Protein AF-0000000084396876 (afdb_homodimer)

Radius of gyration: 40.28 Å; Cα contacts (8 Å, |Δi|>4): 2479; chains: 2; bounding box: 77×134×144 Å

pLDDT: mean 79.14, std 22.66, range [23.8, 98.94]

Structure (mmCIF, N/CA/C/O backbone):
data_AF-0000000084396876-model_v1
#
loop_
_entity.id
_entity.type
_entity.pdbx_description
1 polymer 'Phytoene desaturase'
#
loop_
_atom_site.group_PDB
_atom_site.id
_atom_site.type_symbol
_atom_site.label_atom_id
_atom_site.label_alt_id
_atom_site.label_comp_id
_atom_site.label_asym_id
_atom_site.label_entity_id
_atom_site.label_seq_id
_atom_site.pdbx_PDB_ins_code
_atom_site.Cartn_x
_atom_site.Cartn_y
_atom_site.Cartn_z
_atom_site.occupancy
_atom_site.B_iso_or_equiv
_atom_site.auth_seq_id
_atom_site.auth_comp_id
_atom_site.auth_asym_id
_atom_site.auth_atom_id
_atom_site.pdbx_PDB_model_num
ATOM 1 N N . MET A 1 1 ? -39 -31.5 -28.203 1 23.8 1 MET A N 1
ATOM 2 C CA . MET A 1 1 ? -37.594 -31.125 -28.25 1 23.8 1 MET A CA 1
ATOM 3 C C . MET A 1 1 ? -36.688 -32.25 -27.719 1 23.8 1 MET A C 1
ATOM 5 O O . MET A 1 1 ? -36.938 -32.75 -26.625 1 23.8 1 MET A O 1
ATOM 9 N N . ALA A 1 2 ? -36.219 -33.094 -28.516 1 31.16 2 ALA A N 1
ATOM 10 C CA . ALA A 1 2 ? -35.531 -34.312 -28.188 1 31.16 2 ALA A CA 1
ATOM 11 C C . ALA A 1 2 ? -34.5 -34.094 -27.078 1 31.16 2 ALA A C 1
ATOM 13 O O . ALA A 1 2 ? -33.906 -33 -26.984 1 31.16 2 ALA A O 1
ATOM 14 N N . ASP A 1 3 ? -34.781 -34.5 -25.906 1 35.69 3 ASP A N 1
ATOM 15 C CA . ASP A 1 3 ? -33.969 -34.312 -24.703 1 35.69 3 ASP A CA 1
ATOM 16 C C . ASP A 1 3 ? -32.469 -34.25 -25.031 1 35.69 3 ASP A C 1
ATOM 18 O O . ASP A 1 3 ? -31.844 -35.281 -25.281 1 35.69 3 ASP A O 1
ATOM 22 N N . LYS A 1 4 ? -32 -33.438 -25.953 1 45.78 4 LYS A N 1
ATOM 23 C CA . LYS A 1 4 ? -30.609 -33.312 -26.375 1 45.78 4 LYS A CA 1
ATOM 24 C C . LYS A 1 4 ? -29.656 -33.531 -25.203 1 45.78 4 LYS A C 1
ATOM 26 O O . LYS A 1 4 ? -29.609 -32.719 -24.281 1 45.78 4 LYS A O 1
ATOM 31 N N . GLY A 1 5 ? -29.328 -34.812 -24.797 1 68.81 5 GLY A N 1
ATOM 32 C CA . GLY A 1 5 ? -28.641 -35.312 -23.625 1 68.81 5 GLY A CA 1
ATOM 33 C C . GLY A 1 5 ? -27.422 -34.469 -23.266 1 68.81 5 GLY A C 1
ATOM 34 O O . GLY A 1 5 ? -26.906 -33.719 -24.078 1 68.81 5 GLY A O 1
ATOM 35 N N . LYS A 1 6 ? -26.984 -34.281 -21.953 1 87.19 6 LYS A N 1
ATOM 36 C CA . LYS A 1 6 ? -25.859 -33.531 -21.406 1 87.19 6 LYS A CA 1
ATOM 37 C C . LYS A 1 6 ? -24.547 -34 -22.031 1 87.19 6 LYS A C 1
ATOM 39 O O . LYS A 1 6 ? -24.312 -35.188 -22.203 1 87.19 6 LYS A O 1
ATOM 44 N N . LYS A 1 7 ? -23.797 -32.969 -22.625 1 95.5 7 LYS A N 1
ATOM 45 C CA . LYS A 1 7 ? -22.453 -33.312 -23.094 1 95.5 7 LYS A CA 1
ATOM 46 C C . LYS A 1 7 ? -21.609 -33.906 -21.969 1 95.5 7 LYS A C 1
ATOM 48 O O . LYS A 1 7 ? -21.703 -33.469 -20.828 1 95.5 7 LYS A O 1
ATOM 53 N N . LYS A 1 8 ? -20.906 -34.938 -22.328 1 98 8 LYS A N 1
ATOM 54 C CA . LYS A 1 8 ? -20.078 -35.625 -21.344 1 98 8 LYS A CA 1
ATOM 55 C C . LYS A 1 8 ? -18.641 -35.156 -21.406 1 98 8 LYS A C 1
ATOM 57 O O . LYS A 1 8 ? -18.047 -35.094 -22.484 1 98 8 LYS A O 1
ATOM 62 N N . ALA A 1 9 ? -18.109 -34.812 -20.234 1 98.69 9 ALA A N 1
ATOM 63 C CA . ALA A 1 9 ? -16.719 -34.375 -20.125 1 98.69 9 ALA A CA 1
ATOM 64 C C . ALA A 1 9 ? -15.938 -35.25 -19.156 1 98.69 9 ALA A C 1
ATOM 66 O O . ALA A 1 9 ? -16.406 -35.562 -18.062 1 98.69 9 ALA A O 1
ATOM 67 N N . ILE A 1 10 ? -14.773 -35.75 -19.578 1 98.81 10 ILE A N 1
ATOM 68 C CA . ILE A 1 10 ? -13.867 -36.5 -18.703 1 98.81 10 ILE A CA 1
ATOM 69 C C . ILE A 1 10 ? -12.625 -35.656 -18.422 1 98.81 10 ILE A C 1
ATOM 71 O O . ILE A 1 10 ? -12.023 -35.094 -19.328 1 98.81 10 ILE A O 1
ATOM 75 N N . ILE A 1 11 ? -12.297 -35.562 -17.172 1 98.94 11 ILE A N 1
ATOM 76 C CA . ILE A 1 11 ? -11.102 -34.844 -16.75 1 98.94 11 ILE A CA 1
ATOM 77 C C . ILE A 1 11 ? -10.094 -35.844 -16.156 1 98.94 11 ILE A C 1
ATOM 79 O O . ILE A 1 11 ? -10.422 -36.625 -15.281 1 98.94 11 ILE A O 1
ATOM 83 N N . ILE A 1 12 ? -8.875 -35.812 -16.703 1 98.81 12 ILE A N 1
ATOM 84 C CA . ILE A 1 12 ? -7.789 -36.656 -16.234 1 98.81 12 ILE A CA 1
ATOM 85 C C . ILE A 1 12 ? -6.93 -35.875 -15.234 1 98.81 12 ILE A C 1
ATOM 87 O O . ILE A 1 12 ? -6.082 -35.062 -15.625 1 98.81 12 ILE A O 1
ATOM 91 N N . GLY A 1 13 ? -7.094 -36.219 -13.969 1 98.56 13 GLY A N 1
ATOM 92 C CA . GLY A 1 13 ? -6.363 -35.531 -12.914 1 98.56 13 GLY A CA 1
ATOM 93 C C . GLY A 1 13 ? -7.242 -34.625 -12.055 1 98.56 13 GLY A C 1
ATOM 94 O O . GLY A 1 13 ? -8.031 -33.844 -12.578 1 98.56 13 GLY A O 1
ATOM 95 N N . ALA A 1 14 ? -7.082 -34.781 -10.75 1 98.62 14 ALA A N 1
ATOM 96 C CA . ALA A 1 14 ? -7.867 -34 -9.797 1 98.62 14 ALA A CA 1
ATOM 97 C C . ALA A 1 14 ? -7.004 -32.969 -9.086 1 98.62 14 ALA A C 1
ATOM 99 O O . ALA A 1 14 ? -7.141 -32.75 -7.879 1 98.62 14 ALA A O 1
ATOM 100 N N . GLY A 1 15 ? -6.039 -32.375 -9.812 1 98.12 15 GLY A N 1
ATOM 101 C CA . GLY A 1 15 ? -5.324 -31.203 -9.305 1 98.12 15 GLY A CA 1
ATOM 102 C C . GLY A 1 15 ? -6.16 -29.938 -9.312 1 98.12 15 GLY A C 1
ATOM 103 O O . GLY A 1 15 ? -7.359 -29.984 -9.594 1 98.12 15 GLY A O 1
ATOM 104 N N . VAL A 1 16 ? -5.539 -28.844 -9.109 1 98.06 16 VAL A N 1
ATOM 105 C CA . VAL A 1 16 ? -6.254 -27.578 -9 1 98.06 16 VAL A CA 1
ATOM 106 C C . VAL A 1 16 ? -6.918 -27.25 -10.336 1 98.06 16 VAL A C 1
ATOM 108 O O . VAL A 1 16 ? -8.094 -26.891 -10.375 1 98.06 16 VAL A O 1
ATOM 111 N N . GLY A 1 17 ? -6.133 -27.344 -11.367 1 98.25 17 GLY A N 1
ATOM 112 C CA . GLY A 1 17 ? -6.695 -27.078 -12.688 1 98.25 17 GLY A CA 1
ATOM 113 C C . GLY A 1 17 ? -7.863 -27.984 -13.023 1 98.25 17 GLY A C 1
ATOM 114 O O . GLY A 1 17 ? -8.883 -27.531 -13.547 1 98.25 17 GLY A O 1
ATOM 115 N N . GLY A 1 18 ? -7.727 -29.266 -12.727 1 98.69 18 GLY A N 1
ATOM 116 C CA . GLY A 1 18 ? -8.758 -30.25 -13.016 1 98.69 18 GLY A CA 1
ATOM 117 C C . GLY A 1 18 ? -10.031 -30.031 -12.219 1 98.69 18 GLY A C 1
ATOM 118 O O . GLY A 1 18 ? -11.125 -30.047 -12.773 1 98.69 18 GLY A O 1
ATOM 119 N N . THR A 1 19 ? -9.883 -29.828 -10.953 1 98.75 19 THR A N 1
ATOM 120 C CA . THR A 1 19 ? -11.047 -29.656 -10.094 1 98.75 19 THR A CA 1
ATOM 121 C C . THR A 1 19 ? -11.766 -28.344 -10.406 1 98.75 19 THR A C 1
ATOM 123 O O . THR A 1 19 ? -13 -28.266 -10.359 1 98.75 19 THR A O 1
ATOM 126 N N . ALA A 1 20 ? -11.008 -27.281 -10.656 1 98.75 20 ALA A N 1
ATOM 127 C CA . ALA A 1 20 ? -11.609 -26.016 -11.031 1 98.75 20 ALA A CA 1
ATOM 128 C C . ALA A 1 20 ? -12.383 -26.141 -12.344 1 98.75 20 ALA A C 1
ATOM 130 O O . ALA A 1 20 ? -13.492 -25.609 -12.469 1 98.75 20 ALA A O 1
ATOM 131 N N . THR A 1 21 ? -11.805 -26.812 -13.297 1 98.75 21 THR A N 1
ATOM 132 C CA . THR A 1 21 ? -12.477 -27.031 -14.578 1 98.75 21 THR A CA 1
ATOM 133 C C . THR A 1 21 ? -13.711 -27.906 -14.398 1 98.75 21 THR A C 1
ATOM 135 O O . THR A 1 21 ? -14.75 -27.656 -15.023 1 98.75 21 THR A O 1
ATOM 138 N N . ALA A 1 22 ? -13.586 -28.922 -13.57 1 98.81 22 ALA A N 1
ATOM 139 C CA . ALA A 1 22 ? -14.727 -29.781 -13.281 1 98.81 22 ALA A CA 1
ATOM 140 C C . ALA A 1 22 ? -15.891 -28.969 -12.719 1 98.81 22 ALA A C 1
ATOM 142 O O . ALA A 1 22 ? -17.031 -29.156 -13.133 1 98.81 22 ALA A O 1
ATOM 143 N N . ALA A 1 23 ? -15.602 -28.141 -11.797 1 98.69 23 ALA A N 1
ATOM 144 C CA . ALA A 1 23 ? -16.641 -27.297 -11.188 1 98.69 23 ALA A CA 1
ATOM 145 C C . ALA A 1 23 ? -17.281 -26.391 -12.234 1 98.69 23 ALA A C 1
ATOM 147 O O . ALA A 1 23 ? -18.5 -26.266 -12.273 1 98.69 23 ALA A O 1
ATOM 148 N N . ARG A 1 24 ? -16.469 -25.812 -13.062 1 98.44 24 ARG A N 1
ATOM 149 C CA . ARG A 1 24 ? -16.984 -24.891 -14.07 1 98.44 24 ARG A CA 1
ATOM 150 C C . ARG A 1 24 ? -17.844 -25.609 -15.094 1 98.44 24 ARG A C 1
ATOM 152 O O . ARG A 1 24 ? -18.922 -25.125 -15.453 1 98.44 24 ARG A O 1
ATOM 159 N N . LEU A 1 25 ? -17.406 -26.734 -15.609 1 98.44 25 LEU A N 1
ATOM 160 C CA . LEU A 1 25 ? -18.141 -27.484 -16.625 1 98.44 25 LEU A CA 1
ATOM 161 C C . LEU A 1 25 ? -19.422 -28.062 -16.031 1 98.44 25 LEU A C 1
ATOM 163 O O . LEU A 1 25 ? -20.469 -28.062 -16.703 1 98.44 25 LEU A O 1
ATOM 167 N N . ALA A 1 26 ? -19.312 -28.578 -14.812 1 98.12 26 ALA A N 1
ATOM 168 C CA . ALA A 1 26 ? -20.531 -29.078 -14.164 1 98.12 26 ALA A CA 1
ATOM 169 C C . ALA A 1 26 ? -21.562 -27.953 -14.016 1 98.12 26 ALA A C 1
ATOM 171 O O . ALA A 1 26 ? -22.75 -28.172 -14.273 1 98.12 26 ALA A O 1
ATOM 172 N N . HIS A 1 27 ? -21.109 -26.844 -13.57 1 96.81 27 HIS A N 1
ATOM 173 C CA . HIS A 1 27 ? -21.969 -25.672 -13.438 1 96.81 27 HIS A CA 1
ATOM 174 C C . HIS A 1 27 ? -22.578 -25.281 -14.773 1 96.81 27 HIS A C 1
ATOM 176 O O . HIS A 1 27 ? -23.719 -24.812 -14.828 1 96.81 27 HIS A O 1
ATOM 182 N N . ALA A 1 28 ? -21.844 -25.516 -15.836 1 96.44 28 ALA A N 1
ATOM 183 C CA . ALA A 1 28 ? -22.297 -25.188 -17.188 1 96.44 28 ALA A CA 1
ATOM 184 C C . ALA A 1 28 ? -23.25 -26.25 -17.734 1 96.44 28 ALA A C 1
ATOM 186 O O . ALA A 1 28 ? -23.75 -26.125 -18.844 1 96.44 28 ALA A O 1
ATOM 187 N N . GLY A 1 29 ? -23.422 -27.328 -17.016 1 95.5 29 GLY A N 1
ATOM 188 C CA . GLY A 1 29 ? -24.453 -28.297 -17.375 1 95.5 29 GLY A CA 1
ATOM 189 C C . GLY A 1 29 ? -23.875 -29.578 -17.984 1 95.5 29 GLY A C 1
ATOM 190 O O . GLY A 1 29 ? -24.625 -30.422 -18.469 1 95.5 29 GLY A O 1
ATOM 191 N N . PHE A 1 30 ? -22.625 -29.797 -17.922 1 98.06 30 PHE A N 1
ATOM 192 C CA . PHE A 1 30 ? -22 -31 -18.453 1 98.06 30 PHE A CA 1
ATOM 193 C C . PHE A 1 30 ? -22.141 -32.156 -17.484 1 98.06 30 PHE A C 1
ATOM 195 O O . PHE A 1 30 ? -22.266 -31.953 -16.281 1 98.06 30 PHE A O 1
ATOM 202 N N . ASP A 1 31 ? -22.203 -33.344 -18.031 1 98.06 31 ASP A N 1
ATOM 203 C CA . ASP A 1 31 ? -21.953 -34.562 -17.25 1 98.06 31 ASP A CA 1
ATOM 204 C C . ASP A 1 31 ? -20.453 -34.812 -17.094 1 98.06 31 ASP A C 1
ATOM 206 O O . ASP A 1 31 ? -19.797 -35.25 -18.016 1 98.06 31 ASP A O 1
ATOM 210 N N . VAL A 1 32 ? -19.953 -34.594 -15.844 1 98.69 32 VAL A N 1
ATOM 211 C CA . VAL A 1 32 ? -18.5 -34.531 -15.656 1 98.69 32 VAL A CA 1
ATOM 212 C C . VAL A 1 32 ? -18.047 -35.719 -14.828 1 98.69 32 VAL A C 1
ATOM 214 O O . VAL A 1 32 ? -18.625 -36.031 -13.781 1 98.69 32 VAL A O 1
ATOM 217 N N . GLU A 1 33 ? -17.016 -36.406 -15.297 1 98.81 33 GLU A N 1
ATOM 218 C CA . GLU A 1 33 ? -16.297 -37.406 -14.531 1 98.81 33 GLU A CA 1
ATOM 219 C C . GLU A 1 33 ? -14.805 -37.094 -14.438 1 98.81 33 GLU A C 1
ATOM 221 O O . GLU A 1 33 ? -14.18 -36.75 -15.438 1 98.81 33 GLU A O 1
ATOM 226 N N . VAL A 1 34 ? -14.297 -37.156 -13.203 1 98.88 34 VAL A N 1
ATOM 227 C CA . VAL A 1 34 ? -12.883 -36.906 -12.969 1 98.88 34 VAL A CA 1
ATOM 228 C C . VAL A 1 34 ? -12.172 -38.188 -12.555 1 98.88 34 VAL A C 1
ATOM 230 O O . VAL A 1 34 ? -12.617 -38.875 -11.641 1 98.88 34 VAL A O 1
ATOM 233 N N . TYR A 1 35 ? -11.133 -38.469 -13.25 1 98.81 35 TYR A N 1
ATOM 234 C CA . TYR A 1 35 ? -10.336 -39.656 -12.922 1 98.81 35 TYR A CA 1
ATOM 235 C C . TYR A 1 35 ? -8.969 -39.25 -12.383 1 98.81 35 TYR A C 1
ATOM 237 O O . TYR A 1 35 ? -8.234 -38.5 -13.039 1 98.81 35 TYR A O 1
ATOM 245 N N . GLU A 1 36 ? -8.586 -39.719 -11.234 1 98.5 36 GLU A N 1
ATOM 246 C CA . GLU A 1 36 ? -7.34 -39.438 -10.539 1 98.5 36 GLU A CA 1
ATOM 247 C C . GLU A 1 36 ? -6.594 -40.688 -10.156 1 98.5 36 GLU A C 1
ATOM 249 O O . GLU A 1 36 ? -7.195 -41.656 -9.648 1 98.5 36 GLU A O 1
ATOM 254 N N . LYS A 1 37 ? -5.32 -40.688 -10.469 1 97.75 37 LYS A N 1
ATOM 255 C CA . LYS A 1 37 ? -4.512 -41.875 -10.203 1 97.75 37 LYS A CA 1
ATOM 256 C C . LYS A 1 37 ? -4.285 -42.062 -8.711 1 97.75 37 LYS A C 1
ATOM 258 O O . LYS A 1 37 ? -4.141 -43.188 -8.234 1 97.75 37 LYS A O 1
ATOM 263 N N . ASN A 1 38 ? -4.168 -41 -7.953 1 97.75 38 ASN A N 1
ATOM 264 C CA . ASN A 1 38 ? -3.975 -41.062 -6.508 1 97.75 38 ASN A CA 1
ATOM 265 C C . ASN A 1 38 ? -5.301 -41.219 -5.773 1 97.75 38 ASN A C 1
ATOM 267 O O . ASN A 1 38 ? -6.367 -41.156 -6.379 1 97.75 38 ASN A O 1
ATOM 271 N N . ASP A 1 39 ? -5.27 -41.438 -4.434 1 97.88 39 ASP A N 1
ATOM 272 C CA . ASP A 1 39 ? -6.477 -41.656 -3.648 1 97.88 39 ASP A CA 1
ATOM 273 C C . ASP A 1 39 ? -6.98 -40.375 -3.01 1 97.88 39 ASP A C 1
ATOM 275 O O . ASP A 1 39 ? -7.793 -40.406 -2.082 1 97.88 39 ASP A O 1
ATOM 279 N N . PHE A 1 40 ? -6.465 -39.281 -3.457 1 97.75 40 PHE A N 1
ATOM 280 C CA . PHE A 1 40 ? -6.844 -38 -2.916 1 97.75 40 PHE A CA 1
ATOM 281 C C . PHE A 1 40 ? -6.938 -36.969 -4.023 1 97.75 40 PHE A C 1
ATOM 283 O O . PHE A 1 40 ? -6.441 -37.156 -5.129 1 97.75 40 PHE A O 1
ATOM 290 N N . SER A 1 41 ? -7.547 -35.812 -3.775 1 98.06 41 SER A N 1
ATOM 291 C CA . SER A 1 41 ? -7.617 -34.688 -4.699 1 98.06 41 SER A CA 1
ATOM 292 C C . SER A 1 41 ? -6.559 -33.656 -4.379 1 98.06 41 SER A C 1
ATOM 294 O O . SER A 1 41 ? -5.941 -33.688 -3.311 1 98.06 41 SER A O 1
ATOM 296 N N . GLY A 1 42 ? -6.297 -32.844 -5.363 1 97.56 42 GLY A N 1
ATOM 297 C CA . GLY A 1 42 ? -5.508 -31.641 -5.117 1 97.56 42 GLY A CA 1
ATOM 298 C C . GLY A 1 42 ? -4.121 -31.703 -5.73 1 97.56 42 GLY A C 1
ATOM 299 O O . GLY A 1 42 ? -3.447 -30.688 -5.867 1 97.56 42 GLY A O 1
ATOM 300 N N . GLY A 1 43 ? -3.721 -32.906 -6.145 1 96.25 43 GLY A N 1
ATOM 301 C CA . GLY A 1 43 ? -2.361 -33.031 -6.648 1 96.25 43 GLY A CA 1
ATOM 302 C C . GLY A 1 43 ? -1.319 -32.5 -5.672 1 96.25 43 GLY A C 1
ATOM 303 O O . GLY A 1 43 ? -1.306 -32.906 -4.508 1 96.25 43 GLY A O 1
ATOM 304 N N . ARG A 1 44 ? -0.516 -31.578 -6.113 1 95.69 44 ARG A N 1
ATOM 305 C CA . ARG A 1 44 ? 0.522 -31.016 -5.258 1 95.69 44 ARG A CA 1
ATOM 306 C C . ARG A 1 44 ? -0.088 -30.188 -4.133 1 95.69 44 ARG A C 1
ATOM 308 O O . ARG A 1 44 ? 0.581 -29.891 -3.141 1 95.69 44 ARG A O 1
ATOM 315 N N . CYS A 1 45 ? -1.272 -29.812 -4.281 1 97.06 45 CYS A N 1
ATOM 316 C CA . CYS A 1 45 ? -1.979 -29 -3.287 1 97.06 45 CYS A CA 1
ATOM 317 C C . CYS A 1 45 ? -2.662 -29.891 -2.256 1 97.06 45 CYS A C 1
ATOM 319 O O . CYS A 1 45 ? -3.564 -29.453 -1.545 1 97.06 45 CYS A O 1
ATOM 321 N N . SER A 1 46 ? -2.268 -31.109 -2.111 1 97.5 46 SER A N 1
ATOM 322 C CA . SER A 1 46 ? -2.811 -32.062 -1.135 1 97.5 46 SER A CA 1
ATOM 323 C C . SER A 1 46 ? -2.154 -31.875 0.229 1 97.5 46 SER A C 1
ATOM 325 O O . SER A 1 46 ? -1.305 -31 0.406 1 97.5 46 SER A O 1
ATOM 327 N N . LEU A 1 47 ? -2.617 -32.656 1.195 1 98 47 LEU A N 1
ATOM 328 C CA . LEU A 1 47 ? -2.137 -32.562 2.568 1 98 47 LEU A CA 1
ATOM 329 C C . LEU A 1 47 ? -1.433 -33.844 3.006 1 98 47 LEU A C 1
ATOM 331 O O . LEU A 1 47 ? -1.703 -34.906 2.469 1 98 47 LEU A O 1
ATOM 335 N N . ILE A 1 48 ? -0.47 -33.656 3.873 1 98.06 48 ILE A N 1
ATOM 336 C CA . ILE A 1 48 ? 0.143 -34.781 4.598 1 98.06 48 ILE A CA 1
ATOM 337 C C . ILE A 1 48 ? -0.281 -34.719 6.066 1 98.06 48 ILE A C 1
ATOM 339 O O . ILE A 1 48 ? -0.236 -33.688 6.699 1 98.06 48 ILE A O 1
ATOM 343 N N . HIS A 1 49 ? -0.734 -35.844 6.555 1 97.69 49 HIS A N 1
ATOM 344 C CA . HIS A 1 49 ? -1.154 -35.938 7.949 1 97.69 49 HIS A CA 1
ATOM 345 C C . HIS A 1 49 ? -0.299 -36.969 8.711 1 97.69 49 HIS A C 1
ATOM 347 O O . HIS A 1 49 ? 0.106 -37.969 8.156 1 97.69 49 HIS A O 1
ATOM 353 N N . HIS A 1 50 ? -0.02 -36.594 9.945 1 97.75 50 HIS A N 1
ATOM 354 C CA . HIS A 1 50 ? 0.674 -37.531 10.836 1 97.75 50 HIS A CA 1
ATOM 355 C C . HIS A 1 50 ? 0.372 -37.219 12.297 1 97.75 50 HIS A C 1
ATOM 357 O O . HIS A 1 50 ? 0.797 -36.188 12.82 1 97.75 50 HIS A O 1
ATOM 363 N N . ASP A 1 51 ? -0.297 -38.062 12.953 1 96.69 51 ASP A N 1
ATOM 364 C CA . ASP A 1 51 ? -0.517 -38 14.398 1 96.69 51 ASP A CA 1
ATOM 365 C C . ASP A 1 51 ? -0.979 -36.625 14.836 1 96.69 51 ASP A C 1
ATOM 367 O O . ASP A 1 51 ? -0.398 -36.031 15.742 1 96.69 51 ASP A O 1
ATOM 371 N N . GLY A 1 52 ? -1.84 -36.094 14.18 1 97 52 GLY A N 1
ATOM 372 C CA . GLY A 1 52 ? -2.416 -34.812 14.555 1 97 52 GLY A CA 1
ATOM 373 C C . GLY A 1 52 ? -1.751 -33.625 13.867 1 97 52 GLY A C 1
ATOM 374 O O . GLY A 1 52 ? -2.236 -32.5 13.953 1 97 52 GLY A O 1
ATOM 375 N N . TYR A 1 53 ? -0.632 -33.844 13.203 1 98.38 53 TYR A N 1
ATOM 376 C CA . TYR A 1 53 ? 0.045 -32.812 12.43 1 98.38 53 TYR A CA 1
ATOM 377 C C . TYR A 1 53 ? -0.461 -32.781 10.992 1 98.38 53 TYR A C 1
ATOM 379 O O . TYR A 1 53 ? -0.785 -33.812 10.422 1 98.38 53 TYR A O 1
ATOM 387 N N . ARG A 1 54 ? -0.56 -31.578 10.492 1 98.31 54 ARG A N 1
ATOM 388 C CA . ARG A 1 54 ? -0.955 -31.406 9.102 1 98.31 54 ARG A CA 1
ATOM 389 C C . ARG A 1 54 ? 0.045 -30.516 8.359 1 98.31 54 ARG A C 1
ATOM 391 O O . ARG A 1 54 ? 0.48 -29.484 8.883 1 98.31 54 ARG A O 1
ATOM 398 N N . PHE A 1 55 ? 0.388 -30.938 7.164 1 98.25 55 PHE A N 1
ATOM 399 C CA . PHE A 1 55 ? 1.337 -30.203 6.336 1 98.25 55 PHE A CA 1
ATOM 400 C C . PHE A 1 55 ? 0.77 -29.969 4.941 1 98.25 55 PHE A C 1
ATOM 402 O O . PHE A 1 55 ? 0.139 -30.859 4.363 1 98.25 55 PHE A O 1
ATOM 409 N N . ASP A 1 56 ? 0.914 -28.781 4.496 1 97.75 56 ASP A N 1
ATOM 410 C CA . ASP A 1 56 ? 0.713 -28.578 3.062 1 97.75 56 ASP A CA 1
ATOM 411 C C . ASP A 1 56 ? 1.83 -29.25 2.258 1 97.75 56 ASP A C 1
ATOM 413 O O . ASP A 1 56 ? 3 -28.891 2.398 1 97.75 56 ASP A O 1
ATOM 417 N N . GLN A 1 57 ? 1.492 -30.047 1.4 1 96.81 57 GLN A N 1
ATOM 418 C CA . GLN A 1 57 ? 2.494 -30.844 0.688 1 96.81 57 GLN A CA 1
ATOM 419 C C . GLN A 1 57 ? 3.266 -29.969 -0.304 1 96.81 57 GLN A C 1
ATOM 421 O O . GLN A 1 57 ? 4.469 -30.156 -0.494 1 96.81 57 GLN A O 1
ATOM 426 N N . GLY A 1 58 ? 2.539 -29.094 -0.958 1 95.06 58 GLY A N 1
ATOM 427 C CA . GLY A 1 58 ? 3.145 -28.203 -1.938 1 95.06 58 GLY A CA 1
ATOM 428 C C . GLY A 1 58 ? 2.945 -26.734 -1.617 1 95.06 58 GLY A C 1
ATOM 429 O O . GLY A 1 58 ? 3.613 -26.188 -0.736 1 95.06 58 GLY A O 1
ATOM 430 N N . PRO A 1 59 ? 2.01 -26.094 -2.232 1 94.12 59 PRO A N 1
ATOM 431 C CA . PRO A 1 59 ? 1.83 -24.656 -2.037 1 94.12 59 PRO A CA 1
ATOM 432 C C . PRO A 1 59 ? 1.262 -24.312 -0.662 1 94.12 59 PRO A C 1
ATOM 434 O O . PRO A 1 59 ? 0.408 -25.047 -0.144 1 94.12 59 PRO A O 1
ATOM 437 N N . SER A 1 60 ? 1.779 -23.188 -0.145 1 94.12 60 SER A N 1
ATOM 438 C CA . SER A 1 60 ? 1.331 -22.75 1.17 1 94.12 60 SER A CA 1
ATOM 439 C C . SER A 1 60 ? 0.946 -21.266 1.15 1 94.12 60 SER A C 1
ATOM 441 O O . SER A 1 60 ? 0.445 -20.734 2.145 1 94.12 60 SER A O 1
ATOM 443 N N . LEU A 1 61 ? 1.15 -20.625 0.056 1 95.19 61 LEU A N 1
ATOM 444 C CA . LEU A 1 61 ? 0.85 -19.203 -0.069 1 95.19 61 LEU A CA 1
ATOM 445 C C . LEU A 1 61 ? -0.303 -18.969 -1.041 1 95.19 61 LEU A C 1
ATOM 447 O O . LEU A 1 61 ? -0.196 -19.297 -2.225 1 95.19 61 LEU A O 1
ATOM 451 N N . LEU A 1 62 ? -1.357 -18.516 -0.542 1 96.75 62 LEU A N 1
ATOM 452 C CA . LEU A 1 62 ? -2.432 -18.109 -1.442 1 96.75 62 LEU A CA 1
ATOM 453 C C . LEU A 1 62 ? -2.242 -16.672 -1.904 1 96.75 62 LEU A C 1
ATOM 455 O O . LEU A 1 62 ? -2.461 -15.727 -1.134 1 96.75 62 LEU A O 1
ATOM 459 N N . LEU A 1 63 ? -1.831 -16.547 -3.08 1 95.19 63 LEU A N 1
ATOM 460 C CA . LEU A 1 63 ? -1.596 -15.258 -3.719 1 95.19 63 LEU A CA 1
ATOM 461 C C . LEU A 1 63 ? -2.656 -14.977 -4.777 1 95.19 63 LEU A C 1
ATOM 463 O O . LEU A 1 63 ? -3.4 -15.875 -5.172 1 95.19 63 LEU A O 1
ATOM 467 N N . LEU A 1 64 ? -2.807 -13.727 -5.184 1 93.94 64 LEU A N 1
ATOM 468 C CA . LEU A 1 64 ? -3.732 -13.297 -6.223 1 93.94 64 LEU A CA 1
ATOM 469 C C . LEU A 1 64 ? -5.168 -13.672 -5.867 1 93.94 64 LEU A C 1
ATOM 471 O O . LEU A 1 64 ? -5.863 -14.312 -6.66 1 93.94 64 LEU A O 1
ATOM 475 N N . PRO A 1 65 ? -5.621 -13.203 -4.746 1 93.31 65 PRO A N 1
ATOM 476 C CA . PRO A 1 65 ? -6.969 -13.555 -4.281 1 93.31 65 PRO A CA 1
ATOM 477 C C . PRO A 1 65 ? -8.055 -13.203 -5.297 1 93.31 65 PRO A C 1
ATOM 479 O O . PRO A 1 65 ? -9.078 -13.883 -5.371 1 93.31 65 PRO A O 1
ATOM 482 N N . PRO A 1 66 ? -7.902 -12.195 -6.117 1 90.19 66 PRO A N 1
ATOM 483 C CA . PRO A 1 66 ? -8.945 -11.875 -7.09 1 90.19 66 PRO A CA 1
ATOM 484 C C . PRO A 1 66 ? -9.25 -13.031 -8.039 1 90.19 66 PRO A C 1
ATOM 486 O O . PRO A 1 66 ? -10.398 -13.203 -8.461 1 90.19 66 PRO A O 1
ATOM 489 N N . LEU A 1 67 ? -8.273 -13.797 -8.352 1 94.12 67 LEU A N 1
ATOM 490 C CA . LEU A 1 67 ? -8.5 -14.93 -9.242 1 94.12 67 LEU A CA 1
ATOM 491 C C . LEU A 1 67 ? -9.352 -15.992 -8.555 1 94.12 67 LEU A C 1
ATOM 493 O O . LEU A 1 67 ? -10.172 -16.656 -9.203 1 94.12 67 LEU A O 1
ATOM 497 N N . PHE A 1 68 ? -9.156 -16.188 -7.293 1 96.06 68 PHE A N 1
ATOM 498 C CA . PHE A 1 68 ? -9.984 -17.109 -6.527 1 96.06 68 PHE A CA 1
ATOM 499 C C . PHE A 1 68 ? -11.414 -16.594 -6.422 1 96.06 68 PHE A C 1
ATOM 501 O O . PHE A 1 68 ? -12.367 -17.344 -6.648 1 96.06 68 PHE A O 1
ATOM 508 N N . ARG A 1 69 ? -11.523 -15.398 -6.09 1 91.69 69 ARG A N 1
ATOM 509 C CA . ARG A 1 69 ? -12.852 -14.805 -5.953 1 91.69 69 ARG A CA 1
ATOM 510 C C . ARG A 1 69 ? -13.617 -14.867 -7.273 1 91.69 69 ARG A C 1
ATOM 512 O O . ARG A 1 69 ? -14.828 -15.086 -7.285 1 91.69 69 ARG A O 1
ATOM 519 N N . LYS A 1 70 ? -12.898 -14.625 -8.344 1 91.94 70 LYS A N 1
ATOM 520 C CA . LYS A 1 70 ? -13.523 -14.703 -9.664 1 91.94 70 LYS A CA 1
ATOM 521 C C . LYS A 1 70 ? -14.031 -16.109 -9.945 1 91.94 70 LYS A C 1
ATOM 523 O O . LYS A 1 70 ? -15.117 -16.297 -10.516 1 91.94 70 LYS A O 1
ATOM 528 N N . LEU A 1 71 ? -13.297 -17.094 -9.578 1 96.38 71 LEU A N 1
ATOM 529 C CA . LEU A 1 71 ? -13.703 -18.484 -9.758 1 96.38 71 LEU A CA 1
ATOM 530 C C . LEU A 1 71 ? -15.031 -18.75 -9.062 1 96.38 71 LEU A C 1
ATOM 532 O O . LEU A 1 71 ? -15.961 -19.297 -9.68 1 96.38 71 LEU A O 1
ATOM 536 N N . TYR A 1 72 ? -15.125 -18.375 -7.855 1 95.81 72 TYR A N 1
ATOM 537 C CA . TYR A 1 72 ? -16.344 -18.656 -7.098 1 95.81 72 TYR A CA 1
ATOM 538 C C . TYR A 1 72 ? -17.5 -17.812 -7.613 1 95.81 72 TYR A C 1
ATOM 540 O O . TYR A 1 72 ? -18.656 -18.281 -7.645 1 95.81 72 TYR A O 1
ATOM 548 N N . HIS A 1 73 ? -17.188 -16.641 -8.055 1 91.38 73 HIS A N 1
ATOM 549 C CA . HIS A 1 73 ? -18.203 -15.828 -8.68 1 91.38 73 HIS A CA 1
ATOM 550 C C . HIS A 1 73 ? -18.75 -16.484 -9.938 1 91.38 73 HIS A C 1
ATOM 552 O O . HIS A 1 73 ? -19.969 -16.516 -10.164 1 91.38 73 HIS A O 1
ATOM 558 N N . ASP A 1 74 ? -17.844 -16.969 -10.75 1 94.12 74 ASP A N 1
ATOM 559 C CA . ASP A 1 74 ? -18.25 -17.688 -11.961 1 94.12 74 ASP A CA 1
ATOM 560 C C . ASP A 1 74 ? -19.172 -18.844 -11.625 1 94.12 74 ASP A C 1
ATOM 562 O O . ASP A 1 74 ? -20.031 -19.219 -12.43 1 94.12 74 ASP A O 1
ATOM 566 N N . LEU A 1 75 ? -19 -19.375 -10.461 1 96.38 75 LEU A N 1
ATOM 567 C CA . LEU A 1 75 ? -19.766 -20.547 -10.047 1 96.38 75 LEU A CA 1
ATOM 568 C C . LEU A 1 75 ? -21.031 -20.141 -9.32 1 96.38 75 LEU A C 1
ATOM 570 O O . LEU A 1 75 ? -21.734 -21 -8.773 1 96.38 75 LEU A O 1
ATOM 574 N N . GLY A 1 76 ? -21.25 -18.859 -9.234 1 92.06 76 GLY A N 1
ATOM 575 C CA . GLY A 1 76 ? -22.484 -18.344 -8.648 1 92.06 76 GLY A CA 1
ATOM 576 C C . GLY A 1 76 ? -22.469 -18.328 -7.133 1 92.06 76 GLY A C 1
ATOM 577 O O . GLY A 1 76 ? -23.516 -18.391 -6.492 1 92.06 76 GLY A O 1
ATOM 578 N N . THR A 1 77 ? -21.297 -18.359 -6.617 1 93.81 77 THR A N 1
ATOM 579 C CA . THR A 1 77 ? -21.125 -18.328 -5.168 1 93.81 77 THR A CA 1
ATOM 580 C C . THR A 1 77 ? -19.984 -17.406 -4.777 1 93.81 77 THR A C 1
ATOM 582 O O . THR A 1 77 ? -19.547 -16.562 -5.574 1 93.81 77 THR A O 1
ATOM 585 N N . LYS A 1 78 ? -19.625 -17.406 -3.4 1 91.44 78 LYS A N 1
ATOM 586 C CA . LYS A 1 78 ? -18.531 -16.578 -2.889 1 91.44 78 LYS A CA 1
ATOM 587 C C . LYS A 1 78 ? -17.469 -17.422 -2.193 1 91.44 78 LYS A C 1
ATOM 589 O O . LYS A 1 78 ? -17.797 -18.391 -1.507 1 91.44 78 LYS A O 1
ATOM 594 N N . LEU A 1 79 ? -16.266 -17.016 -2.428 1 93.88 79 LEU A N 1
ATOM 595 C CA . LEU A 1 79 ? -15.133 -17.703 -1.827 1 93.88 79 LEU A CA 1
ATOM 596 C C . LEU A 1 79 ? -15.297 -17.812 -0.315 1 93.88 79 LEU A C 1
ATOM 598 O O . LEU A 1 79 ? -15.086 -18.891 0.262 1 93.88 79 LEU A O 1
ATOM 602 N N . GLU A 1 80 ? -15.75 -16.75 0.293 1 90.12 80 GLU A N 1
ATOM 603 C CA . GLU A 1 80 ? -15.828 -16.625 1.745 1 90.12 80 GLU A CA 1
ATOM 604 C C . GLU A 1 80 ? -16.906 -17.531 2.322 1 90.12 80 GLU A C 1
ATOM 606 O O . GLU A 1 80 ? -16.922 -17.828 3.521 1 90.12 80 GLU A O 1
ATOM 611 N N . ASP A 1 81 ? -17.781 -17.984 1.493 1 94.38 81 ASP A N 1
ATOM 612 C CA . ASP A 1 81 ? -18.828 -18.906 1.937 1 94.38 81 ASP A CA 1
ATOM 613 C C . ASP A 1 81 ? -18.297 -20.328 2.062 1 94.38 81 ASP A C 1
ATOM 615 O O . ASP A 1 81 ? -18.938 -21.188 2.682 1 94.38 81 ASP A O 1
ATOM 619 N N . HIS A 1 82 ? -17.156 -20.578 1.472 1 96.94 82 HIS A N 1
ATOM 620 C CA . HIS A 1 82 ? -16.672 -21.953 1.386 1 96.94 82 HIS A CA 1
ATOM 621 C C . HIS A 1 82 ? -15.344 -22.125 2.109 1 96.94 82 HIS A C 1
ATOM 623 O O . HIS A 1 82 ? -15.023 -23.219 2.586 1 96.94 82 HIS A O 1
ATOM 629 N N . VAL A 1 83 ? -14.539 -21.094 2.096 1 97.06 83 VAL A N 1
ATOM 630 C CA . VAL A 1 83 ? -13.18 -21.172 2.625 1 97.06 83 VAL A CA 1
ATOM 631 C C . VAL A 1 83 ? -12.922 -20.016 3.578 1 97.06 83 VAL A C 1
ATOM 633 O O . VAL A 1 83 ? -13.195 -18.859 3.244 1 97.06 83 VAL A O 1
ATOM 636 N N . ASP A 1 84 ? -12.43 -20.312 4.781 1 96.44 84 ASP A N 1
ATOM 637 C CA . ASP A 1 84 ? -12.023 -19.297 5.738 1 96.44 84 ASP A CA 1
ATOM 638 C C . ASP A 1 84 ? -10.578 -18.859 5.492 1 96.44 84 ASP A C 1
ATOM 640 O O . ASP A 1 84 ? -9.641 -19.609 5.809 1 96.44 84 ASP A O 1
ATOM 644 N N . LEU A 1 85 ? -10.414 -17.688 4.988 1 95.25 85 LEU A N 1
ATOM 645 C CA . LEU A 1 85 ? -9.086 -17.172 4.668 1 95.25 85 LEU A CA 1
ATOM 646 C C . LEU A 1 85 ? -8.57 -16.266 5.785 1 95.25 85 LEU A C 1
ATOM 648 O O . LEU A 1 85 ? -9.312 -15.43 6.301 1 95.25 85 LEU A O 1
ATOM 652 N N . VAL A 1 86 ? -7.344 -16.5 6.105 1 95.81 86 VAL A N 1
ATOM 653 C CA . VAL A 1 86 ? -6.691 -15.641 7.082 1 95.81 86 VAL A CA 1
ATOM 654 C C . VAL A 1 86 ? -5.457 -14.992 6.461 1 95.81 86 VAL A C 1
ATOM 656 O O . VAL A 1 86 ? -4.715 -15.641 5.723 1 95.81 86 VAL A O 1
ATOM 659 N N . GLN A 1 87 ? -5.324 -13.703 6.668 1 95.44 87 GLN A N 1
ATOM 660 C CA . GLN A 1 87 ? -4.137 -13.023 6.164 1 95.44 87 GLN A CA 1
ATOM 661 C C . GLN A 1 87 ? -2.908 -13.367 7 1 95.44 87 GLN A C 1
ATOM 663 O O . GLN A 1 87 ? -2.986 -13.422 8.227 1 95.44 87 GLN A O 1
ATOM 668 N N . CYS A 1 88 ? -1.818 -13.594 6.344 1 96.75 88 CYS A N 1
ATOM 669 C CA . CYS A 1 88 ? -0.561 -13.836 7.043 1 96.75 88 CYS A CA 1
ATOM 670 C C . CYS A 1 88 ? 0.159 -12.523 7.336 1 96.75 88 CYS A C 1
ATOM 672 O O . CYS A 1 88 ? 0.567 -11.812 6.418 1 96.75 88 CYS A O 1
ATOM 674 N N . ASN A 1 89 ? 0.282 -12.195 8.633 1 93.19 89 ASN A N 1
ATOM 675 C CA . ASN A 1 89 ? 0.946 -10.977 9.078 1 93.19 89 ASN A CA 1
ATOM 676 C C . ASN A 1 89 ? 2.098 -11.273 10.031 1 93.19 89 ASN A C 1
ATOM 678 O O . ASN A 1 89 ? 1.893 -11.883 11.086 1 93.19 89 ASN A O 1
ATOM 682 N N . PRO A 1 90 ? 3.312 -10.93 9.641 1 95.06 90 PRO A N 1
ATOM 683 C CA . PRO A 1 90 ? 3.727 -10.289 8.383 1 95.06 90 PRO A CA 1
ATOM 684 C C . PRO A 1 90 ? 3.682 -11.242 7.195 1 95.06 90 PRO A C 1
ATOM 686 O O . PRO A 1 90 ? 3.422 -12.438 7.367 1 95.06 90 PRO A O 1
ATOM 689 N N . ASN A 1 91 ? 3.877 -10.656 5.973 1 95.94 91 ASN A N 1
ATOM 690 C CA . ASN A 1 91 ? 3.932 -11.508 4.789 1 95.94 91 ASN A CA 1
ATOM 691 C C . ASN A 1 91 ? 5.008 -12.586 4.918 1 95.94 91 ASN A C 1
ATOM 693 O O . ASN A 1 91 ? 4.711 -13.781 4.863 1 95.94 91 ASN A O 1
ATOM 697 N N . TYR A 1 92 ? 6.156 -12.227 5.102 1 94.38 92 TYR A N 1
ATOM 698 C CA . TYR A 1 92 ? 7.211 -13.164 5.473 1 94.38 92 TYR A CA 1
ATOM 699 C C . TYR A 1 92 ? 8.453 -12.422 5.961 1 94.38 92 TYR A C 1
ATOM 701 O O . TYR A 1 92 ? 8.539 -11.203 5.828 1 94.38 92 TYR A O 1
ATOM 709 N N . VAL A 1 93 ? 9.289 -13.164 6.66 1 97.94 93 VAL A N 1
ATOM 710 C CA . VAL A 1 93 ? 10.539 -12.664 7.227 1 97.94 93 VAL A CA 1
ATOM 711 C C . VAL A 1 93 ? 11.727 -13.289 6.492 1 97.94 93 VAL A C 1
ATOM 713 O O . VAL A 1 93 ? 11.781 -14.5 6.301 1 97.94 93 VAL A O 1
ATOM 716 N N . ILE A 1 94 ? 12.633 -12.422 6.051 1 97.75 94 ILE A N 1
ATOM 717 C CA . ILE A 1 94 ? 13.836 -12.906 5.379 1 97.75 94 ILE A CA 1
ATOM 718 C C . ILE A 1 94 ? 15.023 -12.844 6.34 1 97.75 94 ILE A C 1
ATOM 720 O O . ILE A 1 94 ? 15.344 -11.773 6.871 1 97.75 94 ILE A O 1
ATOM 724 N N . HIS A 1 95 ? 15.641 -13.961 6.527 1 97.5 95 HIS A N 1
ATOM 725 C CA . HIS A 1 95 ? 16.812 -14.055 7.391 1 97.5 95 HIS A CA 1
ATOM 726 C C . HIS A 1 95 ? 18.094 -14.047 6.574 1 97.5 95 HIS A C 1
ATOM 728 O O . HIS A 1 95 ? 18.266 -14.859 5.66 1 97.5 95 HIS A O 1
ATOM 734 N N . TYR A 1 96 ? 18.969 -13.141 6.945 1 95.5 96 TYR A N 1
ATOM 735 C CA . TYR A 1 96 ? 20.219 -12.984 6.215 1 95.5 96 TYR A CA 1
ATOM 736 C C . TYR A 1 96 ? 21.375 -13.656 6.957 1 95.5 96 TYR A C 1
ATOM 738 O O . TYR A 1 96 ? 21.25 -14.008 8.133 1 95.5 96 TYR A O 1
ATOM 746 N N . HIS A 1 97 ? 22.531 -13.82 6.266 1 92.44 97 HIS A N 1
ATOM 747 C CA . HIS A 1 97 ? 23.688 -14.516 6.809 1 92.44 97 HIS A CA 1
ATOM 748 C C . HIS A 1 97 ? 24.375 -13.695 7.898 1 92.44 97 HIS A C 1
ATOM 750 O O . HIS A 1 97 ? 25.125 -14.234 8.711 1 92.44 97 HIS A O 1
ATOM 756 N N . ASP A 1 98 ? 24.141 -12.367 7.91 1 91.62 98 ASP A N 1
ATOM 757 C CA . ASP A 1 98 ? 24.781 -11.516 8.906 1 91.62 98 ASP A CA 1
ATOM 758 C C . ASP A 1 98 ? 23.984 -11.508 10.211 1 91.62 98 ASP A C 1
ATOM 760 O O . ASP A 1 98 ? 24.297 -10.75 11.133 1 91.62 98 ASP A O 1
ATOM 764 N N . GLY A 1 99 ? 22.891 -12.242 10.242 1 91.25 99 GLY A N 1
ATOM 765 C CA . GLY A 1 99 ? 22.109 -12.352 11.461 1 91.25 99 GLY A CA 1
ATOM 766 C C . GLY A 1 99 ? 20.938 -11.391 11.508 1 91.25 99 GLY A C 1
ATOM 767 O O . GLY A 1 99 ? 20.078 -11.477 12.398 1 91.25 99 GLY A O 1
ATOM 768 N N . GLU A 1 100 ? 20.875 -10.477 10.539 1 93.81 100 GLU A N 1
ATOM 769 C CA . GLU A 1 100 ? 19.766 -9.523 10.477 1 93.81 100 GLU A CA 1
ATOM 770 C C . GLU A 1 100 ? 18.594 -10.086 9.688 1 93.81 100 GLU A C 1
ATOM 772 O O . GLU A 1 100 ? 18.719 -11.117 9.031 1 93.81 100 GLU A O 1
ATOM 777 N N . LYS A 1 101 ? 17.484 -9.453 9.891 1 96.44 101 LYS A N 1
ATOM 778 C CA . LYS A 1 101 ? 16.297 -9.891 9.164 1 96.44 101 LYS A CA 1
ATOM 779 C C . LYS A 1 101 ? 15.555 -8.703 8.555 1 96.44 101 LYS A C 1
ATOM 781 O O . LYS A 1 101 ? 15.695 -7.57 9.023 1 96.44 101 LYS A O 1
ATOM 786 N N . VAL A 1 102 ? 14.891 -8.914 7.469 1 97.06 102 VAL A N 1
ATOM 787 C CA . VAL A 1 102 ? 14 -7.953 6.832 1 97.06 102 VAL A CA 1
ATOM 788 C C . VAL A 1 102 ? 12.562 -8.469 6.902 1 97.06 102 VAL A C 1
ATOM 790 O O . VAL A 1 102 ? 12.289 -9.617 6.543 1 97.06 102 VAL A O 1
ATOM 793 N N . VAL A 1 103 ? 11.672 -7.664 7.395 1 97.44 103 VAL A N 1
ATOM 794 C CA . VAL A 1 103 ? 10.266 -8.039 7.523 1 97.44 103 VAL A CA 1
ATOM 795 C C . VAL A 1 103 ? 9.461 -7.41 6.391 1 97.44 103 VAL A C 1
ATOM 797 O O . VAL A 1 103 ? 9.383 -6.184 6.277 1 97.44 103 VAL A O 1
ATOM 800 N N . LEU A 1 104 ? 8.898 -8.211 5.504 1 97.12 104 LEU A N 1
ATOM 801 C CA . LEU A 1 104 ? 8.023 -7.738 4.441 1 97.12 104 LEU A CA 1
ATOM 802 C C . LEU A 1 104 ? 6.559 -7.816 4.867 1 97.12 104 LEU A C 1
ATOM 804 O O . LEU A 1 104 ? 6.117 -8.844 5.391 1 97.12 104 LEU A O 1
ATOM 808 N N . SER A 1 105 ? 5.863 -6.688 4.695 1 96.38 105 SER A N 1
ATOM 809 C CA . SER A 1 105 ? 4.504 -6.566 5.207 1 96.38 105 SER A CA 1
ATOM 810 C C . SER A 1 105 ? 3.59 -5.887 4.191 1 96.38 105 SER A C 1
ATOM 812 O O . SER A 1 105 ? 4.062 -5.172 3.307 1 96.38 105 SER A O 1
ATOM 814 N N . SER A 1 106 ? 2.285 -6.211 4.332 1 96.44 106 SER A N 1
ATOM 815 C CA . SER A 1 106 ? 1.291 -5.492 3.541 1 96.44 106 SER A CA 1
ATOM 816 C C . SER A 1 106 ? 0.906 -4.172 4.203 1 96.44 106 SER A C 1
ATOM 818 O O . SER A 1 106 ? 0.242 -3.334 3.592 1 96.44 106 SER A O 1
ATOM 820 N N . ASP A 1 107 ? 1.298 -4.051 5.438 1 96.5 107 ASP A N 1
ATOM 821 C CA . ASP A 1 107 ? 1.173 -2.738 6.066 1 96.5 107 ASP A CA 1
ATOM 822 C C . ASP A 1 107 ? 2.191 -1.756 5.492 1 96.5 107 ASP A C 1
ATOM 824 O O . ASP A 1 107 ? 3.379 -1.826 5.809 1 96.5 107 ASP A O 1
ATOM 828 N N . ARG A 1 108 ? 1.638 -0.893 4.77 1 95.19 108 ARG A N 1
ATOM 829 C CA . ARG A 1 108 ? 2.48 -0.015 3.965 1 95.19 108 ARG A CA 1
ATOM 830 C C . ARG A 1 108 ? 3.352 0.87 4.852 1 95.19 108 ARG A C 1
ATOM 832 O O . ARG A 1 108 ? 4.496 1.174 4.5 1 95.19 108 ARG A O 1
ATOM 839 N N . ALA A 1 109 ? 2.816 1.357 5.879 1 93.56 109 ALA A N 1
ATOM 840 C CA . ALA A 1 109 ? 3.572 2.205 6.797 1 93.56 109 ALA A CA 1
ATOM 841 C C . ALA A 1 109 ? 4.723 1.434 7.434 1 93.56 109 ALA A C 1
ATOM 843 O O . ALA A 1 109 ? 5.844 1.942 7.523 1 93.56 109 ALA A O 1
ATOM 844 N N . GLN A 1 110 ? 4.473 0.271 7.859 1 94.62 110 GLN A N 1
ATOM 845 C CA . GLN A 1 110 ? 5.5 -0.569 8.461 1 94.62 110 GLN A CA 1
ATOM 846 C C . GLN A 1 110 ? 6.57 -0.943 7.438 1 94.62 110 GLN A C 1
ATOM 848 O O . GLN A 1 110 ? 7.762 -0.959 7.758 1 94.62 110 GLN A O 1
ATOM 853 N N . LEU A 1 111 ? 6.102 -1.281 6.281 1 96.69 111 LEU A N 1
ATOM 854 C CA . LEU A 1 111 ? 7.051 -1.651 5.234 1 96.69 111 LEU A CA 1
ATOM 855 C C . LEU A 1 111 ? 7.934 -0.468 4.859 1 96.69 111 LEU A C 1
ATOM 857 O O . LEU A 1 111 ? 9.133 -0.635 4.613 1 96.69 111 LEU A O 1
ATOM 861 N N . GLY A 1 112 ? 7.34 0.706 4.742 1 93.81 112 GLY A N 1
ATOM 862 C CA . GLY A 1 112 ? 8.125 1.901 4.477 1 93.81 112 GLY A CA 1
ATOM 863 C C . GLY A 1 112 ? 9.211 2.146 5.508 1 93.81 112 GLY A C 1
ATOM 864 O O . GLY A 1 112 ? 10.352 2.463 5.156 1 93.81 112 GLY A O 1
ATOM 865 N N . ALA A 1 113 ? 8.828 2.002 6.77 1 90.12 113 ALA A N 1
ATOM 866 C CA . ALA A 1 113 ? 9.797 2.166 7.855 1 90.12 113 ALA A CA 1
ATOM 867 C C . ALA A 1 113 ? 10.906 1.123 7.766 1 90.12 113 ALA A C 1
ATOM 869 O O . ALA A 1 113 ? 12.07 1.425 8.023 1 90.12 113 ALA A O 1
ATOM 870 N N . GLU A 1 114 ? 10.5 -0.093 7.41 1 94.38 114 GLU A N 1
ATOM 871 C CA . GLU A 1 114 ? 11.477 -1.171 7.254 1 94.38 114 GLU A CA 1
ATOM 872 C C . GLU A 1 114 ? 12.477 -0.852 6.148 1 94.38 114 GLU A C 1
ATOM 874 O O . GLU A 1 114 ? 13.68 -1.085 6.309 1 94.38 114 GLU A O 1
ATOM 879 N N . VAL A 1 115 ? 12.039 -0.327 5.082 1 94.94 115 VAL A N 1
ATOM 880 C CA . VAL A 1 115 ? 12.906 0.016 3.963 1 94.94 115 VAL A CA 1
ATOM 881 C C . VAL A 1 115 ? 13.828 1.165 4.359 1 94.94 115 VAL A C 1
ATOM 883 O O . VAL A 1 115 ? 15.023 1.142 4.055 1 94.94 115 VAL A O 1
ATOM 886 N N . GLU A 1 116 ? 13.312 2.129 5.035 1 89.75 116 GLU A N 1
ATOM 887 C CA . GLU A 1 116 ? 14.125 3.27 5.445 1 89.75 116 GLU A CA 1
ATOM 888 C C . GLU A 1 116 ? 15.195 2.85 6.449 1 89.75 116 GLU A C 1
ATOM 890 O O . GLU A 1 116 ? 16.281 3.436 6.488 1 89.75 116 GLU A O 1
ATOM 895 N N . LYS A 1 117 ? 14.844 1.876 7.234 1 87.81 117 LYS A N 1
ATOM 896 C CA . LYS A 1 117 ? 15.812 1.338 8.18 1 87.81 117 LYS A CA 1
ATOM 897 C C . LYS A 1 117 ? 17.094 0.913 7.473 1 87.81 117 LYS A C 1
ATOM 899 O O . LYS A 1 117 ? 18.188 1.122 7.992 1 87.81 117 LYS A O 1
ATOM 904 N N . TRP A 1 118 ? 16.938 0.388 6.309 1 91.69 118 TRP A N 1
ATOM 905 C CA . TRP A 1 118 ? 18.078 -0.188 5.629 1 91.69 118 TRP A CA 1
ATOM 906 C C . TRP A 1 118 ? 18.578 0.737 4.523 1 91.69 118 TRP A C 1
ATOM 908 O O . TRP A 1 118 ? 19.781 0.77 4.223 1 91.69 118 TRP A O 1
ATOM 918 N N . GLU A 1 119 ? 17.656 1.496 3.924 1 90.56 119 GLU A N 1
ATOM 919 C CA . GLU A 1 119 ? 17.984 2.309 2.756 1 90.56 119 GLU A CA 1
ATOM 920 C C . GLU A 1 119 ? 18.281 3.752 3.156 1 90.56 119 GLU A C 1
ATOM 922 O O . GLU A 1 119 ? 18.844 4.516 2.367 1 90.56 119 GLU A O 1
ATOM 927 N N . GLY A 1 120 ? 17.906 4.129 4.305 1 83.88 120 GLY A N 1
ATOM 928 C CA . GLY A 1 120 ? 18.047 5.516 4.727 1 83.88 120 GLY A CA 1
ATOM 929 C C . GLY A 1 120 ? 16.891 6.391 4.281 1 83.88 120 GLY A C 1
ATOM 930 O O . GLY A 1 120 ? 15.875 5.891 3.775 1 83.88 120 GLY A O 1
ATOM 931 N N . GLN A 1 121 ? 17.062 7.691 4.512 1 80.94 121 GLN A N 1
ATOM 932 C CA . GLN A 1 121 ? 16.016 8.656 4.172 1 80.94 121 GLN A CA 1
ATOM 933 C C . GLN A 1 121 ? 15.688 8.602 2.684 1 80.94 121 GLN A C 1
ATOM 935 O O . GLN A 1 121 ? 16.578 8.531 1.844 1 80.94 121 GLN A O 1
ATOM 940 N N . GLY A 1 122 ? 14.406 8.602 2.422 1 83.25 122 GLY A N 1
ATOM 941 C CA . GLY A 1 122 ? 13.953 8.523 1.042 1 83.25 122 GLY A CA 1
ATOM 942 C C . GLY A 1 122 ? 13.625 7.109 0.601 1 83.25 122 GLY A C 1
ATOM 943 O O . GLY A 1 122 ? 13.047 6.91 -0.469 1 83.25 122 GLY A O 1
ATOM 944 N N . GLY A 1 123 ? 14.023 6.199 1.439 1 89.75 123 GLY A N 1
ATOM 945 C CA . GLY A 1 123 ? 13.75 4.809 1.105 1 89.75 123 GLY A CA 1
ATOM 946 C C . GLY A 1 123 ? 12.266 4.523 0.922 1 89.75 123 GLY A C 1
ATOM 947 O O . GLY A 1 123 ? 11.883 3.775 0.021 1 89.75 123 GLY A O 1
ATOM 948 N N . ALA A 1 124 ? 11.461 5.074 1.725 1 91 124 ALA A N 1
ATOM 949 C CA . ALA A 1 124 ? 10.016 4.875 1.623 1 91 124 ALA A CA 1
ATOM 950 C C . ALA A 1 124 ? 9.484 5.406 0.296 1 91 124 ALA A C 1
ATOM 952 O O . ALA A 1 124 ? 8.594 4.801 -0.31 1 91 124 ALA A O 1
ATOM 953 N N . ALA A 1 125 ? 9.977 6.531 -0.076 1 87.69 125 ALA A N 1
ATOM 954 C CA . ALA A 1 125 ? 9.562 7.117 -1.349 1 87.69 125 ALA A CA 1
ATOM 955 C C . ALA A 1 125 ? 9.969 6.223 -2.52 1 87.69 125 ALA A C 1
ATOM 957 O O . ALA A 1 125 ? 9.219 6.074 -3.484 1 87.69 125 ALA A O 1
ATOM 958 N N . ARG A 1 126 ? 11.117 5.695 -2.469 1 91.94 126 ARG A N 1
ATOM 959 C CA . ARG A 1 126 ? 11.586 4.797 -3.516 1 91.94 126 ARG A CA 1
ATOM 960 C C . ARG A 1 126 ? 10.766 3.512 -3.541 1 91.94 126 ARG A C 1
ATOM 962 O O . ARG A 1 126 ? 10.484 2.969 -4.609 1 91.94 126 ARG A O 1
ATOM 969 N N . LEU A 1 127 ? 10.414 3.025 -2.377 1 95.06 127 LEU A N 1
ATOM 970 C CA . LEU A 1 127 ? 9.508 1.889 -2.299 1 95.06 127 LEU A CA 1
ATOM 971 C C . LEU A 1 127 ? 8.203 2.184 -3.039 1 95.06 127 LEU A C 1
ATOM 973 O O . LEU A 1 127 ? 7.711 1.341 -3.791 1 95.06 127 LEU A O 1
ATOM 977 N N . GLU A 1 128 ? 7.672 3.348 -2.811 1 91.69 128 GLU A N 1
ATOM 978 C CA . GLU A 1 128 ? 6.441 3.725 -3.498 1 91.69 128 GLU A CA 1
ATOM 979 C C . GLU A 1 128 ? 6.637 3.736 -5.012 1 91.69 128 GLU A C 1
ATOM 981 O O . GLU A 1 128 ? 5.738 3.344 -5.762 1 91.69 128 GLU A O 1
ATOM 986 N N . GLY A 1 129 ? 7.77 4.242 -5.398 1 89.88 129 GLY A N 1
ATOM 987 C CA . GLY A 1 129 ? 8.078 4.215 -6.82 1 89.88 129 GLY A CA 1
ATOM 988 C C . GLY A 1 129 ? 8.117 2.812 -7.395 1 89.88 129 GLY A C 1
ATOM 989 O O . GLY A 1 129 ? 7.551 2.553 -8.461 1 89.88 129 GLY A O 1
ATOM 990 N N . PHE A 1 130 ? 8.758 1.923 -6.656 1 94.62 130 PHE A N 1
ATOM 991 C CA . PHE A 1 130 ? 8.844 0.524 -7.059 1 94.62 130 PHE A CA 1
ATOM 992 C C . PHE A 1 130 ? 7.449 -0.087 -7.18 1 94.62 130 PHE A C 1
ATOM 994 O O . PHE A 1 130 ? 7.133 -0.732 -8.18 1 94.62 130 PHE A O 1
ATOM 1001 N N . LEU A 1 131 ? 6.66 0.11 -6.203 1 94.94 131 LEU A N 1
ATOM 1002 C CA . LEU A 1 131 ? 5.336 -0.505 -6.152 1 94.94 131 LEU A CA 1
ATOM 1003 C C . LEU A 1 131 ? 4.426 0.071 -7.23 1 94.94 131 LEU A C 1
ATOM 1005 O O . LEU A 1 131 ? 3.568 -0.634 -7.766 1 94.94 131 LEU A O 1
ATOM 1009 N N . ARG A 1 132 ? 4.594 1.305 -7.547 1 89.94 132 ARG A N 1
ATOM 1010 C CA . ARG A 1 132 ? 3.818 1.902 -8.625 1 89.94 132 ARG A CA 1
ATOM 1011 C C . ARG A 1 132 ? 4.113 1.217 -9.961 1 89.94 132 ARG A C 1
ATOM 1013 O O . ARG A 1 132 ? 3.193 0.876 -10.703 1 89.94 132 ARG A O 1
ATOM 1020 N N . GLU A 1 133 ? 5.379 1.081 -10.219 1 89.12 133 GLU A N 1
ATOM 1021 C CA . GLU A 1 133 ? 5.766 0.409 -11.453 1 89.12 133 GLU A CA 1
ATOM 1022 C C . GLU A 1 133 ? 5.305 -1.046 -11.453 1 89.12 133 GLU A C 1
ATOM 1024 O O . GLU A 1 133 ? 4.719 -1.515 -12.438 1 89.12 133 GLU A O 1
ATOM 1029 N N . ALA A 1 134 ? 5.586 -1.735 -10.398 1 94.5 134 ALA A N 1
ATOM 1030 C CA . ALA A 1 134 ? 5.195 -3.137 -10.281 1 94.5 134 ALA A CA 1
ATOM 1031 C C . ALA A 1 134 ? 3.682 -3.295 -10.383 1 94.5 134 ALA A C 1
ATOM 1033 O O . ALA A 1 134 ? 3.189 -4.297 -10.906 1 94.5 134 ALA A O 1
ATOM 1034 N N . GLY A 1 135 ? 2.979 -2.328 -9.828 1 92.62 135 GLY A N 1
ATOM 1035 C CA . GLY A 1 135 ? 1.527 -2.346 -9.922 1 92.62 135 GLY A CA 1
ATOM 1036 C C . GLY A 1 135 ? 1.019 -2.322 -11.352 1 92.62 135 GLY A C 1
ATOM 1037 O O . GLY A 1 135 ? 0.028 -2.98 -11.672 1 92.62 135 GLY A O 1
ATOM 1038 N N . ILE A 1 136 ? 1.688 -1.591 -12.164 1 88.06 136 ILE A N 1
ATOM 1039 C CA . ILE A 1 136 ? 1.339 -1.546 -13.578 1 88.06 136 ILE A CA 1
ATOM 1040 C C . ILE A 1 136 ? 1.563 -2.918 -14.211 1 88.06 136 ILE A C 1
ATOM 1042 O O . ILE A 1 136 ? 0.723 -3.402 -14.977 1 88.06 136 ILE A O 1
ATOM 1046 N N . HIS A 1 137 ? 2.676 -3.559 -13.859 1 92.62 137 HIS A N 1
ATOM 1047 C CA . HIS A 1 137 ? 2.932 -4.914 -14.328 1 92.62 137 HIS A CA 1
ATOM 1048 C C . HIS A 1 137 ? 1.805 -5.859 -13.93 1 92.62 137 HIS A C 1
ATOM 1050 O O . HIS A 1 137 ? 1.328 -6.648 -14.75 1 92.62 137 HIS A O 1
ATOM 1056 N N . GLY A 1 138 ? 1.4 -5.75 -12.719 1 91.94 138 GLY A N 1
ATOM 1057 C CA . GLY A 1 138 ? 0.35 -6.609 -12.195 1 91.94 138 GLY A CA 1
ATOM 1058 C C . GLY A 1 138 ? -0.984 -6.406 -12.891 1 91.94 138 GLY A C 1
ATOM 1059 O O . GLY A 1 138 ? -1.602 -7.367 -13.352 1 91.94 138 GLY A O 1
ATOM 1060 N N . GLN A 1 139 ? -1.398 -5.227 -13.031 1 88.06 139 GLN A N 1
ATOM 1061 C CA . GLN A 1 139 ? -2.693 -4.906 -13.625 1 88.06 139 GLN A CA 1
ATOM 1062 C C . GLN A 1 139 ? -2.742 -5.312 -15.094 1 88.06 139 GLN A C 1
ATOM 1064 O O . GLN A 1 139 ? -3.74 -5.871 -15.555 1 88.06 139 GLN A O 1
ATOM 1069 N N . LEU A 1 140 ? -1.681 -5.02 -15.758 1 85.75 140 LEU A N 1
ATOM 1070 C CA . LEU A 1 140 ? -1.63 -5.379 -17.172 1 85.75 140 LEU A CA 1
ATOM 1071 C C . LEU A 1 140 ? -1.638 -6.895 -17.344 1 85.75 140 LEU A C 1
ATOM 1073 O O . LEU A 1 140 ? -2.23 -7.406 -18.297 1 85.75 140 LEU A O 1
ATOM 1077 N N . SER A 1 141 ? -1.01 -7.559 -16.453 1 89.12 141 SER A N 1
ATOM 1078 C CA . SER A 1 141 ? -0.996 -9.016 -16.516 1 89.12 141 SER A CA 1
ATOM 1079 C C . SER A 1 141 ? -2.389 -9.594 -16.297 1 89.12 141 SER A C 1
ATOM 1081 O O . SER A 1 141 ? -2.789 -10.547 -16.969 1 89.12 141 SER A O 1
ATOM 1083 N N . TYR A 1 142 ? -3.1 -9.047 -15.367 1 86.19 142 TYR A N 1
ATOM 1084 C CA . TYR A 1 142 ? -4.477 -9.469 -15.133 1 86.19 142 TYR A CA 1
ATOM 1085 C C . TYR A 1 142 ? -5.328 -9.273 -16.375 1 86.19 142 TYR A C 1
ATOM 1087 O O . TYR A 1 142 ? -6.059 -10.18 -16.781 1 86.19 142 TYR A O 1
ATOM 1095 N N . ASP A 1 143 ? -5.152 -8.141 -17 1 82.19 143 ASP A N 1
ATOM 1096 C CA . ASP A 1 143 ? -6.066 -7.707 -18.047 1 82.19 143 ASP A CA 1
ATOM 1097 C C . ASP A 1 143 ? -5.703 -8.328 -19.391 1 82.19 143 ASP A C 1
ATOM 1099 O O . ASP A 1 143 ? -6.586 -8.664 -20.172 1 82.19 143 ASP A O 1
ATOM 1103 N N . GLN A 1 144 ? -4.406 -8.508 -19.547 1 79.31 144 GLN A N 1
ATOM 1104 C CA . GLN A 1 144 ? -4.004 -8.797 -20.922 1 79.31 144 GLN A CA 1
ATOM 1105 C C . GLN A 1 144 ? -3.428 -10.203 -21.047 1 79.31 144 GLN A C 1
ATOM 1107 O O . GLN A 1 144 ? -3.316 -10.75 -22.141 1 79.31 144 GLN A O 1
ATOM 1112 N N . VAL A 1 145 ? -3.17 -10.781 -19.938 1 81.44 145 VAL A N 1
ATOM 1113 C CA . VAL A 1 145 ? -2.438 -12.031 -20.062 1 81.44 145 VAL A CA 1
ATOM 1114 C C . VAL A 1 145 ? -3.229 -13.164 -19.406 1 81.44 145 VAL A C 1
ATOM 1116 O O . VAL A 1 145 ? -3.617 -14.125 -20.062 1 81.44 145 VAL A O 1
ATOM 1119 N N . LEU A 1 146 ? -3.654 -13.016 -18.25 1 82.62 146 LEU A N 1
ATOM 1120 C CA . LEU A 1 146 ? -4.203 -14.109 -17.453 1 82.62 146 LEU A CA 1
ATOM 1121 C C . LEU A 1 146 ? -5.645 -14.406 -17.859 1 82.62 146 LEU A C 1
ATOM 1123 O O . LEU A 1 146 ? -6.148 -15.508 -17.625 1 82.62 146 LEU A O 1
ATOM 1127 N N . GLY A 1 147 ? -6.242 -13.43 -18.5 1 82.56 147 GLY A N 1
ATOM 1128 C CA . GLY A 1 147 ? -7.645 -13.625 -18.828 1 82.56 147 GLY A CA 1
ATOM 1129 C C . GLY A 1 147 ? -7.879 -13.789 -20.328 1 82.56 147 GLY A C 1
ATOM 1130 O O . GLY A 1 147 ? -9.023 -13.844 -20.781 1 82.56 147 GLY A O 1
ATOM 1131 N N . LYS A 1 148 ? -6.797 -13.922 -21.047 1 83.75 148 LYS A N 1
ATOM 1132 C CA . LYS A 1 148 ? -6.961 -13.984 -22.5 1 83.75 148 LYS A CA 1
ATOM 1133 C C . LYS A 1 148 ? -6.148 -15.125 -23.109 1 83.75 148 LYS A C 1
ATOM 1135 O O . LYS A 1 148 ? -5.031 -15.398 -22.656 1 83.75 148 LYS A O 1
ATOM 1140 N N . PRO A 1 149 ? -6.797 -15.773 -24.062 1 82.19 149 PRO A N 1
ATOM 1141 C CA . PRO A 1 149 ? -6.055 -16.828 -24.75 1 82.19 149 PRO A CA 1
ATOM 1142 C C . PRO A 1 149 ? -5.023 -16.266 -25.734 1 82.19 149 PRO A C 1
ATOM 1144 O O . PRO A 1 149 ? -5.156 -15.133 -26.203 1 82.19 149 PRO A O 1
ATOM 1147 N N . PHE A 1 150 ? -4.012 -17.047 -26.016 1 80.5 150 PHE A N 1
ATOM 1148 C CA . PHE A 1 150 ? -2.98 -16.703 -27 1 80.5 150 PHE A CA 1
ATOM 1149 C C . PHE A 1 150 ? -2.811 -17.828 -28.016 1 80.5 150 PHE A C 1
ATOM 1151 O O . PHE A 1 150 ? -1.706 -18.344 -28.203 1 80.5 150 PHE A O 1
ATOM 1158 N N . ASP A 1 151 ? -3.826 -18.094 -28.672 1 78 151 ASP A N 1
ATOM 1159 C CA . ASP A 1 151 ? -3.891 -19.234 -29.578 1 78 151 ASP A CA 1
ATOM 1160 C C . ASP A 1 151 ? -3.076 -18.984 -30.844 1 78 151 ASP A C 1
ATOM 1162 O O . ASP A 1 151 ? -2.74 -19.922 -31.562 1 78 151 ASP A O 1
ATOM 1166 N N . SER A 1 152 ? -2.836 -17.734 -31.156 1 74.38 152 SER A N 1
ATOM 1167 C CA . SER A 1 152 ? -2.053 -17.406 -32.344 1 74.38 152 SER A CA 1
ATOM 1168 C C . SER A 1 152 ? -1.062 -16.281 -32.062 1 74.38 152 SER A C 1
ATOM 1170 O O . SER A 1 152 ? -1.234 -15.531 -31.078 1 74.38 152 SER A O 1
ATOM 1172 N N . PHE A 1 153 ? -0.085 -16.297 -32.844 1 77.75 153 PHE A N 1
ATOM 1173 C CA . PHE A 1 153 ? 0.907 -15.242 -32.719 1 77.75 153 PHE A CA 1
ATOM 1174 C C . PHE A 1 153 ? 0.275 -13.875 -32.938 1 77.75 153 PHE A C 1
ATOM 1176 O O . PHE A 1 153 ? 0.779 -12.867 -32.438 1 77.75 153 PHE A O 1
ATOM 1183 N N . LEU A 1 154 ? -0.851 -13.859 -33.594 1 73.12 154 LEU A N 1
ATOM 1184 C CA . LEU A 1 154 ? -1.569 -12.617 -33.844 1 73.12 154 LEU A CA 1
ATOM 1185 C C . LEU A 1 154 ? -2.156 -12.062 -32.562 1 73.12 154 LEU A C 1
ATOM 1187 O O . LEU A 1 154 ? -2.377 -10.852 -32.438 1 73.12 154 LEU A O 1
ATOM 1191 N N . ALA A 1 155 ? -2.318 -12.984 -31.672 1 73.38 155 ALA A N 1
ATOM 1192 C CA . ALA A 1 155 ? -2.852 -12.562 -30.375 1 73.38 155 ALA A CA 1
ATOM 1193 C C . ALA A 1 155 ? -1.86 -11.656 -29.641 1 73.38 155 ALA A C 1
ATOM 1195 O O . ALA A 1 155 ? -2.256 -10.828 -28.828 1 73.38 155 ALA A O 1
ATOM 1196 N N . MET A 1 156 ? -0.625 -11.82 -29.984 1 75.25 156 MET A N 1
ATOM 1197 C CA . MET A 1 156 ? 0.416 -10.992 -29.375 1 75.25 156 MET A CA 1
ATOM 1198 C C . MET A 1 156 ? 0.404 -9.586 -29.969 1 75.25 156 MET A C 1
ATOM 1200 O O . MET A 1 156 ? 0.985 -8.664 -29.391 1 75.25 156 MET A O 1
ATOM 1204 N N . LEU A 1 157 ? -0.271 -9.453 -31.031 1 72 157 LEU A N 1
ATOM 1205 C CA . LEU A 1 157 ? -0.296 -8.172 -31.734 1 72 157 LEU A CA 1
ATOM 1206 C C . LEU A 1 157 ? -1.558 -7.387 -31.391 1 72 157 LEU A C 1
ATOM 1208 O O . LEU A 1 157 ? -1.845 -6.355 -32 1 72 157 LEU A O 1
ATOM 1212 N N . ARG A 1 158 ? -2.248 -7.941 -30.562 1 71 158 ARG A N 1
ATOM 1213 C CA . ARG A 1 158 ? -3.383 -7.164 -30.078 1 71 158 ARG A CA 1
ATOM 1214 C C . ARG A 1 158 ? -2.941 -5.785 -29.609 1 71 158 ARG A C 1
ATOM 1216 O O . ARG A 1 158 ? -1.897 -5.645 -28.969 1 71 158 ARG A O 1
ATOM 1223 N N . PRO A 1 159 ? -3.703 -4.707 -29.969 1 68.19 159 PRO A N 1
ATOM 1224 C CA . PRO A 1 159 ? -3.311 -3.34 -29.609 1 68.19 159 PRO A CA 1
ATOM 1225 C C . PRO A 1 159 ? -3.076 -3.166 -28.109 1 68.19 159 PRO A C 1
ATOM 1227 O O . PRO A 1 159 ? -2.139 -2.475 -27.703 1 68.19 159 PRO A O 1
ATOM 1230 N N . GLY A 1 160 ? -3.846 -3.859 -27.391 1 68.06 160 GLY A N 1
ATOM 1231 C CA . GLY A 1 160 ? -3.658 -3.764 -25.953 1 68.06 160 GLY A CA 1
ATOM 1232 C C . GLY A 1 160 ? -2.324 -4.316 -25.484 1 68.06 160 GLY A C 1
ATOM 1233 O O . GLY A 1 160 ? -1.7 -3.76 -24.578 1 68.06 160 GLY A O 1
ATOM 1234 N N . VAL A 1 161 ? -1.867 -5.34 -26.109 1 70.94 161 VAL A N 1
ATOM 1235 C CA . VAL A 1 161 ? -0.611 -5.984 -25.75 1 70.94 161 VAL A CA 1
ATOM 1236 C C . VAL A 1 161 ? 0.565 -5.168 -26.281 1 70.94 161 VAL A C 1
ATOM 1238 O O . VAL A 1 161 ? 1.488 -4.836 -25.531 1 70.94 161 VAL A O 1
ATOM 1241 N N . VAL A 1 162 ? 0.463 -4.766 -27.469 1 70.31 162 VAL A N 1
ATOM 1242 C CA . VAL A 1 162 ? 1.567 -4.078 -28.141 1 70.31 162 VAL A CA 1
ATOM 1243 C C . VAL A 1 162 ? 1.793 -2.715 -27.484 1 70.31 162 VAL A C 1
ATOM 1245 O O . VAL A 1 162 ? 2.934 -2.318 -27.25 1 70.31 162 VAL A O 1
ATOM 1248 N N . MET A 1 163 ? 0.727 -2.062 -27.219 1 66.62 163 MET A N 1
ATOM 1249 C CA . MET A 1 163 ? 0.804 -0.709 -26.672 1 66.62 163 MET A CA 1
ATOM 1250 C C . MET A 1 163 ? 1.379 -0.719 -25.266 1 66.62 163 MET A C 1
ATOM 1252 O O . MET A 1 163 ? 1.932 0.283 -24.797 1 66.62 163 MET A O 1
ATOM 1256 N N . ASN A 1 164 ? 1.291 -1.887 -24.672 1 76.06 164 ASN A N 1
ATOM 1257 C CA . ASN A 1 164 ? 1.695 -1.933 -23.266 1 76.06 164 ASN A CA 1
ATOM 1258 C C . ASN A 1 164 ? 2.967 -2.754 -23.078 1 76.06 164 ASN A C 1
ATOM 1260 O O . ASN A 1 164 ? 3.441 -2.922 -21.953 1 76.06 164 ASN A O 1
ATOM 1264 N N . LEU A 1 165 ? 3.496 -3.182 -24.125 1 76.44 165 LEU A N 1
ATOM 1265 C CA . LEU A 1 165 ? 4.66 -4.059 -24.062 1 76.44 165 LEU A CA 1
ATOM 1266 C C . LEU A 1 165 ? 5.824 -3.363 -23.359 1 76.44 165 LEU A C 1
ATOM 1268 O O . LEU A 1 165 ? 6.512 -3.969 -22.531 1 76.44 165 LEU A O 1
ATOM 1272 N N . MET A 1 166 ? 5.973 -2.139 -23.625 1 73.44 166 MET A N 1
ATOM 1273 C CA . MET A 1 166 ? 7.098 -1.408 -23.047 1 73.44 166 MET A CA 1
ATOM 1274 C C . MET A 1 166 ? 6.867 -1.143 -21.562 1 73.44 166 MET A C 1
ATOM 1276 O O . MET A 1 166 ? 7.82 -1.113 -20.781 1 73.44 166 MET A O 1
ATOM 1280 N N . LYS A 1 167 ? 5.656 -1.032 -21.25 1 79.69 167 LYS A N 1
ATOM 1281 C CA . LYS A 1 167 ? 5.324 -0.791 -19.844 1 79.69 167 LYS A CA 1
ATOM 1282 C C . LYS A 1 167 ? 5.547 -2.043 -19.016 1 79.69 167 LYS A C 1
ATOM 1284 O O . LYS A 1 167 ? 5.711 -1.958 -17.797 1 79.69 167 LYS A O 1
ATOM 1289 N N . LEU A 1 168 ? 5.648 -3.143 -19.656 1 84.81 168 LEU A N 1
ATOM 1290 C CA . LEU A 1 168 ? 5.797 -4.414 -18.969 1 84.81 168 LEU A CA 1
ATOM 1291 C C . LEU A 1 168 ? 7.27 -4.727 -18.719 1 84.81 168 LEU A C 1
ATOM 1293 O O . LEU A 1 168 ? 7.594 -5.629 -17.938 1 84.81 168 LEU A O 1
ATOM 1297 N N . HIS A 1 169 ? 8.211 -4.031 -19.328 1 84.62 169 HIS A N 1
ATOM 1298 C CA . HIS A 1 169 ? 9.648 -4.18 -19.172 1 84.62 169 HIS A CA 1
ATOM 1299 C C . HIS A 1 169 ? 10.078 -5.629 -19.375 1 84.62 169 HIS A C 1
ATOM 1301 O O . HIS A 1 169 ? 10.781 -6.195 -18.531 1 84.62 169 HIS A O 1
ATOM 1307 N N . PRO A 1 170 ? 9.734 -6.238 -20.469 1 81.62 170 PRO A N 1
ATOM 1308 C CA . PRO A 1 170 ? 10.055 -7.648 -20.703 1 81.62 170 PRO A CA 1
ATOM 1309 C C . PRO A 1 170 ? 11.539 -7.875 -20.969 1 81.62 170 PRO A C 1
ATOM 1311 O O . PRO A 1 170 ? 12.031 -9 -20.859 1 81.62 170 PRO A O 1
ATOM 1314 N N . PHE A 1 171 ? 12.297 -6.801 -21.234 1 78.31 171 PHE A N 1
ATOM 1315 C CA . PHE A 1 171 ? 13.672 -6.969 -21.672 1 78.31 171 PHE A CA 1
ATOM 1316 C C . PHE A 1 171 ? 14.648 -6.66 -20.547 1 78.31 171 PHE A C 1
ATOM 1318 O O . PHE A 1 171 ? 15.852 -6.891 -20.688 1 78.31 171 PHE A O 1
ATOM 1325 N N . GLY A 1 172 ? 14.141 -6.137 -19.5 1 82.25 172 GLY A N 1
ATOM 1326 C CA . GLY A 1 172 ? 14.961 -5.996 -18.312 1 82.25 172 GLY A CA 1
ATOM 1327 C C . GLY A 1 172 ? 14.844 -7.172 -17.359 1 82.25 172 GLY A C 1
ATOM 1328 O O . GLY A 1 172 ? 13.984 -8.039 -17.547 1 82.25 172 GLY A O 1
ATOM 1329 N N . SER A 1 173 ? 15.789 -7.254 -16.469 1 87.75 173 SER A N 1
ATOM 1330 C CA . SER A 1 173 ? 15.727 -8.312 -15.461 1 87.75 173 SER A CA 1
ATOM 1331 C C . SER A 1 173 ? 15.008 -7.84 -14.203 1 87.75 173 SER A C 1
ATOM 1333 O O . SER A 1 173 ? 14.961 -6.641 -13.93 1 87.75 173 SER A O 1
ATOM 1335 N N . LEU A 1 174 ? 14.422 -8.773 -13.562 1 92.81 174 LEU A N 1
ATOM 1336 C CA . LEU A 1 174 ? 13.781 -8.469 -12.289 1 92.81 174 LEU A CA 1
ATOM 1337 C C . LEU A 1 174 ? 14.773 -7.816 -11.328 1 92.81 174 LEU A C 1
ATOM 1339 O O . LEU A 1 174 ? 14.438 -6.828 -10.672 1 92.81 174 LEU A O 1
ATOM 1343 N N . TRP A 1 175 ? 15.992 -8.328 -11.312 1 92.31 175 TRP A N 1
ATOM 1344 C CA . TRP A 1 175 ? 17.031 -7.754 -10.477 1 92.31 175 TRP A CA 1
ATOM 1345 C C . TRP A 1 175 ? 17.312 -6.309 -10.867 1 92.31 175 TRP A C 1
ATOM 1347 O O . TRP A 1 175 ? 17.484 -5.441 -10.008 1 92.31 175 TRP A O 1
ATOM 1357 N N . GLY A 1 176 ? 17.391 -6.113 -12.156 1 90.75 176 GLY A N 1
ATOM 1358 C CA . GLY A 1 176 ? 17.641 -4.766 -12.641 1 90.75 176 GLY A CA 1
ATOM 1359 C C . GLY A 1 176 ? 16.562 -3.779 -12.234 1 90.75 176 GLY A C 1
ATOM 1360 O O . GLY A 1 176 ? 16.859 -2.635 -11.891 1 90.75 176 GLY A O 1
ATOM 1361 N N . ARG A 1 177 ? 15.32 -4.188 -12.297 1 91.94 177 ARG A N 1
ATOM 1362 C CA . ARG A 1 177 ? 14.227 -3.318 -11.891 1 91.94 177 ARG A CA 1
ATOM 1363 C C . ARG A 1 177 ? 14.312 -2.992 -10.406 1 91.94 177 ARG A C 1
ATOM 1365 O O . ARG A 1 177 ? 14.039 -1.861 -9.992 1 91.94 177 ARG A O 1
ATOM 1372 N N . CYS A 1 178 ? 14.688 -3.975 -9.594 1 94.25 178 CYS A N 1
ATOM 1373 C CA . CYS A 1 178 ? 14.875 -3.742 -8.164 1 94.25 178 CYS A CA 1
ATOM 1374 C C . CYS A 1 178 ? 16.016 -2.762 -7.914 1 94.25 178 CYS A C 1
ATOM 1376 O O . CYS A 1 178 ? 15.898 -1.873 -7.066 1 94.25 178 CYS A O 1
ATOM 1378 N N . ALA A 1 179 ? 17.047 -2.908 -8.695 1 91.81 179 ALA A N 1
ATOM 1379 C CA . ALA A 1 179 ? 18.234 -2.074 -8.523 1 91.81 179 ALA A CA 1
ATOM 1380 C C . ALA A 1 179 ? 17.922 -0.617 -8.859 1 91.81 179 ALA A C 1
ATOM 1382 O O . ALA A 1 179 ? 18.609 0.292 -8.383 1 91.81 179 ALA A O 1
ATOM 1383 N N . ARG A 1 180 ? 16.938 -0.408 -9.656 1 91.06 180 ARG A N 1
ATOM 1384 C CA . ARG A 1 180 ? 16.531 0.944 -10.008 1 91.06 180 ARG A CA 1
ATOM 1385 C C . ARG A 1 180 ? 15.992 1.69 -8.789 1 91.06 180 ARG A C 1
ATOM 1387 O O . ARG A 1 180 ? 16.141 2.908 -8.688 1 91.06 180 ARG A O 1
ATOM 1394 N N . TYR A 1 181 ? 15.461 1.029 -7.859 1 93.12 181 TYR A N 1
ATOM 1395 C CA . TYR A 1 181 ? 14.758 1.698 -6.773 1 93.12 181 TYR A CA 1
ATOM 1396 C C . TYR A 1 181 ? 15.477 1.492 -5.449 1 93.12 181 TYR A C 1
ATOM 1398 O O . TYR A 1 181 ? 15.508 2.393 -4.605 1 93.12 181 TYR A O 1
ATOM 1406 N N . PHE A 1 182 ? 16.047 0.323 -5.273 1 94.94 182 PHE A N 1
ATOM 1407 C CA . PHE A 1 182 ? 16.688 0.032 -4 1 94.94 182 PHE A CA 1
ATOM 1408 C C . PHE A 1 182 ? 18.203 0.168 -4.117 1 94.94 182 PHE A C 1
ATOM 1410 O O . PHE A 1 182 ? 18.812 -0.357 -5.055 1 94.94 182 PHE A O 1
ATOM 1417 N N . LYS A 1 183 ? 18.797 0.765 -3.082 1 91.25 183 LYS A N 1
ATOM 1418 C CA . LYS A 1 183 ? 20.203 1.108 -3.148 1 91.25 183 LYS A CA 1
ATOM 1419 C C . LYS A 1 183 ? 21.062 0.032 -2.492 1 91.25 183 LYS A C 1
ATOM 1421 O O . LYS A 1 183 ? 22.266 -0.085 -2.785 1 91.25 183 LYS A O 1
ATOM 1426 N N . THR A 1 184 ? 20.516 -0.688 -1.661 1 93.31 184 THR A N 1
ATOM 1427 C CA . THR A 1 184 ? 21.297 -1.686 -0.939 1 93.31 184 THR A CA 1
ATOM 1428 C C . THR A 1 184 ? 21.062 -3.078 -1.515 1 93.31 184 THR A C 1
ATOM 1430 O O . THR A 1 184 ? 19.969 -3.377 -1.999 1 93.31 184 THR A O 1
ATOM 1433 N N . GLU A 1 185 ? 22.078 -3.879 -1.425 1 94 185 GLU A N 1
ATOM 1434 C CA . GLU A 1 185 ? 21.969 -5.273 -1.837 1 94 185 GLU A CA 1
ATOM 1435 C C . GLU A 1 185 ? 20.922 -6.008 -1.003 1 94 185 GLU A C 1
ATOM 1437 O O . GLU A 1 185 ? 20.188 -6.852 -1.52 1 94 185 GLU A O 1
ATOM 1442 N N . ARG A 1 186 ? 20.844 -5.695 0.24 1 95.31 186 ARG A N 1
ATOM 1443 C CA . ARG A 1 186 ? 19.906 -6.324 1.166 1 95.31 186 ARG A CA 1
ATOM 1444 C C . ARG A 1 186 ? 18.469 -6.168 0.683 1 95.31 186 ARG A C 1
ATOM 1446 O O . ARG A 1 186 ? 17.734 -7.148 0.6 1 95.31 186 ARG A O 1
ATOM 1453 N N . MET A 1 187 ? 18.156 -4.98 0.33 1 96 187 MET A N 1
ATOM 1454 C CA . MET A 1 187 ? 16.781 -4.723 -0.097 1 96 187 MET A CA 1
ATOM 1455 C C . MET A 1 187 ? 16.531 -5.273 -1.498 1 96 187 MET A C 1
ATOM 1457 O O . MET A 1 187 ? 15.422 -5.719 -1.811 1 96 187 MET A O 1
ATOM 1461 N N . ARG A 1 188 ? 17.578 -5.266 -2.359 1 95.25 188 ARG A N 1
ATOM 1462 C CA . ARG A 1 188 ? 17.438 -5.859 -3.686 1 95.25 188 ARG A CA 1
ATOM 1463 C C . ARG A 1 188 ? 17.141 -7.352 -3.59 1 95.25 188 ARG A C 1
ATOM 1465 O O . ARG A 1 188 ? 16.281 -7.867 -4.316 1 95.25 188 ARG A O 1
ATOM 1472 N N . ARG A 1 189 ? 17.766 -8.016 -2.682 1 95.88 189 ARG A N 1
ATOM 1473 C CA . ARG A 1 189 ? 17.516 -9.438 -2.467 1 95.88 189 ARG A CA 1
ATOM 1474 C C . ARG A 1 189 ? 16.094 -9.664 -1.944 1 95.88 189 ARG A C 1
ATOM 1476 O O . ARG A 1 189 ? 15.398 -10.57 -2.404 1 95.88 189 ARG A O 1
ATOM 1483 N N . ALA A 1 190 ? 15.695 -8.805 -1.06 1 96.81 190 ALA A N 1
ATOM 1484 C CA . ALA A 1 190 ? 14.383 -8.953 -0.425 1 96.81 190 ALA A CA 1
ATOM 1485 C C . ALA A 1 190 ? 13.258 -8.82 -1.447 1 96.81 190 ALA A C 1
ATOM 1487 O O . ALA A 1 190 ? 12.258 -9.531 -1.372 1 96.81 190 ALA A O 1
ATOM 1488 N N . PHE A 1 191 ? 13.453 -7.977 -2.418 1 96.94 191 PHE A N 1
ATOM 1489 C CA . PHE A 1 191 ? 12.352 -7.664 -3.322 1 96.94 191 PHE A CA 1
ATOM 1490 C C . PHE A 1 191 ? 12.5 -8.422 -4.637 1 96.94 191 PHE A C 1
ATOM 1492 O O . PHE A 1 191 ? 11.688 -8.266 -5.547 1 96.94 191 PHE A O 1
ATOM 1499 N N . SER A 1 192 ? 13.523 -9.234 -4.746 1 94.38 192 SER A N 1
ATOM 1500 C CA . SER A 1 192 ? 13.703 -9.992 -5.98 1 94.38 192 SER A CA 1
ATOM 1501 C C . SER A 1 192 ? 13.508 -11.492 -5.746 1 94.38 192 SER A C 1
ATOM 1503 O O . SER A 1 192 ? 13.359 -12.258 -6.695 1 94.38 192 SER A O 1
ATOM 1505 N N . PHE A 1 193 ? 13.453 -11.891 -4.531 1 91.81 193 PHE A N 1
ATOM 1506 C CA . PHE A 1 193 ? 13.398 -13.312 -4.215 1 91.81 193 PHE A CA 1
ATOM 1507 C C . PHE A 1 193 ? 12.102 -13.922 -4.734 1 91.81 193 PHE A C 1
ATOM 1509 O O . PHE A 1 193 ? 12.016 -15.141 -4.914 1 91.81 193 PHE A O 1
ATOM 1516 N N . GLY A 1 194 ? 11.109 -13.133 -5.023 1 88.5 194 GLY A N 1
ATOM 1517 C CA . GLY A 1 194 ? 9.82 -13.609 -5.508 1 88.5 194 GLY A CA 1
ATOM 1518 C C . GLY A 1 194 ? 9.922 -14.367 -6.816 1 88.5 194 GLY A C 1
ATOM 1519 O O . GLY A 1 194 ? 9.031 -15.148 -7.16 1 88.5 194 GLY A O 1
ATOM 1520 N N . SER A 1 195 ? 10.984 -14.195 -7.531 1 86.12 195 SER A N 1
ATOM 1521 C CA . SER A 1 195 ? 11.188 -14.906 -8.789 1 86.12 195 SER A CA 1
ATOM 1522 C C . SER A 1 195 ? 11.195 -16.422 -8.578 1 86.12 195 SER A C 1
ATOM 1524 O O . SER A 1 195 ? 10.883 -17.188 -9.492 1 86.12 195 SER A O 1
ATOM 1526 N N . MET A 1 196 ? 11.453 -16.766 -7.383 1 82.38 196 MET A N 1
ATOM 1527 C CA . MET A 1 196 ? 11.531 -18.188 -7.066 1 82.38 196 MET A CA 1
ATOM 1528 C C . MET A 1 196 ? 10.156 -18.844 -7.105 1 82.38 196 MET A C 1
ATOM 1530 O O . MET A 1 196 ? 10.039 -20.062 -7.223 1 82.38 196 MET A O 1
ATOM 1534 N N . TYR A 1 197 ? 9.141 -18.062 -7.043 1 79 197 TYR A N 1
ATOM 1535 C CA . TYR A 1 197 ? 7.797 -18.594 -7.215 1 79 197 TYR A CA 1
ATOM 1536 C C . TYR A 1 197 ? 7.613 -19.188 -8.609 1 79 197 TYR A C 1
ATOM 1538 O O . TYR A 1 197 ? 6.742 -20.031 -8.828 1 79 197 TYR A O 1
ATOM 1546 N N . LEU A 1 198 ? 8.453 -18.688 -9.461 1 77.06 198 LEU A N 1
ATOM 1547 C CA . LEU A 1 198 ? 8.375 -19.141 -10.844 1 77.06 198 LEU A CA 1
ATOM 1548 C C . LEU A 1 198 ? 9.531 -20.078 -11.172 1 77.06 198 LEU A C 1
ATOM 1550 O O . LEU A 1 198 ? 9.664 -20.531 -12.32 1 77.06 198 LEU A O 1
ATOM 1554 N N . GLY A 1 199 ? 10.289 -20.312 -10.219 1 78.75 199 GLY A N 1
ATOM 1555 C CA . GLY A 1 199 ? 11.445 -21.156 -10.445 1 78.75 199 GLY A CA 1
ATOM 1556 C C . GLY A 1 199 ? 12.484 -20.531 -11.359 1 78.75 199 GLY A C 1
ATOM 1557 O O . GLY A 1 199 ? 13.055 -21.203 -12.219 1 78.75 199 GLY A O 1
ATOM 1558 N N . SER A 1 200 ? 12.664 -19.281 -11.164 1 82.62 200 SER A N 1
ATOM 1559 C CA . SER A 1 200 ? 13.633 -18.578 -12 1 82.62 200 SER A CA 1
ATOM 1560 C C . SER A 1 200 ? 14.555 -17.703 -11.156 1 82.62 200 SER A C 1
ATOM 1562 O O . SER A 1 200 ? 14.219 -17.344 -10.023 1 82.62 200 SER A O 1
ATOM 1564 N N . SER A 1 201 ? 15.695 -17.469 -11.773 1 87.44 201 SER A N 1
ATOM 1565 C CA . SER A 1 201 ? 16.641 -16.547 -11.164 1 87.44 201 SER A CA 1
ATOM 1566 C C . SER A 1 201 ? 16.188 -15.094 -11.367 1 87.44 201 SER A C 1
ATOM 1568 O O . SER A 1 201 ? 15.75 -14.727 -12.453 1 87.44 201 SER A O 1
ATOM 1570 N N . PRO A 1 202 ? 16.297 -14.297 -10.312 1 90.88 202 PRO A N 1
ATOM 1571 C CA . PRO A 1 202 ? 15.953 -12.883 -10.484 1 90.88 202 PRO A CA 1
ATOM 1572 C C . PRO A 1 202 ? 16.859 -12.172 -11.492 1 90.88 202 PRO A C 1
ATOM 1574 O O . PRO A 1 202 ? 16.484 -11.133 -12.031 1 90.88 202 PRO A O 1
ATOM 1577 N N . PHE A 1 203 ? 17.969 -12.727 -11.773 1 89.12 203 PHE A N 1
ATOM 1578 C CA . PHE A 1 203 ? 18.953 -12.117 -12.672 1 89.12 203 PHE A CA 1
ATOM 1579 C C . PHE A 1 203 ? 18.594 -12.391 -14.125 1 89.12 203 PHE A C 1
ATOM 1581 O O . PHE A 1 203 ? 19.047 -11.688 -15.031 1 89.12 203 PHE A O 1
ATOM 1588 N N . ASP A 1 204 ? 17.688 -13.383 -14.297 1 84.75 204 ASP A N 1
ATOM 1589 C CA . ASP A 1 204 ? 17.328 -13.766 -15.664 1 84.75 204 ASP A CA 1
ATOM 1590 C C . ASP A 1 204 ? 15.844 -13.539 -15.922 1 84.75 204 ASP A C 1
ATOM 1592 O O . ASP A 1 204 ? 15.422 -13.414 -17.078 1 84.75 204 ASP A O 1
ATOM 1596 N N . ALA A 1 205 ? 15.125 -13.523 -14.906 1 87.69 205 ALA A N 1
ATOM 1597 C CA . ALA A 1 205 ? 13.68 -13.344 -15.047 1 87.69 205 ALA A CA 1
ATOM 1598 C C . ALA A 1 205 ? 13.352 -11.945 -15.57 1 87.69 205 ALA A C 1
ATOM 1600 O O . ALA A 1 205 ? 13.984 -10.961 -15.18 1 87.69 205 ALA A O 1
ATOM 1601 N N . PRO A 1 206 ? 12.375 -11.883 -16.453 1 88.25 206 PRO A N 1
ATOM 1602 C CA . PRO A 1 206 ? 11.969 -10.57 -16.969 1 88.25 206 PRO A CA 1
ATOM 1603 C C . PRO A 1 206 ? 11.531 -9.617 -15.859 1 88.25 206 PRO A C 1
ATOM 1605 O O . PRO A 1 206 ? 11.031 -10.055 -14.82 1 88.25 206 PRO A O 1
ATOM 1608 N N . GLY A 1 207 ? 11.688 -8.344 -16.172 1 90.38 207 GLY A N 1
ATOM 1609 C CA . GLY A 1 207 ? 11.312 -7.312 -15.211 1 90.38 207 GLY A CA 1
ATOM 1610 C C . GLY A 1 207 ? 9.828 -7.305 -14.898 1 90.38 207 GLY A C 1
ATOM 1611 O O . GLY A 1 207 ? 9.422 -6.867 -13.82 1 90.38 207 GLY A O 1
ATOM 1612 N N . THR A 1 208 ? 9.016 -7.879 -15.719 1 89.81 208 THR A N 1
ATOM 1613 C CA . THR A 1 208 ? 7.57 -7.938 -15.562 1 89.81 208 THR A CA 1
ATOM 1614 C C . THR A 1 208 ? 7.191 -8.664 -14.273 1 89.81 208 THR A C 1
ATOM 1616 O O . THR A 1 208 ? 6.152 -8.367 -13.672 1 89.81 208 THR A O 1
ATOM 1619 N N . TYR A 1 209 ? 8.078 -9.445 -13.812 1 92.44 209 TYR A N 1
ATOM 1620 C CA . TYR A 1 209 ? 7.715 -10.328 -12.711 1 92.44 209 TYR A CA 1
ATOM 1621 C C . TYR A 1 209 ? 7.879 -9.633 -11.367 1 92.44 209 TYR A C 1
ATOM 1623 O O . TYR A 1 209 ? 7.613 -10.219 -10.32 1 92.44 209 TYR A O 1
ATOM 1631 N N . THR A 1 210 ? 8.18 -8.312 -11.438 1 94.44 210 THR A N 1
ATOM 1632 C CA . THR A 1 210 ? 8.078 -7.527 -10.211 1 94.44 210 THR A CA 1
ATOM 1633 C C . THR A 1 210 ? 6.641 -7.504 -9.703 1 94.44 210 THR A C 1
ATOM 1635 O O . THR A 1 210 ? 6.391 -7.152 -8.547 1 94.44 210 THR A O 1
ATOM 1638 N N . LEU A 1 211 ? 5.762 -7.953 -10.562 1 93.81 211 LEU A N 1
ATOM 1639 C CA . LEU A 1 211 ? 4.352 -8.039 -10.188 1 93.81 211 LEU A CA 1
ATOM 1640 C C . LEU A 1 211 ? 4.152 -9 -9.016 1 93.81 211 LEU A C 1
ATOM 1642 O O . LEU A 1 211 ? 3.209 -8.844 -8.242 1 93.81 211 LEU A O 1
ATOM 1646 N N . LEU A 1 212 ? 5.035 -9.914 -8.867 1 93.31 212 LEU A N 1
ATOM 1647 C CA . LEU A 1 212 ? 4.914 -10.883 -7.781 1 93.31 212 LEU A CA 1
ATOM 1648 C C . LEU A 1 212 ? 5.066 -10.203 -6.426 1 93.31 212 LEU A C 1
ATOM 1650 O O . LEU A 1 212 ? 4.289 -10.461 -5.504 1 93.31 212 LEU A O 1
ATOM 1654 N N . GLN A 1 213 ? 6.059 -9.328 -6.355 1 94.5 213 GLN A N 1
ATOM 1655 C CA . GLN A 1 213 ? 6.246 -8.578 -5.117 1 94.5 213 GLN A CA 1
ATOM 1656 C C . GLN A 1 213 ? 5.074 -7.629 -4.867 1 94.5 213 GLN A C 1
ATOM 1658 O O . GLN A 1 213 ? 4.727 -7.355 -3.717 1 94.5 213 GLN A O 1
ATOM 1663 N N . TRP A 1 214 ? 4.613 -7.098 -5.871 1 94.19 214 TRP A N 1
ATOM 1664 C CA . TRP A 1 214 ? 3.461 -6.211 -5.738 1 94.19 214 TRP A CA 1
ATOM 1665 C C . TRP A 1 214 ? 2.248 -6.969 -5.207 1 94.19 214 TRP A C 1
ATOM 1667 O O . TRP A 1 214 ? 1.558 -6.492 -4.305 1 94.19 214 TRP A O 1
ATOM 1677 N N . THR A 1 215 ? 1.955 -8.133 -5.719 1 94.44 215 THR A N 1
ATOM 1678 C CA . THR A 1 215 ? 0.801 -8.906 -5.281 1 94.44 215 THR A CA 1
ATOM 1679 C C . THR A 1 215 ? 0.94 -9.297 -3.812 1 94.44 215 THR A C 1
ATOM 1681 O O . THR A 1 215 ? -0.034 -9.258 -3.057 1 94.44 215 THR A O 1
ATOM 1684 N N . GLU A 1 216 ? 2.145 -9.641 -3.457 1 95.06 216 GLU A N 1
ATOM 1685 C CA . GLU A 1 216 ? 2.379 -10 -2.061 1 95.06 216 GLU A CA 1
ATOM 1686 C C . GLU A 1 216 ? 2.158 -8.805 -1.141 1 95.06 216 GLU A C 1
ATOM 1688 O O . GLU A 1 216 ? 1.589 -8.945 -0.056 1 95.06 216 GLU A O 1
ATOM 1693 N N . THR A 1 217 ? 2.609 -7.707 -1.606 1 94.69 217 THR A N 1
ATOM 1694 C CA . THR A 1 217 ? 2.619 -6.512 -0.771 1 94.69 217 THR A CA 1
ATOM 1695 C C . 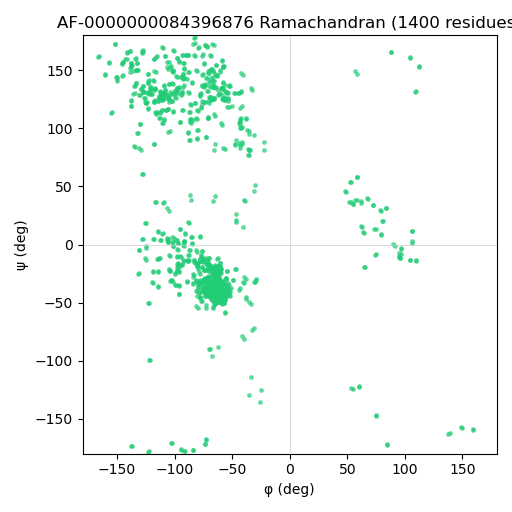THR A 1 217 ? 1.243 -5.855 -0.756 1 94.69 217 THR A C 1
ATOM 1697 O O . THR A 1 217 ? 0.773 -5.41 0.294 1 94.69 217 THR A O 1
ATOM 1700 N N . CYS A 1 218 ? 0.562 -5.82 -1.871 1 93 218 CYS A N 1
ATOM 1701 C CA . CYS A 1 218 ? -0.656 -5.027 -1.986 1 93 218 CYS A CA 1
ATOM 1702 C C . CYS A 1 218 ? -1.894 -5.902 -1.826 1 93 218 CYS A C 1
ATOM 1704 O O . CYS A 1 218 ? -2.908 -5.457 -1.286 1 93 218 CYS A O 1
ATOM 1706 N N . GLU A 1 219 ? -1.773 -7.094 -2.314 1 94.5 219 GLU A N 1
ATOM 1707 C CA . GLU A 1 219 ? -2.932 -7.98 -2.217 1 94.5 219 GLU A CA 1
ATOM 1708 C C . GLU A 1 219 ? -2.814 -8.914 -1.015 1 94.5 219 GLU A C 1
ATOM 1710 O O . GLU A 1 219 ? -3.805 -9.508 -0.584 1 94.5 219 GLU A O 1
ATOM 1715 N N . GLY A 1 220 ? -1.589 -9.062 -0.527 1 95.5 220 GLY A N 1
ATOM 1716 C CA . GLY A 1 220 ? -1.362 -9.82 0.693 1 95.5 220 GLY A CA 1
ATOM 1717 C C . GLY A 1 220 ? -1.155 -11.305 0.444 1 95.5 220 GLY A C 1
ATOM 1718 O O . GLY A 1 220 ? -1.366 -11.789 -0.67 1 95.5 220 GLY A O 1
ATOM 1719 N N . ILE A 1 221 ? -0.654 -11.945 1.487 1 97.19 221 ILE A N 1
ATOM 1720 C CA . ILE A 1 221 ? -0.528 -13.398 1.521 1 97.19 221 ILE A CA 1
ATOM 1721 C C . ILE A 1 221 ? -1.595 -13.984 2.439 1 97.19 221 ILE A C 1
ATOM 1723 O O . ILE A 1 221 ? -1.729 -13.57 3.594 1 97.19 221 ILE A O 1
ATOM 1727 N N . TRP A 1 222 ? -2.312 -14.891 1.866 1 97.12 222 TRP A N 1
ATOM 1728 C CA . TRP A 1 222 ? -3.428 -15.461 2.615 1 97.12 222 TRP A CA 1
ATOM 1729 C C . TRP A 1 222 ? -3.236 -16.953 2.824 1 97.12 222 TRP A C 1
ATOM 1731 O O . TRP A 1 222 ? -2.414 -17.594 2.152 1 97.12 222 TRP A O 1
ATOM 1741 N N . TYR A 1 223 ? -3.928 -17.5 3.805 1 97.81 223 TYR A N 1
ATOM 1742 C CA . TYR A 1 223 ? -3.893 -18.922 4.117 1 97.81 223 TYR A CA 1
ATOM 1743 C C . TYR A 1 223 ? -5.289 -19.438 4.426 1 97.81 223 TYR A C 1
ATOM 1745 O O . TYR A 1 223 ? -5.996 -18.891 5.27 1 97.81 223 TYR A O 1
ATOM 1753 N N . PRO A 1 224 ? -5.746 -20.5 3.67 1 97.81 224 PRO A N 1
ATOM 1754 C CA . PRO A 1 224 ? -7.023 -21.141 4.004 1 97.81 224 PRO A CA 1
ATOM 1755 C C . PRO A 1 224 ? -6.938 -22.016 5.25 1 97.81 224 PRO A C 1
ATOM 1757 O O . PRO A 1 224 ? -6.164 -22.984 5.277 1 97.81 224 PRO A O 1
ATOM 1760 N N . LYS A 1 225 ? -7.762 -21.703 6.195 1 97.44 225 LYS A N 1
ATOM 1761 C CA . LYS A 1 225 ? -7.793 -22.547 7.383 1 97.44 225 LYS A CA 1
ATOM 1762 C C . LYS A 1 225 ? -8.148 -24 7.02 1 97.44 225 LYS A C 1
ATOM 1764 O O . LYS A 1 225 ? -9.07 -24.234 6.234 1 97.44 225 LYS A O 1
ATOM 1769 N N . GLY A 1 226 ? -7.438 -24.875 7.57 1 97.12 226 GLY A N 1
ATOM 1770 C CA . GLY A 1 226 ? -7.582 -26.281 7.215 1 97.12 226 GLY A CA 1
ATOM 1771 C C . GLY A 1 226 ? -6.57 -26.75 6.184 1 97.12 226 GLY A C 1
ATOM 1772 O O . GLY A 1 226 ? -6.508 -27.922 5.852 1 97.12 226 GLY A O 1
ATOM 1773 N N . GLY A 1 227 ? -5.773 -25.844 5.711 1 97.62 227 GLY A N 1
ATOM 1774 C CA . GLY A 1 227 ? -4.789 -26.125 4.68 1 97.62 227 GLY A CA 1
ATOM 1775 C C . GLY A 1 227 ? -5.191 -25.609 3.309 1 97.62 227 GLY A C 1
ATOM 1776 O O . GLY A 1 227 ? -6.371 -25.375 3.053 1 97.62 227 GLY A O 1
ATOM 1777 N N . PHE A 1 228 ? -4.23 -25.484 2.447 1 97.75 228 PHE A N 1
ATOM 1778 C CA . PHE A 1 228 ? -4.508 -24.953 1.116 1 97.75 228 PHE A CA 1
ATOM 1779 C C . PHE A 1 228 ? -5.492 -25.859 0.371 1 97.75 228 PHE A C 1
ATOM 1781 O O . PHE A 1 228 ? -6.277 -25.375 -0.447 1 97.75 228 PHE A O 1
ATOM 1788 N N . HIS A 1 229 ? -5.488 -27.125 0.691 1 98.12 229 HIS A N 1
ATOM 1789 C CA . HIS A 1 229 ? -6.371 -28.109 0.069 1 98.12 229 HIS A CA 1
ATOM 1790 C C . HIS A 1 229 ? -7.836 -27.766 0.323 1 98.12 229 HIS A C 1
ATOM 1792 O O . HIS A 1 229 ? -8.719 -28.25 -0.389 1 98.12 229 HIS A O 1
ATOM 1798 N N . ALA A 1 230 ? -8.141 -26.938 1.292 1 98.12 230 ALA A N 1
ATOM 1799 C CA . ALA A 1 230 ? -9.516 -26.531 1.573 1 98.12 230 ALA A CA 1
ATOM 1800 C C . ALA A 1 230 ? -10.164 -25.906 0.343 1 98.12 230 ALA A C 1
ATOM 1802 O O . ALA A 1 230 ? -11.367 -26.062 0.12 1 98.12 230 ALA A O 1
ATOM 1803 N N . VAL A 1 231 ? -9.352 -25.234 -0.416 1 98.06 231 VAL A N 1
ATOM 1804 C CA . VAL A 1 231 ? -9.852 -24.641 -1.653 1 98.06 231 VAL A CA 1
ATOM 1805 C C . VAL A 1 231 ? -10.242 -25.734 -2.635 1 98.06 231 VAL A C 1
ATOM 1807 O O . VAL A 1 231 ? -11.328 -25.703 -3.215 1 98.06 231 VAL A O 1
ATOM 1810 N N . VAL A 1 232 ? -9.375 -26.719 -2.803 1 98.38 232 VAL A N 1
ATOM 1811 C CA . VAL A 1 232 ? -9.625 -27.828 -3.719 1 98.38 232 VAL A CA 1
ATOM 1812 C C . VAL A 1 232 ? -10.852 -28.609 -3.27 1 98.38 232 VAL A C 1
ATOM 1814 O O . VAL A 1 232 ? -11.727 -28.938 -4.082 1 98.38 232 VAL A O 1
ATOM 1817 N N . GLN A 1 233 ? -10.914 -28.859 -1.992 1 98.38 233 GLN A N 1
ATOM 1818 C CA . GLN A 1 233 ? -12.039 -29.609 -1.445 1 98.38 233 GLN A CA 1
ATOM 1819 C C . GLN A 1 233 ? -13.359 -28.875 -1.689 1 98.38 233 GLN A C 1
ATOM 1821 O O . GLN A 1 233 ? -14.375 -29.5 -1.989 1 98.38 233 GLN A O 1
ATOM 1826 N N . SER A 1 234 ? -13.305 -27.594 -1.524 1 98.5 234 SER A N 1
ATOM 1827 C CA . SER A 1 234 ? -14.516 -26.812 -1.78 1 98.5 234 SER A CA 1
ATOM 1828 C C . SER A 1 234 ? -14.945 -26.922 -3.238 1 98.5 234 SER A C 1
ATOM 1830 O O . SER A 1 234 ? -16.141 -26.969 -3.533 1 98.5 234 SER A O 1
ATOM 1832 N N . LEU A 1 235 ? -14.031 -27 -4.117 1 98.5 235 LEU A N 1
ATOM 1833 C CA . LEU A 1 235 ? -14.344 -27.125 -5.539 1 98.5 235 LEU A CA 1
ATOM 1834 C C . LEU A 1 235 ? -14.906 -28.516 -5.844 1 98.5 235 LEU A C 1
ATOM 1836 O O . LEU A 1 235 ? -15.828 -28.641 -6.656 1 98.5 235 LEU A O 1
ATOM 1840 N N . VAL A 1 236 ? -14.305 -29.5 -5.215 1 98.69 236 VAL A N 1
ATOM 1841 C CA . VAL A 1 236 ? -14.828 -30.859 -5.355 1 98.69 236 VAL A CA 1
ATOM 1842 C C . VAL A 1 236 ? -16.281 -30.906 -4.887 1 98.69 236 VAL A C 1
ATOM 1844 O O . VAL A 1 236 ? -17.141 -31.422 -5.59 1 98.69 236 VAL A O 1
ATOM 1847 N N . ASN A 1 237 ? -16.547 -30.281 -3.75 1 98.44 237 ASN A N 1
ATOM 1848 C CA . ASN A 1 237 ? -17.891 -30.266 -3.197 1 98.44 237 ASN A CA 1
ATOM 1849 C C . ASN A 1 237 ? -18.875 -29.547 -4.133 1 98.44 237 ASN A C 1
ATOM 1851 O O . ASN A 1 237 ? -19.969 -30.047 -4.379 1 98.44 237 ASN A O 1
ATOM 1855 N N . ILE A 1 238 ? -18.453 -28.453 -4.602 1 98 238 ILE A N 1
ATOM 1856 C CA . ILE A 1 238 ? -19.312 -27.672 -5.488 1 98 238 ILE A CA 1
ATOM 1857 C C . ILE A 1 238 ? -19.594 -28.469 -6.762 1 98 238 ILE A C 1
ATOM 1859 O O . ILE A 1 238 ? -20.734 -28.516 -7.23 1 98 238 ILE A O 1
ATOM 1863 N N . SER A 1 239 ? -18.562 -29.078 -7.352 1 98 239 SER A N 1
ATOM 1864 C CA . SER A 1 239 ? -18.75 -29.859 -8.578 1 98 239 SER A CA 1
ATOM 1865 C C . SER A 1 239 ? -19.672 -31.047 -8.352 1 98 239 SER A C 1
ATOM 1867 O O . SER A 1 239 ? -20.5 -31.359 -9.203 1 98 239 SER A O 1
ATOM 1869 N N . GLU A 1 240 ? -19.547 -31.656 -7.219 1 98.19 240 GLU A N 1
ATOM 1870 C CA . GLU A 1 240 ? -20.391 -32.812 -6.906 1 98.19 240 GLU A CA 1
ATOM 1871 C C . GLU A 1 240 ? -21.844 -32.406 -6.715 1 98.19 240 GLU A C 1
ATOM 1873 O O . GLU A 1 240 ? -22.75 -33.156 -7.082 1 98.19 240 GLU A O 1
ATOM 1878 N N . THR A 1 241 ? -22.016 -31.234 -6.148 1 97.31 241 THR A N 1
ATOM 1879 C CA . THR A 1 241 ? -23.375 -30.719 -5.988 1 97.31 241 THR A CA 1
ATOM 1880 C C . THR A 1 241 ? -24.031 -30.484 -7.348 1 97.31 241 THR A C 1
ATOM 1882 O O . THR A 1 241 ? -25.25 -30.547 -7.465 1 97.31 241 THR A O 1
ATOM 1885 N N . HIS A 1 242 ? -23.219 -30.375 -8.359 1 96.62 242 HIS A N 1
ATOM 1886 C CA . HIS A 1 242 ? -23.734 -30.172 -9.711 1 96.62 242 HIS A CA 1
ATOM 1887 C C . HIS A 1 242 ? -23.688 -31.469 -10.508 1 96.62 242 HIS A C 1
ATOM 1889 O O . HIS A 1 242 ? -23.859 -31.453 -11.734 1 96.62 242 HIS A O 1
ATOM 1895 N N . GLY A 1 243 ? -23.328 -32.562 -9.836 1 96.81 243 GLY A N 1
ATOM 1896 C CA . GLY A 1 243 ? -23.484 -33.875 -10.461 1 96.81 243 GLY A CA 1
ATOM 1897 C C . GLY A 1 243 ? -22.172 -34.5 -10.922 1 96.81 243 GLY A C 1
ATOM 1898 O O . GLY A 1 243 ? -22.172 -35.594 -11.484 1 96.81 243 GLY A O 1
ATOM 1899 N N . ALA A 1 244 ? -21.094 -33.875 -10.711 1 98.5 244 ALA A N 1
ATOM 1900 C CA . ALA A 1 244 ? -19.812 -34.438 -11.125 1 98.5 244 ALA A CA 1
ATOM 1901 C C . ALA A 1 244 ? -19.438 -35.656 -10.281 1 98.5 244 ALA A C 1
ATOM 1903 O O . ALA A 1 244 ? -19.812 -35.75 -9.109 1 98.5 244 ALA A O 1
ATOM 1904 N N . LYS A 1 245 ? -18.719 -36.531 -10.898 1 98.69 245 LYS A N 1
ATOM 1905 C CA . LYS A 1 245 ? -18.266 -37.719 -10.203 1 98.69 245 LYS A CA 1
ATOM 1906 C C . LYS A 1 245 ? -16.734 -37.812 -10.203 1 98.69 245 LYS A C 1
ATOM 1908 O O . LYS A 1 245 ? -16.094 -37.562 -11.227 1 98.69 245 LYS A O 1
ATOM 1913 N N . TYR A 1 246 ? -16.219 -38.156 -9.031 1 98.75 246 TYR A N 1
ATOM 1914 C CA . TYR A 1 246 ? -14.781 -38.344 -8.883 1 98.75 246 TYR A CA 1
ATOM 1915 C C . TYR A 1 246 ? -14.422 -39.781 -8.664 1 98.75 246 TYR A C 1
ATOM 1917 O O . TYR A 1 246 ? -15.031 -40.469 -7.832 1 98.75 246 TYR A O 1
ATOM 1925 N N . HIS A 1 247 ? -13.562 -40.25 -9.516 1 98.69 247 HIS A N 1
ATOM 1926 C CA . HIS A 1 247 ? -13.023 -41.594 -9.406 1 98.69 247 HIS A CA 1
ATOM 1927 C C . HIS A 1 247 ? -11.555 -41.562 -9.016 1 98.69 247 HIS A C 1
ATOM 1929 O O . HIS A 1 247 ? -10.68 -41.375 -9.867 1 98.69 247 HIS A O 1
ATOM 1935 N N . PHE A 1 248 ? -11.273 -41.875 -7.77 1 98.31 248 PHE A N 1
ATOM 1936 C CA . PHE A 1 248 ? -9.906 -41.875 -7.258 1 98.31 248 PHE A CA 1
ATOM 1937 C C . PHE A 1 248 ? -9.266 -43.25 -7.441 1 98.31 248 PHE A C 1
ATOM 1939 O O . PHE A 1 248 ? -9.953 -44.219 -7.746 1 98.31 248 PHE A O 1
ATOM 1946 N N . SER A 1 249 ? -7.93 -43.312 -7.34 1 98.12 249 SER A N 1
ATOM 1947 C CA . SER A 1 249 ? -7.164 -44.531 -7.543 1 98.12 249 SER A CA 1
ATOM 1948 C C . SER A 1 249 ? -7.531 -45.188 -8.867 1 98.12 249 SER A C 1
ATOM 1950 O O . SER A 1 249 ? -7.684 -46.406 -8.93 1 98.12 249 SER A O 1
ATOM 1952 N N . THR A 1 250 ? -7.793 -44.375 -9.867 1 98.19 250 THR A N 1
ATOM 1953 C CA . THR A 1 250 ? -8.195 -44.812 -11.195 1 98.19 250 THR A CA 1
ATOM 1954 C C . THR A 1 250 ? -7.348 -44.156 -12.273 1 98.19 250 THR A C 1
ATOM 1956 O O . THR A 1 250 ? -7.781 -43.188 -12.891 1 98.19 250 THR A O 1
ATOM 1959 N N . PRO A 1 251 ? -6.199 -44.688 -12.5 1 97.5 251 PRO A N 1
ATOM 1960 C CA . PRO A 1 251 ? -5.32 -44.094 -13.508 1 97.5 251 PRO A CA 1
ATOM 1961 C C . PRO A 1 251 ? -5.844 -44.281 -14.93 1 97.5 251 PRO A C 1
ATOM 1963 O O . PRO A 1 251 ? -6.414 -45.344 -15.25 1 97.5 251 PRO A O 1
ATOM 1966 N N . VAL A 1 252 ?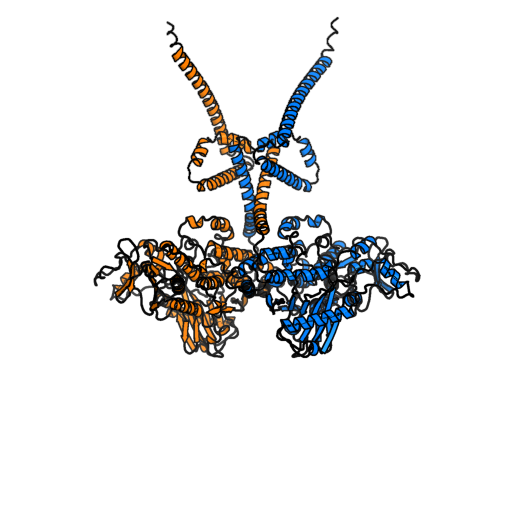 -5.703 -43.281 -15.734 1 97.75 252 VAL A N 1
ATOM 1967 C CA . VAL A 1 252 ? -6.066 -43.312 -17.141 1 97.75 252 VAL A CA 1
ATOM 1968 C C . VAL A 1 252 ? -4.852 -43.719 -17.984 1 97.75 252 VAL A C 1
ATOM 1970 O O . VAL A 1 252 ? -3.758 -43.188 -17.797 1 97.75 252 VAL A O 1
ATOM 1973 N N . ALA A 1 253 ? -5.082 -44.625 -18.953 1 95.12 253 ALA A N 1
ATOM 1974 C CA . ALA A 1 253 ? -3.973 -45.156 -19.734 1 95.12 253 ALA A CA 1
ATOM 1975 C C . ALA A 1 253 ? -3.82 -44.406 -21.047 1 95.12 253 ALA A C 1
ATOM 1977 O O . ALA A 1 253 ? -2.709 -44.25 -21.562 1 95.12 253 ALA A O 1
ATOM 1978 N N . GLN A 1 254 ? -5.031 -44.031 -21.531 1 95.56 254 GLN A N 1
ATOM 1979 C CA . GLN A 1 254 ? -4.957 -43.438 -22.875 1 95.56 254 GLN A CA 1
ATOM 1980 C C . GLN A 1 254 ? -6.195 -42.625 -23.188 1 95.56 254 GLN A C 1
ATOM 1982 O O . GLN A 1 254 ? -7.293 -42.906 -22.719 1 95.56 254 GLN A O 1
ATOM 1987 N N . VAL A 1 255 ? -5.93 -41.594 -23.938 1 96.56 255 VAL A N 1
ATOM 1988 C CA . VAL A 1 255 ? -7.035 -40.844 -24.531 1 96.56 255 VAL A CA 1
ATOM 1989 C C . VAL A 1 255 ? -7.402 -41.469 -25.891 1 96.56 255 VAL A C 1
ATOM 1991 O O . VAL A 1 255 ? -6.539 -41.656 -26.75 1 96.56 255 VAL A O 1
ATOM 1994 N N . LEU A 1 256 ? -8.648 -41.688 -26.078 1 96.06 256 LEU A N 1
ATOM 1995 C CA . LEU A 1 256 ? -9.117 -42.312 -27.297 1 96.06 256 LEU A CA 1
ATOM 1996 C C . LEU A 1 256 ? -9.547 -41.281 -28.328 1 96.06 256 LEU A C 1
ATOM 1998 O O . LEU A 1 256 ? -10.023 -40.188 -27.953 1 96.06 256 LEU A O 1
ATOM 2002 N N . HIS A 1 257 ? -9.281 -41.594 -29.547 1 94.31 257 HIS A N 1
ATOM 2003 C CA . HIS A 1 257 ? -9.719 -40.688 -30.609 1 94.31 257 HIS A CA 1
ATOM 2004 C C . HIS A 1 257 ? -10.109 -41.469 -31.859 1 94.31 257 HIS A C 1
ATOM 2006 O O . HIS A 1 257 ? -9.68 -42.625 -32.062 1 94.31 257 HIS A O 1
ATOM 2012 N N . ASN A 1 258 ? -10.945 -40.906 -32.688 1 92.25 258 ASN A N 1
ATOM 2013 C CA . ASN A 1 258 ? -11.391 -41.562 -33.906 1 92.25 258 ASN A CA 1
ATOM 2014 C C . ASN A 1 258 ? -10.531 -41.156 -35.125 1 92.25 258 ASN A C 1
ATOM 2016 O O . ASN A 1 258 ? -9.539 -40.438 -34.969 1 92.25 258 ASN A O 1
ATOM 2020 N N . SER A 1 259 ? -10.906 -41.656 -36.281 1 87.56 259 SER A N 1
ATOM 2021 C CA . SER A 1 259 ? -10.117 -41.469 -37.5 1 87.56 259 SER A CA 1
ATOM 2022 C C . SER A 1 259 ? -10.188 -40.031 -37.969 1 87.56 259 SER A C 1
ATOM 2024 O O . SER A 1 259 ? -9.328 -39.594 -38.75 1 87.56 259 SER A O 1
ATOM 2026 N N . LYS A 1 260 ? -11.117 -39.281 -37.469 1 89.75 260 LYS A N 1
ATOM 2027 C CA . LYS A 1 260 ? -11.273 -37.875 -37.875 1 89.75 260 LYS A CA 1
ATOM 2028 C C . LYS A 1 260 ? -10.484 -36.969 -36.969 1 89.75 260 LYS A C 1
ATOM 2030 O O . LYS A 1 260 ? -10.531 -35.719 -37.125 1 89.75 260 LYS A O 1
ATOM 2035 N N . GLY A 1 261 ? -9.836 -37.562 -36 1 92.19 261 GLY A N 1
ATOM 2036 C CA . GLY A 1 261 ? -9.016 -36.75 -35.125 1 92.19 261 GLY A CA 1
ATOM 2037 C C . GLY A 1 261 ? -9.797 -36.094 -34 1 92.19 261 GLY A C 1
ATOM 2038 O O . GLY A 1 261 ? -9.516 -34.969 -33.594 1 92.19 261 GLY A O 1
ATOM 2039 N N . ARG A 1 262 ? -10.797 -36.781 -33.594 1 95.06 262 ARG A N 1
ATOM 2040 C CA . ARG A 1 262 ? -11.609 -36.281 -32.5 1 95.06 262 ARG A CA 1
ATOM 2041 C C . ARG A 1 262 ? -11.531 -37.219 -31.297 1 95.06 262 ARG A C 1
ATOM 2043 O O . ARG A 1 262 ? -11.641 -38.438 -31.438 1 95.06 262 ARG A O 1
ATOM 2050 N N . ALA A 1 263 ? -11.344 -36.594 -30.141 1 96.62 263 ALA A N 1
ATOM 2051 C CA . ALA A 1 263 ? -11.336 -37.375 -28.906 1 96.62 263 ALA A CA 1
ATOM 2052 C C . ALA A 1 263 ? -12.711 -37.969 -28.625 1 96.62 263 ALA A C 1
ATOM 2054 O O . ALA A 1 263 ? -13.734 -37.312 -28.812 1 96.62 263 ALA A O 1
ATOM 2055 N N . THR A 1 264 ? -12.727 -39.25 -28.203 1 96.06 264 THR A N 1
ATOM 2056 C CA . THR A 1 264 ? -13.992 -39.938 -28 1 96.06 264 THR A CA 1
ATOM 2057 C C . THR A 1 264 ? -14.102 -40.5 -26.594 1 96.06 264 THR A C 1
ATOM 2059 O O . THR A 1 264 ? -15.133 -41.062 -26.219 1 96.06 264 THR A O 1
ATOM 2062 N N . GLY A 1 265 ? -13.078 -40.344 -25.844 1 96.94 265 GLY A N 1
ATOM 2063 C CA . GLY A 1 265 ? -13.094 -40.844 -24.484 1 96.94 265 GLY A CA 1
ATOM 2064 C C . GLY A 1 265 ? -11.727 -41.25 -23.984 1 96.94 265 GLY A C 1
ATOM 2065 O O . GLY A 1 265 ? -10.703 -40.719 -24.422 1 96.94 265 GLY A O 1
ATOM 2066 N N . VAL A 1 266 ? -11.766 -42.188 -22.891 1 97.56 266 VAL A N 1
ATOM 2067 C CA . VAL A 1 266 ? -10.492 -42.625 -22.312 1 97.56 266 VAL A CA 1
ATOM 2068 C C . VAL A 1 266 ? -10.539 -44.125 -22.031 1 97.56 266 VAL A C 1
ATOM 2070 O O . VAL A 1 266 ? -11.617 -44.688 -21.906 1 97.56 266 VAL A O 1
ATOM 2073 N N . ARG A 1 267 ? -9.383 -44.656 -22.094 1 96.31 267 ARG A N 1
ATOM 2074 C CA . ARG A 1 267 ? -9.18 -46.031 -21.609 1 96.31 267 ARG A CA 1
ATOM 2075 C C . ARG A 1 267 ? -8.469 -46 -20.266 1 96.31 267 ARG A C 1
ATOM 2077 O O . ARG A 1 267 ? -7.41 -45.406 -20.109 1 96.31 267 ARG A O 1
ATOM 2084 N N . LEU A 1 268 ? -9.102 -46.625 -19.297 1 96.88 268 LEU A N 1
ATOM 2085 C CA . LEU A 1 268 ? -8.492 -46.75 -17.969 1 96.88 268 LEU A CA 1
ATOM 2086 C C . LEU A 1 268 ? -7.395 -47.812 -17.969 1 96.88 268 LEU A C 1
ATOM 2088 O O . LEU A 1 268 ? -7.273 -48.594 -18.906 1 96.88 268 LEU A O 1
ATOM 2092 N N . ASP A 1 269 ? -6.562 -47.75 -16.969 1 94.44 269 ASP A N 1
ATOM 2093 C CA . ASP A 1 269 ? -5.449 -48.688 -16.844 1 94.44 269 ASP A CA 1
ATOM 2094 C C . ASP A 1 269 ? -5.949 -50.125 -16.766 1 94.44 269 ASP A C 1
ATOM 2096 O O . ASP A 1 269 ? -5.246 -51.062 -17.172 1 94.44 269 ASP A O 1
ATOM 2100 N N . ASP A 1 270 ? -7.203 -50.344 -16.328 1 93.44 270 ASP A N 1
ATOM 2101 C CA . ASP A 1 270 ? -7.754 -51.688 -16.219 1 93.44 270 ASP A CA 1
ATOM 2102 C C . ASP A 1 270 ? -8.383 -52.125 -17.531 1 93.44 270 ASP A C 1
ATOM 2104 O O . ASP A 1 270 ? -8.906 -53.25 -17.625 1 93.44 270 ASP A O 1
ATOM 2108 N N . GLY A 1 271 ? -8.406 -51.25 -18.422 1 92.12 271 GLY A N 1
ATOM 2109 C CA . GLY A 1 271 ? -8.906 -51.594 -19.734 1 92.12 271 GLY A CA 1
ATOM 2110 C C . GLY A 1 271 ? -10.297 -51.062 -20.016 1 92.12 271 GLY A C 1
ATOM 2111 O O . GLY A 1 271 ? -10.742 -51.031 -21.156 1 92.12 271 GLY A O 1
ATOM 2112 N N . THR A 1 272 ? -10.953 -50.625 -19.031 1 95.88 272 THR A N 1
ATOM 2113 C CA . THR A 1 272 ? -12.312 -50.125 -19.172 1 95.88 272 THR A CA 1
ATOM 2114 C C . THR A 1 272 ? -12.32 -48.875 -20.062 1 95.88 272 THR A C 1
ATOM 2116 O O . THR A 1 272 ? -11.461 -48 -19.922 1 95.88 272 THR A O 1
ATOM 2119 N N . ILE A 1 273 ? -13.258 -48.844 -20.953 1 95.94 273 ILE A N 1
ATOM 2120 C CA . ILE A 1 273 ? -13.391 -47.688 -21.859 1 95.94 273 ILE A CA 1
ATOM 2121 C C . ILE A 1 273 ? -14.531 -46.812 -21.375 1 95.94 273 ILE A C 1
ATOM 2123 O O . ILE A 1 273 ? -15.617 -47.281 -21.062 1 95.94 273 ILE A O 1
ATOM 2127 N N . LYS A 1 274 ? -14.266 -45.594 -21.25 1 97.31 274 LYS A N 1
ATOM 2128 C CA . LYS A 1 274 ? -15.258 -44.562 -20.922 1 97.31 274 LYS A CA 1
ATOM 2129 C C . LYS A 1 274 ? -15.398 -43.562 -22.047 1 97.31 274 LYS A C 1
ATOM 2131 O O . LYS A 1 274 ? -14.43 -42.875 -22.406 1 97.31 274 LYS A O 1
ATOM 2136 N N . GLU A 1 275 ? -16.578 -43.375 -22.547 1 96.56 275 GLU A N 1
ATOM 2137 C CA . GLU A 1 275 ? -16.828 -42.438 -23.656 1 96.56 275 GLU A CA 1
ATOM 2138 C C . GLU A 1 275 ? -17.109 -41.031 -23.156 1 96.56 275 GLU A C 1
ATOM 2140 O O . GLU A 1 275 ? -17.625 -40.844 -22.047 1 96.56 275 GLU A O 1
ATOM 2145 N N . ALA A 1 276 ? -16.703 -40.062 -23.969 1 97.38 276 ALA A N 1
ATOM 2146 C CA . ALA A 1 276 ? -16.953 -38.656 -23.625 1 97.38 276 ALA A CA 1
ATOM 2147 C C . ALA A 1 276 ? -16.938 -37.781 -24.875 1 97.38 276 ALA A C 1
ATOM 2149 O O . ALA A 1 276 ? -16.359 -38.156 -25.906 1 97.38 276 ALA A O 1
ATOM 2150 N N . ASP A 1 277 ? -17.594 -36.625 -24.797 1 97.12 277 ASP A N 1
ATOM 2151 C CA . ASP A 1 277 ? -17.594 -35.656 -25.891 1 97.12 277 ASP A CA 1
ATOM 2152 C C . ASP A 1 277 ? -16.312 -34.844 -25.891 1 97.12 277 ASP A C 1
ATOM 2154 O O . ASP A 1 277 ? -15.852 -34.406 -26.938 1 97.12 277 ASP A O 1
ATOM 2158 N N . VAL A 1 278 ? -15.812 -34.531 -24.703 1 98.19 278 VAL A N 1
ATOM 2159 C CA . VAL A 1 278 ? -14.57 -33.812 -24.547 1 98.19 278 VAL A CA 1
ATOM 2160 C C . VAL A 1 278 ? -13.719 -34.438 -23.453 1 98.19 278 VAL A C 1
ATOM 2162 O O . VAL A 1 278 ? -14.258 -35.031 -22.5 1 98.19 278 VAL A O 1
ATOM 2165 N N . VAL A 1 279 ? -12.383 -34.344 -23.609 1 98.75 279 VAL A N 1
ATOM 2166 C CA . VAL A 1 279 ? -11.422 -34.844 -22.625 1 98.75 279 VAL A CA 1
ATOM 2167 C C . VAL A 1 279 ? -10.469 -33.75 -22.219 1 98.75 279 VAL A C 1
ATOM 2169 O O . VAL A 1 279 ? -9.844 -33.094 -23.062 1 98.75 279 VAL A O 1
ATOM 2172 N N . ILE A 1 280 ? -10.406 -33.438 -20.922 1 98.81 280 ILE A N 1
ATOM 2173 C CA . ILE A 1 280 ? -9.5 -32.438 -20.391 1 98.81 280 ILE A CA 1
ATOM 2174 C C . ILE A 1 280 ? -8.375 -33.125 -19.609 1 98.81 280 ILE A C 1
ATOM 2176 O O . ILE A 1 280 ? -8.625 -33.938 -18.734 1 98.81 280 ILE A O 1
ATOM 2180 N N . VAL A 1 281 ? -7.188 -32.781 -19.922 1 98.69 281 VAL A N 1
ATOM 2181 C CA . VAL A 1 281 ? -6.023 -33.375 -19.281 1 98.69 281 VAL A CA 1
ATOM 2182 C C . VAL A 1 281 ? -5.402 -32.375 -18.297 1 98.69 281 VAL A C 1
ATOM 2184 O O . VAL A 1 281 ? -4.918 -31.312 -18.703 1 98.69 281 VAL A O 1
ATOM 2187 N N . ASN A 1 282 ? -5.398 -32.688 -17.016 1 98.38 282 ASN A N 1
ATOM 2188 C CA . ASN A 1 282 ? -4.754 -31.891 -15.984 1 98.38 282 ASN A CA 1
ATOM 2189 C C . ASN A 1 282 ? -3.471 -32.531 -15.484 1 98.38 282 ASN A C 1
ATOM 2191 O O . ASN A 1 282 ? -2.83 -32.031 -14.562 1 98.38 282 ASN A O 1
ATOM 2195 N N . ALA A 1 283 ? -3.064 -33.625 -16.078 1 96.19 283 ALA A N 1
ATOM 2196 C CA . ALA A 1 283 ? -1.747 -34.188 -15.82 1 96.19 283 ALA A CA 1
ATOM 2197 C C . ALA A 1 283 ? -0.641 -33.312 -16.375 1 96.19 283 ALA A C 1
ATOM 2199 O O . ALA A 1 283 ? -0.906 -32.406 -17.172 1 96.19 283 ALA A O 1
ATOM 2200 N N . ASP A 1 284 ? 0.567 -33.562 -15.875 1 95.81 284 ASP A N 1
ATOM 2201 C CA . ASP A 1 284 ? 1.707 -32.844 -16.438 1 95.81 284 ASP A CA 1
ATOM 2202 C C . ASP A 1 284 ? 1.69 -32.875 -17.953 1 95.81 284 ASP A C 1
ATOM 2204 O O . ASP A 1 284 ? 1.544 -33.938 -18.547 1 95.81 284 ASP A O 1
ATOM 2208 N N . LEU A 1 285 ? 1.85 -31.75 -18.562 1 95.88 285 LEU A N 1
ATOM 2209 C CA . LEU A 1 285 ? 1.688 -31.594 -20 1 95.88 285 LEU A CA 1
ATOM 2210 C C . LEU A 1 285 ? 2.67 -32.469 -20.766 1 95.88 285 LEU A C 1
ATOM 2212 O O . LEU A 1 285 ? 2.287 -33.156 -21.719 1 95.88 285 LEU A O 1
ATOM 2216 N N . VAL A 1 286 ? 3.902 -32.438 -20.344 1 94.38 286 VAL A N 1
ATOM 2217 C CA . VAL A 1 286 ? 4.949 -33.188 -21.016 1 94.38 286 VAL A CA 1
ATOM 2218 C C . VAL A 1 286 ? 4.711 -34.688 -20.828 1 94.38 286 VAL A C 1
ATOM 2220 O O . VAL A 1 286 ? 4.801 -35.469 -21.781 1 94.38 286 VAL A O 1
ATOM 2223 N N . TRP A 1 287 ? 4.418 -35.031 -19.656 1 95.25 287 TRP A N 1
ATOM 2224 C CA . TRP A 1 287 ? 4.098 -36.438 -19.375 1 95.25 287 TRP A CA 1
ATOM 2225 C C . TRP A 1 287 ? 2.904 -36.906 -20.203 1 95.25 287 TRP A C 1
ATOM 2227 O O . TRP A 1 287 ? 2.908 -38 -20.734 1 95.25 287 TRP A O 1
ATOM 2237 N N . ALA A 1 288 ? 1.911 -36.156 -20.312 1 96.44 288 ALA A N 1
ATOM 2238 C CA . ALA A 1 288 ? 0.677 -36.5 -21.016 1 96.44 288 ALA A CA 1
ATOM 2239 C C . ALA A 1 288 ? 0.941 -36.75 -22.5 1 96.44 288 ALA A C 1
ATOM 2241 O O . ALA A 1 288 ? 0.462 -37.75 -23.047 1 96.44 288 ALA A O 1
ATOM 2242 N N . HIS A 1 289 ? 1.652 -35.875 -23.141 1 94.75 289 HIS A N 1
ATOM 2243 C CA . HIS A 1 289 ? 1.947 -36.031 -24.547 1 94.75 289 HIS A CA 1
ATOM 2244 C C . HIS A 1 289 ? 2.781 -37.281 -24.797 1 94.75 289 HIS A C 1
ATOM 2246 O O . HIS A 1 289 ? 2.717 -37.875 -25.875 1 94.75 289 HIS A O 1
ATOM 2252 N N . ASN A 1 290 ? 3.449 -37.719 -23.75 1 92.62 290 ASN A N 1
ATOM 2253 C CA . ASN A 1 290 ? 4.344 -38.875 -23.906 1 92.62 290 ASN A CA 1
ATOM 2254 C C . ASN A 1 290 ? 3.672 -40.156 -23.469 1 92.62 290 ASN A C 1
ATOM 2256 O O . ASN A 1 290 ? 4.164 -41.25 -23.766 1 92.62 290 ASN A O 1
ATOM 2260 N N . ASN A 1 291 ? 2.539 -40.062 -22.844 1 93.31 291 ASN A N 1
ATOM 2261 C CA . ASN A 1 291 ? 2.006 -41.281 -22.25 1 93.31 291 ASN A CA 1
ATOM 2262 C C . ASN A 1 291 ? 0.537 -41.5 -22.609 1 93.31 291 ASN A C 1
ATOM 2264 O O . ASN A 1 291 ? 0.062 -42.625 -22.688 1 93.31 291 ASN A O 1
ATOM 2268 N N . LEU A 1 292 ? -0.167 -40.438 -22.922 1 95.06 292 LEU A N 1
ATOM 2269 C CA . LEU A 1 292 ? -1.62 -40.562 -22.969 1 95.06 292 LEU A CA 1
ATOM 2270 C C . LEU A 1 292 ? -2.113 -40.625 -24.406 1 95.06 292 LEU A C 1
ATOM 2272 O O . LEU A 1 292 ? -3.24 -41.031 -24.672 1 95.06 292 LEU A O 1
ATOM 2276 N N . PHE A 1 293 ? -1.357 -40.125 -25.344 1 94.38 293 PHE A N 1
ATOM 2277 C CA . PHE A 1 293 ? -1.841 -39.969 -26.703 1 94.38 293 PHE A CA 1
ATOM 2278 C C . PHE A 1 293 ? -1.106 -40.906 -27.656 1 94.38 293 PHE A C 1
ATOM 2280 O O . PHE A 1 293 ? 0.047 -40.656 -28.016 1 94.38 293 PHE A O 1
ATOM 2287 N N . ALA A 1 294 ? -1.843 -41.906 -28.109 1 90.31 294 ALA A N 1
ATOM 2288 C CA . ALA A 1 294 ? -1.283 -42.906 -29.016 1 90.31 294 ALA A CA 1
ATOM 2289 C C . ALA A 1 294 ? -1.812 -42.688 -30.438 1 90.31 294 ALA A C 1
ATOM 2291 O O . ALA A 1 294 ? -2.938 -42.25 -30.625 1 90.31 294 ALA A O 1
ATOM 2292 N N . LYS A 1 295 ? -1.038 -43.062 -31.406 1 86.62 295 LYS A N 1
ATOM 2293 C CA . LYS A 1 295 ? -1.364 -42.875 -32.812 1 86.62 295 LYS A CA 1
ATOM 2294 C C . LYS A 1 295 ? -2.582 -43.719 -33.219 1 86.62 295 LYS A C 1
ATOM 2296 O O . LYS A 1 295 ? -3.418 -43.25 -34 1 86.62 295 LYS A O 1
ATOM 2301 N N . ASP A 1 296 ? -2.656 -44.938 -32.75 1 77.69 296 ASP A N 1
ATOM 2302 C CA . ASP A 1 296 ? -3.689 -45.844 -33.219 1 77.69 296 ASP A CA 1
ATOM 2303 C C . ASP A 1 296 ? -5.031 -45.531 -32.562 1 77.69 296 ASP A C 1
ATOM 2305 O O . ASP A 1 296 ? -6.043 -46.188 -32.875 1 77.69 296 ASP A O 1
ATOM 2309 N N . GLY A 1 297 ? -5.215 -44.5 -31.812 1 72.12 297 GLY A N 1
ATOM 2310 C CA . GLY A 1 297 ? -6.457 -44 -31.234 1 72.12 297 GLY A CA 1
ATOM 2311 C C . GLY A 1 297 ? -7.086 -44.969 -30.266 1 72.12 297 GLY A C 1
ATOM 2312 O O . GLY A 1 297 ? -8.25 -44.812 -29.891 1 72.12 297 GLY A O 1
ATOM 2313 N N . GLY A 1 298 ? -6.383 -46.062 -29.734 1 62.56 298 GLY A N 1
ATOM 2314 C CA . GLY A 1 298 ? -6.699 -46.969 -28.641 1 62.56 298 GLY A CA 1
ATOM 2315 C C . GLY A 1 298 ? -7.77 -47.969 -29 1 62.56 298 GLY A C 1
ATOM 2316 O O . GLY A 1 298 ? -8.297 -48.656 -28.125 1 62.56 298 GLY A O 1
ATOM 2317 N N . ARG A 1 299 ? -8.578 -47.938 -30.219 1 57.31 299 ARG A N 1
ATOM 2318 C CA . ARG A 1 299 ? -9.641 -48.906 -30.422 1 57.31 299 ARG A CA 1
ATOM 2319 C C . ARG A 1 299 ? -9.062 -50.312 -30.625 1 57.31 299 ARG A C 1
ATOM 2321 O O . ARG A 1 299 ? -9.789 -51.312 -30.547 1 57.31 299 ARG A O 1
ATOM 2328 N N . THR A 1 300 ? -7.938 -50.344 -31.297 1 51.28 300 THR A N 1
ATOM 2329 C CA . THR A 1 300 ? -7.531 -51.719 -31.594 1 51.28 300 THR A CA 1
ATOM 2330 C C . THR A 1 300 ? -6.949 -52.406 -30.344 1 51.28 300 THR A C 1
ATOM 2332 O O . THR A 1 300 ? -6.336 -51.719 -29.516 1 51.28 300 THR A O 1
ATOM 2335 N N . GLU A 1 301 ? -7.543 -53.531 -30 1 46.12 301 GLU A N 1
ATOM 2336 C CA . GLU A 1 301 ? -7.102 -54.406 -28.922 1 46.12 301 GLU A CA 1
ATOM 2337 C C . GLU A 1 301 ? -5.582 -54.438 -28.812 1 46.12 301 GLU A C 1
ATOM 2339 O O . GLU A 1 301 ? -4.875 -54.562 -29.812 1 46.12 301 GLU A O 1
ATOM 2344 N N . MET A 1 302 ? -5.09 -53.656 -27.984 1 45.56 302 MET A N 1
ATOM 2345 C CA . MET A 1 302 ? -3.652 -53.719 -27.734 1 45.56 302 MET A CA 1
ATOM 2346 C C . MET A 1 302 ? -3.141 -55.156 -27.812 1 45.56 302 MET A C 1
ATOM 2348 O O . MET A 1 302 ? -3.613 -56.031 -27.078 1 45.56 302 MET A O 1
ATOM 2352 N N . GLN A 1 303 ? -2.961 -55.75 -28.969 1 38.47 303 GLN A N 1
ATOM 2353 C CA . GLN A 1 303 ? -2.32 -57.062 -28.953 1 38.47 303 GLN A CA 1
ATOM 2354 C C . GLN A 1 303 ? -1.112 -57.062 -28.016 1 38.47 303 GLN A C 1
ATOM 2356 O O . GLN A 1 303 ? -0.411 -56.062 -27.891 1 38.47 303 GLN A O 1
ATOM 2361 N N . LYS A 1 304 ? -1.071 -58.094 -27.125 1 43.81 304 LYS A N 1
ATOM 2362 C CA . LYS A 1 304 ? -0.1 -58.375 -26.078 1 43.81 304 LYS A CA 1
ATOM 2363 C C . LYS A 1 304 ? 1.307 -57.969 -26.5 1 43.81 304 LYS A C 1
ATOM 2365 O O . LYS A 1 304 ? 2.104 -57.5 -25.672 1 43.81 304 LYS A O 1
ATOM 2370 N N . ASP A 1 305 ? 1.715 -58.406 -27.703 1 37.91 305 ASP A N 1
ATOM 2371 C CA . ASP A 1 305 ? 3.139 -58.438 -28.016 1 37.91 305 ASP A CA 1
ATOM 2372 C C . ASP A 1 305 ? 3.641 -57.031 -28.406 1 37.91 305 ASP A C 1
ATOM 2374 O O . ASP A 1 305 ? 4.781 -56.875 -28.844 1 37.91 305 ASP A O 1
ATOM 2378 N N . GLU A 1 306 ? 2.842 -56.219 -29.031 1 42.94 306 GLU A N 1
ATOM 2379 C CA . GLU A 1 306 ? 3.42 -55.062 -29.703 1 42.94 306 GLU A CA 1
ATOM 2380 C C . GLU A 1 306 ? 3.879 -54 -28.703 1 42.94 306 GLU A C 1
ATOM 2382 O O . GLU A 1 306 ? 3.064 -53.469 -27.969 1 42.94 306 GLU A O 1
ATOM 2387 N N . LYS A 1 307 ? 5.102 -54.062 -28.312 1 45.66 307 LYS A N 1
ATOM 2388 C CA . LYS A 1 307 ? 5.973 -53.375 -27.359 1 45.66 307 LYS A CA 1
ATOM 2389 C C . LYS A 1 307 ? 5.703 -51.875 -27.344 1 45.66 307 LYS A C 1
ATOM 2391 O O . LYS A 1 307 ? 5.551 -51.281 -26.281 1 45.66 307 LYS A O 1
ATOM 2396 N N . GLU A 1 308 ? 6.285 -51.062 -28.344 1 51.81 308 GLU A N 1
ATOM 2397 C CA . GLU A 1 308 ? 6.547 -49.625 -28.219 1 51.81 308 GLU A CA 1
ATOM 2398 C C . GLU A 1 308 ? 5.336 -48.812 -28.656 1 51.81 308 GLU A C 1
ATOM 2400 O O . GLU A 1 308 ? 4.891 -48.906 -29.797 1 51.81 308 GLU A O 1
ATOM 2405 N N . LYS A 1 309 ? 4.348 -48.281 -27.781 1 64.69 309 LYS A N 1
ATOM 2406 C CA . LYS A 1 309 ? 3.262 -47.312 -28 1 64.69 309 LYS A CA 1
ATOM 2407 C C . LYS A 1 309 ? 3.725 -46.156 -28.859 1 64.69 309 LYS A C 1
ATOM 2409 O O . LYS A 1 309 ? 4.613 -45.406 -28.469 1 64.69 309 LYS A O 1
ATOM 2414 N N . LYS A 1 310 ? 3.332 -46.219 -30.219 1 83.25 310 LYS A N 1
ATOM 2415 C CA . LYS A 1 310 ? 3.662 -45.094 -31.062 1 83.25 310 LYS A CA 1
ATOM 2416 C C . LYS A 1 310 ? 2.844 -43.844 -30.672 1 83.25 310 LYS A C 1
ATOM 2418 O O . LYS A 1 310 ? 1.619 -43.938 -30.562 1 83.25 310 LYS A O 1
ATOM 2423 N N . LEU A 1 311 ? 3.434 -42.781 -30.438 1 90.62 311 LEU A N 1
ATOM 2424 C CA . LEU A 1 311 ? 2.82 -41.531 -29.969 1 90.62 311 LEU A CA 1
ATOM 2425 C C . LEU A 1 311 ? 2.088 -40.844 -31.109 1 90.62 311 LEU A C 1
ATOM 2427 O O . LEU A 1 311 ? 2.471 -40.969 -32.281 1 90.62 311 LEU A O 1
ATOM 2431 N N . LEU A 1 312 ? 1.044 -40.188 -30.844 1 90.31 312 LEU A N 1
ATOM 2432 C CA . LEU A 1 312 ? 0.259 -39.406 -31.797 1 90.31 312 LEU A CA 1
ATOM 2433 C C . LEU A 1 312 ? 1.112 -38.344 -32.469 1 90.31 312 LEU A C 1
ATOM 2435 O O . LEU A 1 312 ? 1.037 -38.156 -33.688 1 90.31 312 LEU A O 1
ATOM 2439 N N . ASP A 1 313 ? 1.927 -37.594 -31.688 1 91.44 313 ASP A N 1
ATOM 2440 C CA . ASP A 1 313 ? 2.832 -36.562 -32.156 1 91.44 313 ASP A CA 1
ATOM 2441 C C . ASP A 1 313 ? 4.203 -36.688 -31.516 1 91.44 313 ASP A C 1
ATOM 2443 O O . ASP A 1 313 ? 4.527 -35.906 -30.594 1 91.44 313 ASP A O 1
ATOM 2447 N N . PRO A 1 314 ? 5.051 -37.5 -32.031 1 91.75 314 PRO A N 1
ATOM 2448 C CA . PRO A 1 314 ? 6.355 -37.75 -31.406 1 91.75 314 PRO A CA 1
ATOM 2449 C C . PRO A 1 314 ? 7.254 -36.5 -31.422 1 91.75 314 PRO A C 1
ATOM 2451 O O . PRO A 1 314 ? 8.047 -36.312 -30.5 1 91.75 314 PRO A O 1
ATOM 2454 N N . ARG A 1 315 ? 7.094 -35.625 -32.406 1 91.69 315 ARG A N 1
ATOM 2455 C CA . ARG A 1 315 ? 7.918 -34.438 -32.469 1 91.69 315 ARG A CA 1
ATOM 2456 C C . ARG A 1 315 ? 7.559 -33.438 -31.375 1 91.69 315 ARG A C 1
ATOM 2458 O O . ARG A 1 315 ? 8.445 -32.875 -30.734 1 91.69 315 ARG A O 1
ATOM 2465 N N . LEU A 1 316 ? 6.328 -33.312 -31.234 1 92 316 LEU A N 1
ATOM 2466 C CA . LEU A 1 316 ? 5.875 -32.438 -30.188 1 92 316 LEU A CA 1
ATOM 2467 C C . LEU A 1 316 ? 6.273 -32.969 -28.812 1 92 316 LEU A C 1
ATOM 2469 O O . LEU A 1 316 ? 6.707 -32.219 -27.938 1 92 316 LEU A O 1
ATOM 2473 N N . ALA A 1 317 ? 6.082 -34.219 -28.578 1 92.38 317 ALA A N 1
ATOM 2474 C CA . ALA A 1 317 ? 6.426 -34.844 -27.297 1 92.38 317 ALA A CA 1
ATOM 2475 C C . ALA A 1 317 ? 7.906 -34.656 -26.984 1 92.38 317 ALA A C 1
ATOM 2477 O O . ALA A 1 317 ? 8.266 -34.375 -25.844 1 92.38 317 ALA A O 1
ATOM 2478 N N . GLU A 1 318 ? 8.711 -34.812 -27.984 1 91.62 318 GLU A N 1
ATOM 2479 C CA . GLU A 1 318 ? 10.156 -34.656 -27.797 1 91.62 318 GLU A CA 1
ATOM 2480 C C . GLU A 1 318 ? 10.523 -33.188 -27.547 1 91.62 318 GLU A C 1
ATOM 2482 O O . GLU A 1 318 ? 11.391 -32.906 -26.703 1 91.62 318 GLU A O 1
ATOM 2487 N N . ARG A 1 319 ? 9.93 -32.344 -28.25 1 91.38 319 ARG A N 1
ATOM 2488 C CA . ARG A 1 319 ? 10.188 -30.906 -28.062 1 91.38 319 ARG A CA 1
ATOM 2489 C C . ARG A 1 319 ? 9.844 -30.469 -26.641 1 91.38 319 ARG A C 1
ATOM 2491 O O . ARG A 1 319 ? 10.617 -29.75 -26 1 91.38 319 ARG A O 1
ATOM 2498 N N . LEU A 1 320 ? 8.727 -30.922 -26.203 1 92 320 LEU A N 1
ATOM 2499 C CA . LEU A 1 320 ? 8.289 -30.578 -24.859 1 92 320 LEU A CA 1
ATOM 2500 C C . LEU A 1 320 ? 9.203 -31.188 -23.812 1 92 320 LEU A C 1
ATOM 2502 O O . LEU A 1 320 ? 9.484 -30.578 -22.781 1 92 320 LEU A O 1
ATOM 2506 N N . TRP A 1 321 ? 9.625 -32.344 -24.094 1 89.81 321 TRP A N 1
ATOM 2507 C CA . TRP A 1 321 ? 10.523 -33.062 -23.188 1 89.81 321 TRP A CA 1
ATOM 2508 C C . TRP A 1 321 ? 11.828 -32.281 -23 1 89.81 321 TRP A C 1
ATOM 2510 O O . TRP A 1 321 ? 12.406 -32.281 -21.906 1 89.81 321 TRP A O 1
ATOM 2520 N N . ASN A 1 322 ? 12.188 -31.578 -24.062 1 88.38 322 ASN A N 1
ATOM 2521 C CA . ASN A 1 322 ? 13.484 -30.922 -24.062 1 88.38 322 ASN A CA 1
ATOM 2522 C C . ASN A 1 322 ? 13.359 -29.453 -23.672 1 88.38 322 ASN A C 1
ATOM 2524 O O . ASN A 1 322 ? 14.367 -28.75 -23.531 1 88.38 322 ASN A O 1
ATOM 2528 N N . LYS A 1 323 ? 12.219 -29.016 -23.484 1 88.88 323 LYS A N 1
ATOM 2529 C CA . LYS A 1 323 ? 12.055 -27.641 -23.016 1 88.88 323 LYS A CA 1
ATOM 2530 C C . LYS A 1 323 ? 12.664 -27.453 -21.641 1 88.88 323 LYS A C 1
ATOM 2532 O O . LYS A 1 323 ? 12.648 -28.375 -20.812 1 88.88 323 LYS A O 1
ATOM 2537 N N . PRO A 1 324 ? 13.195 -26.25 -21.453 1 86.25 324 PRO A N 1
ATOM 2538 C CA . PRO A 1 324 ? 13.711 -26.016 -20.109 1 86.25 324 PRO A CA 1
ATOM 2539 C C . PRO A 1 324 ? 12.633 -26.109 -19.031 1 86.25 324 PRO A C 1
ATOM 2541 O O . PRO A 1 324 ? 11.547 -25.547 -19.188 1 86.25 324 PRO A O 1
ATOM 2544 N N . HIS A 1 325 ? 12.984 -26.891 -18.047 1 87.94 325 HIS A N 1
ATOM 2545 C CA . HIS A 1 325 ? 12.094 -27.062 -16.906 1 87.94 325 HIS A CA 1
ATOM 2546 C C . HIS A 1 325 ? 12.609 -26.297 -15.688 1 87.94 325 HIS A C 1
ATOM 2548 O O . HIS A 1 325 ? 13.805 -26 -15.594 1 87.94 325 HIS A O 1
ATOM 2554 N N . SER A 1 326 ? 11.68 -26.031 -14.844 1 86.56 326 SER A N 1
ATOM 2555 C CA . SER A 1 326 ? 12.016 -25.328 -13.609 1 86.56 326 SER A CA 1
ATOM 2556 C C . SER A 1 326 ? 12.742 -26.234 -12.625 1 86.56 326 SER A C 1
ATOM 2558 O O . SER A 1 326 ? 13.039 -27.391 -12.945 1 86.56 326 SER A O 1
ATOM 2560 N N . CYS A 1 327 ? 12.914 -25.734 -11.469 1 84.56 327 CYS A N 1
ATOM 2561 C CA . CYS A 1 327 ? 13.648 -26.484 -10.453 1 84.56 327 CYS A CA 1
ATOM 2562 C C . CYS A 1 327 ? 12.75 -27.484 -9.75 1 84.56 327 CYS A C 1
ATOM 2564 O O . CYS A 1 327 ? 11.539 -27.516 -9.992 1 84.56 327 CYS A O 1
ATOM 2566 N N . SER A 1 328 ? 13.398 -28.422 -9.094 1 90.19 328 SER A N 1
ATOM 2567 C CA . SER A 1 328 ? 12.711 -29.312 -8.164 1 90.19 328 SER A CA 1
ATOM 2568 C C . SER A 1 328 ? 12.961 -28.891 -6.719 1 90.19 328 SER A C 1
ATOM 2570 O O . SER A 1 328 ? 13.359 -27.75 -6.457 1 90.19 328 SER A O 1
ATOM 2572 N N . SER A 1 329 ? 12.562 -29.719 -5.77 1 92 329 SER A N 1
ATOM 2573 C CA . SER A 1 329 ? 12.773 -29.391 -4.367 1 92 329 SER A CA 1
ATOM 2574 C C . SER A 1 329 ? 12.938 -30.641 -3.512 1 92 329 SER A C 1
ATOM 2576 O O . SER A 1 329 ? 12.414 -31.703 -3.855 1 92 329 SER A O 1
ATOM 2578 N N . ILE A 1 330 ? 13.773 -30.531 -2.541 1 94.19 330 ILE A N 1
ATOM 2579 C CA . ILE A 1 330 ? 13.703 -31.406 -1.376 1 94.19 330 ILE A CA 1
ATOM 2580 C C . ILE A 1 330 ? 12.867 -30.75 -0.283 1 94.19 330 ILE A C 1
ATOM 2582 O O . ILE A 1 330 ? 13.219 -29.672 0.218 1 94.19 330 ILE A O 1
ATOM 2586 N N . SER A 1 331 ? 11.781 -31.359 0.02 1 97.12 331 SER A N 1
ATOM 2587 C CA . SER A 1 331 ? 10.883 -30.797 1.02 1 97.12 331 SER A CA 1
ATOM 2588 C C . SER A 1 331 ? 10.852 -31.656 2.281 1 97.12 331 SER A C 1
ATOM 2590 O O . SER A 1 331 ? 10.695 -32.875 2.207 1 97.12 331 SER A O 1
ATOM 2592 N N . PHE A 1 332 ? 11.031 -30.984 3.367 1 98.06 332 PHE A N 1
ATOM 2593 C CA . PHE A 1 332 ? 10.922 -31.641 4.66 1 98.06 332 PHE A CA 1
ATOM 2594 C C . PHE A 1 332 ? 9.617 -31.281 5.352 1 98.06 332 PHE A C 1
ATOM 2596 O O . PHE A 1 332 ? 9.18 -30.125 5.293 1 98.06 332 PHE A O 1
ATOM 2603 N N . TYR A 1 333 ? 9.008 -32.25 5.938 1 98.62 333 TYR A N 1
ATOM 2604 C CA . TYR A 1 333 ? 7.84 -32.094 6.801 1 98.62 333 TYR A CA 1
ATOM 2605 C C . TYR A 1 333 ? 8.148 -32.531 8.227 1 98.62 333 TYR A C 1
ATOM 2607 O O . TYR A 1 333 ? 8.336 -33.719 8.492 1 98.62 333 TYR A O 1
ATOM 2615 N N . TRP A 1 334 ? 8.156 -31.547 9.172 1 98.69 334 TRP A N 1
ATOM 2616 C CA . TRP A 1 334 ? 8.625 -31.828 10.531 1 98.69 334 TRP A CA 1
ATOM 2617 C C . TRP A 1 334 ? 7.504 -31.625 11.547 1 98.69 334 TRP A C 1
ATOM 2619 O O . TRP A 1 334 ? 6.922 -30.547 11.625 1 98.69 334 TRP A O 1
ATOM 2629 N N . ALA A 1 335 ? 7.207 -32.656 12.289 1 98.62 335 ALA A N 1
ATOM 2630 C CA . ALA A 1 335 ? 6.422 -32.531 13.516 1 98.62 335 ALA A CA 1
ATOM 2631 C C . ALA A 1 335 ? 7.312 -32.188 14.703 1 98.62 335 ALA A C 1
ATOM 2633 O O . ALA A 1 335 ? 8.242 -32.938 15.023 1 98.62 335 ALA A O 1
ATOM 2634 N N . LEU A 1 336 ? 7.043 -31.078 15.305 1 98.19 336 LEU A N 1
ATOM 2635 C CA . LEU A 1 336 ? 7.871 -30.688 16.438 1 98.19 336 LEU A CA 1
ATOM 2636 C C . LEU A 1 336 ? 7.141 -30.938 17.75 1 98.19 336 LEU A C 1
ATOM 2638 O O . LEU A 1 336 ? 5.91 -30.859 17.812 1 98.19 336 LEU A O 1
ATOM 2642 N N . ASP A 1 337 ? 7.871 -31.156 18.828 1 97.19 337 ASP A N 1
ATOM 2643 C CA . ASP A 1 337 ? 7.266 -31.375 20.141 1 97.19 337 ASP A CA 1
ATOM 2644 C C . ASP A 1 337 ? 7.125 -30.078 20.922 1 97.19 337 ASP A C 1
ATOM 2646 O O . ASP A 1 337 ? 6.73 -30.078 22.078 1 97.19 337 ASP A O 1
ATOM 2650 N N . SER A 1 338 ? 7.523 -28.969 20.281 1 96.56 338 SER A N 1
ATOM 2651 C CA . SER A 1 338 ? 7.43 -27.625 20.875 1 96.56 338 SER A CA 1
ATOM 2652 C C . SER A 1 338 ? 7.27 -26.562 19.797 1 96.56 338 SER A C 1
ATOM 2654 O O . SER A 1 338 ? 7.301 -26.875 18.609 1 96.56 338 SER A O 1
ATOM 2656 N N . THR A 1 339 ? 7.016 -25.344 20.312 1 96.31 339 THR A N 1
ATOM 2657 C CA . THR A 1 339 ? 6.91 -24.234 19.391 1 96.31 339 THR A CA 1
ATOM 2658 C C . THR A 1 339 ? 8.258 -23.531 19.219 1 96.31 339 THR A C 1
ATOM 2660 O O . THR A 1 339 ? 9.086 -23.562 20.141 1 96.31 339 THR A O 1
ATOM 2663 N N . ILE A 1 340 ? 8.531 -23.016 18.078 1 96.44 340 ILE A N 1
ATOM 2664 C CA . ILE A 1 340 ? 9.664 -22.141 17.844 1 96.44 340 ILE A CA 1
ATOM 2665 C C . ILE A 1 340 ? 9.18 -20.703 17.703 1 96.44 340 ILE A C 1
ATOM 2667 O O . ILE A 1 340 ? 8.906 -20.234 16.609 1 96.44 340 ILE A O 1
ATOM 2671 N N . PRO A 1 341 ? 9.203 -19.891 18.719 1 94.5 341 PRO A N 1
ATOM 2672 C CA . PRO A 1 341 ? 8.562 -18.562 18.734 1 94.5 341 PRO A CA 1
ATOM 2673 C C . PRO A 1 341 ? 9.195 -17.594 17.75 1 94.5 341 PRO A C 1
ATOM 2675 O O . PRO A 1 341 ? 8.547 -16.641 17.297 1 94.5 341 PRO A O 1
ATOM 2678 N N . SER A 1 342 ? 10.414 -17.781 17.359 1 94.56 342 SER A N 1
ATOM 2679 C CA . SER A 1 342 ? 11.125 -16.859 16.484 1 94.56 342 SER A CA 1
ATOM 2680 C C . SER A 1 342 ? 10.68 -17.016 15.039 1 94.56 342 SER A C 1
ATOM 2682 O O . SER A 1 342 ? 11.008 -16.172 14.195 1 94.56 342 SER A O 1
ATOM 2684 N N . LEU A 1 343 ? 9.922 -18.016 14.766 1 96.62 343 LEU A N 1
ATOM 2685 C CA . LEU A 1 343 ? 9.453 -18.234 13.398 1 96.62 343 LEU A CA 1
ATOM 2686 C C . LEU A 1 343 ? 8.039 -17.703 13.227 1 96.62 343 LEU A C 1
ATOM 2688 O O . LEU A 1 343 ? 7.172 -17.922 14.078 1 96.62 343 LEU A O 1
ATOM 2692 N N . ASN A 1 344 ? 7.879 -16.984 12.172 1 96.69 344 ASN A N 1
ATOM 2693 C CA . ASN A 1 344 ? 6.543 -16.594 11.727 1 96.69 344 ASN A CA 1
ATOM 2694 C C . ASN A 1 344 ? 5.957 -17.609 10.75 1 96.69 344 ASN A C 1
ATOM 2696 O O . ASN A 1 344 ? 6.535 -18.672 10.531 1 96.69 344 ASN A O 1
ATOM 2700 N N . ALA A 1 345 ? 4.805 -17.391 10.234 1 97.56 345 ALA A N 1
ATOM 2701 C CA . ALA A 1 345 ? 4.148 -18.328 9.328 1 97.56 345 ALA A CA 1
ATOM 2702 C C . ALA A 1 345 ? 5.016 -18.609 8.102 1 97.56 345 ALA A C 1
ATOM 2704 O O . ALA A 1 345 ? 5.098 -19.75 7.641 1 97.56 345 ALA A O 1
ATOM 2705 N N . HIS A 1 346 ? 5.609 -17.578 7.547 1 98 346 HIS A N 1
ATOM 2706 C CA . HIS A 1 346 ? 6.461 -17.703 6.371 1 98 346 HIS A CA 1
ATOM 2707 C C . HIS A 1 346 ? 7.832 -17.078 6.621 1 98 346 HIS A C 1
ATOM 2709 O O . HIS A 1 346 ? 7.934 -15.922 7.016 1 98 346 HIS A O 1
ATOM 2715 N N . ASN A 1 347 ? 8.891 -17.891 6.391 1 98.12 347 ASN A N 1
ATOM 2716 C CA . ASN A 1 347 ? 10.281 -17.484 6.609 1 98.12 347 ASN A CA 1
ATOM 2717 C C . ASN A 1 347 ? 11.172 -17.906 5.441 1 98.12 347 ASN A C 1
ATOM 2719 O O . ASN A 1 347 ? 11.016 -19 4.891 1 98.12 347 ASN A O 1
ATOM 2723 N N . ILE A 1 348 ? 12.008 -17.016 5.059 1 97.12 348 ILE A N 1
ATOM 2724 C CA . ILE A 1 348 ? 12.969 -17.312 4.008 1 97.12 348 ILE A CA 1
ATOM 2725 C C . ILE A 1 348 ? 14.391 -17.156 4.551 1 97.12 348 ILE A C 1
ATOM 2727 O O . ILE A 1 348 ? 14.703 -16.141 5.188 1 97.12 348 ILE A O 1
ATOM 2731 N N . PHE A 1 349 ? 15.18 -18.094 4.359 1 97.06 349 PHE A N 1
ATOM 2732 C CA . PHE A 1 349 ? 16.594 -18.031 4.703 1 97.06 349 PHE A CA 1
ATOM 2733 C C . PHE A 1 349 ? 17.453 -17.922 3.449 1 97.06 349 PHE A C 1
ATOM 2735 O O . PHE A 1 349 ? 17.5 -18.844 2.631 1 97.06 349 PHE A O 1
ATOM 2742 N N . LEU A 1 350 ? 18.141 -16.797 3.318 1 94.81 350 LEU A N 1
ATOM 2743 C CA . LEU A 1 350 ? 18.891 -16.547 2.092 1 94.81 350 LEU A CA 1
ATOM 2744 C C . LEU A 1 350 ? 20.328 -17.031 2.219 1 94.81 350 LEU A C 1
ATOM 2746 O O . LEU A 1 350 ? 20.938 -16.875 3.277 1 94.81 350 LEU A O 1
ATOM 2750 N N . ALA A 1 351 ? 20.766 -17.516 1.153 1 91.81 351 ALA A N 1
ATOM 2751 C CA . ALA A 1 351 ? 22.172 -17.875 1.077 1 91.81 351 ALA A CA 1
ATOM 2752 C C . ALA A 1 351 ? 23.062 -16.641 1.113 1 91.81 351 ALA A C 1
ATOM 2754 O O . ALA A 1 351 ? 22.656 -15.562 0.69 1 91.81 351 ALA A O 1
ATOM 2755 N N . GLU A 1 352 ? 24.219 -16.828 1.613 1 89.88 352 GLU A N 1
ATOM 2756 C CA . GLU A 1 352 ? 25.188 -15.727 1.574 1 89.88 352 GLU A CA 1
ATOM 2757 C C . GLU A 1 352 ? 25.547 -15.367 0.138 1 89.88 352 GLU A C 1
ATOM 2759 O O . GLU A 1 352 ? 25.594 -14.188 -0.22 1 89.88 352 GLU A O 1
ATOM 2764 N N . ASP A 1 353 ? 25.812 -16.391 -0.623 1 89 353 ASP A N 1
ATOM 2765 C CA . ASP A 1 353 ? 26.031 -16.188 -2.053 1 89 353 ASP A CA 1
ATOM 2766 C C . ASP A 1 353 ? 24.703 -16.234 -2.814 1 89 353 ASP A C 1
ATOM 2768 O O . ASP A 1 353 ? 24.359 -17.266 -3.395 1 89 353 ASP A O 1
ATOM 2772 N N . TYR A 1 354 ? 24.141 -15.156 -2.932 1 88.44 354 TYR A N 1
ATOM 2773 C CA . TYR A 1 354 ? 22.797 -15.055 -3.479 1 88.44 354 TYR A CA 1
ATOM 2774 C C . TYR A 1 354 ? 22.766 -15.453 -4.949 1 88.44 354 TYR A C 1
ATOM 2776 O O . TYR A 1 354 ? 22.031 -16.359 -5.344 1 88.44 354 TYR A O 1
ATOM 2784 N N . LYS A 1 355 ? 23.531 -14.883 -5.727 1 85.06 355 LYS A N 1
ATOM 2785 C CA . LYS A 1 355 ? 23.547 -15.18 -7.156 1 85.06 355 LYS A CA 1
ATOM 2786 C C . LYS A 1 355 ? 24.031 -16.609 -7.41 1 85.06 355 LYS A C 1
ATOM 2788 O O . LYS A 1 355 ? 23.484 -17.312 -8.258 1 85.06 355 LYS A O 1
ATOM 2793 N N . GLY A 1 356 ? 25.062 -17 -6.672 1 83.06 356 GLY A N 1
ATOM 2794 C CA . GLY A 1 356 ? 25.625 -18.328 -6.836 1 83.06 356 GLY A CA 1
ATOM 2795 C C . GLY A 1 356 ? 24.625 -19.438 -6.527 1 83.06 356 GLY A C 1
ATOM 2796 O O . GLY A 1 356 ? 24.625 -20.469 -7.184 1 83.06 356 GLY A O 1
ATOM 2797 N N . SER A 1 357 ? 23.844 -19.219 -5.59 1 82.31 357 SER A N 1
ATOM 2798 C CA . SER A 1 357 ? 22.844 -20.219 -5.219 1 82.31 357 SER A CA 1
ATOM 2799 C C . SER A 1 357 ? 21.859 -20.469 -6.359 1 82.31 357 SER A C 1
ATOM 2801 O O . SER A 1 357 ? 21.438 -21.594 -6.57 1 82.31 357 SER A O 1
ATOM 2803 N N . PHE A 1 358 ? 21.531 -19.5 -7.07 1 79.81 358 PHE A N 1
ATOM 2804 C CA . PHE A 1 358 ? 20.641 -19.656 -8.203 1 79.81 358 PHE A CA 1
ATOM 2805 C C . PHE A 1 358 ? 21.328 -20.359 -9.359 1 79.81 358 PHE A C 1
ATOM 2807 O O . PHE A 1 358 ? 20.75 -21.219 -10.016 1 79.81 358 PHE A O 1
ATOM 2814 N N . ASP A 1 359 ? 22.547 -19.953 -9.531 1 78 359 ASP A N 1
ATOM 2815 C CA . ASP A 1 359 ? 23.312 -20.578 -10.609 1 78 359 ASP A CA 1
ATOM 2816 C C . ASP A 1 359 ? 23.469 -22.078 -10.375 1 78 359 ASP A C 1
ATOM 2818 O O . ASP A 1 359 ? 23.406 -22.875 -11.32 1 78 359 ASP A O 1
ATOM 2822 N N . ASP A 1 360 ? 23.641 -22.438 -9.188 1 76.38 360 ASP A N 1
ATOM 2823 C CA . ASP A 1 360 ? 23.781 -23.844 -8.836 1 76.38 360 ASP A CA 1
ATOM 2824 C C . ASP A 1 360 ? 22.5 -24.609 -9.156 1 76.38 360 ASP A C 1
ATOM 2826 O O . ASP A 1 360 ? 22.547 -25.75 -9.617 1 76.38 360 ASP A O 1
ATOM 2830 N N . ILE A 1 361 ? 21.438 -24.031 -8.961 1 72.69 361 ILE A N 1
ATOM 2831 C CA . ILE A 1 361 ? 20.141 -24.672 -9.141 1 72.69 361 ILE A CA 1
ATOM 2832 C C . ILE A 1 361 ? 19.766 -24.688 -10.625 1 72.69 361 ILE A C 1
ATOM 2834 O O . ILE A 1 361 ? 19.391 -25.734 -11.164 1 72.69 361 ILE A O 1
ATOM 2838 N N . PHE A 1 362 ? 19.969 -23.594 -11.297 1 70.88 362 PHE A N 1
ATOM 2839 C CA . PHE A 1 362 ? 19.328 -23.438 -12.602 1 70.88 362 PHE A CA 1
ATOM 2840 C C . PHE A 1 362 ? 20.328 -23.688 -13.719 1 70.88 362 PHE A C 1
ATOM 2842 O O . PHE A 1 362 ? 19.953 -24.094 -14.82 1 70.88 362 PHE A O 1
ATOM 2849 N N . LYS A 1 363 ? 21.531 -23.375 -13.445 1 70.44 363 LYS A N 1
ATOM 2850 C CA . LYS A 1 363 ? 22.531 -23.594 -14.484 1 70.44 363 LYS A CA 1
ATOM 2851 C C . LYS A 1 363 ? 23.25 -24.922 -14.297 1 70.44 363 LYS A C 1
ATOM 2853 O O . LYS A 1 363 ? 23.391 -25.703 -15.242 1 70.44 363 LYS A O 1
ATOM 2858 N N . ARG A 1 364 ? 23.594 -25.219 -13.062 1 69.62 364 ARG A N 1
ATOM 2859 C CA . ARG A 1 364 ? 24.359 -26.438 -12.805 1 69.62 364 ARG A CA 1
ATOM 2860 C C . ARG A 1 364 ? 23.438 -27.594 -12.43 1 69.62 364 ARG A C 1
ATOM 2862 O O . ARG A 1 364 ? 23.875 -28.75 -12.406 1 69.62 364 ARG A O 1
ATOM 2869 N N . LYS A 1 365 ? 22.219 -27.359 -12.18 1 67.56 365 LYS A N 1
ATOM 2870 C CA . LYS A 1 365 ? 21.156 -28.312 -11.914 1 67.56 365 LYS A CA 1
ATOM 2871 C C . LYS A 1 365 ? 21.531 -29.234 -10.758 1 67.56 365 LYS A C 1
ATOM 2873 O O . LYS A 1 365 ? 21.312 -30.453 -10.828 1 67.56 365 LYS A O 1
ATOM 2878 N N . GLY A 1 366 ? 22.234 -28.641 -9.828 1 69.75 366 GLY A N 1
ATOM 2879 C CA . GLY A 1 366 ? 22.641 -29.375 -8.641 1 69.75 366 GLY A CA 1
ATOM 2880 C C . GLY A 1 366 ? 22.156 -28.734 -7.355 1 69.75 366 GLY A C 1
ATOM 2881 O O . GLY A 1 366 ? 21.281 -27.859 -7.375 1 69.75 366 GLY A O 1
ATOM 2882 N N . MET A 1 367 ? 22.562 -29.359 -6.25 1 74.75 367 MET A N 1
ATOM 2883 C CA . MET A 1 367 ? 22.281 -28.75 -4.953 1 74.75 367 MET A CA 1
ATOM 2884 C C . MET A 1 367 ? 23.25 -27.625 -4.66 1 74.75 367 MET A C 1
ATOM 2886 O O . MET A 1 367 ? 24.469 -27.797 -4.789 1 74.75 367 MET A O 1
ATOM 2890 N N . PRO A 1 368 ? 22.688 -26.5 -4.324 1 75.38 368 PRO A N 1
ATOM 2891 C CA . PRO A 1 368 ? 23.578 -25.391 -3.994 1 75.38 368 PRO A CA 1
ATOM 2892 C C . PRO A 1 368 ? 24.484 -25.703 -2.812 1 75.38 368 PRO A C 1
ATOM 2894 O O . PRO A 1 368 ? 24.109 -26.469 -1.924 1 75.38 368 PRO A O 1
ATOM 2897 N N . ARG A 1 369 ? 25.703 -25.125 -2.82 1 75.94 369 ARG A N 1
ATOM 2898 C CA . ARG A 1 369 ? 26.641 -25.266 -1.712 1 75.94 369 ARG A CA 1
ATOM 2899 C C . ARG A 1 369 ? 26.031 -24.719 -0.417 1 75.94 369 ARG A C 1
ATOM 2901 O O . ARG A 1 369 ? 26.125 -25.375 0.628 1 75.94 369 ARG A O 1
ATOM 2908 N N . GLU A 1 370 ? 25.375 -23.562 -0.543 1 84 370 GLU A N 1
ATOM 2909 C CA . GLU A 1 370 ? 24.562 -22.953 0.505 1 84 370 GLU A CA 1
ATOM 2910 C C . GLU A 1 370 ? 23.188 -22.562 -0.02 1 84 370 GLU A C 1
ATOM 2912 O O . GLU A 1 370 ? 23.016 -21.516 -0.646 1 84 370 GLU A O 1
ATOM 2917 N N . PRO A 1 371 ? 22.281 -23.391 0.363 1 86.44 371 PRO A N 1
ATOM 2918 C CA . PRO A 1 371 ? 20.984 -23.156 -0.265 1 86.44 371 PRO A CA 1
ATOM 2919 C C . PRO A 1 371 ? 20.156 -22.094 0.453 1 86.44 371 PRO A C 1
ATOM 2921 O O . PRO A 1 371 ? 20.25 -21.953 1.676 1 86.44 371 PRO A O 1
ATOM 2924 N N . SER A 1 372 ? 19.5 -21.25 -0.377 1 92.69 372 SER A N 1
ATOM 2925 C CA . SER A 1 372 ? 18.344 -20.531 0.156 1 92.69 372 SER A CA 1
ATOM 2926 C C . SER A 1 372 ? 17.141 -21.438 0.312 1 92.69 372 SER A C 1
ATOM 2928 O O . SER A 1 372 ? 16.891 -22.297 -0.54 1 92.69 372 SER A O 1
ATOM 2930 N N . PHE A 1 373 ? 16.484 -21.328 1.415 1 94.62 373 PHE A N 1
ATOM 2931 C CA . PHE A 1 373 ? 15.336 -22.219 1.597 1 94.62 373 PHE A CA 1
ATOM 2932 C C . PHE A 1 373 ? 14.195 -21.484 2.295 1 94.62 373 PHE A C 1
ATOM 2934 O O . PHE A 1 373 ? 14.391 -20.406 2.871 1 94.62 373 PHE A O 1
ATOM 2941 N N . TYR A 1 374 ? 13.055 -22.062 2.098 1 96.19 374 TYR A N 1
ATOM 2942 C CA . TYR A 1 374 ? 11.797 -21.516 2.604 1 96.19 374 TYR A CA 1
ATOM 2943 C C . TYR A 1 374 ? 11.258 -22.375 3.742 1 96.19 374 TYR A C 1
ATOM 2945 O O . TYR A 1 374 ? 11.32 -23.609 3.686 1 96.19 374 TYR A O 1
ATOM 2953 N N . VAL A 1 375 ? 10.766 -21.719 4.832 1 97.94 375 VAL A N 1
ATOM 2954 C CA . VAL A 1 375 ? 10.188 -22.406 5.98 1 97.94 375 VAL A CA 1
ATOM 2955 C C . VAL A 1 375 ? 8.773 -21.891 6.242 1 97.94 375 VAL A C 1
ATOM 2957 O O . VAL A 1 375 ? 8.578 -20.703 6.496 1 97.94 375 VAL A O 1
ATOM 2960 N N . ASN A 1 376 ? 7.859 -22.812 6.203 1 98.25 376 ASN A N 1
ATOM 2961 C CA . ASN A 1 376 ? 6.469 -22.516 6.52 1 98.25 376 ASN A CA 1
ATOM 2962 C C . ASN A 1 376 ? 6.055 -23.125 7.855 1 98.25 376 ASN A C 1
ATOM 2964 O O . ASN A 1 376 ? 6.371 -24.281 8.133 1 98.25 376 ASN A O 1
ATOM 2968 N N . VAL A 1 377 ? 5.445 -22.328 8.711 1 98.31 377 VAL A N 1
ATOM 2969 C CA . VAL A 1 377 ? 4.871 -22.797 9.961 1 98.31 377 VAL A CA 1
ATOM 2970 C C . VAL A 1 377 ? 3.361 -22.562 9.961 1 98.31 377 VAL A C 1
ATOM 2972 O O . VAL A 1 377 ? 2.869 -21.625 10.578 1 98.31 377 VAL A O 1
ATOM 2975 N N . PRO A 1 378 ? 2.627 -23.531 9.414 1 97.56 378 PRO A N 1
ATOM 2976 C CA . PRO A 1 378 ? 1.187 -23.312 9.258 1 97.56 378 PRO A CA 1
ATOM 2977 C C . PRO A 1 378 ? 0.462 -23.172 10.594 1 97.56 378 PRO A C 1
ATOM 2979 O O . PRO A 1 378 ? -0.573 -22.5 10.672 1 97.56 378 PRO A O 1
ATOM 2982 N N . SER A 1 379 ? 0.968 -23.688 11.648 1 97.19 379 SER A N 1
ATOM 2983 C CA . SER A 1 379 ? 0.328 -23.641 12.961 1 97.19 379 SER A CA 1
ATOM 2984 C C . SER A 1 379 ? 0.333 -22.219 13.531 1 97.19 379 SER A C 1
ATOM 2986 O O . SER A 1 379 ? -0.379 -21.938 14.492 1 97.19 379 SER A O 1
ATOM 2988 N N . ARG A 1 380 ? 1.081 -21.312 12.93 1 96.19 380 ARG A N 1
ATOM 2989 C CA . ARG A 1 380 ? 1.107 -19.922 13.367 1 96.19 380 ARG A CA 1
ATOM 2990 C C . ARG A 1 380 ? -0.188 -19.203 12.992 1 96.19 380 ARG A C 1
ATOM 2992 O O . ARG A 1 380 ? -0.621 -18.281 13.695 1 96.19 380 ARG A O 1
ATOM 2999 N N . VAL A 1 381 ? -0.799 -19.625 11.945 1 95.81 381 VAL A N 1
ATOM 3000 C CA . VAL A 1 381 ? -1.987 -18.938 11.461 1 95.81 381 VAL A CA 1
ATOM 3001 C C . VAL A 1 381 ? -3.207 -19.844 11.594 1 95.81 381 VAL A C 1
ATOM 3003 O O . VAL A 1 381 ? -4.344 -19.375 11.609 1 95.81 381 VAL A O 1
ATOM 3006 N N . ASP A 1 382 ? -2.994 -21.125 11.648 1 97.5 382 ASP A N 1
ATOM 3007 C CA . ASP A 1 382 ? -4.043 -22.125 11.805 1 97.5 382 ASP A CA 1
ATOM 3008 C C . ASP A 1 382 ? -3.672 -23.141 12.891 1 97.5 382 ASP A C 1
ATOM 3010 O O . ASP A 1 382 ? -3.043 -24.156 12.602 1 97.5 382 ASP A O 1
ATOM 3014 N N . PRO A 1 383 ? -4.16 -22.906 14.047 1 96.69 383 PRO A N 1
ATOM 3015 C CA . PRO A 1 383 ? -3.777 -23.75 15.188 1 96.69 383 PRO A CA 1
ATOM 3016 C C . PRO A 1 383 ? -4.152 -25.219 14.977 1 96.69 383 PRO A C 1
ATOM 3018 O O . PRO A 1 383 ? -3.623 -26.094 15.664 1 96.69 383 PRO A O 1
ATOM 3021 N N . SER A 1 384 ? -4.984 -25.5 14.047 1 97.06 384 SER A N 1
ATOM 3022 C CA . SER A 1 384 ? -5.398 -26.891 13.812 1 97.06 384 SER A CA 1
ATOM 3023 C C . SER A 1 384 ? -4.312 -27.672 13.094 1 97.06 384 SER A C 1
ATOM 3025 O O . SER A 1 384 ? -4.395 -28.906 12.992 1 97.06 384 SER A O 1
ATOM 3027 N N . ALA A 1 385 ? -3.246 -27.062 12.688 1 98.25 385 ALA A N 1
ATOM 3028 C CA . ALA A 1 385 ? -2.203 -27.719 11.898 1 98.25 385 ALA A CA 1
ATOM 3029 C C . ALA A 1 385 ? -1.273 -28.531 12.789 1 98.25 385 ALA A C 1
ATOM 3031 O O . ALA A 1 385 ? -0.523 -29.391 12.297 1 98.25 385 ALA A O 1
ATOM 3032 N N . ALA A 1 386 ? -1.273 -28.25 14.055 1 98.38 386 ALA A N 1
ATOM 3033 C CA . ALA A 1 386 ? -0.446 -29 15 1 98.38 386 ALA A CA 1
ATOM 3034 C C . ALA A 1 386 ? -1.151 -29.156 16.344 1 98.38 386 ALA A C 1
ATOM 3036 O O . ALA A 1 386 ? -2.049 -28.375 16.672 1 98.38 386 ALA A O 1
ATOM 3037 N N . PRO A 1 387 ? -0.786 -30.141 17.094 1 97.75 387 PRO A N 1
ATOM 3038 C CA . PRO A 1 387 ? -1.312 -30.219 18.453 1 97.75 387 PRO A CA 1
ATOM 3039 C C . PRO A 1 387 ? -0.974 -28.984 19.281 1 97.75 387 PRO A C 1
ATOM 3041 O O . PRO A 1 387 ? -0.057 -28.234 18.938 1 97.75 387 PRO A O 1
ATOM 3044 N N . GLU A 1 388 ? -1.729 -28.75 20.312 1 96.56 388 GLU A N 1
ATOM 3045 C CA . GLU A 1 388 ? -1.56 -27.578 21.156 1 96.56 388 GLU A CA 1
ATOM 3046 C C . GLU A 1 388 ? -0.133 -27.469 21.688 1 96.56 388 GLU A C 1
ATOM 3048 O O . GLU A 1 388 ? 0.422 -28.453 22.172 1 96.56 388 GLU A O 1
ATOM 3053 N N . GLY A 1 389 ? 0.414 -26.297 21.547 1 96.31 389 GLY A N 1
ATOM 3054 C CA . GLY A 1 389 ? 1.745 -26.031 22.078 1 96.31 389 GLY A CA 1
ATOM 3055 C C . GLY A 1 389 ? 2.852 -26.562 21.188 1 96.31 389 GLY A C 1
ATOM 3056 O O . GLY A 1 389 ? 4.02 -26.594 21.594 1 96.31 389 GLY A O 1
ATOM 3057 N N . LYS A 1 390 ? 2.533 -27.031 20.016 1 97.75 390 LYS A N 1
ATOM 3058 C CA . LYS A 1 390 ? 3.521 -27.609 19.109 1 97.75 390 LYS A CA 1
ATOM 3059 C C . LYS A 1 390 ? 3.453 -26.953 17.734 1 97.75 390 LYS A C 1
ATOM 3061 O O . LYS A 1 390 ? 2.521 -26.188 17.453 1 97.75 390 LYS A O 1
ATOM 3066 N N . ASP A 1 391 ? 4.512 -27.25 16.938 1 98 391 ASP A N 1
ATOM 3067 C CA . ASP A 1 391 ? 4.555 -26.656 15.609 1 98 391 ASP A CA 1
ATOM 3068 C C . ASP A 1 391 ? 4.648 -27.719 14.523 1 98 391 ASP A C 1
ATOM 3070 O O . ASP A 1 391 ? 5.301 -28.75 14.711 1 98 391 ASP A O 1
ATOM 3074 N N . SER A 1 392 ? 3.955 -27.562 13.445 1 98.38 392 SER A N 1
ATOM 3075 C CA . SER A 1 392 ? 4.242 -28.203 12.164 1 98.38 392 SER A CA 1
ATOM 3076 C C . SER A 1 392 ? 5.09 -27.312 11.273 1 98.38 392 SER A C 1
ATOM 3078 O O . SER A 1 392 ? 4.797 -26.125 11.117 1 98.38 392 SER A O 1
ATOM 3080 N N . ILE A 1 393 ? 6.168 -27.875 10.703 1 98.38 393 ILE A N 1
ATOM 3081 C CA . ILE A 1 393 ? 7.074 -27.062 9.891 1 98.38 393 ILE A CA 1
ATOM 3082 C C . ILE A 1 393 ? 7.281 -27.719 8.531 1 98.38 393 ILE A C 1
ATOM 3084 O O . ILE A 1 393 ? 7.488 -28.938 8.445 1 98.38 393 ILE A O 1
ATOM 3088 N N . VAL A 1 394 ? 7.148 -26.953 7.492 1 98.5 394 VAL A N 1
ATOM 3089 C CA . VAL A 1 394 ? 7.477 -27.391 6.137 1 98.5 394 VAL A CA 1
ATOM 3090 C C . VAL A 1 394 ? 8.703 -26.625 5.641 1 98.5 394 VAL A C 1
ATOM 3092 O O . VAL A 1 394 ? 8.742 -25.391 5.668 1 98.5 394 VAL A O 1
ATOM 3095 N N . VAL A 1 395 ? 9.711 -27.344 5.215 1 98.12 395 VAL A N 1
ATOM 3096 C CA . VAL A 1 395 ? 10.93 -26.75 4.688 1 98.12 395 VAL A CA 1
ATOM 3097 C C . VAL A 1 395 ? 11.086 -27.094 3.211 1 98.12 395 VAL A C 1
ATOM 3099 O O . VAL A 1 395 ? 11.047 -28.266 2.838 1 98.12 395 VAL A O 1
ATOM 3102 N N . LEU A 1 396 ? 11.195 -26.109 2.404 1 96.31 396 LEU A N 1
ATOM 3103 C CA . LEU A 1 396 ? 11.398 -26.312 0.974 1 96.31 396 LEU A CA 1
ATOM 3104 C C . LEU A 1 396 ? 12.797 -25.875 0.559 1 96.31 396 LEU A C 1
ATOM 3106 O O . LEU A 1 396 ? 13.141 -24.688 0.669 1 96.31 396 LEU A O 1
ATOM 3110 N N . VAL A 1 397 ? 13.586 -26.781 0.11 1 94.06 397 VAL A N 1
ATOM 3111 C CA . VAL A 1 397 ? 14.93 -26.531 -0.387 1 94.06 397 VAL A CA 1
ATOM 3112 C C . VAL A 1 397 ? 14.969 -26.719 -1.901 1 94.06 397 VAL A C 1
ATOM 3114 O O . VAL A 1 397 ? 14.984 -27.859 -2.391 1 94.06 397 VAL A O 1
ATOM 3117 N N . PRO A 1 398 ? 15.078 -25.656 -2.609 1 90.75 398 PRO A N 1
ATOM 3118 C CA . PRO A 1 398 ? 15.141 -25.797 -4.066 1 90.75 398 PRO A CA 1
ATOM 3119 C C . PRO A 1 398 ? 16.406 -26.5 -4.539 1 90.75 398 PRO A C 1
ATOM 3121 O O . PRO A 1 398 ? 17.5 -26.203 -4.047 1 90.75 398 PRO A O 1
ATOM 3124 N N . VAL A 1 399 ? 16.234 -27.406 -5.453 1 87.19 399 VAL A N 1
ATOM 3125 C CA . VAL A 1 399 ? 17.344 -28.141 -6.047 1 87.19 399 VAL A CA 1
ATOM 3126 C C . VAL A 1 399 ? 17.125 -28.297 -7.551 1 87.19 399 VAL A C 1
ATOM 3128 O O . VAL A 1 399 ? 16.031 -28.016 -8.055 1 87.19 399 VAL A O 1
ATOM 3131 N N . GLY A 1 400 ? 18.172 -28.688 -8.203 1 82.19 400 GLY A N 1
ATOM 3132 C CA . GLY A 1 400 ? 18 -28.984 -9.617 1 82.19 400 GLY A CA 1
ATOM 3133 C C . GLY A 1 400 ? 17.078 -30.156 -9.867 1 82.19 400 GLY A C 1
ATOM 3134 O O . GLY A 1 400 ? 16.906 -31.031 -9.008 1 82.19 400 GLY A O 1
ATOM 3135 N N . HIS A 1 401 ? 16.484 -30.125 -11.07 1 79.56 401 HIS A N 1
ATOM 3136 C CA . HIS A 1 401 ? 15.609 -31.234 -11.438 1 79.56 401 HIS A CA 1
ATOM 3137 C C . HIS A 1 401 ? 16.422 -32.438 -11.898 1 79.56 401 HIS A C 1
ATOM 3139 O O . HIS A 1 401 ? 17.656 -32.344 -12.047 1 79.56 401 HIS A O 1
ATOM 3145 N N . LEU A 1 402 ? 15.688 -33.594 -12.039 1 77.75 402 LEU A N 1
ATOM 3146 C CA . LEU A 1 402 ? 16.344 -34.844 -12.445 1 77.75 402 LEU A CA 1
ATOM 3147 C C . LEU A 1 402 ? 16.875 -34.719 -13.867 1 77.75 402 LEU A C 1
ATOM 3149 O O . LEU A 1 402 ? 16.25 -34.094 -14.727 1 77.75 402 LEU A O 1
ATOM 3153 N N . HIS A 1 403 ? 18.219 -35.031 -13.984 1 65.94 403 HIS A N 1
ATOM 3154 C CA . HIS A 1 403 ? 18.844 -34.969 -15.305 1 65.94 403 HIS A CA 1
ATOM 3155 C C . HIS A 1 403 ? 18.141 -35.875 -16.297 1 65.94 403 HIS A C 1
ATOM 3157 O O . HIS A 1 403 ? 17.703 -36.969 -15.914 1 65.94 403 HIS A O 1
ATOM 3163 N N . SER A 1 404 ? 17.719 -35.312 -17.406 1 56.38 404 SER A N 1
ATOM 3164 C CA . SER A 1 404 ? 17.047 -36 -18.5 1 56.38 404 SER A CA 1
ATOM 3165 C C . SER A 1 404 ? 17.906 -37.156 -19.016 1 56.38 404 SER A C 1
ATOM 3167 O O . SER A 1 404 ? 19.031 -36.969 -19.453 1 56.38 404 SER A O 1
ATOM 3169 N N . ILE A 1 405 ? 17.953 -38.344 -18.469 1 44.91 405 ILE A N 1
ATOM 3170 C CA . ILE A 1 405 ? 18.547 -39.406 -19.266 1 44.91 405 ILE A CA 1
ATOM 3171 C C . ILE A 1 405 ? 17.859 -39.5 -20.625 1 44.91 405 ILE A C 1
ATOM 3173 O O . ILE A 1 405 ? 16.641 -39.344 -20.719 1 44.91 405 ILE A O 1
ATOM 3177 N N . SER A 1 406 ? 18.5 -39.312 -21.766 1 44.28 406 SER A N 1
ATOM 3178 C CA . SER A 1 406 ? 17.922 -39.469 -23.094 1 44.28 406 SER A CA 1
ATOM 3179 C C . SER A 1 406 ? 16.875 -40.562 -23.141 1 44.28 406 SER A C 1
ATOM 3181 O O . SER A 1 406 ? 16.969 -41.531 -22.391 1 44.28 406 SER A O 1
ATOM 3183 N N . LYS A 1 407 ? 15.602 -40.406 -23.75 1 46.69 407 LYS A N 1
ATOM 3184 C CA . LYS A 1 407 ? 14.562 -41.406 -23.969 1 46.69 407 LYS A CA 1
ATOM 3185 C C . LYS A 1 407 ? 15.156 -42.75 -24.359 1 46.69 407 LYS A C 1
ATOM 3187 O O . LYS A 1 407 ? 14.617 -43.812 -24.016 1 46.69 407 LYS A O 1
ATOM 3192 N N . GLN A 1 408 ? 16.125 -42.719 -25.281 1 40.03 408 GLN A N 1
ATOM 3193 C CA . GLN A 1 408 ? 16.766 -43.938 -25.75 1 40.03 408 GLN A CA 1
ATOM 3194 C C . GLN A 1 408 ? 17.406 -44.688 -24.578 1 40.03 408 GLN A C 1
ATOM 3196 O O . GLN A 1 408 ? 17.359 -45.906 -24.516 1 40.03 408 GLN A O 1
ATOM 3201 N N . GLU A 1 409 ? 17.922 -43.906 -23.703 1 40.97 409 GLU A N 1
ATOM 3202 C CA . GLU A 1 409 ? 18.625 -44.594 -22.609 1 40.97 409 GLU A CA 1
ATOM 3203 C C . GLU A 1 409 ? 17.656 -45.031 -21.516 1 40.97 409 GLU A C 1
ATOM 3205 O O . GLU A 1 409 ? 17.891 -46.031 -20.828 1 40.97 409 GLU A O 1
ATOM 3210 N N . GLU A 1 410 ? 16.562 -44.344 -21.344 1 41.19 410 GLU A N 1
ATOM 3211 C CA . GLU A 1 410 ? 15.531 -44.781 -20.391 1 41.19 410 GLU A CA 1
ATOM 3212 C C . GLU A 1 410 ? 14.859 -46.062 -20.875 1 41.19 410 GLU A C 1
ATOM 3214 O O . GLU A 1 410 ? 14.555 -46.938 -20.078 1 41.19 410 GLU A O 1
ATOM 3219 N N . GLY A 1 411 ? 14.414 -46.25 -22.156 1 34.94 411 GLY A N 1
ATOM 3220 C CA . GLY A 1 411 ? 13.922 -47.469 -22.766 1 34.94 411 GLY A CA 1
ATOM 3221 C C . GLY A 1 411 ? 14.898 -48.625 -22.672 1 34.94 411 GLY A C 1
ATOM 3222 O O . GLY A 1 411 ? 14.5 -49.812 -22.734 1 34.94 411 GLY A O 1
ATOM 3223 N N . LEU A 1 412 ? 16.156 -48.406 -22.922 1 34.34 412 LEU A N 1
ATOM 3224 C CA . LEU A 1 412 ? 17.141 -49.469 -22.859 1 34.34 412 LEU A CA 1
ATOM 3225 C C . LEU A 1 412 ? 17.266 -50.031 -21.438 1 34.34 412 LEU A C 1
ATOM 3227 O O . LEU A 1 412 ? 17.766 -51.125 -21.25 1 34.34 412 LEU A O 1
ATOM 3231 N N . ARG A 1 413 ? 16.859 -49.281 -20.453 1 37.47 413 ARG A N 1
ATOM 3232 C CA . ARG A 1 413 ? 16.984 -49.844 -19.109 1 37.47 413 ARG A CA 1
ATOM 3233 C C . ARG A 1 413 ? 15.875 -50.844 -18.828 1 37.47 413 ARG A C 1
ATOM 3235 O O . ARG A 1 413 ? 16 -51.688 -17.938 1 37.47 413 ARG A O 1
ATOM 3242 N N . THR A 1 414 ? 14.664 -50.625 -19.422 1 33.88 414 THR A N 1
ATOM 3243 C CA . THR A 1 414 ? 13.695 -51.688 -19.125 1 33.88 414 THR A CA 1
ATOM 3244 C C . THR A 1 414 ? 14.133 -53 -19.75 1 33.88 414 THR A C 1
ATOM 3246 O O . THR A 1 414 ? 13.734 -54.094 -19.297 1 33.88 414 THR A O 1
ATOM 3249 N N . PHE A 1 415 ? 14.68 -53.031 -21.062 1 29.98 415 PHE A N 1
ATOM 3250 C CA . PHE A 1 415 ? 14.961 -54.344 -21.609 1 29.98 415 PHE A CA 1
ATOM 3251 C C . PHE A 1 415 ? 16.188 -54.969 -20.938 1 29.98 415 PHE A C 1
ATOM 3253 O O . PHE A 1 415 ? 16.469 -56.156 -21.125 1 29.98 415 PHE A O 1
ATOM 3260 N N . ALA A 1 416 ? 17.391 -54.281 -20.859 1 29.58 416 ALA A N 1
ATOM 3261 C CA . ALA A 1 416 ? 18.547 -55.031 -20.406 1 29.58 416 ALA A CA 1
ATOM 3262 C C . ALA A 1 416 ? 18.391 -55.469 -18.938 1 29.58 416 ALA A C 1
ATOM 3264 O O . ALA A 1 416 ? 18.391 -54.625 -18.047 1 29.58 416 ALA A O 1
ATOM 3265 N N . ASN A 1 417 ? 17.672 -56.562 -18.641 1 30.98 417 ASN A N 1
ATOM 3266 C CA . ASN A 1 417 ? 17.656 -57.312 -17.375 1 30.98 417 ASN A CA 1
ATOM 3267 C C . ASN A 1 417 ? 19.016 -57.25 -16.672 1 30.98 417 ASN A C 1
ATOM 3269 O O . ASN A 1 417 ? 19.094 -57.406 -15.453 1 30.98 417 ASN A O 1
ATOM 3273 N N . GLY A 1 418 ? 20.078 -58.031 -17.312 1 29.17 418 GLY A N 1
ATOM 3274 C CA . GLY A 1 418 ? 21.188 -58.656 -16.578 1 29.17 418 GLY A CA 1
ATOM 3275 C C . GLY A 1 418 ? 22.156 -57.625 -16 1 29.17 418 GLY A C 1
ATOM 3276 O O . GLY A 1 418 ? 22.547 -57.75 -14.844 1 29.17 418 GLY A O 1
ATOM 3277 N N . SER A 1 419 ? 23.25 -57.25 -16.859 1 29.86 419 SER A N 1
ATOM 3278 C CA . SER A 1 419 ? 24.438 -56.656 -16.281 1 29.86 419 SER A CA 1
ATOM 3279 C C . SER A 1 419 ? 24.156 -55.25 -15.797 1 29.86 419 SER A C 1
ATOM 3281 O O . SER A 1 419 ? 23.469 -54.469 -16.484 1 29.86 419 SER A O 1
ATOM 3283 N N . GLN A 1 420 ? 24.125 -54.969 -14.469 1 30.08 420 GLN A N 1
ATOM 3284 C CA . GLN A 1 420 ? 24.047 -53.781 -13.625 1 30.08 420 GLN A CA 1
ATOM 3285 C C . GLN A 1 420 ? 24.891 -52.656 -14.195 1 30.08 420 GLN A C 1
ATOM 3287 O O . GLN A 1 420 ? 26.109 -52.625 -14 1 30.08 420 GLN A O 1
ATOM 3292 N N . VAL A 1 421 ? 25 -52.406 -15.445 1 32.12 421 VAL A N 1
ATOM 3293 C CA . VAL A 1 421 ? 25.812 -51.219 -15.641 1 32.12 421 VAL A CA 1
ATOM 3294 C C . VAL A 1 421 ? 25.406 -50.156 -14.625 1 32.12 421 VAL A C 1
ATOM 3296 O O . VAL A 1 421 ? 24.234 -49.812 -14.492 1 32.12 421 VAL A O 1
ATOM 3299 N N . PRO A 1 422 ? 26.297 -49.969 -13.609 1 33.81 422 PRO A N 1
ATOM 3300 C CA . PRO A 1 422 ? 26.031 -48.906 -12.633 1 33.81 422 PRO A CA 1
ATOM 3301 C C . PRO A 1 422 ? 25.516 -47.625 -13.281 1 33.81 422 PRO A C 1
ATOM 3303 O O . PRO A 1 422 ? 26.062 -47.188 -14.305 1 33.81 422 PRO A O 1
ATOM 3306 N N . ASP A 1 423 ? 24.297 -47.5 -13.492 1 36 423 ASP A N 1
ATOM 3307 C CA . ASP A 1 423 ? 23.703 -46.219 -13.789 1 36 423 ASP A CA 1
ATOM 3308 C C . ASP A 1 423 ? 24.578 -45.062 -13.266 1 36 423 ASP A C 1
ATOM 3310 O O . ASP A 1 423 ? 24.812 -44.969 -12.062 1 36 423 ASP A O 1
ATOM 3314 N N . LYS A 1 424 ? 25.547 -44.75 -14.016 1 38.38 424 LYS A N 1
ATOM 3315 C CA . LYS A 1 424 ? 26.547 -43.75 -13.648 1 38.38 424 LYS A CA 1
ATOM 3316 C C . LYS A 1 424 ? 25.984 -42.75 -12.633 1 38.38 424 LYS A C 1
ATOM 3318 O O . LYS A 1 424 ? 26.438 -42.688 -11.492 1 38.38 424 LYS A O 1
ATOM 3323 N N . GLU A 1 425 ? 26.047 -41.406 -12.938 1 41.44 425 GLU A N 1
ATOM 3324 C CA . GLU A 1 425 ? 25.984 -40.344 -11.953 1 41.44 425 GLU A CA 1
ATOM 3325 C C . GLU A 1 425 ? 24.609 -40.281 -11.281 1 41.44 425 GLU A C 1
ATOM 3327 O O . GLU A 1 425 ? 23.734 -39.531 -11.719 1 41.44 425 GLU A O 1
ATOM 3332 N N . THR A 1 426 ? 23.969 -41.281 -11 1 49.66 426 THR A N 1
ATOM 3333 C CA . THR A 1 426 ? 22.766 -41.312 -10.172 1 49.66 426 THR A CA 1
ATOM 3334 C C . THR A 1 426 ? 22.953 -40.5 -8.906 1 49.66 426 THR A C 1
ATOM 3336 O O . THR A 1 426 ? 23.859 -40.781 -8.109 1 49.66 426 THR A O 1
ATOM 3339 N N . GLN A 1 427 ? 22.609 -39.188 -8.984 1 59.56 427 GLN A N 1
ATOM 3340 C CA . GLN A 1 427 ? 22.625 -38.344 -7.805 1 59.56 427 GLN A CA 1
ATOM 3341 C C . GLN A 1 427 ? 22.156 -39.094 -6.566 1 59.56 427 GLN A C 1
ATOM 3343 O O . GLN A 1 427 ? 21.141 -39.781 -6.605 1 59.56 427 GLN A O 1
ATOM 3348 N N . ASP A 1 428 ? 23.031 -39.594 -5.727 1 72.19 428 ASP A N 1
ATOM 3349 C CA . ASP A 1 428 ? 22.719 -40.156 -4.414 1 72.19 428 ASP A CA 1
ATOM 3350 C C . ASP A 1 428 ? 21.797 -39.219 -3.629 1 72.19 428 ASP A C 1
ATOM 3352 O O . ASP A 1 428 ? 22.25 -38.406 -2.836 1 72.19 428 ASP A O 1
ATOM 3356 N N . TRP A 1 429 ? 20.5 -39.469 -3.936 1 79.38 429 TRP A N 1
ATOM 3357 C CA . TRP A 1 429 ? 19.5 -38.562 -3.354 1 79.38 429 TRP A CA 1
ATOM 3358 C C . TRP A 1 429 ? 19.5 -38.688 -1.832 1 79.38 429 TRP A C 1
ATOM 3360 O O . TRP A 1 429 ? 19.266 -37.688 -1.133 1 79.38 429 TRP A O 1
ATOM 3370 N N . ASP A 1 430 ? 19.797 -39.844 -1.31 1 83.75 430 ASP A N 1
ATOM 3371 C CA . ASP A 1 430 ? 19.828 -39.969 0.142 1 83.75 430 ASP A CA 1
ATOM 3372 C C . ASP A 1 430 ? 20.922 -39.125 0.76 1 83.75 430 ASP A C 1
ATOM 3374 O O . ASP A 1 430 ? 20.703 -38.469 1.784 1 83.75 430 ASP A O 1
ATOM 3378 N N . ALA A 1 431 ? 21.984 -39.125 0.102 1 85.12 431 ALA A N 1
ATOM 3379 C CA . ALA A 1 431 ? 23.094 -38.312 0.591 1 85.12 431 ALA A CA 1
ATOM 3380 C C . ALA A 1 431 ? 22.766 -36.844 0.473 1 85.12 431 ALA A C 1
ATOM 3382 O O . ALA A 1 431 ? 23.125 -36.031 1.344 1 85.12 431 ALA A O 1
ATOM 3383 N N . LEU A 1 432 ? 22.141 -36.531 -0.587 1 86.38 432 LEU A N 1
ATOM 3384 C CA . LEU A 1 432 ? 21.766 -35.125 -0.802 1 86.38 432 LEU A CA 1
ATOM 3385 C C . LEU A 1 432 ? 20.734 -34.688 0.218 1 86.38 432 LEU A C 1
ATOM 3387 O O . LEU A 1 432 ? 20.75 -33.531 0.676 1 86.38 432 LEU A O 1
ATOM 3391 N N . VAL A 1 433 ? 19.828 -35.562 0.512 1 92.94 433 VAL A N 1
ATOM 3392 C CA . VAL A 1 433 ? 18.797 -35.281 1.498 1 92.94 433 VAL A CA 1
ATOM 3393 C C . VAL A 1 433 ? 19.438 -35.031 2.863 1 92.94 433 VAL A C 1
ATOM 3395 O O . VAL A 1 433 ? 19.078 -34.094 3.568 1 92.94 433 VAL A O 1
ATOM 3398 N N . ASP A 1 434 ? 20.344 -35.906 3.211 1 92.81 434 ASP A N 1
ATOM 3399 C CA . ASP A 1 434 ? 21.031 -35.75 4.492 1 92.81 434 ASP A CA 1
ATOM 3400 C C . ASP A 1 434 ? 21.812 -34.469 4.566 1 92.81 434 ASP A C 1
ATOM 3402 O O . ASP A 1 434 ? 21.828 -33.812 5.609 1 92.81 434 ASP A O 1
ATOM 3406 N N . ARG A 1 435 ? 22.422 -34.156 3.514 1 91.19 435 ARG A N 1
ATOM 3407 C CA . ARG A 1 435 ? 23.188 -32.906 3.457 1 91.19 435 ARG A CA 1
ATOM 3408 C C . ARG A 1 435 ? 22.266 -31.688 3.594 1 91.19 435 ARG A C 1
ATOM 3410 O O . ARG A 1 435 ? 22.578 -30.75 4.336 1 91.19 435 ARG A O 1
ATOM 3417 N N . ALA A 1 436 ? 21.219 -31.719 2.84 1 93 436 ALA A N 1
ATOM 3418 C CA . ALA A 1 436 ? 20.25 -30.625 2.9 1 93 436 ALA A CA 1
ATOM 3419 C C . ALA A 1 436 ? 19.688 -30.469 4.309 1 93 436 ALA A C 1
ATOM 3421 O O . ALA A 1 436 ? 19.562 -29.359 4.82 1 93 436 ALA A O 1
ATOM 3422 N N . ARG A 1 437 ? 19.344 -31.578 4.926 1 95.19 437 ARG A N 1
ATOM 3423 C CA . ARG A 1 437 ? 18.812 -31.578 6.281 1 95.19 437 ARG A CA 1
ATOM 3424 C C . ARG A 1 437 ? 19.781 -30.938 7.262 1 95.19 437 ARG A C 1
ATOM 3426 O O . ARG A 1 437 ? 19.391 -30.094 8.07 1 95.19 437 ARG A O 1
ATOM 3433 N N . LYS A 1 438 ? 20.984 -31.344 7.176 1 94.31 438 LYS A N 1
ATOM 3434 C CA . LYS A 1 438 ? 22.031 -30.828 8.062 1 94.31 438 LYS A CA 1
ATOM 3435 C C . LYS A 1 438 ? 22.203 -29.328 7.879 1 94.31 438 LYS A C 1
ATOM 3437 O O . LYS A 1 438 ? 22.281 -28.578 8.859 1 94.31 438 LYS A O 1
ATOM 3442 N N . GLN A 1 439 ? 22.25 -28.906 6.688 1 93.5 439 GLN A N 1
ATOM 3443 C CA . GLN A 1 439 ? 22.453 -27.5 6.387 1 93.5 439 GLN A CA 1
ATOM 3444 C C . GLN A 1 439 ? 21.281 -26.656 6.879 1 93.5 439 GLN A C 1
ATOM 3446 O O . GLN A 1 439 ? 21.484 -25.578 7.441 1 93.5 439 GLN A O 1
ATOM 3451 N N . VAL A 1 440 ? 20.125 -27.141 6.645 1 96.31 440 VAL A N 1
ATOM 3452 C CA . VAL A 1 440 ? 18.922 -26.422 7.055 1 96.31 440 VAL A CA 1
ATOM 3453 C C . VAL A 1 440 ? 18.906 -26.25 8.578 1 96.31 440 VAL A C 1
ATOM 3455 O O . VAL A 1 440 ? 18.672 -25.156 9.086 1 96.31 440 VAL A O 1
ATOM 3458 N N . VAL A 1 441 ? 19.188 -27.328 9.25 1 96.69 441 VAL A N 1
ATOM 3459 C CA . VAL A 1 441 ? 19.172 -27.312 10.711 1 96.69 441 VAL A CA 1
ATOM 3460 C C . VAL A 1 441 ? 20.234 -26.344 11.227 1 96.69 441 VAL A C 1
ATOM 3462 O O . VAL A 1 441 ? 19.969 -25.547 12.125 1 96.69 441 VAL A O 1
ATOM 3465 N N . GLU A 1 442 ? 21.391 -26.391 10.656 1 95.12 442 GLU A N 1
ATOM 3466 C CA . GLU A 1 442 ? 22.5 -25.547 11.086 1 95.12 442 GLU A CA 1
ATOM 3467 C C . GLU A 1 442 ? 22.188 -24.062 10.852 1 95.12 442 GLU A C 1
ATOM 3469 O O . GLU A 1 442 ? 22.422 -23.234 11.727 1 95.12 442 GLU A O 1
ATOM 3474 N N . VAL A 1 443 ? 21.672 -23.734 9.688 1 95.38 443 VAL A N 1
ATOM 3475 C CA . VAL A 1 443 ? 21.391 -22.359 9.336 1 95.38 443 VAL A CA 1
ATOM 3476 C C . VAL A 1 443 ? 20.266 -21.828 10.227 1 95.38 443 VAL A C 1
ATOM 3478 O O . VAL A 1 443 ? 20.344 -20.703 10.727 1 95.38 443 VAL A O 1
ATOM 3481 N N . MET A 1 444 ? 19.234 -22.641 10.43 1 96.5 444 MET A N 1
ATOM 3482 C CA . MET A 1 444 ? 18.125 -22.203 11.258 1 96.5 444 MET A CA 1
ATOM 3483 C C . MET A 1 444 ? 18.562 -21.984 12.703 1 96.5 444 MET A C 1
ATOM 3485 O O . MET A 1 444 ? 18.219 -20.969 13.312 1 96.5 444 MET A O 1
ATOM 3489 N N . GLU A 1 445 ? 19.359 -22.922 13.234 1 96.25 445 GLU A N 1
ATOM 3490 C CA . GLU A 1 445 ? 19.844 -22.766 14.602 1 96.25 445 GLU A CA 1
ATOM 3491 C C . GLU A 1 445 ? 20.719 -21.531 14.734 1 96.25 445 GLU A C 1
ATOM 3493 O O . GLU A 1 445 ? 20.578 -20.75 15.68 1 96.25 445 GLU A O 1
ATOM 3498 N N . GLY A 1 446 ? 21.594 -21.312 13.859 1 94.88 446 GLY A N 1
ATOM 3499 C CA . GLY A 1 446 ? 22.5 -20.172 13.898 1 94.88 446 GLY A CA 1
ATOM 3500 C C . GLY A 1 446 ? 21.797 -18.844 13.766 1 94.88 446 GLY A C 1
ATOM 3501 O O . GLY A 1 446 ? 22.062 -17.906 14.531 1 94.88 446 GLY A O 1
ATOM 3502 N N . ARG A 1 447 ? 20.922 -18.688 12.828 1 94.81 447 ARG A N 1
ATOM 3503 C CA . ARG A 1 447 ? 20.344 -17.391 12.5 1 94.81 447 ARG A CA 1
ATOM 3504 C C . ARG A 1 447 ? 19.172 -17.062 13.414 1 94.81 447 ARG A C 1
ATOM 3506 O O . ARG A 1 447 ? 18.859 -15.891 13.625 1 94.81 447 ARG A O 1
ATOM 3513 N N . LEU A 1 448 ? 18.531 -18.078 13.953 1 95 448 LEU A N 1
ATOM 3514 C CA . LEU A 1 448 ? 17.406 -17.844 14.859 1 95 448 LEU A CA 1
ATOM 3515 C C . LEU A 1 448 ? 17.875 -17.812 16.312 1 95 448 LEU A C 1
ATOM 3517 O O . LEU A 1 448 ? 17.141 -17.406 17.203 1 95 448 LEU A O 1
ATOM 3521 N N . GLY A 1 449 ? 19.078 -18.25 16.578 1 92.5 449 GLY A N 1
ATOM 3522 C CA . GLY A 1 449 ? 19.609 -18.297 17.922 1 92.5 449 GLY A CA 1
ATOM 3523 C C . GLY A 1 449 ? 18.984 -19.375 18.781 1 92.5 449 GLY A C 1
ATOM 3524 O O . GLY A 1 449 ? 18.688 -19.156 19.953 1 92.5 449 GLY A O 1
ATOM 3525 N N . ILE A 1 450 ? 18.656 -20.469 18.156 1 91.75 450 ILE A N 1
ATOM 3526 C CA . ILE A 1 450 ? 18.062 -21.578 18.906 1 91.75 450 ILE A CA 1
ATOM 3527 C C . ILE A 1 450 ? 19 -22.781 18.859 1 91.75 450 ILE A C 1
ATOM 3529 O O . ILE A 1 450 ? 19.953 -22.812 18.062 1 91.75 450 ILE A O 1
ATOM 3533 N N . SER A 1 451 ? 18.797 -23.719 19.781 1 91.44 451 SER A N 1
ATOM 3534 C CA . SER A 1 451 ? 19.594 -24.938 19.844 1 91.44 451 SER A CA 1
ATOM 3535 C C . SER A 1 451 ? 18.719 -26.172 19.984 1 91.44 451 SER A C 1
ATOM 3537 O O . SER A 1 451 ? 17.578 -26.094 20.453 1 91.44 451 SER A O 1
ATOM 3539 N N . GLY A 1 452 ? 19.25 -27.25 19.438 1 92.81 452 GLY A N 1
ATOM 3540 C CA . GLY A 1 452 ? 18.594 -28.531 19.625 1 92.81 452 GLY A CA 1
ATOM 3541 C C . GLY A 1 452 ? 17.391 -28.719 18.703 1 92.81 452 GLY A C 1
ATOM 3542 O O . GLY A 1 452 ? 16.406 -29.359 19.078 1 92.81 452 GLY A O 1
ATOM 3543 N N . LEU A 1 453 ? 17.391 -28.125 17.578 1 95.69 453 LEU A N 1
ATOM 3544 C CA . LEU A 1 453 ? 16.281 -28.25 16.641 1 95.69 453 LEU A CA 1
ATOM 3545 C C . LEU A 1 453 ? 16.078 -29.703 16.219 1 95.69 453 LEU A C 1
ATOM 3547 O O . LEU A 1 453 ? 14.945 -30.172 16.109 1 95.69 453 LEU A O 1
ATOM 3551 N N . LYS A 1 454 ? 17.141 -30.438 16.047 1 94.75 454 LYS A N 1
ATOM 3552 C CA . LYS A 1 454 ? 17.078 -31.828 15.641 1 94.75 454 LYS A CA 1
ATOM 3553 C C . LYS A 1 454 ? 16.312 -32.656 16.656 1 94.75 454 LYS A C 1
ATOM 3555 O O . LYS A 1 454 ? 15.523 -33.531 16.281 1 94.75 454 LYS A O 1
ATOM 3560 N N . ASP A 1 455 ? 16.531 -32.344 17.891 1 94.62 455 ASP A N 1
ATOM 3561 C CA . ASP A 1 455 ? 15.922 -33.125 18.969 1 94.62 455 ASP A CA 1
ATOM 3562 C C . ASP A 1 455 ? 14.438 -32.812 19.094 1 94.62 455 ASP A C 1
ATOM 3564 O O . ASP A 1 455 ? 13.672 -33.594 19.656 1 94.62 455 ASP A O 1
ATOM 3568 N N . LYS A 1 456 ? 14.039 -31.656 18.594 1 96.56 456 LYS A N 1
ATOM 3569 C CA . LYS A 1 456 ? 12.648 -31.219 18.703 1 96.56 456 LYS A CA 1
ATOM 3570 C C . LYS A 1 456 ? 11.789 -31.891 17.625 1 96.56 456 LYS A C 1
ATOM 3572 O O . LYS A 1 456 ? 10.562 -31.906 17.719 1 96.56 456 LYS A O 1
ATOM 3577 N N . ILE A 1 457 ? 12.398 -32.438 16.625 1 97.75 457 ILE A N 1
ATOM 3578 C CA . ILE A 1 457 ? 11.695 -33.125 15.531 1 97.75 457 ILE A CA 1
ATOM 3579 C C . ILE A 1 457 ? 11.297 -34.531 15.953 1 97.75 457 ILE A C 1
ATOM 3581 O O . ILE A 1 457 ? 12.156 -35.406 16.109 1 97.75 457 ILE A O 1
ATOM 3585 N N . VAL A 1 458 ? 10.016 -34.812 16.047 1 97.62 458 VAL A N 1
ATOM 3586 C CA . VAL A 1 458 ? 9.547 -36.094 16.516 1 97.62 458 VAL A CA 1
ATOM 3587 C C . VAL A 1 458 ? 9.164 -36.969 15.32 1 97.62 458 VAL A C 1
ATOM 3589 O O . VAL A 1 458 ? 9.109 -38.188 15.43 1 97.62 458 VAL A O 1
ATOM 3592 N N . TRP A 1 459 ? 8.805 -36.344 14.188 1 98.19 459 TRP A N 1
ATOM 3593 C CA . TRP A 1 459 ? 8.523 -37.062 12.945 1 98.19 459 TRP A CA 1
ATOM 3594 C C . TRP A 1 459 ? 8.992 -36.25 11.742 1 98.19 459 TRP A C 1
ATOM 3596 O O . TRP A 1 459 ? 8.93 -35 11.75 1 98.19 459 TRP A O 1
ATOM 3606 N N . GLU A 1 460 ? 9.453 -36.969 10.727 1 97.88 460 GLU A N 1
ATOM 3607 C CA . GLU A 1 460 ? 9.953 -36.312 9.523 1 97.88 460 GLU A CA 1
ATOM 3608 C C . GLU A 1 460 ? 9.484 -37.031 8.266 1 97.88 460 GLU A C 1
ATOM 3610 O O . GLU A 1 460 ? 9.609 -38.25 8.172 1 97.88 460 GLU A O 1
ATOM 3615 N N . GLY A 1 461 ? 8.742 -36.344 7.426 1 97.44 461 GLY A N 1
ATOM 3616 C CA . GLY A 1 461 ? 8.508 -36.75 6.055 1 97.44 461 GLY A CA 1
ATOM 3617 C C . GLY A 1 461 ? 9.344 -36 5.039 1 97.44 461 GLY A C 1
ATOM 3618 O O . GLY A 1 461 ? 9.727 -34.844 5.27 1 97.44 461 GLY A O 1
ATOM 3619 N N . VAL A 1 462 ? 9.703 -36.719 3.9 1 97.12 462 VAL A N 1
ATOM 3620 C CA . VAL A 1 462 ? 10.555 -36.062 2.906 1 97.12 462 VAL A CA 1
ATOM 3621 C C . VAL A 1 462 ? 10 -36.312 1.506 1 97.12 462 VAL A C 1
ATOM 3623 O O . VAL A 1 462 ? 9.586 -37.438 1.193 1 97.12 462 VAL A O 1
ATOM 3626 N N . ASN A 1 463 ? 9.844 -35.344 0.747 1 96.25 463 ASN A N 1
ATOM 3627 C CA . ASN A 1 463 ? 9.617 -35.438 -0.691 1 96.25 463 ASN A CA 1
ATOM 3628 C C . ASN A 1 463 ? 10.859 -35.062 -1.483 1 96.25 463 ASN A C 1
ATOM 3630 O O . ASN A 1 463 ? 11.43 -33.969 -1.271 1 96.25 463 ASN A O 1
ATOM 3634 N N . THR A 1 464 ? 11.297 -35.906 -2.352 1 94 464 THR A N 1
ATOM 3635 C CA . THR A 1 464 ? 12.438 -35.656 -3.23 1 94 464 THR A CA 1
ATOM 3636 C C . THR A 1 464 ? 11.984 -35.5 -4.676 1 94 464 THR A C 1
ATOM 3638 O O . THR A 1 464 ? 10.812 -35.719 -4.992 1 94 464 THR A O 1
ATOM 3641 N N . PRO A 1 465 ? 12.883 -35.062 -5.555 1 91.44 465 PRO A N 1
ATOM 3642 C CA . PRO A 1 465 ? 12.508 -35 -6.973 1 91.44 465 PRO A CA 1
ATOM 3643 C C . PRO A 1 465 ? 11.945 -36.312 -7.504 1 91.44 465 PRO A C 1
ATOM 3645 O O . PRO A 1 465 ? 11.016 -36.312 -8.32 1 91.44 465 PRO A O 1
ATOM 3648 N N . GLN A 1 466 ? 12.469 -37.375 -7 1 92.25 466 GLN A N 1
ATOM 3649 C CA . GLN A 1 466 ? 11.945 -38.688 -7.395 1 92.25 466 GLN A CA 1
ATOM 3650 C C . GLN A 1 466 ? 10.531 -38.906 -6.871 1 92.25 466 GLN A C 1
ATOM 3652 O O . GLN A 1 466 ? 9.672 -39.438 -7.582 1 92.25 466 GLN A O 1
ATOM 3657 N N . THR A 1 467 ? 10.312 -38.469 -5.656 1 94.12 467 THR A N 1
ATOM 3658 C CA . THR A 1 467 ? 8.977 -38.594 -5.086 1 94.12 467 THR A CA 1
ATOM 3659 C C . THR A 1 467 ? 7.973 -37.781 -5.91 1 94.12 467 THR A C 1
ATOM 3661 O O . THR A 1 467 ? 6.871 -38.25 -6.191 1 94.12 467 THR A O 1
ATOM 3664 N N . TRP A 1 468 ? 8.375 -36.594 -6.266 1 94.56 468 TRP A N 1
ATOM 3665 C CA . TRP A 1 468 ? 7.508 -35.719 -7.047 1 94.56 468 TRP A CA 1
ATOM 3666 C C . TRP A 1 468 ? 7.184 -36.344 -8.406 1 94.56 468 TRP A C 1
ATOM 3668 O O . TRP A 1 468 ? 6.047 -36.281 -8.875 1 94.56 468 TRP A O 1
ATOM 3678 N N . LYS A 1 469 ? 8.172 -36.906 -9.039 1 94.31 469 LYS A N 1
ATOM 3679 C CA . LYS A 1 469 ? 7.988 -37.531 -10.336 1 94.31 469 LYS A CA 1
ATOM 3680 C C . LYS A 1 469 ? 7.027 -38.719 -10.227 1 94.31 469 LYS A C 1
ATOM 3682 O O . LYS A 1 469 ? 6.055 -38.812 -10.984 1 94.31 469 LYS A O 1
ATOM 3687 N N . ASP A 1 470 ? 7.219 -39.562 -9.258 1 93.94 470 ASP A N 1
ATOM 3688 C CA . ASP A 1 470 ? 6.48 -40.812 -9.156 1 93.94 470 ASP A CA 1
ATOM 3689 C C . ASP A 1 470 ? 5.059 -40.562 -8.648 1 93.94 470 ASP A C 1
ATOM 3691 O O . ASP A 1 470 ? 4.109 -41.188 -9.148 1 93.94 470 ASP A O 1
ATOM 3695 N N . LYS A 1 471 ? 4.938 -39.688 -7.766 1 95.25 471 LYS A N 1
ATOM 3696 C CA . LYS A 1 471 ? 3.65 -39.469 -7.113 1 95.25 471 LYS A CA 1
ATOM 3697 C C . LYS A 1 471 ? 2.736 -38.594 -7.988 1 95.25 471 LYS A C 1
ATOM 3699 O O . LYS A 1 471 ? 1.518 -38.812 -7.992 1 95.25 471 LYS A O 1
ATOM 3704 N N . PHE A 1 472 ? 3.326 -37.719 -8.766 1 95.94 472 PHE A N 1
ATOM 3705 C CA . PHE A 1 472 ? 2.477 -36.75 -9.445 1 95.94 472 PHE A CA 1
ATOM 3706 C C . PHE A 1 472 ? 2.77 -36.719 -10.945 1 95.94 472 PHE A C 1
ATOM 3708 O O . PHE A 1 472 ? 2.211 -35.906 -11.68 1 95.94 472 PHE A O 1
ATOM 3715 N N . ASN A 1 473 ? 3.637 -37.594 -11.43 1 95.12 473 ASN A N 1
ATOM 3716 C CA . ASN A 1 473 ? 3.99 -37.688 -12.844 1 95.12 473 ASN A CA 1
ATOM 3717 C C . ASN A 1 473 ? 4.641 -36.406 -13.352 1 95.12 473 ASN A C 1
ATOM 3719 O O . ASN A 1 473 ? 4.387 -35.969 -14.477 1 95.12 473 ASN A O 1
ATOM 3723 N N . LEU A 1 474 ? 5.414 -35.812 -12.492 1 94.19 474 LEU A N 1
ATOM 3724 C CA . LEU A 1 474 ? 6.074 -34.562 -12.891 1 94.19 474 LEU A CA 1
ATOM 3725 C C . LEU A 1 474 ? 7.336 -34.844 -13.695 1 94.19 474 LEU A C 1
ATOM 3727 O O . LEU A 1 474 ? 8.273 -35.469 -13.188 1 94.19 474 LEU A O 1
ATOM 3731 N N . THR A 1 475 ? 7.324 -34.312 -14.875 1 92.44 475 THR A N 1
ATOM 3732 C CA . THR A 1 475 ? 8.461 -34.531 -15.758 1 92.44 475 THR A CA 1
ATOM 3733 C C . THR A 1 475 ? 9.75 -34.031 -15.117 1 92.44 475 THR A C 1
ATOM 3735 O O . THR A 1 475 ? 9.805 -32.906 -14.648 1 92.44 475 THR A O 1
ATOM 3738 N N . HIS A 1 476 ? 10.734 -34.844 -15.023 1 89.69 476 HIS A N 1
ATOM 3739 C CA . HIS A 1 476 ? 12.047 -34.562 -14.461 1 89.69 476 HIS A CA 1
ATOM 3740 C C . HIS A 1 476 ? 11.945 -34.219 -12.977 1 89.69 476 HIS A C 1
ATOM 3742 O O . HIS A 1 476 ? 12.875 -33.656 -12.398 1 89.69 476 HIS A O 1
ATOM 3748 N N . GLY A 1 477 ? 10.812 -34.438 -12.422 1 90.5 477 GLY A N 1
ATOM 3749 C CA . GLY A 1 477 ? 10.617 -34.094 -11.023 1 90.5 477 GLY A CA 1
ATOM 3750 C C . GLY A 1 477 ? 10.5 -32.625 -10.789 1 90.5 477 GLY A C 1
ATOM 3751 O O . GLY A 1 477 ? 10.602 -32.156 -9.648 1 90.5 477 GLY A O 1
ATOM 3752 N N . SER A 1 478 ? 10.32 -31.844 -11.812 1 89.69 478 SER A N 1
ATOM 3753 C CA . SER A 1 478 ? 10.172 -30.406 -11.711 1 89.69 478 SER A CA 1
ATOM 3754 C C . SER A 1 478 ? 8.844 -30.031 -11.062 1 89.69 478 SER A C 1
ATOM 3756 O O . SER A 1 478 ? 7.773 -30.406 -11.555 1 89.69 478 SER A O 1
ATOM 3758 N N . ILE A 1 479 ? 8.906 -29.25 -10.062 1 89.94 479 ILE A N 1
ATOM 3759 C CA . ILE A 1 479 ? 7.711 -29.016 -9.266 1 89.94 479 ILE A CA 1
ATOM 3760 C C . ILE A 1 479 ? 6.922 -27.859 -9.852 1 89.94 479 ILE A C 1
ATOM 3762 O O . ILE A 1 479 ? 5.75 -27.656 -9.516 1 89.94 479 ILE A O 1
ATOM 3766 N N . LEU A 1 480 ? 7.527 -27.062 -10.773 1 88.81 480 LEU A N 1
ATOM 3767 C CA . LEU A 1 480 ? 6.832 -25.922 -11.344 1 88.81 480 LEU A CA 1
ATOM 3768 C C . LEU A 1 480 ? 6.672 -26.078 -12.852 1 88.81 480 LEU A C 1
ATOM 3770 O O . LEU A 1 480 ? 6.238 -25.156 -13.539 1 88.81 480 LEU A O 1
ATOM 3774 N N . GLY A 1 481 ? 7.078 -27.219 -13.383 1 88.94 481 GLY A N 1
ATOM 3775 C CA . GLY A 1 481 ? 6.879 -27.516 -14.797 1 88.94 481 GLY A CA 1
ATOM 3776 C C . GLY A 1 481 ? 7.824 -26.75 -15.703 1 88.94 481 GLY A C 1
ATOM 3777 O O . GLY A 1 481 ? 8.992 -26.547 -15.359 1 88.94 481 GLY A O 1
ATOM 3778 N N . ILE A 1 482 ? 7.316 -26.438 -16.859 1 88.44 482 ILE A N 1
ATOM 3779 C CA . ILE A 1 482 ? 8.094 -25.703 -17.859 1 88.44 482 ILE A CA 1
ATOM 3780 C C . ILE A 1 482 ? 8.375 -24.297 -17.375 1 88.44 482 ILE A C 1
ATOM 3782 O O . ILE A 1 482 ? 7.508 -23.656 -16.766 1 88.44 482 ILE A O 1
ATOM 3786 N N . THR A 1 483 ? 9.516 -23.797 -17.688 1 84.81 483 THR A N 1
ATOM 3787 C CA . THR A 1 483 ? 9.945 -22.484 -17.203 1 84.81 483 THR A CA 1
ATOM 3788 C C . THR A 1 483 ? 9.086 -21.391 -17.812 1 84.81 483 THR A C 1
ATOM 3790 O O . THR A 1 483 ? 8.312 -21.641 -18.734 1 84.81 483 THR A O 1
ATOM 3793 N N . HIS A 1 484 ? 9.32 -20.172 -17.297 1 83.38 484 HIS A N 1
ATOM 3794 C CA . HIS A 1 484 ? 8.539 -19.016 -17.75 1 83.38 484 HIS A CA 1
ATOM 3795 C C . HIS A 1 484 ? 9.438 -17.984 -18.422 1 83.38 484 HIS A C 1
ATOM 3797 O O . HIS A 1 484 ? 9.234 -16.781 -18.25 1 83.38 484 HIS A O 1
ATOM 3803 N N . ASP A 1 485 ? 10.305 -18.484 -19.047 1 78.81 485 ASP A N 1
ATOM 3804 C CA . ASP A 1 485 ? 11.117 -17.594 -19.859 1 78.81 485 ASP A CA 1
ATOM 3805 C C . ASP A 1 485 ? 10.336 -17.078 -21.062 1 78.81 485 ASP A C 1
ATOM 3807 O O . ASP A 1 485 ? 9.242 -17.562 -21.344 1 78.81 485 ASP A O 1
ATOM 3811 N N . PHE A 1 486 ? 10.859 -16.156 -21.734 1 74.19 486 PHE A N 1
ATOM 3812 C CA . PHE A 1 486 ? 10.188 -15.43 -22.797 1 74.19 486 PHE A CA 1
ATOM 3813 C C . PHE A 1 486 ? 9.578 -16.375 -23.812 1 74.19 486 PHE A C 1
ATOM 3815 O O . PHE A 1 486 ? 8.438 -16.203 -24.234 1 74.19 486 PHE A O 1
ATOM 3822 N N . PHE A 1 487 ? 10.219 -17.391 -24.156 1 74.81 487 PHE A N 1
ATOM 3823 C CA . PHE A 1 487 ? 9.766 -18.281 -25.219 1 74.81 487 PHE A CA 1
ATOM 3824 C C . PHE A 1 487 ? 8.898 -19.391 -24.656 1 74.81 487 PHE A C 1
ATOM 3826 O O . PHE A 1 487 ? 8.555 -20.344 -25.359 1 74.81 487 PHE A O 1
ATOM 3833 N N . ASN A 1 488 ? 8.531 -19.297 -23.422 1 83.25 488 ASN A N 1
ATOM 3834 C CA . ASN A 1 488 ? 7.676 -20.297 -22.781 1 83.25 488 ASN A CA 1
ATOM 3835 C C . ASN A 1 488 ? 6.438 -19.656 -22.156 1 83.25 488 ASN A C 1
ATOM 3837 O O . ASN A 1 488 ? 5.828 -20.234 -21.25 1 83.25 488 ASN A O 1
ATOM 3841 N N . VAL A 1 489 ? 6.184 -18.422 -22.656 1 82 489 VAL A N 1
ATOM 3842 C CA . VAL A 1 489 ? 4.988 -17.766 -22.141 1 82 489 VAL A CA 1
ATOM 3843 C C . VAL A 1 489 ? 4.113 -17.297 -23.297 1 82 489 VAL A C 1
ATOM 3845 O O . VAL A 1 489 ? 4.531 -17.328 -24.453 1 82 489 VAL A O 1
ATOM 3848 N N . LEU A 1 490 ? 2.887 -16.953 -23 1 83.94 490 LEU A N 1
ATOM 3849 C CA . LEU A 1 490 ? 1.94 -16.406 -23.969 1 83.94 490 LEU A CA 1
ATOM 3850 C C . LEU A 1 490 ? 1.706 -17.391 -25.109 1 83.94 490 LEU A C 1
ATOM 3852 O O . LEU A 1 490 ? 1.343 -18.547 -24.891 1 83.94 490 LEU A O 1
ATOM 3856 N N . SER A 1 491 ? 1.983 -16.938 -26.344 1 82.44 491 SER A N 1
ATOM 3857 C CA . SER A 1 491 ? 1.669 -17.781 -27.5 1 82.44 491 SER A CA 1
ATOM 3858 C C . SER A 1 491 ? 2.67 -18.922 -27.641 1 82.44 491 SER A C 1
ATOM 3860 O O . SER A 1 491 ? 2.414 -19.891 -28.359 1 82.44 491 SER A O 1
ATOM 3862 N N . PHE A 1 492 ? 3.732 -18.812 -26.906 1 82.88 492 PHE A N 1
ATOM 3863 C CA . PHE A 1 492 ? 4.766 -19.828 -27 1 82.88 492 PHE A CA 1
ATOM 3864 C C . PHE A 1 492 ? 4.488 -20.984 -26.047 1 82.88 492 PHE A C 1
ATOM 3866 O O . PHE A 1 492 ? 5.137 -22.031 -26.125 1 82.88 492 PHE A O 1
ATOM 3873 N N . ARG A 1 493 ? 3.553 -20.797 -25.25 1 88 493 ARG A N 1
ATOM 3874 C C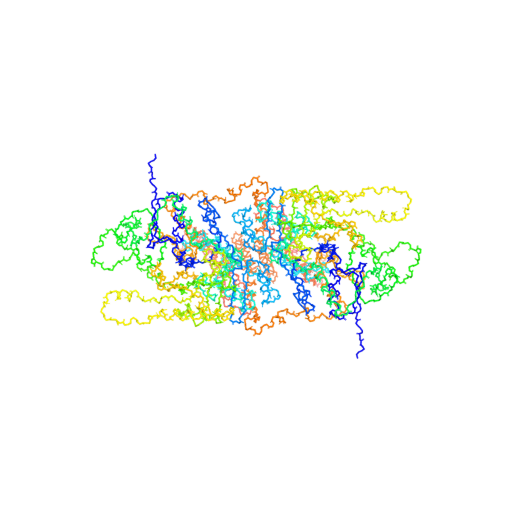A . ARG A 1 493 ? 3.156 -21.844 -24.297 1 88 493 ARG A CA 1
ATOM 3875 C C . ARG A 1 493 ? 1.94 -22.609 -24.812 1 88 493 ARG A C 1
ATOM 3877 O O . ARG A 1 493 ? 1.086 -22.047 -25.5 1 88 493 ARG A O 1
ATOM 3884 N N . GLN A 1 494 ? 1.931 -23.906 -24.5 1 89.88 494 GLN A N 1
ATOM 3885 C CA . GLN A 1 494 ? 0.796 -24.734 -24.891 1 89.88 494 GLN A CA 1
ATOM 3886 C C . GLN A 1 494 ? -0.519 -24.141 -24.406 1 89.88 494 GLN A C 1
ATOM 3888 O O . GLN A 1 494 ? -0.659 -23.828 -23.219 1 89.88 494 GLN A O 1
ATOM 3893 N N . GLN A 1 495 ? -1.415 -23.953 -25.344 1 92.5 495 GLN A N 1
ATOM 3894 C CA . GLN A 1 495 ? -2.738 -23.438 -25.016 1 92.5 495 GLN A CA 1
ATOM 3895 C C . GLN A 1 495 ? -3.67 -24.562 -24.562 1 92.5 495 GLN A C 1
ATOM 3897 O O . GLN A 1 495 ? -3.268 -25.719 -24.5 1 92.5 495 GLN A O 1
ATOM 3902 N N . ALA A 1 496 ? -4.926 -24.219 -24.297 1 94.81 496 ALA A N 1
ATOM 3903 C CA . ALA A 1 496 ? -5.887 -25.172 -23.766 1 94.81 496 ALA A CA 1
ATOM 3904 C C . ALA A 1 496 ? -6.191 -26.266 -24.797 1 94.81 496 ALA A C 1
ATOM 3906 O O . ALA A 1 496 ? -6.27 -27.453 -24.438 1 94.81 496 ALA A O 1
ATOM 3907 N N . ARG A 1 497 ? -6.293 -25.906 -26.031 1 95.62 497 ARG A N 1
ATOM 3908 C CA . ARG A 1 497 ? -6.668 -26.844 -27.094 1 95.62 497 ARG A CA 1
ATOM 3909 C C . ARG A 1 497 ? -5.484 -27.734 -27.484 1 95.62 497 ARG A C 1
ATOM 3911 O O . ARG A 1 497 ? -4.359 -27.25 -27.609 1 95.62 497 ARG A O 1
ATOM 3918 N N . HIS A 1 498 ? -5.762 -29.031 -27.516 1 95.5 498 HIS A N 1
ATOM 3919 C CA . HIS A 1 498 ? -4.762 -29.891 -28.141 1 95.5 498 HIS A CA 1
ATOM 3920 C C . HIS A 1 498 ? -4.508 -29.469 -29.578 1 95.5 498 HIS A C 1
ATOM 3922 O O . HIS A 1 498 ? -5.445 -29.141 -30.312 1 95.5 498 HIS A O 1
ATOM 3928 N N . PRO A 1 499 ? -3.297 -29.5 -29.969 1 91.5 499 PRO A N 1
ATOM 3929 C CA . PRO A 1 499 ? -2.994 -28.969 -31.297 1 91.5 499 PRO A CA 1
ATOM 3930 C C . PRO A 1 499 ? -3.547 -29.844 -32.438 1 91.5 499 PRO A C 1
ATOM 3932 O O . PRO A 1 499 ? -3.871 -29.328 -33.5 1 91.5 499 PRO A O 1
ATOM 3935 N N . SER A 1 500 ? -3.729 -31.141 -32.281 1 91.12 500 SER A N 1
ATOM 3936 C CA . SER A 1 500 ? -4.055 -32 -33.406 1 91.12 500 SER A CA 1
ATOM 3937 C C . SER A 1 500 ? -5.336 -32.812 -33.125 1 91.12 500 SER A C 1
ATOM 3939 O O . SER A 1 500 ? -5.855 -33.469 -34 1 91.12 500 SER A O 1
ATOM 3941 N N . LEU A 1 501 ? -5.746 -32.781 -31.953 1 94.44 501 LEU A N 1
ATOM 3942 C CA . LEU A 1 501 ? -6.918 -33.594 -31.594 1 94.44 501 LEU A CA 1
ATOM 3943 C C . LEU A 1 501 ? -8.07 -32.688 -31.156 1 94.44 501 LEU A C 1
ATOM 3945 O O . LEU A 1 501 ? -8.016 -32.094 -30.078 1 94.44 501 LEU A O 1
ATOM 3949 N N . LYS A 1 502 ? -9.117 -32.688 -31.953 1 96 502 LYS A N 1
ATOM 3950 C CA . LYS A 1 502 ? -10.305 -31.938 -31.562 1 96 502 LYS A CA 1
ATOM 3951 C C . LYS A 1 502 ? -11 -32.562 -30.359 1 96 502 LYS A C 1
ATOM 3953 O O . LYS A 1 502 ? -11.07 -33.812 -30.266 1 96 502 LYS A O 1
ATOM 3958 N N . GLY A 1 503 ? -11.391 -31.75 -29.422 1 97.19 503 GLY A N 1
ATOM 3959 C CA . GLY A 1 503 ? -12.117 -32.25 -28.266 1 97.19 503 GLY A CA 1
ATOM 3960 C C . GLY A 1 503 ? -11.211 -32.625 -27.109 1 97.19 503 GLY A C 1
ATOM 3961 O O . GLY A 1 503 ? -11.688 -33.094 -26.062 1 97.19 503 GLY A O 1
ATOM 3962 N N . ALA A 1 504 ? -9.93 -32.469 -27.312 1 97.81 504 ALA A N 1
ATOM 3963 C CA . ALA A 1 504 ? -8.961 -32.688 -26.234 1 97.81 504 ALA A CA 1
ATOM 3964 C C . ALA A 1 504 ? -8.367 -31.359 -25.766 1 97.81 504 ALA A C 1
ATOM 3966 O O . ALA A 1 504 ? -8.031 -30.5 -26.594 1 97.81 504 ALA A O 1
ATOM 3967 N N . TYR A 1 505 ? -8.336 -31.188 -24.484 1 98.38 505 TYR A N 1
ATOM 3968 C CA . TYR A 1 505 ? -7.883 -29.922 -23.922 1 98.38 505 TYR A CA 1
ATOM 3969 C C . TYR A 1 505 ? -6.895 -30.156 -22.781 1 98.38 505 TYR A C 1
ATOM 3971 O O . TYR A 1 505 ? -6.84 -31.234 -22.203 1 98.38 505 TYR A O 1
ATOM 3979 N N . PHE A 1 506 ? -6.117 -29.094 -22.469 1 98 506 PHE A N 1
ATOM 3980 C CA . PHE A 1 506 ? -5.145 -29.125 -21.391 1 98 506 PHE A CA 1
ATOM 3981 C C . PHE A 1 506 ? -5.418 -28.016 -20.375 1 98 506 PHE A C 1
ATOM 3983 O O . PHE A 1 506 ? -5.863 -26.922 -20.75 1 98 506 PHE A O 1
ATOM 3990 N N . VAL A 1 507 ? -5.152 -28.25 -19.141 1 97.69 507 VAL A N 1
ATOM 3991 C CA . VAL A 1 507 ? -5.195 -27.266 -18.078 1 97.69 507 VAL A CA 1
ATOM 3992 C C . VAL A 1 507 ? -4.176 -27.609 -16.984 1 97.69 507 VAL A C 1
ATOM 3994 O O . VAL A 1 507 ? -3.91 -28.781 -16.734 1 97.69 507 VAL A O 1
ATOM 3997 N N . GLY A 1 508 ? -3.541 -26.609 -16.453 1 94.25 508 GLY A N 1
ATOM 3998 C CA . GLY A 1 508 ? -2.588 -26.859 -15.383 1 94.25 508 GLY A CA 1
ATOM 3999 C C . GLY A 1 508 ? -1.327 -26.031 -15.5 1 94.25 508 GLY A C 1
ATOM 4000 O O . GLY A 1 508 ? -1.3 -25.031 -16.219 1 94.25 508 GLY A O 1
ATOM 4001 N N . ALA A 1 509 ? -0.286 -26.438 -14.805 1 90.12 509 ALA A N 1
ATOM 4002 C CA . ALA A 1 509 ? 0.907 -25.625 -14.562 1 90.12 509 ALA A CA 1
ATOM 4003 C C . ALA A 1 509 ? 1.693 -25.406 -15.852 1 90.12 509 ALA A C 1
ATOM 4005 O O . ALA A 1 509 ? 2.357 -24.375 -16.016 1 90.12 509 ALA A O 1
ATOM 4006 N N . SER A 1 510 ? 1.653 -26.375 -16.781 1 90.12 510 SER A N 1
ATOM 4007 C CA . SER A 1 510 ? 2.492 -26.266 -17.969 1 90.12 510 SER A CA 1
ATOM 4008 C C . SER A 1 510 ? 1.68 -25.797 -19.172 1 90.12 510 SER A C 1
ATOM 4010 O O . SER A 1 510 ? 2.215 -25.672 -20.281 1 90.12 510 SER A O 1
ATOM 4012 N N . ALA A 1 511 ? 0.422 -25.609 -18.969 1 92.25 511 ALA A N 1
ATOM 4013 C CA . ALA A 1 511 ? -0.43 -24.984 -19.984 1 92.25 511 ALA A CA 1
ATOM 4014 C C . ALA A 1 511 ? -0.588 -23.5 -19.719 1 92.25 511 ALA A C 1
ATOM 4016 O O . ALA A 1 511 ? -0.302 -23.016 -18.609 1 92.25 511 ALA A O 1
ATOM 4017 N N . HIS A 1 512 ? -0.91 -22.797 -20.734 1 91.75 512 HIS A N 1
ATOM 4018 C CA . HIS A 1 512 ? -1.2 -21.375 -20.547 1 91.75 512 HIS A CA 1
ATOM 4019 C C . HIS A 1 512 ? -2.287 -21.172 -19.5 1 91.75 512 HIS A C 1
ATOM 4021 O O . HIS A 1 512 ? -3.322 -21.844 -19.531 1 91.75 512 HIS A O 1
ATOM 4027 N N . PRO A 1 513 ? -2.051 -20.297 -18.547 1 92.12 513 PRO A N 1
ATOM 4028 C CA . PRO A 1 513 ? -1.081 -19.203 -18.578 1 92.12 513 PRO A CA 1
ATOM 4029 C C . PRO A 1 513 ? 0.23 -19.547 -17.875 1 92.12 513 PRO A C 1
ATOM 4031 O O . PRO A 1 513 ? 1.233 -18.859 -18.047 1 92.12 513 PRO A O 1
ATOM 4034 N N . GLY A 1 514 ? 0.141 -20.516 -17 1 89.12 514 GLY A N 1
ATOM 4035 C CA . GLY A 1 514 ? 1.411 -20.859 -16.391 1 89.12 514 GLY A CA 1
ATOM 4036 C C . GLY A 1 514 ? 1.255 -21.578 -15.062 1 89.12 514 GLY A C 1
ATOM 4037 O O . GLY A 1 514 ? 0.207 -22.172 -14.789 1 89.12 514 GLY A O 1
ATOM 4038 N N . THR A 1 515 ? 2.371 -21.5 -14.305 1 89.12 515 THR A N 1
ATOM 4039 C CA . THR A 1 515 ? 2.432 -22.312 -13.086 1 89.12 515 THR A CA 1
ATOM 4040 C C . THR A 1 515 ? 1.926 -21.516 -11.891 1 89.12 515 THR A C 1
ATOM 4042 O O . THR A 1 515 ? 1.923 -20.281 -11.914 1 89.12 515 THR A O 1
ATOM 4045 N N . GLY A 1 516 ? 1.464 -22.297 -10.859 1 92.62 516 GLY A N 1
ATOM 4046 C CA . GLY A 1 516 ? 0.906 -21.719 -9.648 1 92.62 516 GLY A CA 1
ATOM 4047 C C . GLY A 1 516 ? -0.581 -21.984 -9.492 1 92.62 516 GLY A C 1
ATOM 4048 O O . GLY A 1 516 ? -1.311 -22.047 -10.484 1 92.62 516 GLY A O 1
ATOM 4049 N N . VAL A 1 517 ? -1.004 -21.984 -8.32 1 95.81 517 VAL A N 1
ATOM 4050 C CA . VAL A 1 517 ? -2.391 -22.344 -8.039 1 95.81 517 VAL A CA 1
ATOM 4051 C C . VAL A 1 517 ? -3.326 -21.297 -8.664 1 95.81 517 VAL A C 1
ATOM 4053 O O . VAL A 1 517 ? -4.238 -21.656 -9.414 1 95.81 517 VAL A O 1
ATOM 4056 N N . PRO A 1 518 ? -3.092 -20 -8.398 1 96.06 518 PRO A N 1
ATOM 4057 C CA . PRO A 1 518 ? -3.998 -19.031 -9.008 1 96.06 518 PRO A CA 1
ATOM 4058 C C . PRO A 1 518 ? -3.92 -19.031 -10.539 1 96.06 518 PRO A C 1
ATOM 4060 O O . PRO A 1 518 ? -4.926 -18.797 -11.211 1 96.06 518 PRO A O 1
ATOM 4063 N N . ILE A 1 519 ? -2.791 -19.297 -11.023 1 94.62 519 ILE A N 1
ATOM 4064 C CA . ILE A 1 519 ? -2.605 -19.266 -12.469 1 94.62 519 ILE A CA 1
ATOM 4065 C C . ILE A 1 519 ? -3.293 -20.469 -13.109 1 94.62 519 ILE A C 1
ATOM 4067 O O . ILE A 1 519 ? -3.877 -20.359 -14.188 1 94.62 519 ILE A O 1
ATOM 4071 N N . ALA A 1 520 ? -3.225 -21.594 -12.43 1 96.38 520 ALA A N 1
ATOM 4072 C CA . ALA A 1 520 ? -3.967 -22.766 -12.891 1 96.38 520 ALA A CA 1
ATOM 4073 C C . ALA A 1 520 ? -5.469 -22.5 -12.875 1 96.38 520 ALA A C 1
ATOM 4075 O O . ALA A 1 520 ? -6.199 -22.984 -13.75 1 96.38 520 ALA A O 1
ATOM 4076 N N . ILE A 1 521 ? -5.887 -21.766 -11.922 1 97.31 521 ILE A N 1
ATOM 4077 C CA . ILE A 1 521 ? -7.289 -21.375 -11.836 1 97.31 521 ILE A CA 1
ATOM 4078 C C . ILE A 1 521 ? -7.652 -20.5 -13.031 1 97.31 521 ILE A C 1
ATOM 4080 O O . ILE A 1 521 ? -8.695 -20.688 -13.656 1 97.31 521 ILE A O 1
ATOM 4084 N N . ALA A 1 522 ? -6.797 -19.562 -13.305 1 96 522 ALA A N 1
ATOM 4085 C CA . ALA A 1 522 ? -7.023 -18.734 -14.484 1 96 522 ALA A CA 1
ATOM 4086 C C . ALA A 1 522 ? -7.09 -19.578 -15.75 1 96 522 ALA A C 1
ATOM 4088 O O . ALA A 1 522 ? -7.934 -19.344 -16.625 1 96 522 ALA A O 1
ATOM 4089 N N . GLY A 1 523 ? -6.223 -20.547 -15.82 1 96.56 523 GLY A N 1
ATOM 4090 C CA . GLY A 1 523 ? -6.211 -21.453 -16.953 1 96.56 523 GLY A CA 1
ATOM 4091 C C . GLY A 1 523 ? -7.492 -22.25 -17.094 1 96.56 523 GLY A C 1
ATOM 4092 O O . GLY A 1 523 ? -7.938 -22.531 -18.203 1 96.56 523 GLY A O 1
ATOM 4093 N N . SER A 1 524 ? -8.086 -22.609 -16.016 1 98.19 524 SER A N 1
ATOM 4094 C CA . SER A 1 524 ? -9.328 -23.391 -16.031 1 98.19 524 SER A CA 1
ATOM 4095 C C . SER A 1 524 ? -10.461 -22.594 -16.672 1 98.19 524 SER A C 1
ATOM 4097 O O . SER A 1 524 ? -11.32 -23.156 -17.344 1 98.19 524 SER A O 1
ATOM 4099 N N . ARG A 1 525 ? -10.438 -21.297 -16.422 1 96.62 525 ARG A N 1
ATOM 4100 C CA . ARG A 1 525 ? -11.453 -20.453 -17.031 1 96.62 525 ARG A CA 1
ATOM 4101 C C . ARG A 1 525 ? -11.273 -20.391 -18.547 1 96.62 525 ARG A C 1
ATOM 4103 O O . ARG A 1 525 ? -12.242 -20.516 -19.297 1 96.62 525 ARG A O 1
ATOM 4110 N N . LEU A 1 526 ? -10.07 -20.25 -18.953 1 95.31 526 LEU A N 1
ATOM 4111 C CA . LEU A 1 526 ? -9.758 -20.188 -20.375 1 95.31 526 LEU A CA 1
ATOM 4112 C C . LEU A 1 526 ? -10.086 -21.516 -21.062 1 95.31 526 LEU A C 1
ATOM 4114 O O . LEU A 1 526 ? -10.625 -21.531 -22.172 1 95.31 526 LEU A O 1
ATOM 4118 N N . CYS A 1 527 ? -9.758 -22.562 -20.406 1 97.44 527 CYS A N 1
ATOM 4119 C CA . CYS A 1 527 ? -10.047 -23.891 -20.922 1 97.44 527 CYS A CA 1
ATOM 4120 C C . CYS A 1 527 ? -11.547 -24.094 -21.078 1 97.44 527 CYS A C 1
ATOM 4122 O O . CYS A 1 527 ? -12.008 -24.547 -22.125 1 97.44 527 CYS A O 1
ATOM 4124 N N . THR A 1 528 ? -12.258 -23.719 -20.078 1 97.94 528 THR A N 1
ATOM 4125 C CA . THR A 1 528 ? -13.711 -23.859 -20.109 1 97.94 528 THR A CA 1
ATOM 4126 C C . THR A 1 528 ? -14.312 -23.016 -21.234 1 97.94 528 THR A C 1
ATOM 4128 O O . THR A 1 528 ? -15.195 -23.469 -21.969 1 97.94 528 THR A O 1
ATOM 4131 N N . GLN A 1 529 ? -13.836 -21.828 -21.328 1 96.06 529 GLN A N 1
ATOM 4132 C CA . GLN A 1 529 ? -14.336 -20.938 -22.375 1 96.06 529 GLN A CA 1
ATOM 4133 C C . GLN A 1 529 ? -14.047 -21.484 -23.766 1 96.06 529 GLN A C 1
ATOM 4135 O O . GLN A 1 529 ? -14.867 -21.375 -24.672 1 96.06 529 GLN A O 1
ATOM 4140 N N . ALA A 1 530 ? -12.914 -22.062 -23.953 1 96.12 530 ALA A N 1
ATOM 4141 C CA . ALA A 1 530 ? -12.57 -22.672 -25.219 1 96.12 530 ALA A CA 1
ATOM 4142 C C . ALA A 1 530 ? -13.523 -23.828 -25.547 1 96.12 530 ALA A C 1
ATOM 4144 O O . ALA A 1 530 ? -13.977 -23.953 -26.688 1 96.12 530 ALA A O 1
ATOM 4145 N N . ILE A 1 531 ? -13.836 -24.625 -24.594 1 97.88 531 ILE A N 1
ATOM 4146 C CA . ILE A 1 531 ? -14.719 -25.781 -24.766 1 97.88 531 ILE A CA 1
ATOM 4147 C C . ILE A 1 531 ? -16.125 -25.297 -25.141 1 97.88 531 ILE A C 1
ATOM 4149 O O . ILE A 1 531 ? -16.703 -25.797 -26.094 1 97.88 531 ILE A O 1
ATOM 4153 N N . LEU A 1 532 ? -16.578 -24.359 -24.422 1 96.88 532 LEU A N 1
ATOM 4154 C CA . LEU A 1 532 ? -17.922 -23.828 -24.688 1 96.88 532 LEU A CA 1
ATOM 4155 C C . LEU A 1 532 ? -17.984 -23.234 -26.094 1 96.88 532 LEU A C 1
ATOM 4157 O O . LEU A 1 532 ? -18.969 -23.422 -26.812 1 96.88 532 LEU A O 1
ATOM 4161 N N . SER A 1 533 ? -16.969 -22.516 -26.406 1 95.19 533 SER A N 1
ATOM 4162 C CA . SER A 1 533 ? -16.906 -21.906 -27.734 1 95.19 533 SER A CA 1
ATOM 4163 C C . SER A 1 533 ? -16.891 -22.969 -28.828 1 95.19 533 SER A C 1
ATOM 4165 O O . SER A 1 533 ? -17.609 -22.859 -29.812 1 95.19 533 SER A O 1
ATOM 4167 N N . ASP A 1 534 ? -16.109 -24.016 -28.688 1 96 534 ASP A N 1
ATOM 4168 C CA . ASP A 1 534 ? -15.969 -25.062 -29.688 1 96 534 ASP A CA 1
ATOM 4169 C C . ASP A 1 534 ? -17.281 -25.844 -29.859 1 96 534 ASP A C 1
ATOM 4171 O O . ASP A 1 534 ? -17.594 -26.312 -30.953 1 96 534 ASP A O 1
ATOM 4175 N N . LEU A 1 535 ? -18.031 -25.922 -28.797 1 96.06 535 LEU A N 1
ATOM 4176 C CA . LEU A 1 535 ? -19.281 -26.672 -28.828 1 96.06 535 LEU A CA 1
ATOM 4177 C C . LEU A 1 535 ? -20.469 -25.734 -29.078 1 96.06 535 LEU A C 1
ATOM 4179 O O . LEU A 1 535 ? -21.609 -26.172 -29.047 1 96.06 535 LEU A O 1
ATOM 4183 N N . SER A 1 536 ? -20.234 -24.422 -29.25 1 94.75 536 SER A N 1
ATOM 4184 C CA . SER A 1 536 ? -21.25 -23.391 -29.484 1 94.75 536 SER A CA 1
ATOM 4185 C C . SER A 1 536 ? -22.281 -23.375 -28.359 1 94.75 536 SER A C 1
ATOM 4187 O O . SER A 1 536 ? -23.484 -23.344 -28.609 1 94.75 536 SER A O 1
ATOM 4189 N N . ILE A 1 537 ? -21.766 -23.578 -27.203 1 94.62 537 ILE A N 1
ATOM 4190 C CA . ILE A 1 537 ? -22.578 -23.453 -26 1 94.62 537 ILE A CA 1
ATOM 4191 C C . ILE A 1 537 ? -22.344 -22.094 -25.359 1 94.62 537 ILE A C 1
ATOM 4193 O O . ILE A 1 537 ? -21.188 -21.688 -25.156 1 94.62 537 ILE A O 1
ATOM 4197 N N . PRO A 1 538 ? -23.359 -21.375 -25 1 92.75 538 PRO A N 1
ATOM 4198 C CA . PRO A 1 538 ? -23.172 -20.062 -24.375 1 92.75 538 PRO A CA 1
ATOM 4199 C C . PRO A 1 538 ? -22.609 -20.156 -22.953 1 92.75 538 PRO A C 1
ATOM 4201 O O . PRO A 1 538 ? -22.906 -21.109 -22.234 1 92.75 538 PRO A O 1
ATOM 4204 N N . GLU A 1 539 ? -21.844 -19.219 -22.531 1 92.44 539 GLU A N 1
ATOM 4205 C CA . GLU A 1 539 ? -21.312 -19.141 -21.172 1 92.44 539 GLU A CA 1
ATOM 4206 C C . GLU A 1 539 ? -22.438 -18.938 -20.172 1 92.44 539 GLU A C 1
ATOM 4208 O O . GLU A 1 539 ? -23.438 -18.266 -20.469 1 92.44 539 GLU A O 1
ATOM 4213 N N . PRO A 1 540 ? -22.234 -19.5 -19.047 1 92.25 540 PRO A N 1
ATOM 4214 C CA . PRO A 1 540 ? -23.219 -19.219 -18 1 92.25 540 PRO A CA 1
ATOM 4215 C C . PRO A 1 540 ? -23.359 -17.734 -17.688 1 92.25 540 PRO A C 1
ATOM 4217 O O . PRO A 1 540 ? -22.391 -16.984 -17.812 1 92.25 540 PRO A O 1
ATOM 4220 N N . ARG A 1 541 ? -24.516 -17.25 -17.203 1 87.69 541 ARG A N 1
ATOM 4221 C CA . ARG A 1 541 ? -24.812 -15.852 -16.922 1 87.69 541 ARG A CA 1
ATOM 4222 C C . ARG A 1 541 ? -23.875 -15.297 -15.844 1 87.69 541 ARG A C 1
ATOM 4224 O O . ARG A 1 541 ? -23.578 -14.102 -15.828 1 87.69 541 ARG A O 1
ATOM 4231 N N . THR A 1 542 ? -23.375 -16.156 -14.977 1 87.62 542 THR A N 1
ATOM 4232 C CA . THR A 1 542 ? -22.531 -15.734 -13.867 1 87.62 542 THR A CA 1
ATOM 4233 C C . THR A 1 542 ? -21.172 -15.234 -14.383 1 87.62 542 THR A C 1
ATOM 4235 O O . THR A 1 542 ? -20.469 -14.516 -13.68 1 87.62 542 THR A O 1
ATOM 4238 N N . TYR A 1 543 ? -20.844 -15.656 -15.633 1 83.19 543 TYR A N 1
ATOM 4239 C CA . TYR A 1 543 ? -19.562 -15.234 -16.203 1 83.19 543 TYR A CA 1
ATOM 4240 C C . TYR A 1 543 ? -19.609 -13.773 -16.625 1 83.19 543 TYR A C 1
ATOM 4242 O O . TYR A 1 543 ? -18.578 -13.117 -16.719 1 83.19 543 TYR A O 1
ATOM 4250 N N . THR A 1 544 ? -20.75 -13.289 -17.016 1 72.5 544 THR A N 1
ATOM 4251 C CA . THR A 1 544 ? -20.875 -11.938 -17.562 1 72.5 544 THR A CA 1
ATOM 4252 C C . THR A 1 544 ? -21.516 -11 -16.531 1 72.5 544 THR A C 1
ATOM 4254 O O . THR A 1 544 ? -21.531 -9.781 -16.719 1 72.5 544 THR A O 1
ATOM 4257 N N . ALA A 1 545 ? -22.188 -11.57 -15.633 1 59.06 545 ALA A N 1
ATOM 4258 C CA . ALA A 1 545 ? -22.891 -10.742 -14.656 1 59.06 545 ALA A CA 1
ATOM 4259 C C . ALA A 1 545 ? -21.922 -9.836 -13.898 1 59.06 545 ALA A C 1
ATOM 4261 O O . ALA A 1 545 ? -20.844 -10.281 -13.492 1 59.06 545 ALA A O 1
ATOM 4262 N N . SER A 1 546 ? -21.906 -8.594 -14.281 1 53.88 546 SER A N 1
ATOM 4263 C CA . SER A 1 546 ? -21.125 -7.629 -13.516 1 53.88 546 SER A CA 1
ATOM 4264 C C . SER A 1 546 ? -21.281 -7.84 -12.016 1 53.88 546 SER A C 1
ATOM 4266 O O . SER A 1 546 ? -22.406 -8.023 -11.531 1 53.88 546 SER A O 1
ATOM 4268 N N . SER A 1 547 ? -20.328 -8.469 -11.398 1 50.09 547 SER A N 1
ATOM 4269 C CA . SER A 1 547 ? -20.266 -8.758 -9.977 1 50.09 547 SER A CA 1
ATOM 4270 C C . SER A 1 547 ? -21.016 -7.703 -9.164 1 50.09 547 SER A C 1
ATOM 4272 O O . SER A 1 547 ? -21.156 -7.832 -7.945 1 50.09 547 SER A O 1
ATOM 4274 N N . SER A 1 548 ? -21.047 -6.43 -9.695 1 46.66 548 SER A N 1
ATOM 4275 C CA . SER A 1 548 ? -21.547 -5.297 -8.922 1 46.66 548 SER A CA 1
ATOM 4276 C C . SER A 1 548 ? -22.922 -5.582 -8.352 1 46.66 548 SER A C 1
ATOM 4278 O O . SER A 1 548 ? -23.281 -5.094 -7.273 1 46.66 548 SER A O 1
ATOM 4280 N N . SER A 1 549 ? -23.781 -6.164 -9.242 1 43.62 549 SER A N 1
ATOM 4281 C CA . SER A 1 549 ? -25.203 -6.094 -8.938 1 43.62 549 SER A CA 1
ATOM 4282 C C . SER A 1 549 ? -25.594 -7.09 -7.852 1 43.62 549 SER A C 1
ATOM 4284 O O . SER A 1 549 ? -26.469 -6.812 -7.027 1 43.62 549 SER A O 1
ATOM 4286 N N . SER A 1 550 ? -25.156 -8.25 -8.047 1 43.78 550 SER A N 1
ATOM 4287 C CA . SER A 1 550 ? -25.938 -9.258 -7.352 1 43.78 550 SER A CA 1
ATOM 4288 C C . SER A 1 550 ? -25.641 -9.258 -5.855 1 43.78 550 SER A C 1
ATOM 4290 O O . SER A 1 550 ? -26.516 -9.562 -5.039 1 43.78 550 SER A O 1
ATOM 4292 N N . TYR A 1 551 ? -24.359 -9.102 -5.527 1 45.38 551 TYR A N 1
ATOM 4293 C CA . TYR A 1 551 ? -24.172 -9.406 -4.113 1 45.38 551 TYR A CA 1
ATOM 4294 C C . TYR A 1 551 ? -24.219 -8.133 -3.273 1 45.38 551 TYR A C 1
ATOM 4296 O O . TYR A 1 551 ? -24.156 -8.195 -2.043 1 45.38 551 TYR A O 1
ATOM 4304 N N . ILE A 1 552 ? -24.031 -7.016 -3.955 1 49.5 552 ILE A N 1
ATOM 4305 C CA . ILE A 1 552 ? -24.062 -5.867 -3.057 1 49.5 552 ILE A CA 1
ATOM 4306 C C . ILE A 1 552 ? -25.5 -5.398 -2.852 1 49.5 552 ILE A C 1
ATOM 4308 O O . ILE A 1 552 ? -26 -4.586 -3.627 1 49.5 552 ILE A O 1
ATOM 4312 N N . ARG A 1 553 ? -26.453 -6.293 -2.762 1 46.38 553 ARG A N 1
ATOM 4313 C CA . ARG A 1 553 ? -27.844 -5.914 -2.52 1 46.38 553 ARG A CA 1
ATOM 4314 C C . ARG A 1 553 ? -27.938 -4.891 -1.391 1 46.38 553 ARG A C 1
ATOM 4316 O O . ARG A 1 553 ? -28.734 -5.055 -0.466 1 46.38 553 ARG A O 1
ATOM 4323 N N . ARG A 1 554 ? -27.016 -4.047 -1.033 1 55.28 554 ARG A N 1
ATOM 4324 C CA . ARG A 1 554 ? -27.547 -3.295 0.095 1 55.28 554 ARG A CA 1
ATOM 4325 C C . ARG A 1 554 ? -28.406 -2.123 -0.384 1 55.28 554 ARG A C 1
ATOM 4327 O O . ARG A 1 554 ? -28 -1.374 -1.271 1 55.28 554 ARG A O 1
ATOM 4334 N N . ASN A 1 555 ? -29.719 -2.223 -0.242 1 61.47 555 ASN A N 1
ATOM 4335 C CA . ASN A 1 555 ? -30.812 -1.289 -0.455 1 61.47 555 ASN A CA 1
ATOM 4336 C C . ASN A 1 555 ? -30.531 0.073 0.169 1 61.47 555 ASN A C 1
ATOM 4338 O O . ASN A 1 555 ? -31.453 0.8 0.539 1 61.47 555 ASN A O 1
ATOM 4342 N N . ASN A 1 556 ? -29.172 0.314 0.39 1 79.75 556 ASN A N 1
ATOM 4343 C CA . ASN A 1 556 ? -28.922 1.62 0.987 1 79.75 556 ASN A CA 1
ATOM 4344 C C . ASN A 1 556 ? -28.375 2.607 -0.038 1 79.75 556 ASN A C 1
ATOM 4346 O O . ASN A 1 556 ? -27.641 2.217 -0.946 1 79.75 556 ASN A O 1
ATOM 4350 N N . SER A 1 557 ? -28.953 3.812 -0.109 1 84.38 557 SER A N 1
ATOM 4351 C CA . SER A 1 557 ? -28.547 4.879 -1.018 1 84.38 557 SER A CA 1
ATOM 4352 C C . SER A 1 557 ? -27.031 5.078 -0.991 1 84.38 557 SER A C 1
ATOM 4354 O O . SER A 1 557 ? -26.438 5.496 -1.986 1 84.38 557 SER A O 1
ATOM 4356 N N . LEU A 1 558 ? -26.406 4.66 0.025 1 89.75 558 LEU A N 1
ATOM 4357 C CA . LEU A 1 558 ? -24.969 4.832 0.191 1 89.75 558 LEU A CA 1
ATOM 4358 C C . LEU A 1 558 ? -24.203 3.838 -0.674 1 89.75 558 LEU A C 1
ATOM 4360 O O . LEU A 1 558 ? -23.031 4.062 -0.996 1 89.75 558 LEU A O 1
ATOM 4364 N N . ASP A 1 559 ? -24.844 2.744 -1.131 1 88 559 ASP A N 1
ATOM 4365 C CA . ASP A 1 559 ? -24.125 1.646 -1.77 1 88 559 ASP A CA 1
ATOM 4366 C C . ASP A 1 559 ? -24.516 1.514 -3.24 1 88 559 ASP A C 1
ATOM 4368 O O . ASP A 1 559 ? -24.203 0.514 -3.885 1 88 559 ASP A O 1
ATOM 4372 N N . GLU A 1 560 ? -25.266 2.576 -3.719 1 84.94 560 GLU A N 1
ATOM 4373 C CA . GLU A 1 560 ? -25.656 2.57 -5.129 1 84.94 560 GLU A CA 1
ATOM 4374 C C . GLU A 1 560 ? -24.438 2.83 -6.023 1 84.94 560 GLU A C 1
ATOM 4376 O O . GLU A 1 560 ? -23.656 3.742 -5.766 1 84.94 560 GLU A O 1
ATOM 4381 N N . ILE A 1 561 ? -24.312 2.006 -7.023 1 80.62 561 ILE A N 1
ATOM 4382 C CA . ILE A 1 561 ? -23.203 2.148 -7.961 1 80.62 561 ILE A CA 1
ATOM 4383 C C . ILE A 1 561 ? -23.484 3.295 -8.93 1 80.62 561 ILE A C 1
ATOM 4385 O O . ILE A 1 561 ? -24.484 3.268 -9.656 1 80.62 561 ILE A O 1
ATOM 4389 N N . GLN A 1 562 ? -22.609 4.312 -8.883 1 80.69 562 GLN A N 1
ATOM 4390 C CA . GLN A 1 562 ? -22.75 5.465 -9.766 1 80.69 562 GLN A CA 1
ATOM 4391 C C . GLN A 1 562 ? -21.875 5.316 -11.008 1 80.69 562 GLN A C 1
ATOM 4393 O O . GLN A 1 562 ? -20.734 4.859 -10.914 1 80.69 562 GLN A O 1
ATOM 4398 N N . PRO A 1 563 ? -22.469 5.621 -12.148 1 72.06 563 PRO A N 1
ATOM 4399 C CA . PRO A 1 563 ? -21.672 5.512 -13.375 1 72.06 563 PRO A CA 1
ATOM 4400 C C . PRO A 1 563 ? -20.547 6.531 -13.445 1 72.06 563 PRO A C 1
ATOM 4402 O O . PRO A 1 563 ? -20.625 7.598 -12.82 1 72.06 563 PRO A O 1
ATOM 4405 N N . LEU A 1 564 ? -19.516 6.117 -14.094 1 72.12 564 LEU A N 1
ATOM 4406 C CA . LEU A 1 564 ? -18.391 7.027 -14.289 1 72.12 564 LEU A CA 1
ATOM 4407 C C . LEU A 1 564 ? -18.766 8.164 -15.234 1 72.12 564 LEU A C 1
ATOM 4409 O O . LEU A 1 564 ? -19.344 7.926 -16.297 1 72.12 564 LEU A O 1
ATOM 4413 N N . SER A 1 565 ? -18.531 9.352 -14.695 1 71.31 565 SER A N 1
ATOM 4414 C CA . SER A 1 565 ? -18.797 10.523 -15.539 1 71.31 565 SER A CA 1
ATOM 4415 C C . SER A 1 565 ? -17.969 10.477 -16.812 1 71.31 565 SER A C 1
ATOM 4417 O O . SER A 1 565 ? -16.797 10.062 -16.797 1 71.31 565 SER A O 1
ATOM 4419 N N . VAL A 1 566 ? -18.547 10.742 -17.938 1 70.12 566 VAL A N 1
ATOM 4420 C CA . VAL A 1 566 ? -17.891 10.805 -19.234 1 70.12 566 VAL A CA 1
ATOM 4421 C C . VAL A 1 566 ? -16.719 11.781 -19.172 1 70.12 566 VAL A C 1
ATOM 4423 O O . VAL A 1 566 ? -15.75 11.641 -19.922 1 70.12 566 VAL A O 1
ATOM 4426 N N . LEU A 1 567 ? -16.844 12.664 -18.203 1 68.38 567 LEU A N 1
ATOM 4427 C CA . LEU A 1 567 ? -15.812 13.688 -18.062 1 68.38 567 LEU A CA 1
ATOM 4428 C C . LEU A 1 567 ? -14.469 13.07 -17.688 1 68.38 567 LEU A C 1
ATOM 4430 O O . LEU A 1 567 ? -13.422 13.539 -18.125 1 68.38 567 LEU A O 1
ATOM 4434 N N . TYR A 1 568 ? -14.609 12.008 -17.031 1 68.81 568 TYR A N 1
ATOM 4435 C CA . TYR A 1 568 ? -13.359 11.391 -16.609 1 68.81 568 TYR A CA 1
ATOM 4436 C C . TYR A 1 568 ? -12.711 10.633 -17.75 1 68.81 568 TYR A C 1
ATOM 4438 O O . TYR A 1 568 ? -11.477 10.586 -17.859 1 68.81 568 TYR A O 1
ATOM 4446 N N . THR A 1 569 ? -13.445 10.117 -18.531 1 67.75 569 THR A N 1
ATOM 4447 C CA . THR A 1 569 ? -12.922 9.469 -19.734 1 67.75 569 THR A CA 1
ATOM 4448 C C . THR A 1 569 ? -12.25 10.492 -20.641 1 67.75 569 THR A C 1
ATOM 4450 O O . THR A 1 569 ? -11.18 10.227 -21.203 1 67.75 569 THR A O 1
ATOM 4453 N N . LEU A 1 570 ? -12.938 11.625 -20.703 1 64.56 570 LEU A N 1
ATOM 4454 C CA . LEU A 1 570 ? -12.375 12.695 -21.531 1 64.56 570 LEU A CA 1
ATOM 4455 C C . LEU A 1 570 ? -11.062 13.195 -20.938 1 64.56 570 LEU A C 1
ATOM 4457 O O . LEU A 1 570 ? -10.117 13.492 -21.688 1 64.56 570 LEU A O 1
ATOM 4461 N N . GLU A 1 571 ? -11.039 13.266 -19.719 1 72.56 571 GLU A N 1
ATOM 4462 C CA . GLU A 1 571 ? -9.812 13.672 -19.047 1 72.56 571 GLU A CA 1
ATOM 4463 C C . GLU A 1 571 ? -8.68 12.695 -19.344 1 72.56 571 GLU A C 1
ATOM 4465 O O . GLU A 1 571 ? -7.547 13.109 -19.594 1 72.56 571 GLU A O 1
ATOM 4470 N N . ASN A 1 572 ? -8.953 11.461 -19.328 1 67.31 572 ASN A N 1
ATOM 4471 C CA . ASN A 1 572 ? -7.949 10.438 -19.609 1 67.31 572 ASN A CA 1
ATOM 4472 C C . ASN A 1 572 ? -7.41 10.555 -21.031 1 67.31 572 ASN A C 1
ATOM 4474 O O . ASN A 1 572 ? -6.203 10.445 -21.25 1 67.31 572 ASN A O 1
ATOM 4478 N N . ILE A 1 573 ? -8.328 10.789 -21.828 1 60.69 573 ILE A N 1
ATOM 4479 C CA . ILE A 1 573 ? -7.953 10.922 -23.234 1 60.69 573 ILE A CA 1
ATOM 4480 C C . ILE A 1 573 ? -7.07 12.156 -23.422 1 60.69 573 ILE A C 1
ATOM 4482 O O . ILE A 1 573 ? -6.035 12.094 -24.094 1 60.69 573 ILE A O 1
ATOM 4486 N N . LEU A 1 574 ? -7.453 13.18 -22.75 1 61.44 574 LEU A N 1
ATOM 4487 C CA . LEU A 1 574 ? -6.711 14.43 -22.859 1 61.44 574 LEU A CA 1
ATOM 4488 C C . LEU A 1 574 ? -5.305 14.281 -22.297 1 61.44 574 LEU A C 1
ATOM 4490 O O . LEU A 1 574 ? -4.328 14.688 -22.922 1 61.44 574 LEU A O 1
ATOM 4494 N N . TRP A 1 575 ? -5.238 13.609 -21.25 1 65.12 575 TRP A N 1
ATOM 4495 C CA . TRP A 1 575 ? -3.951 13.461 -20.578 1 65.12 575 TRP A CA 1
ATOM 4496 C C . TRP A 1 575 ? -3.02 12.562 -21.391 1 65.12 575 TRP A C 1
ATOM 4498 O O . TRP A 1 575 ? -1.812 12.805 -21.453 1 65.12 575 TRP A O 1
ATOM 4508 N N . ARG A 1 576 ? -3.578 11.641 -21.906 1 61.66 576 ARG A N 1
ATOM 4509 C CA . ARG A 1 576 ? -2.775 10.711 -22.703 1 61.66 576 ARG A CA 1
ATOM 4510 C C . ARG A 1 576 ? -2.316 11.367 -24 1 61.66 576 ARG A C 1
ATOM 4512 O O . ARG A 1 576 ? -1.282 10.992 -24.562 1 61.66 576 ARG A O 1
ATOM 4519 N N . SER A 1 577 ? -3.049 12.375 -24.359 1 61.56 577 SER A N 1
ATOM 4520 C CA . SER A 1 577 ? -2.793 12.969 -25.656 1 61.56 577 SER A CA 1
ATOM 4521 C C . SER A 1 577 ? -1.82 14.141 -25.547 1 61.56 577 SER A C 1
ATOM 4523 O O . SER A 1 577 ? -1.186 14.523 -26.531 1 61.56 577 SER A O 1
ATOM 4525 N N . ILE A 1 578 ? -1.642 14.656 -24.391 1 63.72 578 ILE A N 1
ATOM 4526 C CA . ILE A 1 578 ? -0.913 15.906 -24.203 1 63.72 578 ILE A CA 1
ATOM 4527 C C . ILE A 1 578 ? 0.524 15.75 -24.688 1 63.72 578 ILE A C 1
ATOM 4529 O O . ILE A 1 578 ? 1.014 16.562 -25.484 1 63.72 578 ILE A O 1
ATOM 4533 N N . PRO A 1 579 ? 1.137 14.672 -24.328 1 65.06 579 PRO A N 1
ATOM 4534 C CA . PRO A 1 579 ? 2.51 14.555 -24.828 1 65.06 579 PRO A CA 1
ATOM 4535 C C . PRO A 1 579 ? 2.578 14.445 -26.359 1 65.06 579 PRO A C 1
ATOM 4537 O O . PRO A 1 579 ? 3.502 14.977 -26.969 1 65.06 579 PRO A O 1
ATOM 4540 N N . TYR A 1 580 ? 1.656 13.789 -26.828 1 61.78 580 TYR A N 1
ATOM 4541 C CA . TYR A 1 580 ? 1.606 13.672 -28.281 1 61.78 580 TYR A CA 1
ATOM 4542 C C . TYR A 1 580 ? 1.406 15.039 -28.938 1 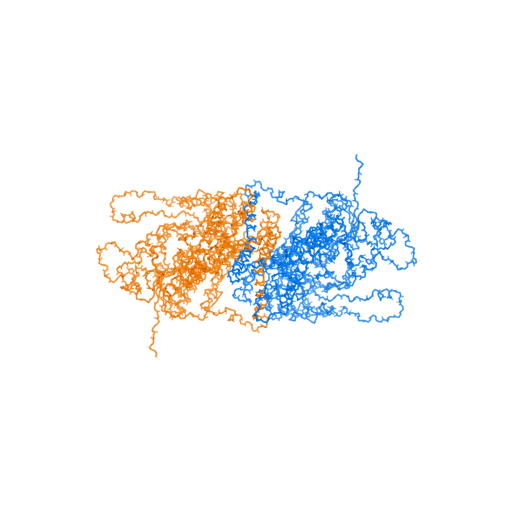61.78 580 TYR A C 1
ATOM 4544 O O . TYR A 1 580 ? 2.066 15.367 -29.922 1 61.78 580 TYR A O 1
ATOM 4552 N N . ILE A 1 581 ? 0.58 15.812 -28.328 1 63.31 581 ILE A N 1
ATOM 4553 C CA . ILE A 1 581 ? 0.256 17.141 -28.844 1 63.31 581 ILE A CA 1
ATOM 4554 C C . ILE A 1 581 ? 1.472 18.047 -28.719 1 63.31 581 ILE A C 1
ATOM 4556 O O . ILE A 1 581 ? 1.779 18.812 -29.641 1 63.31 581 ILE A O 1
ATOM 4560 N N . ILE A 1 582 ? 2.111 17.875 -27.688 1 63.12 582 ILE A N 1
ATOM 4561 C CA . ILE A 1 582 ? 3.314 18.672 -27.484 1 63.12 582 ILE A CA 1
ATOM 4562 C C . ILE A 1 582 ? 4.371 18.281 -28.516 1 63.12 582 ILE A C 1
ATOM 4564 O O . ILE A 1 582 ? 5.047 19.141 -29.078 1 63.12 582 ILE A O 1
ATOM 4568 N N . GLY A 1 583 ? 4.477 17.031 -28.703 1 60.53 583 GLY A N 1
ATOM 4569 C CA . GLY A 1 583 ? 5.379 16.578 -29.75 1 60.53 583 GLY A CA 1
ATOM 4570 C C . GLY A 1 583 ? 5.012 17.125 -31.125 1 60.53 583 GLY A C 1
ATOM 4571 O O . GLY A 1 583 ? 5.887 17.531 -31.891 1 60.53 583 GLY A O 1
ATOM 4572 N N . MET A 1 584 ? 3.814 17.109 -31.328 1 61.88 584 MET A N 1
ATOM 4573 C CA . MET A 1 584 ? 3.33 17.641 -32.594 1 61.88 584 MET A CA 1
ATOM 4574 C C . MET A 1 584 ? 3.658 19.125 -32.719 1 61.88 584 MET A C 1
ATOM 4576 O O . MET A 1 584 ? 4.133 19.562 -33.781 1 61.88 584 MET A O 1
ATOM 4580 N N . ILE A 1 585 ? 3.488 19.734 -31.641 1 60.38 585 ILE A N 1
ATOM 4581 C CA . ILE A 1 585 ? 3.75 21.156 -31.609 1 60.38 585 ILE A CA 1
ATOM 4582 C C . ILE A 1 585 ? 5.246 21.422 -31.781 1 60.38 585 ILE A C 1
ATOM 4584 O O . ILE A 1 585 ? 5.645 22.312 -32.531 1 60.38 585 ILE A O 1
ATOM 4588 N N . PHE A 1 586 ? 5.887 20.609 -31.172 1 62.38 586 PHE A N 1
ATOM 4589 C CA . PHE A 1 586 ? 7.332 20.766 -31.266 1 62.38 586 PHE A CA 1
ATOM 4590 C C . PHE A 1 586 ? 7.797 20.562 -32.719 1 62.38 586 PHE A C 1
ATOM 4592 O O . PHE A 1 586 ? 8.688 21.266 -33.188 1 62.38 586 PHE A O 1
ATOM 4599 N N . THR A 1 587 ? 7.297 19.594 -33.312 1 60.34 587 THR A N 1
ATOM 4600 C CA . THR A 1 587 ? 7.652 19.344 -34.719 1 60.34 587 THR A CA 1
ATOM 4601 C C . THR A 1 587 ? 7.262 20.531 -35.594 1 60.34 587 THR A C 1
ATOM 4603 O O . THR A 1 587 ? 8.031 20.953 -36.469 1 60.34 587 THR A O 1
ATOM 4606 N N . LEU A 1 588 ? 6.191 21.016 -35.281 1 58.72 588 LEU A N 1
ATOM 4607 C CA . LEU A 1 588 ? 5.715 22.156 -36.031 1 58.72 588 LEU A CA 1
ATOM 4608 C C . LEU A 1 588 ? 6.598 23.375 -35.812 1 58.72 588 LEU A C 1
ATOM 4610 O O . LEU A 1 588 ? 6.953 24.078 -36.75 1 58.72 588 LEU A O 1
ATOM 4614 N N . VAL A 1 589 ? 6.926 23.453 -34.594 1 56.12 589 VAL A N 1
ATOM 4615 C CA . VAL A 1 589 ? 7.793 24.562 -34.25 1 56.12 589 VAL A CA 1
ATOM 4616 C C . VAL A 1 589 ? 9.164 24.375 -34.875 1 56.12 589 VAL A C 1
ATOM 4618 O O . VAL A 1 589 ? 9.758 25.328 -35.406 1 56.12 589 VAL A O 1
ATOM 4621 N N . SER A 1 590 ? 9.586 23.234 -34.812 1 58.44 590 SER A N 1
ATOM 4622 C CA . SER A 1 590 ? 10.883 22.906 -35.406 1 58.44 590 SER A CA 1
ATOM 4623 C C . SER A 1 590 ? 10.883 23.156 -36.906 1 58.44 590 SER A C 1
ATOM 4625 O O . SER A 1 590 ? 11.867 23.625 -37.469 1 58.44 590 SER A O 1
ATOM 4627 N N . LEU A 1 591 ? 9.836 22.844 -37.469 1 57.81 591 LEU A N 1
ATOM 4628 C CA . LEU A 1 591 ? 9.711 23.047 -38.906 1 57.81 591 LEU A CA 1
ATOM 4629 C C . LEU A 1 591 ? 9.664 24.531 -39.25 1 57.81 591 LEU A C 1
ATOM 4631 O O . LEU A 1 591 ? 10.258 24.969 -40.25 1 57.81 591 LEU A O 1
ATOM 4635 N N . VAL A 1 592 ? 9.023 25.188 -38.438 1 53.03 592 VAL A N 1
ATOM 4636 C CA . VAL A 1 592 ? 8.938 26.625 -38.625 1 53.03 592 VAL A CA 1
ATOM 4637 C C . VAL A 1 592 ? 10.312 27.266 -38.438 1 53.03 592 VAL A C 1
ATOM 4639 O O . VAL A 1 592 ? 10.734 28.094 -39.25 1 53.03 592 VAL A O 1
ATOM 4642 N N . VAL A 1 593 ? 10.922 26.828 -37.5 1 49.09 593 VAL A N 1
ATOM 4643 C CA . VAL A 1 593 ? 12.258 27.344 -37.219 1 49.09 593 VAL A CA 1
ATOM 4644 C C . VAL A 1 593 ? 13.203 26.969 -38.344 1 49.09 593 VAL A C 1
ATOM 4646 O O . VAL A 1 593 ? 14.016 27.781 -38.781 1 49.09 593 VAL A O 1
ATOM 4649 N N . TYR A 1 594 ? 13.047 25.812 -38.75 1 48.41 594 TYR A N 1
ATOM 4650 C CA . TYR A 1 594 ? 13.836 25.344 -39.875 1 48.41 594 TYR A CA 1
ATOM 4651 C C . TYR A 1 594 ? 13.586 26.219 -41.094 1 48.41 594 TYR A C 1
ATOM 4653 O O . TYR A 1 594 ? 14.523 26.609 -41.812 1 48.41 594 TYR A O 1
ATOM 4661 N N . THR A 1 595 ? 12.438 26.5 -41.344 1 50.94 595 THR A N 1
ATOM 4662 C CA . THR A 1 595 ? 12.062 27.312 -42.5 1 50.94 595 THR A CA 1
ATOM 4663 C C . THR A 1 595 ? 12.602 28.734 -42.375 1 50.94 595 THR A C 1
ATOM 4665 O O . THR A 1 595 ? 13.031 29.328 -43.375 1 50.94 595 THR A O 1
ATOM 4668 N N . ILE A 1 596 ? 12.656 29.047 -41.25 1 47.78 596 ILE A N 1
ATOM 4669 C CA . ILE A 1 596 ? 13.141 30.406 -41 1 47.78 596 ILE A CA 1
ATOM 4670 C C . ILE A 1 596 ? 14.656 30.453 -41.188 1 47.78 596 ILE A C 1
ATOM 4672 O O . ILE A 1 596 ? 15.188 31.391 -41.781 1 47.78 596 ILE A O 1
ATOM 4676 N N . ILE A 1 597 ? 15.156 29.484 -40.75 1 47.44 597 ILE A N 1
ATOM 4677 C CA . ILE A 1 597 ? 16.609 29.469 -40.781 1 47.44 597 ILE A CA 1
ATOM 4678 C C . ILE A 1 597 ? 17.109 29.125 -42.188 1 47.44 597 ILE A C 1
ATOM 4680 O O . ILE A 1 597 ? 18.047 29.75 -42.688 1 47.44 597 ILE A O 1
ATOM 4684 N N . PHE A 1 598 ? 16.469 28.219 -42.781 1 48.28 598 PHE A N 1
ATOM 4685 C CA . PHE A 1 598 ? 17.031 27.703 -44 1 48.28 598 PHE A CA 1
ATOM 4686 C C . PHE A 1 598 ? 16.234 28.219 -45.219 1 48.28 598 PHE A C 1
ATOM 4688 O O . PHE A 1 598 ? 16.641 28.016 -46.375 1 48.28 598 PHE A O 1
ATOM 4695 N N . GLY A 1 599 ? 15.336 29.062 -44.906 1 44 599 GLY A N 1
ATOM 4696 C CA . GLY A 1 599 ? 14.586 29.719 -45.969 1 44 599 GLY A CA 1
ATOM 4697 C C . GLY A 1 599 ? 13.75 28.75 -46.781 1 44 599 GLY A C 1
ATOM 4698 O O . GLY A 1 599 ? 13.094 29.156 -47.75 1 44 599 GLY A O 1
ATOM 4699 N N . SER A 1 600 ? 14.086 27.438 -46.719 1 42.62 600 SER A N 1
ATOM 4700 C CA . SER A 1 600 ? 13.305 26.469 -47.5 1 42.62 600 SER A CA 1
ATOM 4701 C C . SER A 1 600 ? 12.602 25.469 -46.562 1 42.62 600 SER A C 1
ATOM 4703 O O . SER A 1 600 ? 13.117 25.141 -45.5 1 42.62 600 SER A O 1
ATOM 4705 N N . SER A 1 601 ? 11.375 25.297 -46.875 1 43.81 601 SER A N 1
ATOM 4706 C CA . SER A 1 601 ? 10.57 24.406 -46.062 1 43.81 601 SER A CA 1
ATOM 4707 C C . SER A 1 601 ? 11.062 22.969 -46.188 1 43.81 601 SER A C 1
ATOM 4709 O O . SER A 1 601 ? 11.445 22.516 -47.25 1 43.81 601 SER A O 1
ATOM 4711 N N . PRO A 1 602 ? 11.352 22.344 -45.156 1 45.06 602 PRO A N 1
ATOM 4712 C CA . PRO A 1 602 ? 11.797 20.953 -45.281 1 45.06 602 PRO A CA 1
ATOM 4713 C C . PRO A 1 602 ? 10.867 20.109 -46.156 1 45.06 602 PRO A C 1
ATOM 4715 O O . PRO A 1 602 ? 11.305 19.125 -46.75 1 45.06 602 PRO A O 1
ATOM 4718 N N . THR A 1 603 ? 9.656 20.438 -46.156 1 43.16 603 THR A N 1
ATOM 4719 C CA . THR A 1 603 ? 8.703 19.719 -47 1 43.16 603 THR A CA 1
ATOM 4720 C C . THR A 1 603 ? 9 19.922 -48.469 1 43.16 603 THR A C 1
ATOM 4722 O O . THR A 1 603 ? 8.719 19.062 -49.312 1 43.16 603 THR A O 1
ATOM 4725 N N . PHE A 1 604 ? 9.477 21.062 -48.812 1 40.59 604 PHE A N 1
ATOM 4726 C CA . PHE A 1 604 ? 9.898 21.266 -50.188 1 40.59 604 PHE A CA 1
ATOM 4727 C C . PHE A 1 604 ? 10.977 20.266 -50.594 1 40.59 604 PHE A C 1
ATOM 4729 O O . PHE A 1 604 ? 10.969 19.766 -51.719 1 40.59 604 PHE A O 1
ATOM 4736 N N . VAL A 1 605 ? 11.641 20.031 -49.688 1 37.66 605 VAL A N 1
ATOM 4737 C CA . VAL A 1 605 ? 12.672 19.047 -49.969 1 37.66 605 VAL A CA 1
ATOM 4738 C C . VAL A 1 605 ? 12.039 17.672 -50.125 1 37.66 605 VAL A C 1
ATOM 4740 O O . VAL A 1 605 ? 12.422 16.906 -51.031 1 37.66 605 VAL A O 1
ATOM 4743 N N . ILE A 1 606 ? 11.023 17.484 -49.375 1 39.44 606 ILE A N 1
ATOM 4744 C CA . ILE A 1 606 ? 10.328 16.203 -49.5 1 39.44 606 ILE A CA 1
ATOM 4745 C C . ILE A 1 606 ? 9.523 16.188 -50.812 1 39.44 606 ILE A C 1
ATOM 4747 O O . ILE A 1 606 ? 9.523 15.188 -51.531 1 39.44 606 ILE A O 1
ATOM 4751 N N . GLU A 1 607 ? 8.828 17.25 -51.125 1 38.41 607 GLU A N 1
ATOM 4752 C CA . GLU A 1 607 ? 8.047 17.359 -52.344 1 38.41 607 GLU A CA 1
ATOM 4753 C C . GLU A 1 607 ? 8.938 17.188 -53.594 1 38.41 607 GLU A C 1
ATOM 4755 O O . GLU A 1 607 ? 8.562 16.484 -54.531 1 38.41 607 GLU A O 1
ATOM 4760 N N . ARG A 1 608 ? 9.922 17.906 -53.594 1 37.12 608 ARG A N 1
ATOM 4761 C CA . ARG A 1 608 ? 10.82 17.781 -54.719 1 37.12 608 ARG A CA 1
ATOM 4762 C C . ARG A 1 608 ? 11.352 16.359 -54.844 1 37.12 608 ARG A C 1
ATOM 4764 O O . ARG A 1 608 ? 11.516 15.859 -55.969 1 37.12 608 ARG A O 1
ATOM 4771 N N . ASN A 1 609 ? 11.461 15.812 -53.719 1 33.78 609 ASN A N 1
ATOM 4772 C CA . ASN A 1 609 ? 11.977 14.453 -53.781 1 33.78 609 ASN A CA 1
ATOM 4773 C C . ASN A 1 609 ? 10.852 13.43 -53.938 1 33.78 609 ASN A C 1
ATOM 4775 O O . ASN A 1 609 ? 11.055 12.359 -54.531 1 33.78 609 ASN A O 1
ATOM 4779 N N . MET A 1 610 ? 9.75 13.703 -53.406 1 35.5 610 MET A N 1
ATOM 4780 C CA . MET A 1 610 ? 8.609 12.812 -53.594 1 35.5 610 MET A CA 1
ATOM 4781 C C . MET A 1 610 ? 8.133 12.867 -55.062 1 35.5 610 MET A C 1
ATOM 4783 O O . MET A 1 610 ? 7.621 11.875 -55.594 1 35.5 610 MET A O 1
ATOM 4787 N N . ASP A 1 611 ? 8.117 13.977 -55.656 1 35.03 611 ASP A N 1
ATOM 4788 C CA . ASP A 1 611 ? 7.844 13.992 -57.094 1 35.03 611 ASP A CA 1
ATOM 4789 C C . ASP A 1 611 ? 8.773 13.047 -57.844 1 35.03 611 ASP A C 1
ATOM 4791 O O . ASP A 1 611 ? 8.383 12.445 -58.844 1 35.03 611 ASP A O 1
ATOM 4795 N N . ARG A 1 612 ? 9.945 12.969 -57.469 1 32.09 612 ARG A N 1
ATOM 4796 C CA . ARG A 1 612 ? 10.852 11.992 -58.062 1 32.09 612 ARG A CA 1
ATOM 4797 C C . ARG A 1 612 ? 10.477 10.578 -57.656 1 32.09 612 ARG A C 1
ATOM 4799 O O . ARG A 1 612 ? 10.898 9.602 -58.281 1 32.09 612 ARG A O 1
ATOM 4806 N N . PHE A 1 613 ? 9.969 10.336 -56.469 1 32.5 613 PHE A N 1
ATOM 4807 C CA . PHE A 1 613 ? 9.469 9.031 -56.062 1 32.5 613 PHE A CA 1
ATOM 4808 C C . PHE A 1 613 ? 8.062 8.797 -56.594 1 32.5 613 PHE A C 1
ATOM 4810 O O . PHE A 1 613 ? 7.172 9.625 -56.406 1 32.5 613 PHE A O 1
ATOM 4817 N N . SER A 1 614 ? 7.922 8.188 -57.812 1 30.23 614 SER A N 1
ATOM 4818 C CA . SER A 1 614 ? 6.707 7.93 -58.562 1 30.23 614 SER A CA 1
ATOM 4819 C C . SER A 1 614 ? 5.555 7.527 -57.656 1 30.23 614 SER A C 1
ATOM 4821 O O . SER A 1 614 ? 5.715 6.672 -56.781 1 30.23 614 SER A O 1
ATOM 4823 N N . TRP A 1 615 ? 4.609 8.398 -57.5 1 32.97 615 TRP A N 1
ATOM 4824 C CA . TRP A 1 615 ? 3.273 8.125 -57 1 32.97 615 TRP A CA 1
ATOM 4825 C C . TRP A 1 615 ? 2.826 6.715 -57.344 1 32.97 615 TRP A C 1
ATOM 4827 O O . TRP A 1 615 ? 2.066 6.09 -56.594 1 32.97 615 TRP A O 1
ATOM 4837 N N . LYS A 1 616 ? 3.262 6.223 -58.438 1 32.72 616 LYS A N 1
ATOM 4838 C CA . LYS A 1 616 ? 2.863 4.895 -58.875 1 32.72 616 LYS A CA 1
ATOM 4839 C C . LYS A 1 616 ? 3.285 3.818 -57.875 1 32.72 616 LYS A C 1
ATOM 4841 O O . LYS A 1 616 ? 2.537 2.871 -57.625 1 32.72 616 LYS A O 1
ATOM 4846 N N . TYR A 1 617 ? 4.477 3.984 -57.312 1 31.16 617 TYR A N 1
ATOM 4847 C CA . TYR A 1 617 ? 4.875 2.939 -56.375 1 31.16 617 TYR A CA 1
ATOM 4848 C C . TYR A 1 617 ? 4.094 3.049 -55.094 1 31.16 617 TYR A C 1
ATOM 4850 O O . TYR A 1 617 ? 3.693 2.035 -54.5 1 31.16 617 TYR A O 1
ATOM 4858 N N . LEU A 1 618 ? 3.848 4.301 -54.719 1 31.53 618 LEU A N 1
ATOM 4859 C CA . LEU A 1 618 ? 3.039 4.43 -53.531 1 31.53 618 LEU A CA 1
ATOM 4860 C C . LEU A 1 618 ? 1.592 4.031 -53.781 1 31.53 618 LEU A C 1
ATOM 4862 O O . LEU A 1 618 ? 0.958 3.373 -52.969 1 31.53 618 LEU A O 1
ATOM 4866 N N . ARG A 1 619 ? 1.091 4.387 -54.969 1 30.73 619 ARG A N 1
ATOM 4867 C CA . ARG A 1 619 ? -0.251 3.939 -55.312 1 30.73 619 ARG A CA 1
ATOM 4868 C C . ARG A 1 619 ? -0.323 2.418 -55.375 1 30.73 619 ARG A C 1
ATOM 4870 O O . ARG A 1 619 ? -1.334 1.823 -55 1 30.73 619 ARG A O 1
ATOM 4877 N N . SER A 1 620 ? 0.708 1.801 -55.969 1 30.22 620 SER A N 1
ATOM 4878 C CA . SER A 1 620 ? 0.659 0.343 -56.031 1 30.22 620 SER A CA 1
ATOM 4879 C C . SER A 1 620 ? 0.71 -0.261 -54.625 1 30.22 620 SER A C 1
ATOM 4881 O O . SER A 1 620 ? 0.129 -1.32 -54.375 1 30.22 620 SER A O 1
ATOM 4883 N N . VAL A 1 621 ? 1.542 0.381 -53.781 1 31.14 621 VAL A N 1
ATOM 4884 C CA . VAL A 1 621 ? 1.603 -0.176 -52.438 1 31.14 621 VAL A CA 1
ATOM 4885 C C . VAL A 1 621 ? 0.271 0.047 -51.719 1 31.14 621 VAL A C 1
ATOM 4887 O O . VAL A 1 621 ? -0.208 -0.829 -51 1 31.14 621 VAL A O 1
ATOM 4890 N N . PHE A 1 622 ? -0.236 1.267 -51.875 1 31.25 622 PHE A N 1
ATOM 4891 C CA . PHE A 1 622 ? -1.503 1.518 -51.188 1 31.25 622 PHE A CA 1
ATOM 4892 C C . PHE A 1 622 ? -2.635 0.746 -51.844 1 31.25 622 PHE A C 1
ATOM 4894 O O . PHE A 1 622 ? -3.717 0.599 -51.281 1 31.25 622 PHE A O 1
ATOM 4901 N N . THR A 1 623 ? -2.523 0.606 -53.125 1 28.92 623 THR A N 1
ATOM 4902 C CA . THR A 1 623 ? -3.65 -0.124 -53.688 1 28.92 623 THR A CA 1
ATOM 4903 C C . THR A 1 623 ? -3.658 -1.57 -53.188 1 28.92 623 THR A C 1
ATOM 4905 O O . THR A 1 623 ? -4.512 -2.363 -53.594 1 28.92 623 THR A O 1
ATOM 4908 N N . THR A 1 624 ? -2.426 -2.072 -52.75 1 29.97 624 THR A N 1
ATOM 4909 C CA . THR A 1 624 ? -2.75 -3.422 -52.312 1 29.97 624 THR A CA 1
ATOM 4910 C C . THR A 1 624 ? -3.582 -3.379 -51.031 1 29.97 624 THR A C 1
ATOM 4912 O O . THR A 1 624 ? -3.455 -2.449 -50.219 1 29.97 624 THR A O 1
ATOM 4915 N N . GLY A 1 625 ? -4.797 -3.924 -50.906 1 28.3 625 GLY A N 1
ATOM 4916 C CA . GLY A 1 625 ? -5.965 -4.059 -50.062 1 28.3 625 GLY A CA 1
ATOM 4917 C C . GLY A 1 625 ? -5.617 -4.215 -48.594 1 28.3 625 GLY A C 1
ATOM 4918 O O . GLY A 1 625 ? -6.512 -4.32 -47.75 1 28.3 625 GLY A O 1
ATOM 4919 N N . ASP A 1 626 ? -4.43 -4.883 -48.25 1 30.94 626 ASP A N 1
ATOM 4920 C CA . ASP A 1 626 ? -4.434 -5.312 -46.844 1 30.94 626 ASP A CA 1
ATOM 4921 C C . ASP A 1 626 ? -4.062 -4.16 -45.906 1 30.94 626 ASP A C 1
ATOM 4923 O O . ASP A 1 626 ? -3.041 -3.5 -46.125 1 30.94 626 ASP A O 1
ATOM 4927 N N . GLY A 1 627 ? -5.023 -3.477 -45.281 1 30.92 627 GLY A N 1
ATOM 4928 C CA . GLY A 1 627 ? -5.203 -2.312 -44.438 1 30.92 627 GLY A CA 1
ATOM 4929 C C . GLY A 1 627 ? -4.156 -2.203 -43.344 1 30.92 627 GLY A C 1
ATOM 4930 O O . GLY A 1 627 ? -3.867 -1.106 -42.844 1 30.92 627 GLY A O 1
ATOM 4931 N N . GLU A 1 628 ? -3.723 -3.311 -42.75 1 32.53 628 GLU A N 1
ATOM 4932 C CA . GLU A 1 628 ? -2.92 -3.307 -41.531 1 32.53 628 GLU A CA 1
ATOM 4933 C C . GLU A 1 628 ? -1.492 -2.846 -41.812 1 32.53 628 GLU A C 1
ATOM 4935 O O . GLU A 1 628 ? -0.872 -2.184 -40.969 1 32.53 628 GLU A O 1
ATOM 4940 N N . ILE A 1 629 ? -1.014 -3.115 -43.062 1 33.28 629 ILE A N 1
ATOM 4941 C CA . ILE A 1 629 ? 0.391 -2.895 -43.375 1 33.28 629 ILE A CA 1
ATOM 4942 C C . ILE A 1 629 ? 0.642 -1.404 -43.594 1 33.28 629 ILE A C 1
ATOM 4944 O O . ILE A 1 629 ? 1.771 -0.931 -43.438 1 33.28 629 ILE A O 1
ATOM 4948 N N . ASP A 1 630 ? -0.421 -0.639 -43.719 1 32.88 630 ASP A N 1
ATOM 4949 C CA . ASP A 1 630 ? -0.199 0.756 -44.094 1 32.88 630 ASP A CA 1
ATOM 4950 C C . ASP A 1 630 ? 0.309 1.564 -42.906 1 32.88 630 ASP A C 1
ATOM 4952 O O . ASP A 1 630 ? 1.189 2.414 -43.062 1 32.88 630 ASP A O 1
ATOM 4956 N N . LEU A 1 631 ? -0.134 1.169 -41.812 1 32.53 631 LEU A N 1
ATOM 4957 C CA . LEU A 1 631 ? 0.255 1.923 -40.625 1 32.53 631 LEU A CA 1
ATOM 4958 C C . LEU A 1 631 ? 1.718 1.671 -40.281 1 32.53 631 LEU A C 1
ATOM 4960 O O . LEU A 1 631 ? 2.457 2.607 -39.969 1 32.53 631 LEU A O 1
ATOM 4964 N N . VAL A 1 632 ? 2.178 0.437 -40.469 1 32.38 632 VAL A N 1
ATOM 4965 C CA . VAL A 1 632 ? 3.561 0.098 -40.156 1 32.38 632 VAL A CA 1
ATOM 4966 C C . VAL A 1 632 ? 4.496 0.769 -41.156 1 32.38 632 VAL A C 1
ATOM 4968 O O . VAL A 1 632 ? 5.52 1.345 -40.75 1 32.38 632 VAL A O 1
ATOM 4971 N N . ILE A 1 633 ? 4.082 0.869 -42.344 1 35.97 633 ILE A N 1
ATOM 4972 C CA . ILE A 1 633 ? 4.93 1.449 -43.375 1 35.97 633 ILE A CA 1
ATOM 4973 C C . ILE A 1 633 ? 5.031 2.961 -43.188 1 35.97 633 ILE A C 1
ATOM 4975 O O . ILE A 1 633 ? 6.113 3.537 -43.312 1 35.97 633 ILE A O 1
ATOM 4979 N N . SER A 1 634 ? 3.936 3.521 -42.688 1 34.34 634 SER A N 1
ATOM 4980 C CA . SER A 1 634 ? 3.965 4.957 -42.406 1 34.34 634 SER A CA 1
ATOM 4981 C C . SER A 1 634 ? 4.867 5.281 -41.219 1 34.34 634 SER A C 1
ATOM 4983 O O . SER A 1 634 ? 5.617 6.262 -41.25 1 34.34 634 SER A O 1
ATOM 4985 N N . ILE A 1 635 ? 4.961 4.355 -40.312 1 37.22 635 ILE A N 1
ATOM 4986 C CA . ILE A 1 635 ? 5.832 4.539 -39.156 1 37.22 635 ILE A CA 1
ATOM 4987 C C . ILE A 1 635 ? 7.289 4.359 -39.594 1 37.22 635 ILE A C 1
ATOM 4989 O O . ILE A 1 635 ? 8.148 5.16 -39.219 1 37.22 635 ILE A O 1
ATOM 4993 N N . VAL A 1 636 ? 7.562 3.42 -40.469 1 36.97 636 VAL A N 1
ATOM 4994 C CA . VAL A 1 636 ? 8.93 3.166 -40.906 1 36.97 636 VAL A CA 1
ATOM 4995 C C . VAL A 1 636 ? 9.422 4.332 -41.75 1 36.97 636 VAL A C 1
ATOM 4997 O O . VAL A 1 636 ? 10.555 4.789 -41.594 1 36.97 636 VAL A O 1
ATOM 5000 N N . LEU A 1 637 ? 8.531 4.895 -42.5 1 38 637 LEU A N 1
ATOM 5001 C CA . LEU A 1 637 ? 8.945 5.996 -43.344 1 38 637 LEU A CA 1
ATOM 5002 C C . LEU A 1 637 ? 9.172 7.266 -42.531 1 38 637 LEU A C 1
ATOM 5004 O O . LEU A 1 637 ? 10.133 8 -42.781 1 38 637 LEU A O 1
ATOM 5008 N N . ALA A 1 638 ? 8.453 7.355 -41.5 1 39.56 638 ALA A N 1
ATOM 5009 C CA . ALA A 1 638 ? 8.609 8.523 -40.625 1 39.56 638 ALA A CA 1
ATOM 5010 C C . ALA A 1 638 ? 9.891 8.43 -39.812 1 39.56 638 ALA A C 1
ATOM 5012 O O . ALA A 1 638 ? 10.625 9.414 -39.656 1 39.56 638 ALA A O 1
ATOM 5013 N N . VAL A 1 639 ? 10.25 7.262 -39.312 1 39.41 639 VAL A N 1
ATOM 5014 C CA . VAL A 1 639 ? 11.492 7.055 -38.594 1 39.41 639 VAL A CA 1
ATOM 5015 C C . VAL A 1 639 ? 12.68 7.242 -39.531 1 39.41 639 VAL A C 1
ATOM 5017 O O . VAL A 1 639 ? 13.672 7.875 -39.188 1 39.41 639 VAL A O 1
ATOM 5020 N N . THR A 1 640 ? 12.531 6.789 -40.75 1 37.31 640 THR A N 1
ATOM 5021 C CA . THR A 1 640 ? 13.617 6.934 -41.719 1 37.31 640 THR A CA 1
ATOM 5022 C C . THR A 1 640 ? 13.828 8.406 -42.062 1 37.31 640 THR A C 1
ATOM 5024 O O . THR A 1 640 ? 14.961 8.867 -42.156 1 37.31 640 THR A O 1
ATOM 5027 N N . ALA A 1 641 ? 12.742 9.102 -42.125 1 39.25 641 ALA A N 1
ATOM 5028 C CA . ALA A 1 641 ? 12.852 10.523 -42.469 1 39.25 641 ALA A CA 1
ATOM 5029 C C . ALA A 1 641 ? 13.445 11.305 -41.281 1 39.25 641 ALA A C 1
ATOM 5031 O O . ALA A 1 641 ? 14.32 12.148 -41.469 1 39.25 641 ALA A O 1
ATOM 5032 N N . ALA A 1 642 ? 13.102 10.938 -40.094 1 40.03 642 ALA A N 1
ATOM 5033 C CA . ALA A 1 642 ? 13.656 11.578 -38.906 1 40.03 642 ALA A CA 1
ATOM 5034 C C . ALA A 1 642 ? 15.148 11.281 -38.781 1 40.03 642 ALA A C 1
ATOM 5036 O O . ALA A 1 642 ? 15.945 12.164 -38.469 1 40.03 642 ALA A O 1
ATOM 5037 N N . LEU A 1 643 ? 15.5 10.094 -39.031 1 36.56 643 LEU A N 1
ATOM 5038 C CA . LEU A 1 643 ? 16.922 9.742 -39 1 36.56 643 LEU A CA 1
ATOM 5039 C C . LEU A 1 643 ? 17.672 10.516 -40.094 1 36.56 643 LEU A C 1
ATOM 5041 O O . LEU A 1 643 ? 18.797 10.977 -39.844 1 36.56 643 LEU A O 1
ATOM 5045 N N . CYS A 1 644 ? 17 10.734 -41.125 1 35.31 644 CYS A N 1
ATOM 5046 C CA . CYS A 1 644 ? 17.656 11.492 -42.188 1 35.31 644 CYS A CA 1
ATOM 5047 C C . CYS A 1 644 ? 17.906 12.938 -41.75 1 35.31 644 CYS A C 1
ATOM 5049 O O . CYS A 1 644 ? 18.969 13.492 -42 1 35.31 644 CYS A O 1
ATOM 5051 N N . ILE A 1 645 ? 16.984 13.461 -41.062 1 39.09 645 ILE A N 1
ATOM 5052 C CA . ILE A 1 645 ? 17.141 14.844 -40.625 1 39.09 645 ILE A CA 1
ATOM 5053 C C . ILE A 1 645 ? 18.234 14.93 -39.562 1 39.09 645 ILE A C 1
ATOM 5055 O O . ILE A 1 645 ? 19.078 15.828 -39.625 1 39.09 645 ILE A O 1
ATOM 5059 N N . ALA A 1 646 ? 18.266 14.047 -38.625 1 34.81 646 ALA A N 1
ATOM 5060 C CA . ALA A 1 646 ? 19.281 14.07 -37.562 1 34.81 646 ALA A CA 1
ATOM 5061 C C . ALA A 1 646 ? 20.688 13.961 -38.156 1 34.81 646 ALA A C 1
ATOM 5063 O O . ALA A 1 646 ? 21.625 14.609 -37.688 1 34.81 646 ALA A O 1
ATOM 5064 N N . LEU A 1 647 ? 20.859 13.133 -39.094 1 32.44 647 LEU A N 1
ATOM 5065 C CA . LEU A 1 647 ? 22.156 12.945 -39.719 1 32.44 647 LEU A CA 1
ATOM 5066 C C . LEU A 1 647 ? 22.594 14.211 -40.469 1 32.44 647 LEU A C 1
ATOM 5068 O O . LEU A 1 647 ? 23.781 14.492 -40.562 1 32.44 647 LEU A O 1
ATOM 5072 N N . ARG A 1 648 ? 21.656 14.898 -41 1 32.66 648 ARG A N 1
ATOM 5073 C CA . ARG A 1 648 ? 22.047 16.094 -41.719 1 32.66 648 ARG A CA 1
ATOM 5074 C C . ARG A 1 648 ? 22.516 17.188 -40.781 1 32.66 648 ARG A C 1
ATOM 5076 O O . ARG A 1 648 ? 23.234 18.109 -41.188 1 32.66 648 ARG A O 1
ATOM 5083 N N . LEU A 1 649 ? 22.094 17.203 -39.656 1 32.59 649 LEU A N 1
ATOM 5084 C CA . LEU A 1 649 ? 22.562 18.266 -38.75 1 32.59 649 LEU A CA 1
ATOM 5085 C C . LEU A 1 649 ? 23.984 17.984 -38.281 1 32.59 649 LEU A C 1
ATOM 5087 O O . LEU A 1 649 ? 24.531 18.75 -37.469 1 32.59 649 LEU A O 1
ATOM 5091 N N . ALA A 1 650 ? 24.469 16.75 -38.469 1 29.56 650 ALA A N 1
ATOM 5092 C CA . ALA A 1 650 ? 25.875 16.562 -38.094 1 29.56 650 ALA A CA 1
ATOM 5093 C C . ALA A 1 650 ? 26.781 17.453 -38.938 1 29.56 650 ALA A C 1
ATOM 5095 O O . ALA A 1 650 ? 26.5 17.734 -40.094 1 29.56 650 ALA A O 1
ATOM 5096 N N . PRO A 1 651 ? 27.734 18.172 -38.375 1 31.55 651 PRO A N 1
ATOM 5097 C CA . PRO A 1 651 ? 28.594 19.203 -38.938 1 31.55 651 PRO A CA 1
ATOM 5098 C C . PRO A 1 651 ? 28.969 18.891 -40.406 1 31.55 651 PRO A C 1
ATOM 5100 O O . PRO A 1 651 ? 28.609 19.641 -41.312 1 31.55 651 PRO A O 1
ATOM 5103 N N . GLU A 1 652 ? 30.312 18.938 -40.75 1 33.31 652 GLU A N 1
ATOM 5104 C CA . GLU A 1 652 ? 31.047 19.312 -41.969 1 33.31 652 GLU A CA 1
ATOM 5105 C C . GLU A 1 652 ? 30.688 18.391 -43.125 1 33.31 652 GLU A C 1
ATOM 5107 O O . GLU A 1 652 ? 30.453 18.859 -44.25 1 33.31 652 GLU A O 1
ATOM 5112 N N . GLY A 1 653 ? 31.484 17.203 -43.219 1 32.09 653 GLY A N 1
ATOM 5113 C CA . GLY A 1 653 ? 31.781 16.547 -44.469 1 32.09 653 GLY A CA 1
ATOM 5114 C C . GLY A 1 653 ? 30.547 15.977 -45.156 1 32.09 653 GLY A C 1
ATOM 5115 O O . GLY A 1 653 ? 29.641 15.477 -44.5 1 32.09 653 GLY A O 1
ATOM 5116 N N . GLU A 1 654 ? 30.188 16.609 -46.281 1 34.38 654 GLU A N 1
ATOM 5117 C CA . GLU A 1 654 ? 29.016 16.219 -47.062 1 34.38 654 GLU A CA 1
ATOM 5118 C C . GLU A 1 654 ? 28.828 14.703 -47.062 1 34.38 654 GLU A C 1
ATOM 5120 O O . GLU A 1 654 ? 29.719 13.953 -47.469 1 34.38 654 GLU A O 1
ATOM 5125 N N . PRO A 1 655 ? 28.281 14.219 -46.125 1 32.62 655 PRO A N 1
ATOM 5126 C CA . PRO A 1 655 ? 28.312 12.75 -46.219 1 32.62 655 PRO A CA 1
ATOM 5127 C C . PRO A 1 655 ? 28.016 12.242 -47.625 1 32.62 655 PRO A C 1
ATOM 5129 O O . PRO A 1 655 ? 27.312 12.906 -48.375 1 32.62 655 PRO A O 1
ATOM 5132 N N . ARG A 1 656 ? 28.797 11.336 -48.188 1 37.88 656 ARG A N 1
ATOM 5133 C CA . ARG A 1 656 ? 28.859 10.789 -49.531 1 37.88 656 ARG A CA 1
ATOM 5134 C C . ARG A 1 656 ? 27.453 10.602 -50.125 1 37.88 656 ARG A C 1
ATOM 5136 O O . ARG A 1 656 ? 27.219 10.82 -51.312 1 37.88 656 ARG A O 1
ATOM 5143 N N . TRP A 1 657 ? 26.562 10.367 -49.219 1 32.56 657 TRP A N 1
ATOM 5144 C CA . TRP A 1 657 ? 25.25 10.031 -49.719 1 32.56 657 TRP A CA 1
ATOM 5145 C C . TRP A 1 657 ? 24.5 11.281 -50.188 1 32.56 657 TRP A C 1
ATOM 5147 O O . TRP A 1 657 ? 23.672 11.211 -51.094 1 32.56 657 TRP A O 1
ATOM 5157 N N . MET A 1 658 ? 24.875 12.438 -49.625 1 34.88 658 MET A N 1
ATOM 5158 C CA . MET A 1 658 ? 24.297 13.695 -50.094 1 34.88 658 MET A CA 1
ATOM 5159 C C . MET A 1 658 ? 24.891 14.062 -51.469 1 34.88 658 MET A C 1
ATOM 5161 O O . MET A 1 658 ? 24.188 14.609 -52.312 1 34.88 658 MET A O 1
ATOM 5165 N N . THR A 1 659 ? 26.203 13.812 -51.5 1 38.91 659 THR A N 1
ATOM 5166 C CA . THR A 1 659 ? 26.812 13.977 -52.812 1 38.91 659 THR A CA 1
ATOM 5167 C C . THR A 1 659 ? 26.172 13.031 -53.812 1 38.91 659 THR A C 1
ATOM 5169 O O . THR A 1 659 ? 25.922 13.422 -54.969 1 38.91 659 THR A O 1
ATOM 5172 N N . ASP A 1 660 ? 25.938 11.797 -53.375 1 36.75 660 ASP A N 1
ATOM 5173 C CA . ASP A 1 660 ? 25.312 10.812 -54.219 1 36.75 660 ASP A CA 1
ATOM 5174 C C . ASP A 1 660 ? 23.859 11.203 -54.562 1 36.75 660 ASP A C 1
ATOM 5176 O O . ASP A 1 660 ? 23.406 11.055 -55.688 1 36.75 660 ASP A O 1
ATOM 5180 N N . ALA A 1 661 ? 23.266 11.82 -53.594 1 36.44 661 ALA A N 1
ATOM 5181 C CA . ALA A 1 661 ? 21.906 12.273 -53.781 1 36.44 661 ALA A CA 1
ATOM 5182 C C . ALA A 1 661 ? 21.859 13.5 -54.688 1 36.44 661 ALA A C 1
ATOM 5184 O O . ALA A 1 661 ? 20.984 13.609 -55.562 1 36.44 661 ALA A O 1
ATOM 5185 N N . ARG A 1 662 ? 22.828 14.32 -54.5 1 40.88 662 ARG A N 1
ATOM 5186 C CA . ARG A 1 662 ? 22.969 15.461 -55.406 1 40.88 662 ARG A CA 1
ATOM 5187 C C . ARG A 1 662 ? 23.266 15 -56.812 1 40.88 662 ARG A C 1
ATOM 5189 O O . ARG A 1 662 ? 22.734 15.547 -57.781 1 40.88 662 ARG A O 1
ATOM 5196 N N . GLU A 1 663 ? 24.188 13.961 -56.844 1 41.03 663 GLU A N 1
ATOM 5197 C CA . GLU A 1 663 ? 24.5 13.375 -58.156 1 41.03 663 GLU A CA 1
ATOM 5198 C C . GLU A 1 663 ? 23.281 12.672 -58.75 1 41.03 663 GLU A C 1
ATOM 5200 O O . GLU A 1 663 ? 23.016 12.781 -59.938 1 41.03 663 GLU A O 1
ATOM 5205 N N . ALA A 1 664 ? 22.609 12.016 -57.875 1 38.78 664 ALA A N 1
ATOM 5206 C CA . ALA A 1 664 ? 21.391 11.352 -58.344 1 38.78 664 ALA A CA 1
ATOM 5207 C C . ALA A 1 664 ? 20.328 12.367 -58.75 1 38.78 664 ALA A C 1
ATOM 5209 O O . ALA A 1 664 ? 19.656 12.188 -59.75 1 38.78 664 ALA A O 1
ATOM 5210 N N . GLN A 1 665 ? 20.328 13.453 -58.031 1 41.19 665 GLN A N 1
ATOM 5211 C CA . GLN A 1 665 ? 19.453 14.57 -58.375 1 41.19 665 GLN A CA 1
ATOM 5212 C C . GLN A 1 665 ? 19.891 15.203 -59.719 1 41.19 665 GLN A C 1
ATOM 5214 O O . GLN A 1 665 ? 19.047 15.508 -60.562 1 41.19 665 GLN A O 1
ATOM 5219 N N . ARG A 1 666 ? 21.141 15.438 -59.75 1 44 666 ARG A N 1
ATOM 5220 C CA . ARG A 1 666 ? 21.703 15.922 -61 1 44 666 ARG A CA 1
ATOM 5221 C C . ARG A 1 666 ? 21.375 14.977 -62.156 1 44 666 ARG A C 1
ATOM 5223 O O . ARG A 1 666 ? 21.016 15.414 -63.25 1 44 666 ARG A O 1
ATOM 5230 N N . GLN A 1 667 ? 21.484 13.656 -61.812 1 40.25 667 GLN A N 1
ATOM 5231 C CA . GLN A 1 667 ? 21.188 12.648 -62.812 1 40.25 667 GLN A CA 1
ATOM 5232 C C . GLN A 1 667 ? 19.703 12.586 -63.125 1 40.25 667 GLN A C 1
ATOM 5234 O O . GLN A 1 667 ? 19.297 12.453 -64.312 1 40.25 667 GLN A O 1
ATOM 5239 N N . ALA A 1 668 ? 18.969 12.742 -62.094 1 40.75 668 ALA A N 1
ATOM 5240 C CA . ALA A 1 668 ? 17.516 12.75 -62.281 1 40.75 668 ALA A CA 1
ATOM 5241 C C . ALA A 1 668 ? 17.062 13.992 -63.062 1 40.75 668 ALA A C 1
ATOM 5243 O O . ALA A 1 668 ? 16.219 13.906 -63.938 1 40.75 668 ALA A O 1
ATOM 5244 N N . MET A 1 669 ? 17.625 15.102 -62.688 1 43.84 669 MET A N 1
ATOM 5245 C CA . MET A 1 669 ? 17.375 16.328 -63.438 1 43.84 669 MET A CA 1
ATOM 5246 C C . MET A 1 669 ? 17.828 16.172 -64.875 1 43.84 669 MET A C 1
ATOM 5248 O O . MET A 1 669 ? 17.156 16.625 -65.812 1 43.84 669 MET A O 1
ATOM 5252 N N . LEU A 1 670 ? 18.984 15.516 -65 1 45.09 670 LEU A N 1
ATOM 5253 C CA . LEU A 1 670 ? 19.484 15.227 -66.375 1 45.09 670 LEU A CA 1
ATOM 5254 C C . LEU A 1 670 ? 18.562 14.25 -67.062 1 45.09 670 LEU A C 1
ATOM 5256 O O . LEU A 1 670 ? 18.297 14.406 -68.25 1 45.09 670 LEU A O 1
ATOM 5260 N N . LEU A 1 671 ? 18.047 13.328 -66.25 1 41.09 671 LEU A N 1
ATOM 5261 C CA . LEU A 1 671 ? 17.141 12.352 -66.812 1 41.09 671 LEU A CA 1
ATOM 5262 C C . LEU A 1 671 ? 15.789 12.992 -67.125 1 41.09 671 LEU A C 1
ATOM 5264 O O . LEU A 1 671 ? 15.203 12.695 -68.188 1 41.09 671 LEU A O 1
ATOM 5268 N N . GLU A 1 672 ? 15.359 13.867 -66.312 1 45.78 672 GLU A N 1
ATOM 5269 C CA . GLU A 1 672 ? 14.133 14.609 -66.625 1 45.78 672 GLU A CA 1
ATOM 5270 C C . GLU A 1 672 ? 14.297 15.516 -67.812 1 45.78 672 GLU A C 1
ATOM 5272 O O . GLU A 1 672 ? 13.391 15.602 -68.688 1 45.78 672 GLU A O 1
ATOM 5277 N N . LYS A 1 673 ? 15.367 16.203 -67.812 1 50.5 673 LYS A N 1
ATOM 5278 C CA . LYS A 1 673 ? 15.68 16.969 -69 1 50.5 673 LYS A CA 1
ATOM 5279 C C . LYS A 1 673 ? 15.727 16.078 -70.25 1 50.5 673 LYS A C 1
ATOM 5281 O O . LYS A 1 673 ? 15.258 16.469 -71.312 1 50.5 673 LYS A O 1
ATOM 5286 N N . GLN A 1 674 ? 16.266 14.898 -70 1 45.22 674 GLN A N 1
ATOM 5287 C CA . GLN A 1 674 ? 16.328 13.938 -71.125 1 45.22 674 GLN A CA 1
ATOM 5288 C C . GLN A 1 674 ? 14.945 13.406 -71.438 1 45.22 674 GLN A C 1
ATOM 5290 O O . GLN A 1 674 ? 14.617 13.25 -72.625 1 45.22 674 GLN A O 1
ATOM 5295 N N . ASN A 1 675 ? 14.203 13.18 -70.438 1 46.06 675 ASN A N 1
ATOM 5296 C CA . ASN A 1 675 ? 12.844 12.711 -70.688 1 46.06 675 ASN A CA 1
ATOM 5297 C C . ASN A 1 675 ? 11.992 13.797 -71.375 1 46.06 675 ASN A C 1
ATOM 5299 O O . ASN A 1 675 ? 11.18 13.516 -72.25 1 46.06 675 ASN A O 1
ATOM 5303 N N . GLN A 1 676 ? 12.086 15 -70.812 1 51.56 676 GLN A N 1
ATOM 5304 C CA . GLN A 1 676 ? 11.414 16.125 -71.5 1 51.56 676 GLN A CA 1
ATOM 5305 C C . GLN A 1 676 ? 11.883 16.297 -72.938 1 51.56 676 GLN A C 1
ATOM 5307 O O . GLN A 1 676 ? 11.07 16.531 -73.812 1 51.56 676 GLN A O 1
ATOM 5312 N N . LYS A 1 677 ? 13.188 16.109 -73 1 51.5 677 LYS A N 1
ATOM 5313 C CA . LYS A 1 677 ? 13.734 16.125 -74.375 1 51.5 677 LYS A CA 1
ATOM 5314 C C . LYS A 1 677 ? 13.195 14.961 -75.188 1 51.5 677 LYS A C 1
ATOM 5316 O O . LYS A 1 677 ? 12.859 15.133 -76.312 1 51.5 677 LYS A O 1
ATOM 5321 N N . ASN A 1 678 ? 13.125 13.875 -74.5 1 47.16 678 ASN A N 1
ATOM 5322 C CA . ASN A 1 678 ? 12.602 12.695 -75.188 1 47.16 678 ASN A CA 1
ATOM 5323 C C . ASN A 1 678 ? 11.117 12.836 -75.5 1 47.16 678 ASN A C 1
ATOM 5325 O O . ASN A 1 678 ? 10.656 12.406 -76.562 1 47.16 678 ASN A O 1
ATOM 5329 N N . ALA A 1 679 ? 10.367 13.383 -74.562 1 53.06 679 ALA A N 1
ATOM 5330 C CA . ALA A 1 679 ? 8.953 13.641 -74.812 1 53.06 679 ALA A CA 1
ATOM 5331 C C . ALA A 1 679 ? 8.773 14.648 -75.938 1 53.06 679 ALA A C 1
ATOM 5333 O O . ALA A 1 679 ? 7.902 14.484 -76.812 1 53.06 679 ALA A O 1
ATOM 5334 N N . GLU A 1 680 ? 9.594 15.688 -75.875 1 54.47 680 GLU A N 1
ATOM 5335 C CA . GLU A 1 680 ? 9.609 16.625 -77 1 54.47 680 GLU A CA 1
ATOM 5336 C C . GLU A 1 680 ? 9.977 15.938 -78.312 1 54.47 680 GLU A C 1
ATOM 5338 O O . GLU A 1 680 ? 9.359 16.203 -79.375 1 54.47 680 GLU A O 1
ATOM 5343 N N . TYR A 1 681 ? 10.961 15.008 -78.188 1 48.06 681 TYR A N 1
ATOM 5344 C CA . TYR A 1 681 ? 11.359 14.242 -79.375 1 48.06 681 TYR A CA 1
ATOM 5345 C C . TYR A 1 681 ? 10.242 13.305 -79.812 1 48.06 681 TYR A C 1
ATOM 5347 O O . TYR A 1 681 ? 9.953 13.188 -81.062 1 48.06 681 TYR A O 1
ATOM 5355 N N . ARG A 1 682 ? 9.617 12.719 -78.875 1 53.31 682 ARG A N 1
ATOM 5356 C CA . ARG A 1 682 ? 8.508 11.828 -79.188 1 53.31 682 ARG A CA 1
ATOM 5357 C C . ARG A 1 682 ? 7.348 12.609 -79.812 1 53.31 682 ARG A C 1
ATOM 5359 O O . ARG A 1 682 ? 6.723 12.156 -80.75 1 53.31 682 ARG A O 1
ATOM 5366 N N . ALA A 1 683 ? 7.086 13.742 -79.25 1 55.78 683 ALA A N 1
ATOM 5367 C CA . ALA A 1 683 ? 6.043 14.594 -79.812 1 55.78 683 ALA A CA 1
ATOM 5368 C C . ALA A 1 683 ? 6.422 15.062 -81.25 1 55.78 683 ALA A C 1
ATOM 5370 O O . ALA A 1 683 ? 5.574 15.109 -82.125 1 55.78 683 ALA A O 1
ATOM 5371 N N . GLN A 1 684 ? 7.727 15.367 -81.375 1 53.16 684 GLN A N 1
ATOM 5372 C CA . GLN A 1 684 ? 8.211 15.727 -82.688 1 53.16 684 GLN A CA 1
ATOM 5373 C C . GLN A 1 684 ? 8.117 14.539 -83.625 1 53.16 684 GLN A C 1
ATOM 5375 O O . GLN A 1 684 ? 7.715 14.703 -84.812 1 53.16 684 GLN A O 1
ATOM 5380 N N . VAL A 1 685 ? 8.477 13.398 -83.125 1 52.25 685 VAL A N 1
ATOM 5381 C CA . VAL A 1 685 ? 8.398 12.203 -84 1 52.25 685 VAL A CA 1
ATOM 5382 C C . VAL A 1 685 ? 6.938 11.898 -84.312 1 52.25 685 VAL A C 1
ATOM 5384 O O . VAL A 1 685 ? 6.602 11.594 -85.438 1 52.25 685 VAL A O 1
ATOM 5387 N N . LYS A 1 686 ? 6.129 11.984 -83.25 1 55.97 686 LYS A N 1
ATOM 5388 C CA . LYS A 1 686 ? 4.711 11.742 -83.5 1 55.97 686 LYS A CA 1
ATOM 5389 C C . LYS A 1 686 ? 4.137 12.773 -84.5 1 55.97 686 LYS A C 1
ATOM 5391 O O . LYS A 1 686 ? 3.363 12.438 -85.375 1 55.97 686 LYS A O 1
ATOM 5396 N N . ALA A 1 687 ? 4.531 14.023 -84.312 1 56.59 687 ALA A N 1
ATOM 5397 C CA . ALA A 1 687 ? 4.113 15.062 -85.25 1 56.59 687 ALA A CA 1
ATOM 5398 C C . ALA A 1 687 ? 4.645 14.781 -86.625 1 56.59 687 ALA A C 1
ATOM 5400 O O . ALA A 1 687 ? 3.936 14.977 -87.625 1 56.59 687 ALA A O 1
ATOM 5401 N N . GLN A 1 688 ? 5.934 14.352 -86.625 1 50.97 688 GLN A N 1
ATOM 5402 C CA . GLN A 1 688 ? 6.523 13.977 -87.938 1 50.97 688 GLN A CA 1
ATOM 5403 C C . GLN A 1 688 ? 5.816 12.758 -88.5 1 50.97 688 GLN A C 1
ATOM 5405 O O . GLN A 1 688 ? 5.559 12.711 -89.688 1 50.97 688 GLN A O 1
ATOM 5410 N N . GLN A 1 689 ? 5.602 11.82 -87.625 1 55.47 689 GLN A N 1
ATOM 5411 C CA . GLN A 1 689 ? 4.902 10.633 -88.125 1 55.47 689 GLN A CA 1
ATOM 5412 C C . GLN A 1 689 ? 3.488 10.977 -88.562 1 55.47 689 GLN A C 1
ATOM 5414 O O . GLN A 1 689 ? 3.027 10.477 -89.625 1 55.47 689 GLN A O 1
ATOM 5419 N N . ASP A 1 690 ? 2.828 11.75 -87.812 1 55.84 690 ASP A N 1
ATOM 5420 C CA . ASP A 1 690 ? 1.496 12.188 -88.188 1 55.84 690 ASP A CA 1
ATOM 5421 C C . ASP A 1 690 ? 1.553 13 -89.5 1 55.84 690 ASP A C 1
ATOM 5423 O O . ASP A 1 690 ? 0.685 12.859 -90.375 1 55.84 690 ASP A O 1
ATOM 5427 N N . TRP A 1 691 ? 2.588 13.906 -89.562 1 52.41 691 TRP A N 1
ATOM 5428 C CA . TRP A 1 691 ? 2.811 14.664 -90.812 1 52.41 691 TRP A CA 1
ATOM 5429 C C . TRP A 1 691 ? 3.131 13.734 -91.938 1 52.41 691 TRP A C 1
ATOM 5431 O O . TRP A 1 691 ? 2.564 13.867 -93.062 1 52.41 691 TRP A O 1
ATOM 5441 N N . ILE A 1 692 ? 4.039 12.773 -91.688 1 53.72 692 ILE A N 1
ATOM 5442 C CA . ILE A 1 692 ? 4.379 11.812 -92.75 1 53.72 692 ILE A CA 1
ATOM 5443 C C . ILE A 1 692 ? 3.146 10.992 -93.125 1 53.72 692 ILE A C 1
ATOM 5445 O O . ILE A 1 692 ? 2.898 10.734 -94.312 1 53.72 692 ILE A O 1
ATOM 5449 N N . SER A 1 693 ? 2.484 10.5 -92.062 1 54.34 693 SER A N 1
ATOM 5450 C CA . SER A 1 693 ? 1.281 9.727 -92.375 1 54.34 693 SER A CA 1
ATOM 5451 C C . SER A 1 693 ? 0.285 10.555 -93.188 1 54.34 693 SER A C 1
ATOM 5453 O O . SER A 1 693 ? -0.422 10.016 -94.062 1 54.34 693 SER A O 1
ATOM 5455 N N . LYS A 1 694 ? 0.151 11.82 -92.75 1 54.41 694 LYS A N 1
ATOM 5456 C CA . LYS A 1 694 ? -0.823 12.672 -93.438 1 54.41 694 LYS A CA 1
ATOM 5457 C C . LYS A 1 694 ? -0.258 13.211 -94.75 1 54.41 694 LYS A C 1
ATOM 5459 O O . LYS A 1 694 ? -0.983 13.336 -95.688 1 54.41 694 LYS A O 1
ATOM 5464 N N . TYR A 1 695 ? 0.895 13.883 -94.812 1 55.06 695 TYR A N 1
ATOM 5465 C CA . TYR A 1 695 ? 1.311 14.602 -96 1 55.06 695 TYR A CA 1
ATOM 5466 C C . TYR A 1 695 ? 2.426 13.852 -96.75 1 55.06 695 TYR A C 1
ATOM 5468 O O . TYR A 1 695 ? 2.949 14.336 -97.75 1 55.06 695 TYR A O 1
ATOM 5476 N N . GLY A 1 696 ? 2.508 12.492 -96.688 1 51.5 696 GLY A N 1
ATOM 5477 C CA . GLY A 1 696 ? 3.357 11.578 -97.438 1 51.5 696 GLY A CA 1
ATOM 5478 C C . GLY A 1 696 ? 4.836 11.875 -97.25 1 51.5 696 GLY A C 1
ATOM 5479 O O . GLY A 1 696 ? 5.211 12.922 -96.75 1 51.5 696 GLY A O 1
ATOM 5480 N N . PRO A 1 697 ? 5.797 10.922 -97.25 1 49.03 697 PRO A N 1
ATOM 5481 C CA . PRO A 1 697 ? 7.23 11.078 -97 1 49.03 697 PRO A CA 1
ATOM 5482 C C . PRO A 1 697 ? 7.898 12.07 -97.938 1 49.03 697 PRO A C 1
ATOM 5484 O O . PRO A 1 697 ? 7.41 12.297 -99.062 1 49.03 697 PRO A O 1
ATOM 5487 N N . PRO A 1 698 ? 8.57 13.102 -97.562 1 46.12 698 PRO A N 1
ATOM 5488 C CA . PRO A 1 698 ? 9.094 14.109 -98.5 1 46.12 698 PRO A CA 1
ATOM 5489 C C . PRO A 1 698 ? 9.938 13.492 -99.625 1 46.12 698 PRO A C 1
ATOM 5491 O O . PRO A 1 698 ? 10.5 12.414 -99.438 1 46.12 698 PRO A O 1
ATOM 5494 N N . PRO A 1 699 ? 9.688 13.82 -100.875 1 42.53 699 PRO A N 1
ATOM 5495 C CA . PRO A 1 699 ? 10.328 13.258 -102.062 1 42.53 699 PRO A CA 1
ATOM 5496 C C . PRO A 1 699 ? 11.852 13.25 -102 1 42.53 699 PRO A C 1
ATOM 5498 O O . PRO A 1 699 ? 12.438 14.078 -101.312 1 42.53 699 PRO A O 1
ATOM 5501 N N . ALA A 1 700 ? 12.516 12.078 -102.062 1 36.44 700 ALA A N 1
ATOM 5502 C CA . ALA A 1 700 ? 13.945 11.789 -102.062 1 36.44 700 ALA A CA 1
ATOM 5503 C C . ALA A 1 700 ? 14.695 12.766 -102.938 1 36.44 700 ALA A C 1
ATOM 5505 O O . ALA A 1 700 ? 14.312 12.977 -104.125 1 36.44 700 ALA A O 1
ATOM 5506 N N . GLN A 1 701 ? 15.156 13.961 -102.438 1 28.48 701 GLN A N 1
ATOM 5507 C CA . GLN A 1 701 ? 15.945 14.883 -103.25 1 28.48 701 GLN A CA 1
ATOM 5508 C C . GLN A 1 701 ? 16.984 14.141 -104.062 1 28.48 701 GLN A C 1
ATOM 5510 O O . GLN A 1 701 ? 17.781 13.359 -103.562 1 28.48 701 GLN A O 1
ATOM 5515 N N . SER A 1 702 ? 16.859 13.992 -105.5 1 27.89 702 SER A N 1
ATOM 5516 C CA . SER A 1 702 ? 17.891 13.656 -106.438 1 27.89 702 SER A CA 1
ATOM 5517 C C . SER A 1 702 ? 19.109 14.547 -106.312 1 27.89 702 SER A C 1
ATOM 5519 O O . SER A 1 702 ? 18.984 15.766 -106.125 1 27.89 702 SER A O 1
ATOM 5521 N N . MET B 1 1 ? 40.812 37.125 16.281 1 24 1 MET B N 1
ATOM 5522 C CA . MET B 1 1 ? 39.5 37.156 15.625 1 24 1 MET B CA 1
ATOM 5523 C C . MET B 1 1 ? 38.406 37.562 16.594 1 24 1 MET B C 1
ATOM 5525 O O . MET B 1 1 ? 38.312 37.031 17.688 1 24 1 MET B O 1
ATOM 5529 N N . ALA B 1 2 ? 38.062 38.781 16.641 1 32.03 2 ALA B N 1
ATOM 5530 C CA . ALA B 1 2 ? 37.188 39.406 17.609 1 32.03 2 ALA B CA 1
ATOM 5531 C C . ALA B 1 2 ? 35.969 38.562 17.906 1 32.03 2 ALA B C 1
ATOM 5533 O O . ALA B 1 2 ? 35.469 37.875 17.016 1 32.03 2 ALA B O 1
ATOM 5534 N N . ASP B 1 3 ? 35.875 37.938 18.969 1 35.69 3 ASP B N 1
ATOM 5535 C CA . ASP B 1 3 ? 34.844 37 19.422 1 35.69 3 ASP B CA 1
ATOM 5536 C C . ASP B 1 3 ? 33.469 37.344 18.828 1 35.69 3 ASP B C 1
ATOM 5538 O O . ASP B 1 3 ? 32.812 38.281 19.312 1 35.69 3 ASP B O 1
ATOM 5542 N N . LYS B 1 4 ? 33.281 37.625 17.547 1 44.78 4 LYS B N 1
ATOM 5543 C CA . LYS B 1 4 ? 32.062 38.031 16.891 1 44.78 4 LYS B CA 1
ATOM 5544 C C . LYS B 1 4 ? 30.844 37.344 17.516 1 44.78 4 LYS B C 1
ATOM 5546 O O . LYS B 1 4 ? 30.719 36.125 17.484 1 44.78 4 LYS B O 1
ATOM 5551 N N . GLY B 1 5 ? 30.312 37.875 18.672 1 68.94 5 GLY B N 1
ATOM 5552 C CA . GLY B 1 5 ? 29.312 37.375 19.609 1 68.94 5 GLY B CA 1
ATOM 5553 C C . GLY B 1 5 ? 28.141 36.688 18.906 1 68.94 5 GLY B C 1
ATOM 5554 O O . GLY B 1 5 ? 27.906 36.906 17.719 1 68.94 5 GLY B O 1
ATOM 5555 N N . LYS B 1 6 ? 27.469 35.594 19.438 1 87.12 6 LYS B N 1
ATOM 5556 C CA . LYS B 1 6 ? 26.328 34.812 18.938 1 87.12 6 LYS B CA 1
ATOM 5557 C C . LYS B 1 6 ? 25.156 35.75 18.609 1 87.12 6 LYS B C 1
ATOM 5559 O O . LYS B 1 6 ? 24.844 36.656 19.359 1 87.12 6 LYS B O 1
ATOM 5564 N N . LYS B 1 7 ? 24.688 35.656 17.297 1 95.5 7 LYS B N 1
ATOM 5565 C CA . LYS B 1 7 ? 23.453 36.344 16.953 1 95.5 7 LYS B CA 1
ATOM 5566 C C . LYS B 1 7 ? 22.328 35.969 17.906 1 95.5 7 LYS B C 1
ATOM 5568 O O . LYS B 1 7 ? 22.203 34.812 18.281 1 95.5 7 LYS B O 1
ATOM 5573 N N . LYS B 1 8 ? 21.609 36.969 18.312 1 98 8 LYS B N 1
ATOM 5574 C CA . LYS B 1 8 ? 20.516 36.719 19.234 1 98 8 LYS B CA 1
ATOM 5575 C C . LYS B 1 8 ? 19.188 36.656 18.5 1 98 8 LYS B C 1
ATOM 5577 O O . LYS B 1 8 ? 18.859 37.5 17.672 1 98 8 LYS B O 1
ATOM 5582 N N . ALA B 1 9 ? 18.438 35.562 18.812 1 98.69 9 ALA B N 1
ATOM 5583 C CA . ALA B 1 9 ? 17.125 35.375 18.219 1 98.69 9 ALA B CA 1
ATOM 5584 C C . ALA B 1 9 ? 16.047 35.281 19.312 1 98.69 9 ALA B C 1
ATOM 5586 O O . ALA B 1 9 ? 16.219 34.562 20.297 1 98.69 9 ALA B O 1
ATOM 5587 N N . ILE B 1 10 ? 14.969 36.031 19.156 1 98.81 10 ILE B N 1
ATOM 5588 C CA . ILE B 1 10 ? 13.812 35.938 20.047 1 98.81 10 ILE B CA 1
ATOM 5589 C C . ILE B 1 10 ? 12.633 35.344 19.297 1 98.81 10 ILE B C 1
ATOM 5591 O O . ILE B 1 10 ? 12.328 35.719 18.172 1 98.81 10 ILE B O 1
ATOM 5595 N N . ILE B 1 11 ? 12.039 34.375 19.891 1 98.94 11 ILE B N 1
ATOM 5596 C CA . ILE B 1 11 ? 10.867 33.719 19.328 1 98.94 11 ILE B CA 1
ATOM 5597 C C . ILE B 1 11 ? 9.641 34 20.203 1 98.94 11 ILE B C 1
ATOM 5599 O O . ILE B 1 11 ? 9.672 33.781 21.406 1 98.94 11 ILE B O 1
ATOM 5603 N N . ILE B 1 12 ? 8.594 34.531 19.547 1 98.81 12 ILE B N 1
ATOM 5604 C CA . ILE B 1 12 ? 7.34 34.812 20.234 1 98.81 12 ILE B CA 1
ATOM 5605 C C . ILE B 1 12 ? 6.371 33.656 20.047 1 98.81 12 ILE B C 1
ATOM 5607 O O . ILE B 1 12 ? 5.723 33.531 19 1 98.81 12 ILE B O 1
ATOM 5611 N N . GLY B 1 13 ? 6.199 32.875 21.109 1 98.5 13 GLY B N 1
ATOM 5612 C CA . GLY B 1 13 ? 5.324 31.703 21.031 1 98.5 13 GLY B CA 1
ATOM 5613 C C . GLY B 1 13 ? 6.078 30.391 21.078 1 98.5 13 GLY B C 1
ATOM 5614 O O . GLY B 1 13 ? 7.051 30.203 20.344 1 98.5 13 GLY B O 1
ATOM 5615 N N . ALA B 1 14 ? 5.602 29.5 21.922 1 98.62 14 ALA B N 1
ATOM 5616 C CA . ALA B 1 14 ? 6.23 28.188 22.078 1 98.62 14 ALA B CA 1
ATOM 5617 C C . ALA B 1 14 ? 5.348 27.078 21.5 1 98.62 14 ALA B C 1
ATOM 5619 O O . ALA B 1 14 ? 5.223 26 22.094 1 98.62 14 ALA B O 1
ATOM 5620 N N . GLY B 1 15 ? 4.645 27.375 20.391 1 98.12 15 GLY B N 1
ATOM 5621 C CA . GLY B 1 15 ? 3.969 26.328 19.641 1 98.12 15 GLY B CA 1
ATOM 5622 C C . GLY B 1 15 ? 4.918 25.438 18.859 1 98.12 15 GLY B C 1
ATOM 5623 O O . GLY B 1 15 ? 6.137 25.547 19.016 1 98.12 15 GLY B O 1
ATOM 5624 N N . VAL B 1 16 ? 4.395 24.672 18 1 98.06 16 VAL B N 1
ATOM 5625 C CA . VAL B 1 16 ? 5.199 23.703 17.25 1 98.06 16 VAL B CA 1
ATOM 5626 C C . VAL B 1 16 ? 6.188 24.438 16.359 1 98.06 16 VAL B C 1
ATOM 5628 O O . VAL B 1 16 ? 7.375 24.109 16.328 1 98.06 16 VAL B O 1
ATOM 5631 N N . GLY B 1 17 ? 5.652 25.375 15.625 1 98.25 17 GLY B N 1
ATOM 5632 C CA . GLY B 1 17 ? 6.531 26.156 14.773 1 98.25 17 GLY B CA 1
ATOM 5633 C C . GLY B 1 17 ? 7.633 26.875 15.539 1 98.25 17 GLY B C 1
ATOM 5634 O O . GLY B 1 17 ? 8.789 26.875 15.109 1 98.25 17 GLY B O 1
ATOM 5635 N N . GLY B 1 18 ? 7.297 27.469 16.672 1 98.69 18 GLY B N 1
ATOM 5636 C CA . GLY B 1 18 ? 8.25 28.188 17.5 1 98.69 18 GLY B CA 1
ATOM 5637 C C . GLY B 1 18 ? 9.32 27.297 18.094 1 98.69 18 GLY B C 1
ATOM 5638 O O . GLY B 1 18 ? 10.508 27.625 18.047 1 98.69 18 GLY B O 1
ATOM 5639 N N . THR B 1 19 ? 8.914 26.219 18.656 1 98.75 19 THR B N 1
ATOM 5640 C CA . THR B 1 19 ? 9.859 25.312 19.312 1 98.75 19 THR B CA 1
ATOM 5641 C C . THR B 1 19 ? 10.766 24.656 18.281 1 98.75 19 THR B C 1
ATOM 5643 O O . THR B 1 19 ? 11.953 24.438 18.531 1 98.75 19 THR B O 1
ATOM 5646 N N . ALA B 1 20 ? 10.211 24.25 17.141 1 98.75 20 ALA B N 1
ATOM 5647 C CA . ALA B 1 20 ? 11.023 23.672 16.078 1 98.75 20 ALA B CA 1
ATOM 5648 C C . ALA B 1 20 ? 12.055 24.672 15.57 1 98.75 20 ALA B C 1
ATOM 5650 O O . ALA B 1 20 ? 13.219 24.312 15.344 1 98.75 20 ALA B O 1
ATOM 5651 N N . THR B 1 21 ? 11.641 25.906 15.383 1 98.75 21 THR B N 1
ATOM 5652 C CA . THR B 1 21 ? 12.555 26.953 14.938 1 98.75 21 THR B CA 1
ATOM 5653 C C . THR B 1 21 ? 13.617 27.219 16 1 98.75 21 THR B C 1
ATOM 5655 O O . THR B 1 21 ? 14.789 27.438 15.68 1 98.75 21 THR B O 1
ATOM 5658 N N . ALA B 1 22 ? 13.195 27.25 17.234 1 98.81 22 ALA B N 1
ATOM 5659 C CA . ALA B 1 22 ? 14.133 27.438 18.344 1 98.81 22 ALA B CA 1
ATOM 5660 C C . ALA B 1 22 ? 15.227 26.375 18.328 1 98.81 22 ALA B C 1
ATOM 5662 O O . ALA B 1 22 ? 16.406 26.672 18.484 1 98.81 22 ALA B O 1
ATOM 5663 N N . ALA B 1 23 ? 14.82 25.156 18.172 1 98.69 23 ALA B N 1
ATOM 5664 C CA . ALA B 1 23 ? 15.773 24.062 18.125 1 98.69 23 ALA B CA 1
ATOM 5665 C C . ALA B 1 23 ? 16.734 24.219 16.953 1 98.69 23 ALA B C 1
ATOM 5667 O O . ALA B 1 23 ? 17.953 24.016 17.109 1 98.69 23 ALA B O 1
ATOM 5668 N N . ARG B 1 24 ? 16.219 24.578 15.836 1 98.38 24 ARG B N 1
ATOM 5669 C CA . ARG B 1 24 ? 17.031 24.703 14.633 1 98.38 24 ARG B CA 1
ATOM 5670 C C . ARG B 1 24 ? 18.031 25.859 14.781 1 98.38 24 ARG B C 1
ATOM 5672 O O . ARG B 1 24 ? 19.203 25.703 14.438 1 98.38 24 ARG B O 1
ATOM 5679 N N . LEU B 1 25 ? 17.594 27 15.234 1 98.44 25 LEU B N 1
ATOM 5680 C CA . LEU B 1 25 ? 18.469 28.172 15.367 1 98.44 25 LEU B CA 1
ATOM 5681 C C . LEU B 1 25 ? 19.5 27.938 16.453 1 98.44 25 LEU B C 1
ATOM 5683 O O . LEU B 1 25 ? 20.656 28.344 16.312 1 98.44 25 LEU B O 1
ATOM 5687 N N . ALA B 1 26 ? 19.062 27.359 17.562 1 98.12 26 ALA B N 1
ATOM 5688 C CA . ALA B 1 26 ? 20.016 27.031 18.609 1 98.12 26 ALA B CA 1
ATOM 5689 C C . ALA B 1 26 ? 21.109 26.094 18.078 1 98.12 26 ALA B C 1
ATOM 5691 O O . ALA B 1 26 ? 22.297 26.297 18.359 1 98.12 26 ALA B O 1
ATOM 5692 N N . HIS B 1 27 ? 20.688 25.094 17.375 1 96.75 27 HIS B N 1
ATOM 5693 C CA . HIS B 1 27 ? 21.625 24.156 16.766 1 96.75 27 HIS B CA 1
ATOM 5694 C C . HIS B 1 27 ? 22.562 24.875 15.805 1 96.75 27 HIS B C 1
ATOM 5696 O O . HIS B 1 27 ? 23.734 24.5 15.68 1 96.75 27 HIS B O 1
ATOM 5702 N N . ALA B 1 28 ? 22.062 25.922 15.188 1 96.44 28 ALA B N 1
ATOM 5703 C CA . ALA B 1 28 ? 22.859 26.688 14.227 1 96.44 28 ALA B CA 1
ATOM 5704 C C . ALA B 1 28 ? 23.781 27.688 14.938 1 96.44 28 ALA B C 1
ATOM 5706 O O . ALA B 1 28 ? 24.547 28.391 14.289 1 96.44 28 ALA B O 1
ATOM 5707 N N . GLY B 1 29 ? 23.672 27.797 16.234 1 95.5 29 GLY B N 1
ATOM 5708 C CA . GLY B 1 29 ? 24.641 28.578 17 1 95.5 29 GLY B CA 1
ATOM 5709 C C . GLY B 1 29 ? 24.094 29.906 17.484 1 95.5 29 GLY B C 1
ATOM 5710 O O . GLY B 1 29 ? 24.828 30.734 18 1 95.5 29 GLY B O 1
ATOM 5711 N N . PHE B 1 30 ? 22.828 30.141 17.406 1 98.06 30 PHE B N 1
ATOM 5712 C CA . PHE B 1 30 ? 22.219 31.375 17.859 1 98.06 30 PHE B CA 1
ATOM 5713 C C . PHE B 1 30 ? 22 31.359 19.359 1 98.06 30 PHE B C 1
ATOM 5715 O O . PHE B 1 30 ? 21.859 30.281 19.953 1 98.06 30 PHE B O 1
ATOM 5722 N N . ASP B 1 31 ? 22.047 32.531 19.953 1 98.12 31 ASP B N 1
ATOM 5723 C CA . ASP B 1 31 ? 21.5 32.719 21.297 1 98.12 31 ASP B CA 1
ATOM 5724 C C . ASP B 1 31 ? 19.984 32.906 21.234 1 98.12 31 ASP B C 1
ATOM 5726 O O . ASP B 1 31 ? 19.516 34 20.875 1 98.12 31 ASP B O 1
ATOM 5730 N N . VAL B 1 32 ? 19.234 31.875 21.703 1 98.69 32 VAL B N 1
ATOM 5731 C CA . VAL B 1 32 ? 17.797 31.844 21.422 1 98.69 32 VAL B CA 1
ATOM 5732 C C . VAL B 1 32 ? 17.031 32.031 22.734 1 98.69 32 VAL B C 1
ATOM 5734 O O . VAL B 1 32 ? 17.312 31.344 23.719 1 98.69 32 VAL B O 1
ATOM 5737 N N . GLU B 1 33 ? 16.078 32.906 22.734 1 98.81 33 GLU B N 1
ATOM 5738 C CA . GLU B 1 33 ? 15.086 33.062 23.812 1 98.81 33 GLU B CA 1
ATOM 5739 C C . GLU B 1 33 ? 13.664 32.938 23.266 1 98.81 33 GLU B C 1
ATOM 5741 O O . GLU B 1 33 ? 13.328 33.562 22.266 1 98.81 33 GLU B O 1
ATOM 5746 N N . VAL B 1 34 ? 12.875 32.094 23.953 1 98.88 34 VAL B N 1
ATOM 5747 C CA . VAL B 1 34 ? 11.484 31.891 23.562 1 98.88 34 VAL B CA 1
ATOM 5748 C C . VAL B 1 34 ? 10.555 32.469 24.625 1 98.88 34 VAL B C 1
ATOM 5750 O O . VAL B 1 34 ? 10.703 32.156 25.812 1 98.88 34 VAL B O 1
ATOM 5753 N N . TYR B 1 35 ? 9.688 33.312 24.203 1 98.81 35 TYR B N 1
ATOM 5754 C CA . TYR B 1 35 ? 8.711 33.906 25.109 1 98.81 35 TYR B CA 1
ATOM 5755 C C . TYR B 1 35 ? 7.309 33.375 24.812 1 98.81 35 TYR B C 1
ATOM 5757 O O . TYR B 1 35 ? 6.832 33.5 23.672 1 98.81 35 TYR B O 1
ATOM 5765 N N . GLU B 1 36 ? 6.625 32.844 25.781 1 98.5 36 GLU B N 1
ATOM 5766 C CA . GLU B 1 36 ? 5.293 32.25 25.672 1 98.5 36 GLU B CA 1
ATOM 5767 C C . GLU B 1 36 ? 4.34 32.844 26.703 1 98.5 36 GLU B C 1
ATOM 5769 O O . GLU B 1 36 ? 4.695 33 27.875 1 98.5 36 GLU B O 1
ATOM 5774 N N . LYS B 1 37 ? 3.193 33.219 26.219 1 97.75 37 LYS B N 1
ATOM 5775 C CA . LYS B 1 37 ? 2.219 33.844 27.094 1 97.75 37 LYS B CA 1
ATOM 5776 C C . LYS B 1 37 ? 1.634 32.844 28.094 1 97.75 37 LYS B C 1
ATOM 5778 O O . LYS B 1 37 ? 1.264 33.219 29.203 1 97.75 37 LYS B O 1
ATOM 5783 N N . ASN B 1 38 ? 1.454 31.609 27.688 1 97.69 38 ASN B N 1
ATOM 5784 C CA . ASN B 1 38 ? 0.927 30.562 28.562 1 97.69 38 ASN B CA 1
ATOM 5785 C C . ASN B 1 38 ? 2.021 29.953 29.438 1 97.69 38 ASN B C 1
ATOM 5787 O O . ASN B 1 38 ? 3.203 30.25 29.266 1 97.69 38 ASN B O 1
ATOM 5791 N N . ASP B 1 39 ? 1.661 29.062 30.391 1 97.88 39 ASP B N 1
ATOM 5792 C CA . ASP B 1 39 ? 2.621 28.469 31.328 1 97.88 39 ASP B CA 1
ATOM 5793 C C . ASP B 1 39 ? 3.104 27.109 30.828 1 97.88 39 ASP B C 1
ATOM 5795 O O . ASP B 1 39 ? 3.67 26.328 31.609 1 97.88 39 ASP B O 1
ATOM 5799 N N . PHE B 1 40 ? 2.824 26.828 29.609 1 97.75 40 PHE B N 1
ATOM 5800 C CA . PHE B 1 40 ? 3.211 25.547 29.031 1 97.75 40 PHE B CA 1
ATOM 5801 C C . PHE B 1 40 ? 3.668 25.734 27.578 1 97.75 40 PHE B C 1
ATOM 5803 O O . PHE B 1 40 ? 3.42 26.781 26.969 1 97.75 40 PHE B O 1
ATOM 5810 N N . SER B 1 41 ? 4.328 24.75 27 1 98.06 41 SER B N 1
ATOM 5811 C CA . SER B 1 41 ? 4.734 24.75 25.609 1 98.06 41 SER B CA 1
ATOM 5812 C C . SER B 1 41 ? 3.75 23.953 24.75 1 98.06 41 SER B C 1
ATOM 5814 O O . SER B 1 41 ? 2.91 23.219 25.281 1 98.06 41 SER B O 1
ATOM 5816 N N . GLY B 1 42 ? 3.816 24.234 23.484 1 97.5 42 GLY B N 1
ATOM 5817 C CA . GLY B 1 42 ? 3.129 23.375 22.531 1 97.5 42 GLY B CA 1
ATOM 5818 C C . GLY B 1 42 ? 1.921 24.031 21.891 1 97.5 42 GLY B C 1
ATOM 5819 O O . GLY B 1 42 ? 1.417 23.562 20.875 1 97.5 42 GLY B O 1
ATOM 5820 N N . GLY B 1 43 ? 1.493 25.156 22.484 1 96.25 43 GLY B N 1
ATOM 5821 C CA . GLY B 1 43 ? 0.283 25.75 21.953 1 96.25 43 GLY B CA 1
ATOM 5822 C C . GLY B 1 43 ? -0.892 24.797 21.906 1 96.25 43 GLY B C 1
ATOM 5823 O O . GLY B 1 43 ? -1.217 24.156 22.906 1 96.25 43 GLY B O 1
ATOM 5824 N N . ARG B 1 44 ? -1.461 24.641 20.734 1 95.69 44 ARG B N 1
ATOM 5825 C CA . ARG B 1 44 ? -2.598 23.734 20.578 1 95.69 44 ARG B CA 1
ATOM 5826 C C . ARG B 1 44 ? -2.174 22.281 20.75 1 95.69 44 ARG B C 1
ATOM 5828 O O . ARG B 1 44 ? -3.016 21.406 20.953 1 95.69 44 ARG B O 1
ATOM 5835 N N . CYS B 1 45 ? -0.955 22.031 20.641 1 97.06 45 CYS B N 1
ATOM 5836 C CA . CYS B 1 45 ? -0.414 20.688 20.797 1 97.06 45 CYS B CA 1
ATOM 5837 C C . CYS B 1 45 ? -0.094 20.375 22.25 1 97.06 45 CYS B C 1
ATOM 5839 O O . CYS B 1 45 ? 0.658 19.438 22.547 1 97.06 45 CYS B O 1
ATOM 5841 N N . SER B 1 46 ? -0.631 21.094 23.172 1 97.44 46 SER B N 1
ATOM 5842 C CA . SER B 1 46 ? -0.438 20.875 24.609 1 97.44 46 SER B CA 1
ATOM 5843 C C . SER B 1 46 ? -1.37 19.781 25.125 1 97.44 46 SER B C 1
ATOM 5845 O O . SER B 1 46 ? -2.135 19.188 24.359 1 97.44 46 SER B O 1
ATOM 5847 N N . LEU B 1 47 ? -1.238 19.5 26.422 1 98 47 LEU B N 1
ATOM 5848 C CA . LEU B 1 47 ? -2.008 18.422 27.047 1 98 47 LEU B CA 1
ATOM 5849 C C . LEU B 1 47 ? -2.93 18.969 28.125 1 98 47 LEU B C 1
ATOM 5851 O O . LEU B 1 47 ? -2.666 20.031 28.688 1 98 47 LEU B O 1
ATOM 5855 N N . ILE B 1 48 ? -4.039 18.312 28.297 1 98 48 ILE B N 1
ATOM 5856 C CA . ILE B 1 48 ? -4.922 18.516 29.438 1 98 48 ILE B CA 1
ATOM 5857 C C . ILE B 1 48 ? -4.848 17.312 30.375 1 98 48 ILE B C 1
ATOM 5859 O O . ILE B 1 48 ? -4.918 16.172 29.938 1 98 48 ILE B O 1
ATOM 5863 N N . HIS B 1 49 ? -4.652 17.594 31.641 1 97.69 49 HIS B N 1
ATOM 5864 C CA . HIS B 1 49 ? -4.578 16.547 32.656 1 97.69 49 HIS B CA 1
ATOM 5865 C C . HIS B 1 49 ? -5.691 16.688 33.688 1 97.69 49 HIS B C 1
ATOM 5867 O O . HIS B 1 49 ? -6.066 17.797 34.031 1 97.69 49 HIS B O 1
ATOM 5873 N N . HIS B 1 50 ? -6.211 15.547 34.062 1 97.75 50 HIS B N 1
ATOM 5874 C CA . HIS B 1 50 ? -7.191 15.523 35.156 1 97.75 50 HIS B CA 1
ATOM 5875 C C . HIS B 1 50 ? -7.203 14.164 35.844 1 97.75 50 HIS B C 1
ATOM 5877 O O . HIS B 1 50 ? -7.617 13.164 35.281 1 97.75 50 HIS B O 1
ATOM 5883 N N . ASP B 1 51 ? -6.801 14.117 37.062 1 96.69 51 ASP B N 1
ATOM 5884 C CA . ASP B 1 51 ? -6.914 12.953 37.938 1 96.69 51 ASP B CA 1
ATOM 5885 C C . ASP B 1 51 ? -6.41 11.695 37.219 1 96.69 51 ASP B C 1
ATOM 5887 O O . ASP B 1 51 ? -7.113 10.68 37.188 1 96.69 51 ASP B O 1
ATOM 5891 N N . GLY B 1 52 ? -5.379 11.758 36.625 1 97 52 GLY B N 1
ATOM 5892 C CA . GLY B 1 52 ? -4.762 10.602 36 1 97 52 GLY B CA 1
ATOM 5893 C C . GLY B 1 52 ? -5.113 10.461 34.531 1 97 52 GLY B C 1
ATOM 5894 O O . GLY B 1 52 ? -4.535 9.625 33.812 1 97 52 GLY B O 1
ATOM 5895 N N . TYR B 1 53 ? -6.051 11.234 34.031 1 98.38 53 TYR B N 1
ATOM 5896 C CA . TYR B 1 53 ? -6.414 11.242 32.625 1 98.38 53 TYR B CA 1
ATOM 5897 C C . TYR B 1 53 ? -5.59 12.273 31.875 1 98.38 53 TYR B C 1
ATOM 5899 O O . TYR B 1 53 ? -5.262 13.336 32.406 1 98.38 53 TYR B O 1
ATOM 5907 N N . ARG B 1 54 ? -5.25 11.891 30.672 1 98.31 54 ARG B N 1
ATOM 5908 C CA . ARG B 1 54 ? -4.531 12.805 29.797 1 98.31 54 ARG B CA 1
ATOM 5909 C C . ARG B 1 54 ? -5.227 12.93 28.438 1 98.31 54 ARG B C 1
ATOM 5911 O O . ARG B 1 54 ? -5.66 11.93 27.859 1 98.31 54 ARG B O 1
ATOM 5918 N N . PHE B 1 55 ? -5.32 14.148 27.984 1 98.25 55 PHE B N 1
ATOM 5919 C CA . PHE B 1 55 ? -5.969 14.43 26.703 1 98.25 55 PHE B CA 1
ATOM 5920 C C . PHE B 1 55 ? -5.07 15.289 25.812 1 98.25 55 PHE B C 1
ATOM 5922 O O . PHE B 1 55 ? -4.43 16.219 26.297 1 98.25 55 PHE B O 1
ATOM 5929 N N . ASP B 1 56 ? -4.977 14.883 24.594 1 97.75 56 ASP B N 1
ATOM 5930 C CA . ASP B 1 56 ? -4.43 15.844 23.625 1 97.75 56 ASP B CA 1
ATOM 5931 C C . ASP B 1 56 ? -5.398 17 23.406 1 97.75 56 ASP B C 1
ATOM 5933 O O . ASP B 1 56 ? -6.523 16.797 22.938 1 97.75 56 ASP B O 1
ATOM 5937 N N . GLN B 1 57 ? -4.965 18.141 23.594 1 96.75 57 GLN B N 1
ATOM 5938 C CA . GLN B 1 57 ? -5.859 19.297 23.531 1 96.75 57 GLN B CA 1
ATOM 5939 C C . GLN B 1 57 ? -6.281 19.594 22.109 1 96.75 57 GLN B C 1
ATOM 5941 O O . GLN B 1 57 ? -7.422 19.984 21.859 1 96.75 57 GLN B O 1
ATOM 5946 N N . GLY B 1 58 ? -5.336 19.453 21.203 1 95.06 58 GLY B N 1
ATOM 5947 C CA . GLY B 1 58 ? -5.594 19.719 19.797 1 95.06 58 GLY B CA 1
ATOM 5948 C C . GLY B 1 58 ? -5.316 18.516 18.906 1 95.06 58 GLY B C 1
ATOM 5949 O O . GLY B 1 58 ? -6.105 17.562 18.859 1 95.06 58 GLY B O 1
ATOM 5950 N N . PRO B 1 59 ? -4.195 18.469 18.266 1 94.06 59 PRO B N 1
ATOM 5951 C CA . PRO B 1 59 ? -3.91 17.391 17.312 1 94.06 59 PRO B CA 1
ATOM 5952 C C . PRO B 1 59 ? -3.637 16.062 18.016 1 94.06 59 PRO B C 1
ATOM 5954 O O . PRO B 1 59 ? -3.006 16.031 19.062 1 94.06 59 PRO B O 1
ATOM 5957 N N . SER B 1 60 ? -4.129 15.023 17.328 1 94 60 SER B N 1
ATOM 5958 C CA . SER B 1 60 ? -3.947 13.68 17.875 1 94 60 SER B CA 1
ATOM 5959 C C . SER B 1 60 ? -3.406 12.719 16.828 1 94 60 SER B C 1
ATOM 5961 O O . SER B 1 60 ? -3.09 11.57 17.125 1 94 60 SER B O 1
ATOM 5963 N N . LEU B 1 61 ? -3.281 13.172 15.625 1 95.12 61 LEU B N 1
ATOM 5964 C CA . LEU B 1 61 ? -2.803 12.336 14.531 1 95.12 61 LEU B CA 1
ATOM 5965 C C . LEU B 1 61 ? -1.438 12.805 14.039 1 95.12 61 LEU B C 1
ATOM 5967 O O . LEU B 1 61 ? -1.304 13.93 13.555 1 95.12 61 LEU B O 1
ATOM 5971 N N . LEU B 1 62 ? -0.482 12.016 14.234 1 96.75 62 LEU B N 1
ATOM 5972 C CA . LEU B 1 62 ? 0.81 12.336 13.641 1 96.75 62 LEU B CA 1
ATOM 5973 C C . LEU B 1 62 ? 0.891 11.797 12.211 1 96.75 62 LEU B C 1
ATOM 5975 O O . LEU B 1 62 ? 1.026 10.594 12 1 96.75 62 LEU B O 1
ATOM 5979 N N . LEU B 1 63 ? 0.781 12.68 11.32 1 95.12 63 LEU B N 1
ATOM 5980 C CA . LEU B 1 63 ? 0.843 12.383 9.898 1 95.12 63 LEU B CA 1
ATOM 5981 C C . LEU B 1 63 ? 2.145 12.891 9.289 1 95.12 63 LEU B C 1
ATOM 5983 O O . LEU B 1 63 ? 2.859 13.68 9.914 1 95.12 63 LEU B O 1
ATOM 5987 N N . LEU B 1 64 ? 2.52 12.406 8.133 1 93.88 64 LEU B N 1
ATOM 5988 C CA . LEU B 1 64 ? 3.703 12.82 7.387 1 93.88 64 LEU B CA 1
ATOM 5989 C C . LEU B 1 64 ? 4.965 12.625 8.219 1 93.88 64 LEU B C 1
ATOM 5991 O O . LEU B 1 64 ? 5.75 13.562 8.391 1 93.88 64 LEU B O 1
ATOM 5995 N N . PRO B 1 65 ? 5.195 11.43 8.641 1 93.31 65 PRO B N 1
ATOM 5996 C CA . PRO B 1 65 ? 6.352 11.141 9.492 1 93.31 65 PRO B CA 1
ATOM 5997 C C . PRO B 1 65 ? 7.672 11.578 8.867 1 93.31 65 PRO B C 1
ATOM 5999 O O . PRO B 1 65 ? 8.602 11.953 9.586 1 93.31 65 PRO B O 1
ATOM 6002 N N . PRO B 1 66 ? 7.832 11.586 7.574 1 90.19 66 PRO B N 1
ATOM 6003 C CA . PRO B 1 66 ? 9.109 12.008 6.988 1 90.19 66 PRO B CA 1
ATOM 6004 C C . PRO B 1 66 ? 9.492 13.438 7.383 1 90.19 66 PRO B C 1
ATOM 6006 O O . PRO B 1 66 ? 10.68 13.742 7.52 1 90.19 66 PRO B O 1
ATOM 6009 N N . LEU B 1 67 ? 8.531 14.266 7.559 1 94.12 67 LEU B N 1
ATOM 6010 C CA . LEU B 1 67 ? 8.836 15.633 7.941 1 94.12 67 LEU B CA 1
ATOM 6011 C C . LEU B 1 67 ? 9.375 15.695 9.367 1 94.12 67 LEU B C 1
ATOM 6013 O O . LEU B 1 67 ? 10.242 16.516 9.672 1 94.12 67 LEU B O 1
ATOM 6017 N N . PHE B 1 68 ? 8.875 14.867 10.219 1 96.06 68 PHE B N 1
ATOM 6018 C CA . PHE B 1 68 ? 9.398 14.773 11.578 1 96.06 68 PHE B CA 1
ATOM 6019 C C . PHE B 1 68 ? 10.812 14.203 11.578 1 96.06 68 PHE B C 1
ATOM 6021 O O . PHE B 1 68 ? 11.703 14.742 12.242 1 96.06 68 PHE B O 1
ATOM 6028 N N . ARG B 1 69 ? 10.969 13.188 10.891 1 91.81 69 ARG B N 1
ATOM 6029 C CA . ARG B 1 69 ? 12.289 12.562 10.82 1 91.81 69 ARG B CA 1
ATOM 6030 C C . ARG B 1 69 ? 13.32 13.531 10.258 1 91.81 69 ARG B C 1
ATOM 6032 O O . ARG B 1 69 ? 14.477 13.539 10.695 1 91.81 69 ARG B O 1
ATOM 6039 N N . LYS B 1 70 ? 12.914 14.273 9.258 1 92 70 LYS B N 1
ATOM 6040 C CA . LYS B 1 70 ? 13.812 15.266 8.68 1 92 70 LYS B CA 1
ATOM 6041 C C . LYS B 1 70 ? 14.211 16.312 9.711 1 92 70 LYS B C 1
ATOM 6043 O O . LYS B 1 70 ? 15.367 16.75 9.75 1 92 70 LYS B O 1
ATOM 6048 N N . LEU B 1 71 ? 13.312 16.734 10.508 1 96.38 71 LEU B N 1
ATOM 6049 C CA . LEU B 1 71 ? 13.586 17.703 11.562 1 96.38 71 LEU B CA 1
ATOM 6050 C C . LEU B 1 71 ? 14.68 17.203 12.492 1 96.38 71 LEU B C 1
ATOM 6052 O O . LEU B 1 71 ? 15.656 17.906 12.75 1 96.38 71 LEU B O 1
ATOM 6056 N N . TYR B 1 72 ? 14.531 16.031 12.945 1 95.81 72 TYR B N 1
ATOM 6057 C CA . TYR B 1 72 ? 15.508 15.484 13.891 1 95.81 72 TYR B CA 1
ATOM 6058 C C . TYR B 1 72 ? 16.844 15.227 13.211 1 95.81 72 TYR B C 1
ATOM 6060 O O . TYR B 1 72 ? 17.906 15.414 13.812 1 95.81 72 TYR B O 1
ATOM 6068 N N . HIS B 1 73 ? 16.75 14.859 11.977 1 91.38 73 HIS B N 1
ATOM 6069 C CA . HIS B 1 73 ? 17.984 14.711 11.211 1 91.38 73 HIS B CA 1
ATOM 6070 C C . HIS B 1 73 ? 18.734 16.031 11.086 1 91.38 73 HIS B C 1
ATOM 6072 O O . HIS B 1 73 ? 19.953 16.094 11.25 1 91.38 73 HIS B O 1
ATOM 6078 N N . ASP B 1 74 ? 18 17.062 10.758 1 94.12 74 ASP B N 1
ATOM 6079 C CA . ASP B 1 74 ? 18.578 18.391 10.672 1 94.12 74 ASP B CA 1
ATOM 6080 C C . ASP B 1 74 ? 19.266 18.781 11.977 1 94.12 74 ASP B C 1
ATOM 6082 O O . ASP B 1 74 ? 20.234 19.531 11.969 1 94.12 74 ASP B O 1
ATOM 6086 N N . LEU B 1 75 ? 18.766 18.234 13.039 1 96.31 75 LEU B N 1
ATOM 6087 C CA . LEU B 1 75 ? 19.281 18.578 14.359 1 96.31 75 LEU B CA 1
ATOM 6088 C C . LEU B 1 75 ? 20.391 17.625 14.789 1 96.31 75 LEU B C 1
ATOM 6090 O O . LEU B 1 75 ? 20.859 17.672 15.93 1 96.31 75 LEU B O 1
ATOM 6094 N N . GLY B 1 76 ? 20.734 16.719 13.906 1 92.06 76 GLY B N 1
ATOM 6095 C CA . GLY B 1 76 ? 21.844 15.82 14.141 1 92.06 76 GLY B CA 1
ATOM 6096 C C . GLY B 1 76 ? 21.469 14.641 15.031 1 92.06 76 GLY B C 1
ATOM 6097 O O . GLY B 1 76 ? 22.328 14.078 15.711 1 92.06 76 GLY B O 1
ATOM 6098 N N . THR B 1 77 ? 20.234 14.398 15.102 1 93.81 77 THR B N 1
ATOM 6099 C CA . THR B 1 77 ? 19.734 13.289 15.914 1 93.81 77 THR B CA 1
ATOM 6100 C C . THR B 1 77 ? 18.641 12.523 15.172 1 93.81 77 THR B C 1
ATOM 6102 O O . THR B 1 77 ? 18.5 12.656 13.953 1 93.81 77 THR B O 1
ATOM 6105 N N . LYS B 1 78 ? 17.969 11.516 15.914 1 91.44 78 LYS B N 1
ATOM 6106 C CA . LYS B 1 78 ? 16.891 10.711 15.336 1 91.44 78 LYS B CA 1
ATOM 6107 C C . LYS B 1 78 ? 15.609 10.828 16.156 1 91.44 78 LYS B C 1
ATOM 6109 O O . LYS B 1 78 ? 15.656 10.883 17.375 1 91.44 78 LYS B O 1
ATOM 6114 N N . LEU B 1 79 ? 14.539 10.875 15.406 1 93.94 79 LEU B N 1
ATOM 6115 C CA . LEU B 1 79 ? 13.234 10.984 16.047 1 93.94 79 LEU B CA 1
ATOM 6116 C C . LEU B 1 79 ? 13.031 9.875 17.078 1 93.94 79 LEU B C 1
ATOM 6118 O O . LEU B 1 79 ? 12.578 10.141 18.188 1 93.94 79 LEU B O 1
ATOM 6122 N N . GLU B 1 80 ? 13.453 8.695 16.734 1 90.25 80 GLU B N 1
ATOM 6123 C CA . GLU B 1 80 ? 13.203 7.496 17.531 1 90.25 80 GLU B CA 1
ATOM 6124 C C . GLU B 1 80 ? 14.016 7.52 18.828 1 90.25 80 GLU B C 1
ATOM 6126 O O . GLU B 1 80 ? 13.711 6.785 19.766 1 90.25 80 GLU B O 1
ATOM 6131 N N . ASP B 1 81 ? 15 8.344 18.859 1 94.44 81 ASP B N 1
ATOM 6132 C CA . ASP B 1 81 ? 15.812 8.469 20.078 1 94.44 81 ASP B CA 1
ATOM 6133 C C . ASP B 1 81 ? 15.102 9.336 21.125 1 94.44 81 ASP B C 1
ATOM 6135 O O . ASP B 1 81 ? 15.484 9.328 22.297 1 94.44 81 ASP B O 1
ATOM 6139 N N . HIS B 1 82 ? 14.102 10.047 20.688 1 97 82 HIS B N 1
ATOM 6140 C CA . HIS B 1 82 ? 13.508 11.039 21.578 1 97 82 HIS B CA 1
ATOM 6141 C C . HIS B 1 82 ? 12.031 10.734 21.828 1 97 82 HIS B C 1
ATOM 6143 O O . HIS B 1 82 ? 11.484 11.102 22.875 1 97 82 HIS B O 1
ATOM 6149 N N . VAL B 1 83 ? 11.367 10.18 20.859 1 97.06 83 VAL B N 1
ATOM 6150 C CA . VAL B 1 83 ? 9.922 9.977 20.922 1 97.06 83 VAL B CA 1
ATOM 6151 C C . VAL B 1 83 ? 9.586 8.539 20.531 1 97.06 83 VAL B C 1
ATOM 6153 O O . VAL B 1 83 ? 10.07 8.031 19.516 1 97.06 83 VAL B O 1
ATOM 6156 N N . ASP B 1 84 ? 8.797 7.859 21.375 1 96.44 84 ASP B N 1
ATOM 6157 C CA . ASP B 1 84 ? 8.297 6.523 21.062 1 96.44 84 ASP B CA 1
ATOM 6158 C C . ASP B 1 84 ? 7.004 6.594 20.25 1 96.44 84 ASP B C 1
ATOM 6160 O O . ASP B 1 84 ? 5.941 6.918 20.781 1 96.44 84 ASP B O 1
ATOM 6164 N N . LEU B 1 85 ? 7.098 6.258 19 1 95.31 85 LEU B N 1
ATOM 6165 C CA . LEU B 1 85 ? 5.949 6.324 18.109 1 95.31 85 LEU B CA 1
ATOM 6166 C C . LEU B 1 85 ? 5.293 4.953 17.969 1 95.31 85 LEU B C 1
ATOM 6168 O O . LEU B 1 85 ? 5.984 3.945 17.797 1 95.31 85 LEU B O 1
ATOM 6172 N N . VAL B 1 86 ? 4.004 4.992 18.062 1 95.88 86 VAL B N 1
ATOM 6173 C CA . VAL B 1 86 ? 3.246 3.768 17.828 1 95.88 86 VAL B CA 1
ATOM 6174 C C . VAL B 1 86 ? 2.268 3.975 16.672 1 95.88 86 VAL B C 1
ATOM 6176 O O . VAL B 1 86 ? 1.647 5.035 16.562 1 95.88 86 VAL B O 1
ATOM 6179 N N . GLN B 1 87 ? 2.24 3.01 15.773 1 95.5 87 GLN B N 1
ATOM 6180 C CA . GLN B 1 87 ? 1.284 3.1 14.672 1 95.5 87 GLN B CA 1
ATOM 6181 C C . GLN B 1 87 ? -0.134 2.803 15.148 1 95.5 87 GLN B C 1
ATOM 6183 O O . GLN B 1 87 ? -0.348 1.886 15.945 1 95.5 87 GLN B O 1
ATOM 6188 N N . CYS B 1 88 ? -1.069 3.58 14.695 1 96.75 88 CYS B N 1
ATOM 6189 C CA . CYS B 1 88 ? -2.471 3.328 15.008 1 96.75 88 CYS B CA 1
ATOM 6190 C C . CYS B 1 88 ? -3.086 2.35 14.008 1 96.75 88 CYS B C 1
ATOM 6192 O O . CYS B 1 88 ? -3.189 2.65 12.82 1 96.75 88 CYS B O 1
ATOM 6194 N N . ASN B 1 89 ? -3.459 1.163 14.508 1 93.25 89 ASN B N 1
ATOM 6195 C CA . ASN B 1 89 ? -4.066 0.125 13.68 1 93.25 89 ASN B CA 1
ATOM 6196 C C . ASN B 1 89 ? -5.434 -0.291 14.219 1 93.25 89 ASN B C 1
ATOM 6198 O O . ASN B 1 89 ? -5.547 -0.742 15.359 1 93.25 89 ASN B O 1
ATOM 6202 N N . PRO B 1 90 ? -6.48 -0.077 13.445 1 95.06 90 PRO B N 1
ATOM 6203 C CA . PRO B 1 90 ? -6.52 0.526 12.109 1 95.06 90 PRO B CA 1
ATOM 6204 C C . PRO B 1 90 ? -6.312 2.039 12.141 1 95.06 90 PRO B C 1
ATOM 6206 O O . PRO B 1 90 ? -6.234 2.635 13.219 1 95.06 90 PRO B O 1
ATOM 6209 N N . ASN B 1 91 ? -6.156 2.623 10.906 1 95.94 91 ASN B N 1
ATOM 6210 C CA . ASN B 1 91 ? -6.035 4.074 10.836 1 95.94 91 ASN B CA 1
ATOM 6211 C C . ASN B 1 91 ? -7.227 4.77 11.492 1 95.94 91 ASN B C 1
ATOM 6213 O O . ASN B 1 91 ? -7.059 5.535 12.445 1 95.94 91 ASN B O 1
ATOM 6217 N N . TYR B 1 92 ? -8.336 4.539 11.07 1 94.38 92 TYR B N 1
ATOM 6218 C CA . TYR B 1 92 ? -9.547 4.965 11.766 1 94.38 92 TYR B CA 1
ATOM 6219 C C . TYR B 1 92 ? -10.773 4.254 11.203 1 94.38 92 TYR B C 1
ATOM 6221 O O . TYR B 1 92 ? -10.695 3.59 10.164 1 94.38 92 TYR B O 1
ATOM 6229 N N . VAL B 1 93 ? -11.836 4.281 11.984 1 97.94 93 VAL B N 1
ATOM 6230 C CA . VAL B 1 93 ? -13.117 3.672 11.656 1 97.94 93 VAL B CA 1
ATOM 6231 C C . VAL B 1 93 ? -14.156 4.758 11.414 1 97.94 93 VAL B C 1
ATOM 6233 O O . VAL B 1 93 ? -14.297 5.68 12.227 1 97.94 93 VAL B O 1
ATOM 6236 N N . ILE B 1 94 ? -14.844 4.652 10.281 1 97.75 94 ILE B N 1
ATOM 6237 C CA . ILE B 1 94 ? -15.906 5.598 9.969 1 97.75 94 ILE B CA 1
ATOM 6238 C C . ILE B 1 94 ? -17.266 4.953 10.227 1 97.75 94 ILE B C 1
ATOM 6240 O O . ILE B 1 94 ? -17.578 3.906 9.656 1 97.75 94 ILE B O 1
ATOM 6244 N N . HIS B 1 95 ? -18.031 5.582 11.055 1 97.44 95 HIS B N 1
ATOM 6245 C CA . HIS B 1 95 ? -19.375 5.113 11.375 1 97.44 95 HIS B CA 1
ATOM 6246 C C . HIS B 1 95 ? -20.422 5.875 10.578 1 97.44 95 HIS B C 1
ATOM 6248 O O . HIS B 1 95 ? -20.469 7.105 10.625 1 97.44 95 HIS B O 1
ATOM 6254 N N . TYR B 1 96 ? -21.25 5.113 9.898 1 95.44 96 TYR B N 1
ATOM 6255 C CA . TYR B 1 96 ? -22.281 5.711 9.055 1 95.44 96 TYR B CA 1
ATOM 6256 C C . TYR B 1 96 ? -23.641 5.691 9.742 1 95.44 96 TYR B C 1
ATOM 6258 O O . TYR B 1 96 ? -23.812 5 10.75 1 95.44 96 TYR B O 1
ATO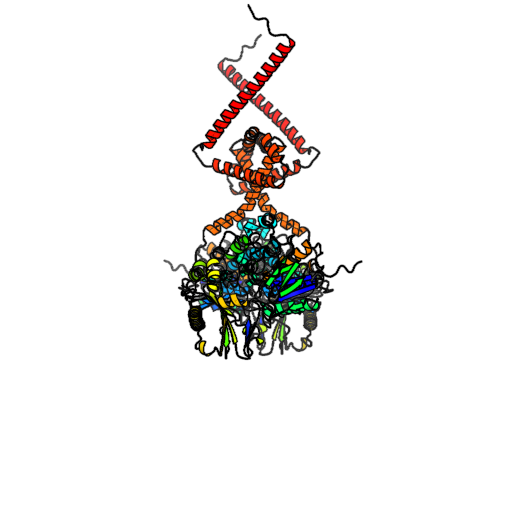M 6266 N N . HIS B 1 97 ? -24.609 6.461 9.188 1 92.31 97 HIS B N 1
ATOM 6267 C CA . HIS B 1 97 ? -25.938 6.613 9.781 1 92.31 97 HIS B CA 1
ATOM 6268 C C . HIS B 1 97 ? -26.75 5.328 9.656 1 92.31 97 HIS B C 1
ATOM 6270 O O . HIS B 1 97 ? -27.734 5.133 10.375 1 92.31 97 HIS B O 1
ATOM 6276 N N . ASP B 1 98 ? -26.375 4.453 8.695 1 91.44 98 ASP B N 1
ATOM 6277 C CA . ASP B 1 98 ? -27.125 3.221 8.5 1 91.44 98 ASP B CA 1
ATOM 6278 C C . ASP B 1 98 ? -26.656 2.125 9.453 1 91.44 98 ASP B C 1
ATOM 6280 O O . ASP B 1 98 ? -27.094 0.978 9.352 1 91.44 98 ASP B O 1
ATOM 6284 N N . GLY B 1 99 ? -25.703 2.457 10.281 1 91.12 99 GLY B N 1
ATOM 6285 C CA . GLY B 1 99 ? -25.234 1.504 11.281 1 91.12 99 GLY B CA 1
ATOM 6286 C C . GLY B 1 99 ? -24.016 0.726 10.836 1 91.12 99 GLY B C 1
ATOM 6287 O O . GLY B 1 99 ? -23.406 0.011 11.633 1 91.12 99 GLY B O 1
ATOM 6288 N N . GLU B 1 100 ? -23.609 0.886 9.57 1 93.75 100 GLU B N 1
ATOM 6289 C CA . GLU B 1 100 ? -22.422 0.206 9.055 1 93.75 100 GLU B CA 1
ATOM 6290 C C . GLU B 1 100 ? -21.172 1.035 9.289 1 93.75 100 GLU B C 1
ATOM 6292 O O . GLU B 1 100 ? -21.25 2.209 9.656 1 93.75 100 GLU B O 1
ATOM 6297 N N . LYS B 1 101 ? -20.078 0.362 9.18 1 96.5 101 LYS B N 1
ATOM 6298 C CA . LYS B 1 101 ? -18.812 1.061 9.359 1 96.5 101 LYS B CA 1
ATOM 6299 C C . LYS B 1 101 ? -17.828 0.696 8.25 1 96.5 101 LYS B C 1
ATOM 6301 O O . LYS B 1 101 ? -17.953 -0.361 7.625 1 96.5 101 LYS B O 1
ATOM 6306 N N . VAL B 1 102 ? -16.953 1.588 7.914 1 97.06 102 VAL B N 1
ATOM 6307 C CA . VAL B 1 102 ? -15.836 1.372 7.004 1 97.06 102 VAL B CA 1
ATOM 6308 C C . VAL B 1 102 ? -14.523 1.485 7.77 1 97.06 102 VAL B C 1
ATOM 6310 O O . VAL B 1 102 ? -14.297 2.457 8.5 1 97.06 102 VAL B O 1
ATOM 6313 N N . VAL B 1 103 ? -13.695 0.504 7.656 1 97.44 103 VAL B N 1
ATOM 6314 C CA . VAL B 1 103 ? -12.406 0.486 8.352 1 97.44 103 VAL B CA 1
ATOM 6315 C C . VAL B 1 103 ? -11.289 0.869 7.379 1 97.44 103 VAL B C 1
ATOM 6317 O O . VAL B 1 103 ? -11.062 0.177 6.383 1 97.44 103 VAL B O 1
ATOM 6320 N N . LEU B 1 104 ? -10.641 1.989 7.59 1 97.12 104 LEU B N 1
ATOM 6321 C CA . LEU B 1 104 ? -9.492 2.41 6.793 1 97.12 104 LEU B CA 1
ATOM 6322 C C . LEU B 1 104 ? -8.188 1.969 7.449 1 97.12 104 LEU B C 1
ATOM 6324 O O . LEU B 1 104 ? -7.988 2.164 8.648 1 97.12 104 LEU B O 1
ATOM 6328 N N . SER B 1 105 ? -7.344 1.315 6.641 1 96.38 105 SER B N 1
ATOM 6329 C CA . SER B 1 105 ? -6.133 0.7 7.168 1 96.38 105 SER B CA 1
ATOM 6330 C C . SER B 1 105 ? -4.941 0.945 6.246 1 96.38 105 SER B C 1
ATOM 6332 O O . SER B 1 105 ? -5.117 1.218 5.059 1 96.38 105 SER B O 1
ATOM 6334 N N . SER B 1 106 ? -3.75 0.898 6.871 1 96.44 106 SER B N 1
ATOM 6335 C CA . SER B 1 106 ? -2.529 0.939 6.074 1 96.44 106 SER B CA 1
ATOM 6336 C C . SER B 1 106 ? -2.164 -0.446 5.551 1 96.44 106 SER B C 1
ATOM 6338 O O . SER B 1 106 ? -1.291 -0.58 4.691 1 96.44 106 SER B O 1
ATOM 6340 N N . ASP B 1 107 ? -2.811 -1.421 6.105 1 96.5 107 ASP B N 1
ATOM 6341 C CA . ASP B 1 107 ? -2.689 -2.746 5.504 1 96.5 107 ASP B CA 1
ATOM 6342 C C . ASP B 1 107 ? -3.432 -2.816 4.172 1 96.5 107 ASP B C 1
ATOM 6344 O O . ASP B 1 107 ? -4.66 -2.891 4.145 1 96.5 107 ASP B O 1
ATOM 6348 N N . ARG B 1 108 ? -2.635 -2.871 3.207 1 95.19 108 ARG B N 1
ATOM 6349 C CA . ARG B 1 108 ? -3.166 -2.717 1.857 1 95.19 108 ARG B CA 1
ATOM 6350 C C . ARG B 1 108 ? -4.113 -3.861 1.508 1 95.19 108 ARG B C 1
ATOM 6352 O O . ARG B 1 108 ? -5.09 -3.664 0.786 1 95.19 108 ARG B O 1
ATOM 6359 N N . ALA B 1 109 ? -3.785 -5.012 1.875 1 93.56 109 ALA B N 1
ATOM 6360 C CA . ALA B 1 109 ? -4.633 -6.168 1.6 1 93.56 109 ALA B CA 1
ATOM 6361 C C . ALA B 1 109 ? -5.98 -6.039 2.305 1 93.56 109 ALA B C 1
ATOM 6363 O O . ALA B 1 109 ? -7.027 -6.305 1.71 1 93.56 109 ALA B O 1
ATOM 6364 N N . GLN B 1 110 ? -5.957 -5.668 3.512 1 94.62 110 GLN B N 1
ATOM 6365 C CA . GLN B 1 110 ? -7.184 -5.48 4.277 1 94.62 110 GLN B CA 1
ATOM 6366 C C . GLN B 1 110 ? -8.023 -4.344 3.705 1 94.62 110 GLN B C 1
ATOM 6368 O O . GLN B 1 110 ? -9.25 -4.449 3.631 1 94.62 110 GLN B O 1
ATOM 6373 N N . LEU B 1 111 ? -7.344 -3.293 3.383 1 96.69 111 LEU B N 1
ATOM 6374 C CA . LEU B 1 111 ? -8.055 -2.152 2.822 1 96.69 111 LEU B CA 1
ATOM 6375 C C . LEU B 1 111 ? -8.695 -2.512 1.482 1 96.69 111 LEU B C 1
ATOM 6377 O O . LEU B 1 111 ? -9.812 -2.086 1.187 1 96.69 111 LEU B O 1
ATOM 6381 N N . GLY B 1 112 ? -7.961 -3.225 0.646 1 93.75 112 GLY B N 1
ATOM 6382 C CA . GLY B 1 112 ? -8.523 -3.686 -0.613 1 93.75 112 GLY B CA 1
ATOM 6383 C C . GLY B 1 112 ? -9.781 -4.512 -0.438 1 93.75 112 GLY B C 1
ATOM 6384 O O . GLY B 1 112 ? -10.766 -4.316 -1.155 1 93.75 112 GLY B O 1
ATOM 6385 N N . ALA B 1 113 ? -9.719 -5.438 0.52 1 90.06 113 ALA B N 1
ATOM 6386 C CA . ALA B 1 113 ? -10.883 -6.27 0.816 1 90.06 113 ALA B CA 1
ATOM 6387 C C . ALA B 1 113 ? -12.055 -5.422 1.308 1 90.06 113 ALA B C 1
ATOM 6389 O O . ALA B 1 113 ? -13.211 -5.68 0.957 1 90.06 113 ALA B O 1
ATOM 6390 N N . GLU B 1 114 ? -11.719 -4.426 2.133 1 94.31 114 GLU B N 1
ATOM 6391 C CA . GLU B 1 114 ? -12.742 -3.52 2.641 1 94.31 114 GLU B CA 1
ATOM 6392 C C . GLU B 1 114 ? -13.422 -2.762 1.505 1 94.31 114 GLU B C 1
ATOM 6394 O O . GLU B 1 114 ? -14.648 -2.604 1.501 1 94.31 114 GLU B O 1
ATOM 6399 N N . VAL B 1 115 ? -12.688 -2.324 0.569 1 94.94 115 VAL B N 1
ATOM 6400 C CA . VAL B 1 115 ? -13.234 -1.585 -0.564 1 94.94 115 VAL B CA 1
ATOM 6401 C C . VAL B 1 115 ? -14.094 -2.512 -1.424 1 94.94 115 VAL B C 1
ATOM 6403 O O . VAL B 1 115 ? -15.18 -2.133 -1.865 1 94.94 115 VAL B O 1
ATOM 6406 N N . GLU B 1 116 ? -13.641 -3.699 -1.647 1 89.62 116 GLU B N 1
ATOM 6407 C CA . GLU B 1 116 ? -14.398 -4.641 -2.467 1 89.62 116 GLU B CA 1
ATOM 6408 C C . GLU B 1 116 ? -15.711 -5.031 -1.792 1 89.62 116 GLU B C 1
ATOM 6410 O O . GLU B 1 116 ? -16.703 -5.316 -2.467 1 89.62 116 GLU B O 1
ATOM 6415 N N . LYS B 1 117 ? -15.648 -5.062 -0.489 1 87.75 117 LYS B N 1
ATOM 6416 C CA . LYS B 1 117 ? -16.859 -5.344 0.266 1 87.75 117 LYS B CA 1
ATOM 6417 C C . LYS B 1 117 ? -17.984 -4.391 -0.127 1 87.75 117 LYS B C 1
ATOM 6419 O O . LYS B 1 117 ? -19.156 -4.797 -0.232 1 87.75 117 LYS B O 1
ATOM 6424 N N . TRP B 1 118 ? -17.625 -3.18 -0.373 1 91.62 118 TRP B N 1
ATOM 6425 C CA . TRP B 1 118 ? -18.641 -2.164 -0.603 1 91.62 118 TRP B CA 1
ATOM 6426 C C . TRP B 1 118 ? -18.766 -1.844 -2.088 1 91.62 118 TRP B C 1
ATOM 6428 O O . TRP B 1 118 ? -19.859 -1.498 -2.564 1 91.62 118 TRP B O 1
ATOM 6438 N N . GLU B 1 119 ? -17.656 -1.973 -2.824 1 90.56 119 GLU B N 1
ATOM 6439 C CA . GLU B 1 119 ? -17.609 -1.553 -4.223 1 90.56 119 GLU B CA 1
ATOM 6440 C C . GLU B 1 119 ? -17.828 -2.738 -5.16 1 90.56 119 GLU B C 1
ATOM 6442 O O . GLU B 1 119 ? -18.109 -2.555 -6.348 1 90.56 119 GLU B O 1
ATOM 6447 N N . GLY B 1 120 ? -17.688 -3.896 -4.676 1 83.81 120 GLY B N 1
ATOM 6448 C CA . GLY B 1 120 ? -17.75 -5.078 -5.52 1 83.81 120 GLY B CA 1
ATOM 6449 C C . GLY B 1 120 ? -16.438 -5.422 -6.188 1 83.81 120 GLY B C 1
ATOM 6450 O O . GLY B 1 120 ? -15.406 -4.832 -5.867 1 83.81 120 GLY B O 1
ATOM 6451 N N . GLN B 1 121 ? -16.516 -6.402 -7.098 1 81.06 121 GLN B N 1
ATOM 6452 C CA . GLN B 1 121 ? -15.328 -6.863 -7.801 1 81.06 121 GLN B CA 1
ATOM 6453 C C . GLN B 1 121 ? -14.664 -5.723 -8.57 1 81.06 121 GLN B C 1
ATOM 6455 O O . GLN B 1 121 ? -15.352 -4.93 -9.219 1 81.06 121 GLN B O 1
ATOM 6460 N N . GLY B 1 122 ? -13.375 -5.66 -8.43 1 83.31 122 GLY B N 1
ATOM 6461 C CA . GLY B 1 122 ? -12.625 -4.602 -9.094 1 83.31 122 GLY B CA 1
ATOM 6462 C C . GLY B 1 122 ? -12.359 -3.406 -8.195 1 83.31 122 GLY B C 1
ATOM 6463 O O . GLY B 1 122 ? -11.578 -2.523 -8.547 1 83.31 122 GLY B O 1
ATOM 6464 N N . GLY B 1 123 ? -13.039 -3.426 -7.082 1 89.81 123 GLY B N 1
ATOM 6465 C CA . GLY B 1 123 ? -12.852 -2.322 -6.156 1 89.81 123 GLY B CA 1
ATOM 6466 C C . GLY B 1 123 ? -11.414 -2.162 -5.703 1 89.81 123 GLY B C 1
ATOM 6467 O O . GLY B 1 123 ? -10.922 -1.04 -5.578 1 89.81 123 GLY B O 1
ATOM 6468 N N . ALA B 1 124 ? -10.766 -3.221 -5.465 1 91.06 124 ALA B N 1
ATOM 6469 C CA . ALA B 1 124 ? -9.367 -3.174 -5.039 1 91.06 124 ALA B CA 1
ATOM 6470 C C . ALA B 1 124 ? -8.484 -2.549 -6.113 1 91.06 124 ALA B C 1
ATOM 6472 O O . ALA B 1 124 ? -7.559 -1.799 -5.805 1 91.06 124 ALA B O 1
ATOM 6473 N N . ALA B 1 125 ? -8.75 -2.914 -7.316 1 87.75 125 ALA B N 1
ATOM 6474 C CA . ALA B 1 125 ? -7.988 -2.35 -8.43 1 87.75 125 ALA B CA 1
ATOM 6475 C C . ALA B 1 125 ? -8.211 -0.845 -8.539 1 87.75 125 ALA B C 1
ATOM 6477 O O . ALA B 1 125 ? -7.277 -0.092 -8.82 1 87.75 125 ALA B O 1
ATOM 6478 N N . ARG B 1 126 ? -9.398 -0.425 -8.367 1 91.94 126 ARG B N 1
ATOM 6479 C CA . ARG B 1 126 ? -9.711 1 -8.406 1 91.94 126 ARG B CA 1
ATOM 6480 C C . ARG B 1 126 ? -9.055 1.739 -7.246 1 91.94 126 ARG B C 1
ATOM 6482 O O . ARG B 1 126 ? -8.594 2.873 -7.406 1 91.94 126 ARG B O 1
ATOM 6489 N N . LEU B 1 127 ? -9.039 1.107 -6.102 1 95.12 127 LEU B N 1
ATOM 6490 C CA . LEU B 1 127 ? -8.305 1.665 -4.969 1 95.12 127 LEU B CA 1
ATOM 6491 C C . LEU B 1 127 ? -6.844 1.906 -5.336 1 95.12 127 LEU B C 1
ATOM 6493 O O . LEU B 1 127 ? -6.285 2.961 -5.023 1 95.12 127 LEU B O 1
ATOM 6497 N N . GLU B 1 128 ? -6.246 0.948 -5.965 1 91.69 128 GLU B N 1
ATOM 6498 C CA . GLU B 1 128 ? -4.855 1.103 -6.379 1 91.69 128 GLU B CA 1
ATOM 6499 C C . GLU B 1 128 ? -4.691 2.277 -7.34 1 91.69 128 GLU B C 1
ATOM 6501 O O . GLU B 1 128 ? -3.695 3 -7.277 1 91.69 128 GLU B O 1
ATOM 6506 N N . GLY B 1 129 ? -5.641 2.391 -8.219 1 89.94 129 GLY B N 1
ATOM 6507 C CA . GLY B 1 129 ? -5.609 3.531 -9.125 1 89.94 129 GLY B CA 1
ATOM 6508 C C . GLY B 1 129 ? -5.676 4.863 -8.398 1 89.94 129 GLY B C 1
ATOM 6509 O O . GLY B 1 129 ? -4.914 5.781 -8.711 1 89.94 129 GLY B O 1
ATOM 6510 N N . PHE B 1 130 ? -6.566 4.918 -7.422 1 94.62 130 PHE B N 1
ATOM 6511 C CA . PHE B 1 130 ? -6.707 6.121 -6.609 1 94.62 130 PHE B CA 1
ATOM 6512 C C . PHE B 1 130 ? -5.406 6.445 -5.891 1 94.62 130 PHE B C 1
ATOM 6514 O O . PHE B 1 130 ? -4.941 7.586 -5.918 1 94.62 130 PHE B O 1
ATOM 6521 N N . LEU B 1 131 ? -4.844 5.477 -5.277 1 94.94 131 LEU B N 1
ATOM 6522 C CA . LEU B 1 131 ? -3.646 5.68 -4.469 1 94.94 131 LEU B CA 1
ATOM 6523 C C . LEU B 1 131 ? -2.453 6.047 -5.344 1 94.94 131 LEU B C 1
ATOM 6525 O O . LEU B 1 131 ? -1.581 6.809 -4.926 1 94.94 131 LEU B O 1
ATOM 6529 N N . ARG B 1 132 ? -2.404 5.531 -6.516 1 89.88 132 ARG B N 1
ATOM 6530 C CA . ARG B 1 132 ? -1.339 5.898 -7.441 1 89.88 132 ARG B CA 1
ATOM 6531 C C . ARG B 1 132 ? -1.396 7.387 -7.781 1 89.88 132 ARG B C 1
ATOM 6533 O O . ARG B 1 132 ? -0.375 8.078 -7.746 1 89.88 132 ARG B O 1
ATOM 6540 N N . GLU B 1 133 ? -2.572 7.805 -8.133 1 89.19 133 GLU B N 1
ATOM 6541 C CA . GLU B 1 133 ? -2.738 9.219 -8.445 1 89.19 133 GLU B CA 1
ATOM 6542 C C . GLU B 1 133 ? -2.455 10.094 -7.227 1 89.19 133 GLU B C 1
ATOM 6544 O O . GLU B 1 133 ? -1.718 11.078 -7.32 1 89.19 133 GLU B O 1
ATOM 6549 N N . ALA B 1 134 ? -3.051 9.75 -6.137 1 94.56 134 ALA B N 1
ATOM 6550 C CA . ALA B 1 134 ? -2.857 10.5 -4.898 1 94.56 134 ALA B CA 1
ATOM 6551 C C . ALA B 1 134 ? -1.388 10.508 -4.484 1 94.56 134 ALA B C 1
ATOM 6553 O O . ALA B 1 134 ? -0.9 11.492 -3.92 1 94.56 134 ALA B O 1
ATOM 6554 N N . GLY B 1 135 ? -0.726 9.406 -4.734 1 92.69 135 GLY B N 1
ATOM 6555 C CA . GLY B 1 135 ? 0.695 9.328 -4.438 1 92.69 135 GLY B CA 1
ATOM 6556 C C . GLY B 1 135 ? 1.522 10.344 -5.195 1 92.69 135 GLY B C 1
ATOM 6557 O O . GLY B 1 135 ? 2.482 10.898 -4.656 1 92.69 135 GLY B O 1
ATOM 6558 N N . ILE B 1 136 ? 1.15 10.578 -6.398 1 88.06 136 ILE B N 1
ATOM 6559 C CA . ILE B 1 136 ? 1.82 11.602 -7.199 1 88.06 136 ILE B CA 1
ATOM 6560 C C . ILE B 1 136 ? 1.598 12.977 -6.578 1 88.06 136 ILE B C 1
ATOM 6562 O O . ILE B 1 136 ? 2.533 13.773 -6.469 1 88.06 136 ILE B O 1
ATOM 6566 N N . HIS B 1 137 ? 0.366 13.227 -6.133 1 92.62 137 HIS B N 1
ATOM 6567 C CA . HIS B 1 137 ? 0.077 14.477 -5.434 1 92.62 137 HIS B CA 1
ATOM 6568 C C . HIS B 1 137 ? 0.967 14.641 -4.207 1 92.62 137 HIS B C 1
ATOM 6570 O O . HIS B 1 137 ? 1.528 15.711 -3.98 1 92.62 137 HIS B O 1
ATOM 6576 N N . GLY B 1 138 ? 1.088 13.602 -3.477 1 91.94 138 GLY B N 1
ATOM 6577 C CA . GLY B 1 138 ? 1.886 13.625 -2.262 1 91.94 138 GLY B CA 1
ATOM 6578 C C . GLY B 1 138 ? 3.359 13.883 -2.521 1 91.94 138 GLY B C 1
ATOM 6579 O O . GLY B 1 138 ? 3.955 14.773 -1.914 1 91.94 138 GLY B O 1
ATOM 6580 N N . GLN B 1 139 ? 3.926 13.211 -3.414 1 88.12 139 GLN B N 1
ATOM 6581 C CA . GLN B 1 139 ? 5.352 13.312 -3.713 1 88.12 139 GLN B CA 1
ATOM 6582 C C . GLN B 1 139 ? 5.695 14.695 -4.27 1 88.12 139 GLN B C 1
ATOM 6584 O O . GLN B 1 139 ? 6.703 15.289 -3.891 1 88.12 139 GLN B O 1
ATOM 6589 N N . LEU B 1 140 ? 4.852 15.141 -5.133 1 85.75 140 LEU B N 1
ATOM 6590 C CA . LEU B 1 140 ? 5.086 16.453 -5.715 1 85.75 140 LEU B CA 1
ATOM 6591 C C . LEU B 1 140 ? 4.969 17.547 -4.656 1 85.75 140 LEU B C 1
ATOM 6593 O O . LEU B 1 140 ? 5.699 18.531 -4.699 1 85.75 140 LEU B O 1
ATOM 6597 N N . SER B 1 141 ? 4.078 17.344 -3.756 1 89.12 141 SER B N 1
ATOM 6598 C CA . SER B 1 141 ? 3.92 18.312 -2.682 1 89.12 141 SER B CA 1
ATOM 6599 C C . SER B 1 141 ? 5.148 18.344 -1.781 1 89.12 141 SER B C 1
ATOM 6601 O O . SER B 1 141 ? 5.586 19.422 -1.362 1 89.12 141 SER B O 1
ATOM 6603 N N . TYR B 1 142 ? 5.691 17.219 -1.488 1 86.44 142 TYR B N 1
ATOM 6604 C CA . TYR B 1 142 ? 6.918 17.156 -0.704 1 86.44 142 TYR B CA 1
ATOM 6605 C C . TYR B 1 142 ? 8.055 17.891 -1.404 1 86.44 142 TYR B C 1
ATOM 6607 O O . TYR B 1 142 ? 8.758 18.703 -0.786 1 86.44 142 TYR B O 1
ATOM 6615 N N . ASP B 1 143 ? 8.141 17.672 -2.682 1 82.25 143 ASP B N 1
ATOM 6616 C CA . ASP B 1 143 ? 9.32 18.094 -3.434 1 82.25 143 ASP B CA 1
ATOM 6617 C C . ASP B 1 143 ? 9.203 19.562 -3.846 1 82.25 143 ASP B C 1
ATOM 6619 O O . ASP B 1 143 ? 10.203 20.281 -3.855 1 82.25 143 ASP B O 1
ATOM 6623 N N . GLN B 1 144 ? 7.973 19.953 -4.113 1 79.38 144 GLN B N 1
ATOM 6624 C CA . GLN B 1 144 ? 7.863 21.219 -4.809 1 79.38 144 GLN B CA 1
ATOM 6625 C C . GLN B 1 144 ? 7.176 22.266 -3.934 1 79.38 144 GLN B C 1
ATOM 6627 O O . GLN B 1 144 ? 7.262 23.469 -4.207 1 79.38 144 GLN B O 1
ATOM 6632 N N . VAL B 1 145 ? 6.609 21.812 -2.881 1 81.69 145 VAL B N 1
ATOM 6633 C CA . VAL B 1 145 ? 5.789 22.781 -2.164 1 81.69 145 VAL B CA 1
ATOM 6634 C C . VAL B 1 145 ? 6.277 22.906 -0.724 1 81.69 145 VAL B C 1
ATOM 6636 O O . VAL B 1 145 ? 6.699 23.984 -0.298 1 81.69 145 VAL B O 1
ATOM 6639 N N . LEU B 1 146 ? 6.438 21.891 -0.051 1 82.56 146 LEU B N 1
ATOM 6640 C CA . LEU B 1 146 ? 6.66 21.906 1.391 1 82.56 146 LEU B CA 1
ATOM 6641 C C . LEU B 1 146 ? 8.117 22.25 1.71 1 82.56 146 LEU B C 1
ATOM 6643 O O . LEU B 1 146 ? 8.422 22.719 2.811 1 82.56 146 LEU B O 1
ATOM 6647 N N . GLY B 1 147 ? 8.961 22.047 0.726 1 82.62 147 GLY B N 1
ATOM 6648 C CA . GLY B 1 147 ? 10.375 22.281 0.992 1 82.62 147 GLY B CA 1
ATOM 6649 C C . GLY B 1 147 ? 10.922 23.5 0.283 1 82.62 147 GLY B C 1
ATOM 6650 O O . GLY B 1 147 ? 12.125 23.75 0.326 1 82.62 147 GLY B O 1
ATOM 6651 N N . LYS B 1 148 ? 10.023 24.266 -0.291 1 83.94 148 LYS B N 1
ATOM 6652 C CA . LYS B 1 148 ? 10.516 25.391 -1.077 1 83.94 148 LYS B CA 1
ATOM 6653 C C . LYS B 1 148 ? 9.742 26.672 -0.748 1 83.94 148 LYS B C 1
ATOM 6655 O O . LYS B 1 148 ? 8.531 26.625 -0.528 1 83.94 148 LYS B O 1
ATOM 6660 N N . PRO B 1 149 ? 10.508 27.734 -0.675 1 82.19 149 PRO B N 1
ATOM 6661 C CA . PRO B 1 149 ? 9.836 29.016 -0.458 1 82.19 149 PRO B CA 1
ATOM 6662 C C . PRO B 1 149 ? 9.125 29.531 -1.709 1 82.19 149 PRO B C 1
ATOM 6664 O O . PRO B 1 149 ? 9.484 29.156 -2.826 1 82.19 149 PRO B O 1
ATOM 6667 N N . PHE B 1 150 ? 8.133 30.359 -1.516 1 80.75 150 PHE B N 1
ATOM 6668 C CA . PHE B 1 150 ? 7.398 31 -2.596 1 80.75 150 PHE B CA 1
ATOM 6669 C C . PHE B 1 150 ? 7.344 32.5 -2.391 1 80.75 150 PHE B C 1
ATOM 6671 O O . PHE B 1 150 ? 6.262 33.094 -2.363 1 80.75 150 PHE B O 1
ATOM 6678 N N . ASP B 1 151 ? 8.445 33.062 -2.359 1 78.31 151 ASP B N 1
ATOM 6679 C CA . ASP B 1 151 ? 8.586 34.469 -2.01 1 78.31 151 ASP B CA 1
ATOM 6680 C C . ASP B 1 151 ? 8.117 35.375 -3.15 1 78.31 151 ASP B C 1
ATOM 6682 O O . ASP B 1 151 ? 7.855 36.562 -2.945 1 78.31 151 ASP B O 1
ATOM 6686 N N . SER B 1 152 ? 8.086 34.875 -4.352 1 74.56 152 SER B N 1
ATOM 6687 C CA . SER B 1 152 ? 7.637 35.656 -5.504 1 74.56 152 SER B CA 1
ATOM 6688 C C . SER B 1 152 ? 6.738 34.812 -6.414 1 74.56 152 SER B C 1
ATOM 6690 O O . SER B 1 152 ? 6.773 33.594 -6.371 1 74.56 152 SER B O 1
ATOM 6692 N N . PHE B 1 153 ? 5.977 35.531 -7.098 1 78.31 153 PHE B N 1
ATOM 6693 C CA . PHE B 1 153 ? 5.102 34.875 -8.047 1 78.31 153 PHE B CA 1
ATOM 6694 C C . PHE B 1 153 ? 5.918 34.125 -9.094 1 78.31 153 PHE B C 1
ATOM 6696 O O . PHE B 1 153 ? 5.43 33.156 -9.688 1 78.31 153 PHE B O 1
ATOM 6703 N N . LEU B 1 154 ? 7.16 34.5 -9.242 1 73.19 154 LEU B N 1
ATOM 6704 C CA . LEU B 1 154 ? 8.055 33.812 -10.172 1 73.19 154 LEU B CA 1
ATOM 6705 C C . LEU B 1 154 ? 8.383 32.406 -9.688 1 73.19 154 LEU B C 1
ATOM 6707 O O . LEU B 1 154 ? 8.703 31.531 -10.492 1 73.19 154 LEU B O 1
ATOM 6711 N N . ALA B 1 155 ? 8.227 32.281 -8.414 1 73.56 155 ALA B N 1
ATOM 6712 C CA . ALA B 1 155 ? 8.492 30.969 -7.84 1 73.56 155 ALA B CA 1
ATOM 6713 C C . ALA B 1 155 ? 7.473 29.953 -8.32 1 73.56 155 ALA B C 1
ATOM 6715 O O . ALA B 1 155 ? 7.762 28.75 -8.383 1 73.56 155 ALA B O 1
ATOM 6716 N N . MET B 1 156 ? 6.352 30.438 -8.688 1 75.38 156 MET B N 1
ATOM 6717 C CA . MET B 1 156 ? 5.301 29.562 -9.195 1 75.38 156 MET B CA 1
ATOM 6718 C C . MET B 1 156 ? 5.602 29.125 -10.625 1 75.38 156 MET B C 1
ATOM 6720 O O . MET B 1 156 ? 5.008 28.172 -11.125 1 75.38 156 MET B O 1
ATOM 6724 N N . LEU B 1 157 ? 6.516 29.812 -11.203 1 71.81 157 LEU B N 1
ATOM 6725 C CA . LEU B 1 157 ? 6.844 29.531 -12.602 1 71.81 157 LEU B CA 1
ATOM 6726 C C . LEU B 1 157 ? 8.07 28.625 -12.695 1 71.81 157 LEU B C 1
ATOM 6728 O O . LEU B 1 157 ? 8.602 28.406 -13.789 1 71.81 157 LEU B O 1
ATOM 6732 N N . ARG B 1 158 ? 8.477 28.266 -11.609 1 71 158 ARG B N 1
ATOM 6733 C CA . ARG B 1 158 ? 9.555 27.281 -11.656 1 71 158 ARG B CA 1
ATOM 6734 C C . ARG B 1 158 ? 9.172 26.094 -12.531 1 71 158 ARG B C 1
ATOM 6736 O O . ARG B 1 158 ? 8.031 25.625 -12.5 1 71 158 ARG B O 1
ATOM 6743 N N . PRO B 1 159 ? 10.117 25.609 -13.391 1 68.19 159 PRO B N 1
ATOM 6744 C CA . PRO B 1 159 ? 9.805 24.516 -14.312 1 68.19 159 PRO B CA 1
ATOM 6745 C C . PRO B 1 159 ? 9.258 23.281 -13.602 1 68.19 159 PRO B C 1
ATOM 6747 O O . PRO B 1 159 ? 8.336 22.641 -14.102 1 68.19 159 PRO B O 1
ATOM 6750 N N . GLY B 1 160 ? 9.758 23.078 -12.469 1 68.44 160 GLY B N 1
ATOM 6751 C CA . GLY B 1 160 ? 9.258 21.938 -11.719 1 68.44 160 GLY B CA 1
ATOM 6752 C C . GLY B 1 160 ? 7.797 22.078 -11.328 1 68.44 160 GLY B C 1
ATOM 6753 O O . GLY B 1 160 ? 7.047 21.094 -11.359 1 68.44 160 GLY B O 1
ATOM 6754 N N . VAL B 1 161 ? 7.387 23.25 -11.031 1 70.88 161 VAL B N 1
ATOM 6755 C CA . VAL B 1 161 ? 6.016 23.516 -10.609 1 70.88 161 VAL B CA 1
ATOM 6756 C C . VAL B 1 161 ? 5.094 23.531 -11.828 1 70.88 161 VAL B C 1
ATOM 6758 O O . VAL B 1 161 ? 4.059 22.859 -11.844 1 70.88 161 VAL B O 1
ATOM 6761 N N . VAL B 1 162 ? 5.516 24.188 -12.828 1 70.38 162 VAL B N 1
ATOM 6762 C CA . VAL B 1 162 ? 4.676 24.375 -14.008 1 70.38 162 VAL B CA 1
ATOM 6763 C C . VAL B 1 162 ? 4.457 23.047 -14.711 1 70.38 162 VAL B C 1
ATOM 6765 O O . VAL B 1 162 ? 3.342 22.734 -15.133 1 70.38 162 VAL B O 1
ATOM 6768 N N . MET B 1 163 ? 5.5 22.312 -14.812 1 66.81 163 MET B N 1
ATOM 6769 C CA . MET B 1 163 ? 5.449 21.047 -15.539 1 66.81 163 MET B CA 1
ATOM 6770 C C . MET B 1 163 ? 4.566 20.031 -14.82 1 66.81 163 MET B C 1
ATOM 6772 O O . MET B 1 163 ? 4.035 19.109 -15.445 1 66.81 163 MET B O 1
ATOM 6776 N N . ASN B 1 164 ? 4.387 20.312 -13.562 1 76.06 164 ASN B N 1
ATOM 6777 C CA . ASN B 1 164 ? 3.666 19.312 -12.773 1 76.06 164 ASN B CA 1
ATOM 6778 C C . ASN B 1 164 ? 2.301 19.828 -12.328 1 76.06 164 ASN B C 1
ATOM 6780 O O . ASN B 1 164 ? 1.563 19.125 -11.633 1 76.06 164 ASN B O 1
ATOM 6784 N N . LEU B 1 165 ? 1.979 20.953 -12.75 1 76.44 165 LEU B N 1
ATOM 6785 C CA . LEU B 1 165 ? 0.742 21.594 -12.305 1 76.44 165 LEU B CA 1
ATOM 6786 C C . LEU B 1 165 ? -0.469 20.75 -12.695 1 76.44 165 LEU B C 1
ATOM 6788 O O . LEU B 1 165 ? -1.39 20.578 -11.891 1 76.44 165 LEU B O 1
ATOM 6792 N N . MET B 1 166 ? -0.419 20.188 -13.82 1 73.56 166 MET B N 1
ATOM 6793 C CA . MET B 1 166 ? -1.561 19.406 -14.289 1 73.56 166 MET B CA 1
ATOM 6794 C C . MET B 1 166 ? -1.65 18.078 -13.555 1 73.56 166 MET B C 1
ATOM 6796 O O . MET B 1 166 ? -2.746 17.562 -13.336 1 73.56 166 MET B O 1
ATOM 6800 N N . LYS B 1 167 ? -0.538 17.641 -13.188 1 79.81 167 LYS B N 1
ATOM 6801 C CA . LYS B 1 167 ? -0.512 16.375 -12.453 1 79.81 167 LYS B CA 1
ATOM 6802 C C . LYS B 1 167 ? -1.061 16.547 -11.039 1 79.81 167 LYS B C 1
ATOM 6804 O O . LYS B 1 167 ? -1.489 15.57 -10.414 1 79.81 167 LYS B O 1
ATOM 6809 N N . LEU B 1 168 ? -1.131 17.75 -10.609 1 84.88 168 LEU B N 1
ATOM 6810 C CA . LEU B 1 168 ? -1.58 18.047 -9.25 1 84.88 168 LEU B CA 1
ATOM 6811 C C . LEU B 1 168 ? -3.096 18.203 -9.203 1 84.88 168 LEU B C 1
ATOM 6813 O O . LEU B 1 168 ? -3.688 18.219 -8.125 1 84.88 168 LEU B O 1
ATOM 6817 N N . HIS B 1 169 ? -3.781 18.344 -10.328 1 84.69 169 HIS B N 1
ATOM 6818 C CA . HIS B 1 169 ? -5.23 18.469 -10.445 1 84.69 169 HIS B CA 1
ATOM 6819 C C . HIS B 1 169 ? -5.758 19.594 -9.555 1 84.69 169 HIS B C 1
ATOM 6821 O O . HIS B 1 169 ? -6.695 19.391 -8.781 1 84.69 169 HIS B O 1
ATOM 6827 N N . PRO B 1 170 ? -5.227 20.781 -9.68 1 81.5 170 PRO B N 1
ATOM 6828 C CA . PRO B 1 170 ? -5.648 21.875 -8.805 1 81.5 170 PRO B CA 1
ATOM 6829 C C . PRO B 1 170 ? -7.043 22.406 -9.141 1 81.5 170 PRO B C 1
ATOM 6831 O O . PRO B 1 170 ? -7.664 23.078 -8.328 1 81.5 170 PRO B O 1
ATOM 6834 N N . PHE B 1 171 ? -7.598 22 -10.297 1 78.31 171 PHE B N 1
ATOM 6835 C CA . PHE B 1 171 ? -8.844 22.594 -10.75 1 78.31 171 PHE B CA 1
ATOM 6836 C C . PHE B 1 171 ? -10.016 21.641 -10.539 1 78.31 171 PHE B C 1
ATOM 6838 O O . PHE B 1 171 ? -11.172 22.031 -10.727 1 78.31 171 PHE B O 1
ATOM 6845 N N . GLY B 1 172 ? -9.703 20.469 -10.188 1 82.31 172 GLY B N 1
ATOM 6846 C CA . GLY B 1 172 ? -10.758 19.547 -9.781 1 82.31 172 GLY B CA 1
ATOM 6847 C C . GLY B 1 172 ? -11 19.547 -8.281 1 82.31 172 GLY B C 1
ATOM 6848 O O . GLY B 1 172 ? -10.234 20.156 -7.527 1 82.31 172 GLY B O 1
ATOM 6849 N N . SER B 1 173 ? -12.125 19.016 -7.906 1 87.75 173 SER B N 1
ATOM 6850 C CA . SER B 1 173 ? -12.414 18.891 -6.48 1 87.75 173 SER B CA 1
ATOM 6851 C C . SER B 1 173 ? -11.953 17.547 -5.926 1 87.75 173 SER B C 1
ATOM 6853 O O . SER B 1 173 ? -11.836 16.578 -6.672 1 87.75 173 SER B O 1
ATOM 6855 N N . LEU B 1 174 ? -11.648 17.594 -4.688 1 92.69 174 LEU B N 1
ATOM 6856 C CA . LEU B 1 174 ? -11.289 16.344 -4.012 1 92.69 174 LEU B CA 1
ATOM 6857 C C . LEU B 1 174 ? -12.391 15.312 -4.164 1 92.69 174 LEU B C 1
ATOM 6859 O O . LEU B 1 174 ? -12.117 14.141 -4.453 1 92.69 174 LEU B O 1
ATOM 6863 N N . TRP B 1 175 ? -13.625 15.758 -4.039 1 92.12 175 TRP B N 1
ATOM 6864 C CA . TRP B 1 175 ? -14.766 14.867 -4.227 1 92.12 175 TRP B CA 1
ATOM 6865 C C . TRP B 1 175 ? -14.781 14.281 -5.633 1 92.12 175 TRP B C 1
ATOM 6867 O O . TRP B 1 175 ? -15.047 13.094 -5.82 1 92.12 175 TRP B O 1
ATOM 6877 N N . GLY B 1 176 ? -14.539 15.156 -6.566 1 90.75 176 GLY B N 1
ATOM 6878 C CA . GLY B 1 176 ? -14.516 14.703 -7.945 1 90.75 176 GLY B CA 1
ATOM 6879 C C . GLY B 1 176 ? -13.453 13.648 -8.211 1 90.75 176 GLY B C 1
ATOM 6880 O O . GLY B 1 176 ? -13.695 12.695 -8.953 1 90.75 176 GLY B O 1
ATOM 6881 N N . ARG B 1 177 ? -12.289 13.82 -7.652 1 91.88 177 ARG B N 1
ATOM 6882 C CA . ARG B 1 177 ? -11.227 12.836 -7.82 1 91.88 177 ARG B CA 1
ATOM 6883 C C . ARG B 1 177 ? -11.617 11.492 -7.203 1 91.88 177 ARG B C 1
ATOM 6885 O O . ARG B 1 177 ? -11.32 10.438 -7.762 1 91.88 177 ARG B O 1
ATOM 6892 N N . CYS B 1 178 ? -12.273 11.539 -6.047 1 94.19 178 CYS B N 1
ATOM 6893 C CA . CYS B 1 178 ? -12.758 10.312 -5.414 1 94.19 178 CYS B CA 1
ATOM 6894 C C . CYS B 1 178 ? -13.805 9.625 -6.277 1 94.19 178 CYS B C 1
ATOM 6896 O O . CYS B 1 178 ? -13.789 8.406 -6.426 1 94.19 178 CYS B O 1
ATOM 6898 N N . ALA B 1 179 ? -14.641 10.438 -6.867 1 91.69 179 ALA B N 1
ATOM 6899 C CA . ALA B 1 179 ? -15.734 9.906 -7.68 1 91.69 179 ALA B CA 1
ATOM 6900 C C . ALA B 1 179 ? -15.203 9.211 -8.93 1 91.69 179 ALA B C 1
ATOM 6902 O O . ALA B 1 179 ? -15.867 8.344 -9.492 1 91.69 179 ALA B O 1
ATOM 6903 N N . ARG B 1 180 ? -14.039 9.578 -9.336 1 90.94 180 ARG B N 1
ATOM 6904 C CA . ARG B 1 180 ? -13.406 8.953 -10.492 1 90.94 180 ARG B CA 1
ATOM 6905 C C . ARG B 1 180 ? -13.086 7.488 -10.211 1 90.94 180 ARG B C 1
ATOM 6907 O O . ARG B 1 180 ? -13.125 6.652 -11.117 1 90.94 180 ARG B O 1
ATOM 6914 N N . TYR B 1 181 ? -12.859 7.133 -9.031 1 93.19 181 TYR B N 1
ATOM 6915 C CA . TYR B 1 181 ? -12.352 5.797 -8.727 1 93.19 181 TYR B CA 1
ATOM 6916 C C . TYR B 1 181 ? -13.375 4.988 -7.941 1 93.19 181 TYR B C 1
ATOM 6918 O O . TYR B 1 181 ? -13.5 3.775 -8.133 1 93.19 181 TYR B O 1
ATOM 6926 N N . PHE B 1 182 ? -14.102 5.656 -7.059 1 94.94 182 PHE B N 1
ATOM 6927 C CA . PHE B 1 182 ? -15.047 4.934 -6.223 1 94.94 182 PHE B CA 1
ATOM 6928 C C . PHE B 1 182 ? -16.469 5.105 -6.746 1 94.94 182 PHE B C 1
ATOM 6930 O O . PHE B 1 182 ? -16.891 6.223 -7.051 1 94.94 182 PHE B O 1
ATOM 6937 N N . LYS B 1 183 ? -17.219 4.004 -6.727 1 91.19 183 LYS B N 1
ATOM 6938 C CA . LYS B 1 183 ? -18.531 3.998 -7.355 1 91.19 183 LYS B CA 1
ATOM 6939 C C . LYS B 1 183 ? -19.625 4.273 -6.336 1 91.19 183 LYS B C 1
ATOM 6941 O O . LYS B 1 183 ? -20.719 4.719 -6.699 1 91.19 183 LYS B O 1
ATOM 6946 N N . THR B 1 184 ? -19.375 4.023 -5.16 1 93.44 184 THR B N 1
ATOM 6947 C CA . THR B 1 184 ? -20.406 4.188 -4.145 1 93.44 184 THR B CA 1
ATOM 6948 C C . THR B 1 184 ? -20.203 5.484 -3.365 1 93.44 184 THR B C 1
ATOM 6950 O O . THR B 1 184 ? -19.062 5.926 -3.176 1 93.44 184 THR B O 1
ATOM 6953 N N . GLU B 1 185 ? -21.297 6.031 -2.932 1 94 185 GLU B N 1
ATOM 6954 C CA . GLU B 1 185 ? -21.25 7.215 -2.078 1 94 185 GLU B CA 1
ATOM 6955 C C . GLU B 1 185 ? -20.5 6.922 -0.775 1 94 185 GLU B C 1
ATOM 6957 O O . GLU B 1 185 ? -19.781 7.773 -0.267 1 94 185 GLU B O 1
ATOM 6962 N N . ARG B 1 186 ? -20.688 5.762 -0.26 1 95.31 186 ARG B N 1
ATOM 6963 C CA . ARG B 1 186 ? -20.078 5.344 0.993 1 95.31 186 ARG B CA 1
ATOM 6964 C C . ARG B 1 186 ? -18.547 5.457 0.916 1 95.31 186 ARG B C 1
ATOM 6966 O O . ARG B 1 186 ? -17.922 6.059 1.789 1 95.31 186 ARG B O 1
ATOM 6973 N N . MET B 1 187 ? -18.031 4.941 -0.13 1 96 187 MET B N 1
ATOM 6974 C CA . MET B 1 187 ? -16.578 4.957 -0.266 1 96 187 MET B CA 1
ATOM 6975 C C . MET B 1 187 ? -16.078 6.355 -0.625 1 96 187 MET B C 1
ATOM 6977 O O . MET B 1 187 ? -14.977 6.75 -0.217 1 96 187 MET B O 1
ATOM 6981 N N . ARG B 1 188 ? -16.875 7.125 -1.388 1 95.19 188 ARG B N 1
ATOM 6982 C CA . ARG B 1 188 ? -16.5 8.5 -1.693 1 95.19 188 ARG B CA 1
ATOM 6983 C C . ARG B 1 188 ? -16.406 9.336 -0.422 1 95.19 188 ARG B C 1
ATOM 6985 O O . ARG B 1 188 ? -15.477 10.133 -0.266 1 95.19 188 ARG B O 1
ATOM 6992 N N . ARG B 1 189 ? -17.297 9.125 0.482 1 95.75 189 ARG B N 1
ATOM 6993 C CA . ARG B 1 189 ? -17.266 9.836 1.759 1 95.75 189 ARG B CA 1
ATOM 6994 C C . ARG B 1 189 ? -16.047 9.422 2.576 1 95.75 189 ARG B C 1
ATOM 6996 O O . ARG B 1 189 ? -15.359 10.273 3.162 1 95.75 189 ARG B O 1
ATOM 7003 N N . ALA B 1 190 ? -15.758 8.156 2.541 1 96.75 190 ALA B N 1
ATOM 7004 C CA . ALA B 1 190 ? -14.656 7.617 3.334 1 96.75 190 ALA B CA 1
ATOM 7005 C C . ALA B 1 190 ? -13.32 8.195 2.883 1 96.75 190 ALA B C 1
ATOM 7007 O O . ALA B 1 190 ? -12.453 8.477 3.709 1 96.75 190 ALA B O 1
ATOM 7008 N N . PHE B 1 191 ? -13.188 8.438 1.61 1 96.88 191 PHE B N 1
ATOM 7009 C CA . PHE B 1 191 ? -11.883 8.812 1.084 1 96.88 191 PHE B CA 1
ATOM 7010 C C . PHE B 1 191 ? -11.805 10.312 0.839 1 96.88 191 PHE B C 1
ATOM 7012 O O . PHE B 1 191 ? -10.789 10.82 0.362 1 96.88 191 PHE B O 1
ATOM 7019 N N . SER B 1 192 ? -12.859 11.031 1.17 1 94.25 192 SER B N 1
ATOM 7020 C CA . SER B 1 192 ? -12.828 12.477 0.972 1 94.25 192 SER B CA 1
ATOM 7021 C C . SER B 1 192 ? -12.859 13.219 2.303 1 94.25 192 SER B C 1
ATOM 7023 O O . SER B 1 192 ? -12.578 14.414 2.359 1 94.25 192 SER B O 1
ATOM 7025 N N . PHE B 1 193 ? -13.133 12.523 3.346 1 91.56 193 PHE B N 1
ATOM 7026 C CA . PHE B 1 193 ? -13.305 13.18 4.641 1 91.56 193 PHE B CA 1
ATOM 7027 C C . PHE B 1 193 ? -12 13.812 5.102 1 91.56 193 PHE B C 1
ATOM 7029 O O . PHE B 1 193 ? -12.008 14.711 5.949 1 91.56 193 PHE B O 1
ATOM 7036 N N . GLY B 1 194 ? -10.883 13.422 4.547 1 88.25 194 GLY B N 1
ATOM 7037 C CA . GLY B 1 194 ? -9.578 13.953 4.918 1 88.25 194 GLY B CA 1
ATOM 7038 C C . GLY B 1 194 ? -9.461 15.445 4.695 1 88.25 194 GLY B C 1
ATOM 7039 O O . GLY B 1 194 ? -8.602 16.109 5.293 1 88.25 194 GLY B O 1
ATOM 7040 N N . SER B 1 195 ? -10.305 16 3.893 1 85.94 195 SER B N 1
ATOM 7041 C CA . SER B 1 195 ? -10.289 17.438 3.635 1 85.94 195 SER B CA 1
ATOM 7042 C C . SER B 1 195 ? -10.523 18.234 4.918 1 85.94 195 SER B C 1
ATOM 7044 O O . SER B 1 195 ? -10.094 19.391 5.027 1 85.94 195 SER B O 1
ATOM 7046 N N . MET B 1 196 ? -11.086 17.578 5.84 1 82.06 196 MET B N 1
ATOM 7047 C CA . MET B 1 196 ? -11.406 18.234 7.102 1 82.06 196 MET B CA 1
ATOM 7048 C C . MET B 1 196 ? -10.133 18.531 7.898 1 82.06 196 MET B C 1
ATOM 7050 O O . MET B 1 196 ? -10.133 19.375 8.789 1 82.06 196 MET B O 1
ATOM 7054 N N . TYR B 1 197 ? -9.086 17.875 7.582 1 78.69 197 TYR B N 1
ATOM 7055 C CA . TYR B 1 197 ? -7.805 18.203 8.203 1 78.69 197 TYR B CA 1
ATOM 7056 C C . TYR B 1 197 ? -7.371 19.625 7.859 1 78.69 197 TYR B C 1
ATOM 7058 O O . TYR B 1 197 ? -6.578 20.219 8.586 1 78.69 197 TYR B O 1
ATOM 7066 N N . LEU B 1 198 ? -7.926 20.047 6.77 1 76.81 198 LEU B N 1
ATOM 7067 C CA . LEU B 1 198 ? -7.582 21.391 6.312 1 76.81 198 LEU B CA 1
ATOM 7068 C C . LEU B 1 198 ? -8.727 22.359 6.559 1 76.81 198 LEU B C 1
ATOM 7070 O O . LEU B 1 198 ? -8.648 23.531 6.184 1 76.81 198 LEU B O 1
ATOM 7074 N N . GLY B 1 199 ? -9.703 21.844 7.125 1 78.25 199 GLY B N 1
ATOM 7075 C CA . GLY B 1 199 ? -10.867 22.688 7.379 1 78.25 199 GLY B CA 1
ATOM 7076 C C . GLY B 1 199 ? -11.586 23.109 6.109 1 78.25 199 GLY B C 1
ATOM 7077 O O . GLY B 1 199 ? -12.016 24.25 5.98 1 78.25 199 GLY B O 1
ATOM 7078 N N . SER B 1 200 ? -11.664 22.203 5.227 1 82.38 200 SER B N 1
ATOM 7079 C CA . SER B 1 200 ? -12.328 22.5 3.959 1 82.38 200 SER B CA 1
ATOM 7080 C C . SER B 1 200 ? -13.32 21.406 3.586 1 82.38 200 SER B C 1
ATOM 7082 O O . SER B 1 200 ? -13.219 20.266 4.066 1 82.38 200 SER B O 1
ATOM 7084 N N . SER B 1 201 ? -14.25 21.859 2.773 1 87.25 201 SER B N 1
ATOM 7085 C CA . SER B 1 201 ? -15.195 20.906 2.209 1 87.25 201 SER B CA 1
ATOM 7086 C C . SER B 1 201 ? -14.562 20.094 1.081 1 87.25 201 SER B C 1
ATOM 7088 O O . SER B 1 201 ? -13.844 20.656 0.249 1 87.25 201 SER B O 1
ATOM 7090 N N . PRO B 1 202 ? -14.828 18.797 1.076 1 90.62 202 PRO B N 1
ATOM 7091 C CA . PRO B 1 202 ? -14.297 17.984 -0.028 1 90.62 202 PRO B CA 1
ATOM 7092 C C . PRO B 1 202 ? -14.852 18.406 -1.386 1 90.62 202 PRO B C 1
ATOM 7094 O O . PRO B 1 202 ? -14.25 18.125 -2.422 1 90.62 202 PRO B O 1
ATOM 7097 N N . PHE B 1 203 ? -15.93 19.109 -1.389 1 89 203 PHE B N 1
ATOM 7098 C CA . PHE B 1 203 ? -16.594 19.516 -2.623 1 89 203 PHE B CA 1
ATOM 7099 C C . PHE B 1 203 ? -15.938 20.781 -3.199 1 89 203 PHE B C 1
ATOM 7101 O O . PHE B 1 203 ? -16.094 21.062 -4.387 1 89 203 PHE B O 1
ATOM 7108 N N . ASP B 1 204 ? -15.148 21.422 -2.338 1 84.56 204 ASP B N 1
ATOM 7109 C CA . ASP B 1 204 ? -14.523 22.672 -2.777 1 84.56 204 ASP B CA 1
ATOM 7110 C C . ASP B 1 204 ? -13 22.562 -2.758 1 84.56 204 ASP B C 1
ATOM 7112 O O . ASP B 1 204 ? -12.312 23.312 -3.451 1 84.56 204 ASP B O 1
ATOM 7116 N N . ALA B 1 205 ? -12.547 21.703 -1.994 1 87.56 205 ALA B N 1
ATOM 7117 C CA . ALA B 1 205 ? -11.094 21.531 -1.885 1 87.56 205 ALA B CA 1
ATOM 7118 C C . ALA B 1 205 ? -10.508 21.016 -3.195 1 87.56 205 ALA B C 1
ATOM 7120 O O . ALA B 1 205 ? -11.094 20.172 -3.861 1 87.56 205 ALA B O 1
ATOM 7121 N N . PRO B 1 206 ? -9.344 21.547 -3.545 1 88 206 PRO B N 1
ATOM 7122 C CA . PRO B 1 206 ? -8.68 21.078 -4.762 1 88 206 PRO B CA 1
ATOM 7123 C C . PRO B 1 206 ? -8.414 19.578 -4.738 1 88 206 PRO B C 1
ATOM 7125 O O . PRO B 1 206 ? -8.219 19 -3.664 1 88 206 PRO B O 1
ATOM 7128 N N . GLY B 1 207 ? -8.359 19.016 -5.926 1 90.31 207 GLY B N 1
ATOM 7129 C CA . GLY B 1 207 ? -8.094 17.594 -6.062 1 90.31 207 GLY B CA 1
ATOM 7130 C C . GLY B 1 207 ? -6.734 17.188 -5.535 1 90.31 207 GLY B C 1
ATOM 7131 O O . GLY B 1 207 ? -6.539 16.031 -5.137 1 90.31 207 GLY B O 1
ATOM 7132 N N . THR B 1 208 ? -5.82 18.094 -5.398 1 89.81 208 THR B N 1
ATOM 7133 C CA . THR B 1 208 ? -4.465 17.844 -4.926 1 89.81 208 THR B CA 1
ATOM 7134 C C . THR B 1 208 ? -4.477 17.266 -3.512 1 89.81 208 THR B C 1
ATOM 7136 O O . THR B 1 208 ? -3.584 16.516 -3.135 1 89.81 208 THR B O 1
ATOM 7139 N N . TYR B 1 209 ? -5.531 17.516 -2.844 1 92.38 209 TYR B N 1
ATOM 7140 C CA . TYR B 1 209 ? -5.535 17.188 -1.421 1 92.38 209 TYR B CA 1
ATOM 7141 C C . TYR B 1 209 ? -5.922 15.734 -1.19 1 92.38 209 TYR B C 1
ATOM 7143 O O . TYR B 1 209 ? -5.969 15.266 -0.049 1 92.38 209 TYR B O 1
ATOM 7151 N N . THR B 1 210 ? -6.059 14.992 -2.311 1 94.31 210 THR B N 1
ATOM 7152 C CA . THR B 1 210 ? -6.152 13.547 -2.156 1 94.31 210 THR B CA 1
ATOM 7153 C C . THR B 1 210 ? -4.875 12.984 -1.538 1 94.31 210 THR B C 1
ATOM 7155 O O . THR B 1 210 ? -4.863 11.852 -1.052 1 94.31 210 THR B O 1
ATOM 7158 N N . LEU B 1 211 ? -3.875 13.828 -1.497 1 93.75 211 LEU B N 1
ATOM 7159 C CA . LEU B 1 211 ? -2.607 13.445 -0.886 1 93.75 211 LEU B CA 1
ATOM 7160 C C . LEU B 1 211 ? -2.791 13.133 0.595 1 93.75 211 LEU B C 1
ATOM 7162 O O . LEU B 1 211 ? -2.043 12.328 1.162 1 93.75 211 LEU B O 1
ATOM 7166 N N . LEU B 1 212 ? -3.789 13.688 1.187 1 93.25 212 LEU B N 1
ATOM 7167 C CA . LEU B 1 212 ? -4.027 13.453 2.607 1 93.25 212 LEU B CA 1
ATOM 7168 C C . LEU B 1 212 ? -4.414 12 2.861 1 93.25 212 LEU B C 1
ATOM 7170 O O . LEU B 1 212 ? -3.9 11.367 3.787 1 93.25 212 LEU B O 1
ATOM 7174 N N . GLN B 1 213 ? -5.285 11.5 2 1 94.5 213 GLN B N 1
ATOM 7175 C CA . GLN B 1 213 ? -5.668 10.102 2.117 1 94.5 213 GLN B CA 1
ATOM 7176 C C . GLN B 1 213 ? -4.488 9.18 1.816 1 94.5 213 GLN B C 1
ATOM 7178 O O . GLN B 1 213 ? -4.395 8.078 2.365 1 94.5 213 GLN B O 1
ATOM 7183 N N . TRP B 1 214 ? -3.754 9.562 0.909 1 94.25 214 TRP B N 1
ATOM 7184 C CA . TRP B 1 214 ? -2.572 8.773 0.574 1 94.25 214 TRP B CA 1
ATOM 7185 C C . TRP B 1 214 ? -1.608 8.711 1.754 1 94.25 214 TRP B C 1
ATOM 7187 O O . TRP B 1 214 ? -1.097 7.641 2.088 1 94.25 214 TRP B O 1
ATOM 7197 N N . THR B 1 215 ? -1.327 9.812 2.412 1 94.44 215 THR B N 1
ATOM 7198 C CA . THR B 1 215 ? -0.399 9.836 3.537 1 94.44 215 THR B CA 1
ATOM 7199 C C . THR B 1 215 ? -0.916 8.969 4.684 1 94.44 215 THR B C 1
ATOM 7201 O O . THR B 1 215 ? -0.145 8.25 5.324 1 94.44 215 THR B O 1
ATOM 7204 N N . GLU B 1 216 ? -2.201 9.047 4.883 1 95.06 216 GLU B N 1
ATOM 7205 C CA . GLU B 1 216 ? -2.791 8.227 5.938 1 95.06 216 GLU B CA 1
ATOM 7206 C C . GLU B 1 216 ? -2.658 6.742 5.617 1 95.06 216 GLU B C 1
ATOM 7208 O O . GLU B 1 216 ? -2.381 5.934 6.508 1 95.06 216 GLU B O 1
ATOM 7213 N N . THR B 1 217 ? -2.859 6.465 4.398 1 94.81 217 THR B N 1
ATOM 7214 C CA . THR B 1 217 ? -2.93 5.07 3.98 1 94.81 217 THR B CA 1
ATOM 7215 C C . THR B 1 217 ? -1.53 4.484 3.803 1 94.81 217 THR B C 1
ATOM 7217 O O . THR B 1 217 ? -1.271 3.35 4.199 1 94.81 217 THR B O 1
ATOM 7220 N N . CYS B 1 218 ? -0.609 5.238 3.252 1 93.12 218 CYS B N 1
ATOM 7221 C CA . CYS B 1 218 ? 0.683 4.688 2.857 1 93.12 218 CYS B CA 1
ATOM 7222 C C . CYS B 1 218 ? 1.744 4.98 3.91 1 93.12 218 CYS B C 1
ATOM 7224 O O . CYS B 1 218 ? 2.648 4.168 4.129 1 93.12 218 CYS B O 1
ATOM 7226 N N . GLU B 1 219 ? 1.609 6.125 4.516 1 94.56 219 GLU B N 1
ATOM 7227 C CA . GLU B 1 219 ? 2.607 6.48 5.52 1 94.56 219 GLU B CA 1
ATOM 7228 C C . GLU B 1 219 ? 2.113 6.156 6.93 1 94.56 219 GLU B C 1
ATOM 7230 O O . GLU B 1 219 ? 2.906 6.094 7.871 1 94.56 219 GLU B O 1
ATOM 7235 N N . GLY B 1 220 ? 0.793 6.004 7.055 1 95.44 220 GLY B N 1
ATOM 7236 C CA . GLY B 1 220 ? 0.211 5.57 8.312 1 95.44 220 GLY B CA 1
ATOM 7237 C C . GLY B 1 220 ? -0.097 6.719 9.258 1 95.44 220 GLY B C 1
ATOM 7238 O O . GLY B 1 220 ? 0.313 7.855 9.008 1 95.44 220 GLY B O 1
ATOM 7239 N N . ILE B 1 221 ? -0.888 6.387 10.25 1 97.12 221 ILE B N 1
ATOM 7240 C CA . ILE B 1 221 ? -1.181 7.297 11.359 1 97.12 221 ILE B CA 1
ATOM 7241 C C . ILE B 1 221 ? -0.429 6.844 12.609 1 97.12 221 ILE B C 1
ATOM 7243 O O . ILE B 1 221 ? -0.518 5.684 13.008 1 97.12 221 ILE B O 1
ATOM 7247 N N . TRP B 1 222 ? 0.299 7.777 13.125 1 97.19 222 TRP B N 1
ATOM 7248 C CA . TRP B 1 222 ? 1.142 7.441 14.266 1 97.19 222 TRP B CA 1
ATOM 7249 C C . TRP B 1 222 ? 0.74 8.242 15.5 1 97.19 222 TRP B C 1
ATOM 7251 O O . TRP B 1 222 ? 0.027 9.242 15.391 1 97.19 222 TRP B O 1
ATOM 7261 N N . TYR B 1 223 ? 1.122 7.758 16.656 1 97.81 223 TYR B N 1
ATOM 7262 C CA . TYR B 1 223 ? 0.854 8.422 17.922 1 97.81 223 TYR B CA 1
ATOM 7263 C C . TYR B 1 223 ? 2.074 8.367 18.844 1 97.81 223 TYR B C 1
ATOM 7265 O O . TYR B 1 223 ? 2.623 7.289 19.094 1 97.81 223 TYR B O 1
ATOM 7273 N N . PRO B 1 224 ? 2.574 9.562 19.297 1 97.81 224 PRO B N 1
ATOM 7274 C CA . PRO B 1 224 ? 3.662 9.57 20.281 1 97.81 224 PRO B CA 1
ATOM 7275 C C . PRO B 1 224 ? 3.195 9.18 21.672 1 97.81 224 PRO B C 1
ATOM 7277 O O . PRO B 1 224 ? 2.334 9.852 22.25 1 97.81 224 PRO B O 1
ATOM 7280 N N . LYS B 1 225 ? 3.805 8.164 22.203 1 97.44 225 LYS B N 1
ATOM 7281 C CA . LYS B 1 225 ? 3.465 7.789 23.562 1 97.44 225 LYS B CA 1
ATOM 7282 C C . LYS B 1 225 ? 3.732 8.938 24.531 1 97.44 225 LYS B C 1
ATOM 7284 O O . LYS B 1 225 ? 4.773 9.586 24.453 1 97.44 225 LYS B O 1
ATOM 7289 N N . GLY B 1 226 ? 2.818 9.156 25.375 1 97.06 226 GLY B N 1
ATOM 7290 C CA . GLY B 1 226 ? 2.883 10.297 26.281 1 97.06 226 GLY B CA 1
ATOM 7291 C C . GLY B 1 226 ? 2.092 11.492 25.781 1 97.06 226 GLY B C 1
ATOM 7292 O O . GLY B 1 226 ? 1.977 12.5 26.484 1 97.06 226 GLY B O 1
ATOM 7293 N N . GLY B 1 227 ? 1.53 11.375 24.625 1 97.62 227 GLY B N 1
ATOM 7294 C CA . GLY B 1 227 ? 0.787 12.453 24 1 97.62 227 GLY B CA 1
ATOM 7295 C C . GLY B 1 227 ? 1.551 13.133 22.875 1 97.62 227 GLY B C 1
ATOM 7296 O O . GLY B 1 227 ? 2.779 13.047 22.812 1 97.62 227 GLY B O 1
ATOM 7297 N N . PHE B 1 228 ? 0.839 13.82 22.031 1 97.75 228 PHE B N 1
ATOM 7298 C CA . PHE B 1 228 ? 1.474 14.477 20.906 1 97.75 228 PHE B CA 1
ATOM 7299 C C . PHE B 1 228 ? 2.492 15.508 21.375 1 97.75 228 PHE B C 1
ATOM 7301 O O . PHE B 1 228 ? 3.496 15.75 20.688 1 97.75 228 PHE B O 1
ATOM 7308 N N . HIS B 1 229 ? 2.268 16.062 22.531 1 98.12 229 HIS B N 1
ATOM 7309 C CA . HIS B 1 229 ? 3.154 17.062 23.125 1 98.12 229 HIS B CA 1
ATOM 7310 C C . HIS B 1 229 ? 4.551 16.5 23.359 1 98.12 229 HIS B C 1
ATOM 7312 O O . HIS B 1 229 ? 5.516 17.25 23.5 1 98.12 229 HIS B O 1
ATOM 7318 N N . ALA B 1 230 ? 4.711 15.195 23.375 1 98.12 230 ALA B N 1
ATOM 7319 C CA . ALA B 1 230 ? 6.02 14.57 23.547 1 98.12 230 ALA B CA 1
ATOM 7320 C C . ALA B 1 230 ? 7 15.047 22.469 1 98.12 230 ALA B C 1
ATOM 7322 O O . ALA B 1 230 ? 8.195 15.18 22.734 1 98.12 230 ALA B O 1
ATOM 7323 N N . VAL B 1 231 ? 6.48 15.289 21.312 1 98 231 VAL B N 1
ATOM 7324 C CA . VAL B 1 231 ? 7.309 15.805 20.234 1 98 231 VAL B CA 1
ATOM 7325 C C . VAL B 1 231 ? 7.793 17.203 20.578 1 98 231 VAL B C 1
ATOM 7327 O O . VAL B 1 231 ? 8.984 17.516 20.453 1 98 231 VAL B O 1
ATOM 7330 N N . VAL B 1 232 ? 6.883 18.062 21.031 1 98.38 232 VAL B N 1
ATOM 7331 C CA . VAL B 1 232 ? 7.203 19.438 21.391 1 98.38 232 VAL B CA 1
ATOM 7332 C C . VAL B 1 232 ? 8.203 19.453 22.547 1 98.38 232 VAL B C 1
ATOM 7334 O O . VAL B 1 232 ? 9.195 20.172 22.5 1 98.38 232 VAL B O 1
ATOM 7337 N N . GLN B 1 233 ? 7.941 18.625 23.516 1 98.38 233 GLN B N 1
ATOM 7338 C CA . GLN B 1 233 ? 8.82 18.547 24.688 1 98.38 233 GLN B CA 1
ATOM 7339 C C . GLN B 1 233 ? 10.234 18.141 24.281 1 98.38 233 GLN B C 1
ATOM 7341 O O . GLN B 1 233 ? 11.219 18.656 24.812 1 98.38 233 GLN B O 1
ATOM 7346 N N . SER B 1 234 ? 10.289 17.203 23.375 1 98.5 234 SER B N 1
ATOM 7347 C CA . SER B 1 234 ? 11.602 16.766 22.906 1 98.5 234 SER B CA 1
ATOM 7348 C C . SER B 1 234 ? 12.344 17.906 22.219 1 98.5 234 SER B C 1
ATOM 7350 O O . SER B 1 234 ? 13.562 18.031 22.359 1 98.5 234 SER B O 1
ATOM 7352 N N . LEU B 1 235 ? 11.656 18.734 21.531 1 98.5 235 LEU B N 1
ATOM 7353 C CA . LEU B 1 235 ? 12.266 19.875 20.859 1 98.5 235 LEU B CA 1
ATOM 7354 C C . LEU B 1 235 ? 12.727 20.922 21.859 1 98.5 235 LEU B C 1
ATOM 7356 O O . LEU B 1 235 ? 13.789 21.531 21.688 1 98.5 235 LEU B O 1
ATOM 7360 N N . VAL B 1 236 ? 11.891 21.125 22.859 1 98.69 236 VAL B N 1
ATOM 7361 C CA . VAL B 1 236 ? 12.281 22.047 23.938 1 98.69 236 VAL B CA 1
ATOM 7362 C C . VAL B 1 236 ? 13.57 21.547 24.594 1 98.69 236 VAL B C 1
ATOM 7364 O O . VAL B 1 236 ? 14.516 22.328 24.766 1 98.69 236 VAL B O 1
ATOM 7367 N N . ASN B 1 237 ? 13.633 20.25 24.859 1 98.44 237 ASN B N 1
ATOM 7368 C CA . ASN B 1 237 ? 14.812 19.672 25.484 1 98.44 237 ASN B CA 1
ATOM 7369 C C . ASN B 1 237 ? 16.047 19.828 24.594 1 98.44 237 ASN B C 1
ATOM 7371 O O . ASN B 1 237 ? 17.125 20.203 25.094 1 98.44 237 ASN B O 1
ATOM 7375 N N . ILE B 1 238 ? 15.883 19.531 23.375 1 98 238 ILE B N 1
ATOM 7376 C CA . ILE B 1 238 ? 17 19.625 22.438 1 98 238 ILE B CA 1
ATOM 7377 C C . ILE B 1 238 ? 17.484 21.078 22.359 1 98 238 ILE B C 1
ATOM 7379 O O . ILE B 1 238 ? 18.688 21.344 22.375 1 98 238 ILE B O 1
ATOM 7383 N N . SER B 1 239 ? 16.562 22.031 22.234 1 98.06 239 SER B N 1
ATOM 7384 C CA . SER B 1 239 ? 16.922 23.438 22.141 1 98.06 239 SER B CA 1
ATOM 7385 C C . SER B 1 239 ? 17.641 23.922 23.406 1 98.06 239 SER B C 1
ATOM 7387 O O . SER B 1 239 ? 18.609 24.672 23.312 1 98.06 239 SER B O 1
ATOM 7389 N N . GLU B 1 240 ? 17.188 23.453 24.516 1 98.19 240 GLU B N 1
ATOM 7390 C CA . GLU B 1 240 ? 17.797 23.859 25.781 1 98.19 240 GLU B CA 1
ATOM 7391 C C . GLU B 1 240 ? 19.203 23.281 25.922 1 98.19 240 GLU B C 1
ATOM 7393 O O . GLU B 1 240 ? 20.094 23.938 26.484 1 98.19 240 GLU B O 1
ATOM 7398 N N . THR B 1 241 ? 19.375 22.094 25.406 1 97.31 241 THR B N 1
ATOM 7399 C CA . THR B 1 241 ? 20.703 21.5 25.422 1 97.31 241 THR B CA 1
ATOM 7400 C C . THR B 1 241 ? 21.672 22.328 24.594 1 97.31 241 THR B C 1
ATOM 7402 O O . THR B 1 241 ? 22.875 22.312 24.844 1 97.31 241 THR B O 1
ATOM 7405 N N . HIS B 1 242 ? 21.141 23.094 23.703 1 96.62 242 HIS B N 1
ATOM 7406 C CA . HIS B 1 242 ? 21.969 23.953 22.859 1 96.62 242 HIS B CA 1
ATOM 7407 C C . HIS B 1 242 ? 21.969 25.391 23.375 1 96.62 242 HIS B C 1
ATOM 7409 O O . HIS B 1 242 ? 22.438 26.297 22.672 1 96.62 242 HIS B O 1
ATOM 7415 N N . GLY B 1 243 ? 21.344 25.625 24.516 1 96.81 243 GLY B N 1
ATOM 7416 C CA . GLY B 1 243 ? 21.5 26.906 25.188 1 96.81 243 GLY B CA 1
ATOM 7417 C C . GLY B 1 243 ? 20.281 27.781 25.078 1 96.81 243 GLY B C 1
ATOM 7418 O O . GLY B 1 243 ? 20.266 28.906 25.594 1 96.81 243 GLY B O 1
ATOM 7419 N N . ALA B 1 244 ? 19.234 27.359 24.5 1 98.5 244 ALA B N 1
ATOM 7420 C CA . ALA B 1 244 ? 18.031 28.172 24.375 1 98.5 244 ALA B CA 1
ATOM 7421 C C . ALA B 1 244 ? 17.344 28.328 25.719 1 98.5 244 ALA B C 1
ATOM 7423 O O . ALA B 1 244 ? 17.422 27.453 26.578 1 98.5 244 ALA B O 1
ATOM 7424 N N . LYS B 1 245 ? 16.703 29.438 25.859 1 98.69 245 LYS B N 1
ATOM 7425 C CA . LYS B 1 245 ? 15.969 29.703 27.094 1 98.69 245 LYS B CA 1
ATOM 7426 C C . LYS B 1 245 ? 14.484 29.938 26.812 1 98.69 245 LYS B C 1
ATOM 7428 O O . LYS B 1 245 ? 14.125 30.625 25.844 1 98.69 245 LYS B O 1
ATOM 7433 N N . TYR B 1 246 ? 13.664 29.297 27.656 1 98.75 246 TYR B N 1
ATOM 7434 C CA . TYR B 1 246 ? 12.219 29.453 27.547 1 98.75 246 TYR B CA 1
ATOM 7435 C C . TYR B 1 246 ? 11.664 30.266 28.719 1 98.75 246 TYR B C 1
ATOM 7437 O O . TYR B 1 246 ? 11.984 29.984 29.875 1 98.75 246 TYR B O 1
ATOM 7445 N N . HIS B 1 247 ? 10.977 31.297 28.344 1 98.69 247 HIS B N 1
ATOM 7446 C CA . HIS B 1 247 ? 10.281 32.125 29.328 1 98.69 247 HIS B CA 1
ATOM 7447 C C . HIS B 1 247 ? 8.766 31.969 29.203 1 98.69 247 HIS B C 1
ATOM 7449 O O . HIS B 1 247 ? 8.141 32.594 28.344 1 98.69 247 HIS B O 1
ATOM 7455 N N . PHE B 1 248 ? 8.18 31.234 30.125 1 98.31 248 PHE B N 1
ATOM 7456 C CA . PHE B 1 248 ? 6.742 31 30.109 1 98.31 248 PHE B CA 1
ATOM 7457 C C . PHE B 1 248 ? 6.008 32.062 30.906 1 98.31 248 PHE B C 1
ATOM 7459 O O . PHE B 1 248 ? 6.633 32.844 31.625 1 98.31 248 PHE B O 1
ATOM 7466 N N . SER B 1 249 ? 4.688 32.188 30.703 1 98.12 249 SER B N 1
ATOM 7467 C CA . SER B 1 249 ? 3.861 33.188 31.344 1 98.12 249 SER B CA 1
ATOM 7468 C C . SER B 1 249 ? 4.445 34.594 31.141 1 98.12 249 SER B C 1
ATOM 7470 O O . SER B 1 249 ? 4.469 35.406 32.094 1 98.12 249 SER B O 1
ATOM 7472 N N . THR B 1 250 ? 5.016 34.812 29.969 1 98.19 250 THR B N 1
ATOM 7473 C CA . THR B 1 250 ? 5.66 36.062 29.625 1 98.19 250 THR B CA 1
ATOM 7474 C C . THR B 1 250 ? 5.168 36.562 28.266 1 98.19 250 THR B C 1
ATOM 7476 O O . THR B 1 250 ? 5.832 36.375 27.25 1 98.19 250 THR B O 1
ATOM 7479 N N . PRO B 1 251 ? 4.039 37.219 28.281 1 97.44 251 PRO B N 1
ATOM 7480 C CA . PRO B 1 251 ? 3.492 37.719 27.016 1 97.44 251 PRO B CA 1
ATOM 7481 C C . PRO B 1 251 ? 4.305 38.875 26.422 1 97.44 251 PRO B C 1
ATOM 7483 O O . PRO B 1 251 ? 4.812 39.719 27.172 1 97.44 251 PRO B O 1
ATOM 7486 N N . VAL B 1 252 ? 4.469 38.844 25.141 1 97.69 252 VAL B N 1
ATOM 7487 C CA . VAL B 1 252 ? 5.141 39.938 24.406 1 97.69 252 VAL B CA 1
ATOM 7488 C C . VAL B 1 252 ? 4.113 40.938 23.938 1 97.69 252 VAL B C 1
ATOM 7490 O O . VAL B 1 252 ? 3.076 40.594 23.375 1 97.69 252 VAL B O 1
ATOM 7493 N N . ALA B 1 253 ? 4.457 42.25 24.094 1 95.12 253 ALA B N 1
ATOM 7494 C CA . ALA B 1 253 ? 3.508 43.312 23.781 1 95.12 253 ALA B CA 1
ATOM 7495 C C . ALA B 1 253 ? 3.75 43.844 22.375 1 95.12 253 ALA B C 1
ATOM 7497 O O . ALA B 1 253 ? 2.811 44.25 21.688 1 95.12 253 ALA B O 1
ATOM 7498 N N . GLN B 1 254 ? 5.074 43.844 22.078 1 95.56 254 GLN B N 1
ATOM 7499 C CA . GLN B 1 254 ? 5.375 44.5 20.812 1 95.56 254 GLN B CA 1
ATOM 7500 C C . GLN B 1 254 ? 6.734 44.094 20.281 1 95.56 254 GLN B C 1
ATOM 7502 O O . GLN B 1 254 ? 7.652 43.781 21.047 1 95.56 254 GLN B O 1
ATOM 7507 N N . VAL B 1 255 ? 6.766 44.031 18.969 1 96.56 255 VAL B N 1
ATOM 7508 C CA . VAL B 1 255 ? 8.055 43.906 18.297 1 96.56 255 VAL B CA 1
ATOM 7509 C C . VAL B 1 255 ? 8.656 45.281 18.047 1 96.56 255 VAL B C 1
ATOM 7511 O O . VAL B 1 255 ? 7.996 46.156 17.469 1 96.56 255 VAL B O 1
ATOM 7514 N N . LEU B 1 256 ? 9.883 45.438 18.406 1 95.94 256 LEU B N 1
ATOM 7515 C CA . LEU B 1 256 ? 10.547 46.719 18.266 1 95.94 256 LEU B CA 1
ATOM 7516 C C . LEU B 1 256 ? 11.305 46.812 16.953 1 95.94 256 LEU B C 1
ATOM 7518 O O . LEU B 1 256 ? 11.805 45.781 16.453 1 95.94 256 LEU B O 1
ATOM 7522 N N . HIS B 1 257 ? 11.305 47.969 16.391 1 94.31 257 HIS B N 1
ATOM 7523 C CA . HIS B 1 257 ? 12.07 48.188 15.172 1 94.31 257 HIS B CA 1
ATOM 7524 C C . HIS B 1 257 ? 12.648 49.594 15.117 1 94.31 257 HIS B C 1
ATOM 7526 O O . HIS B 1 257 ? 12.141 50.5 15.781 1 94.31 257 HIS B O 1
ATOM 7532 N N . ASN B 1 258 ? 13.703 49.781 14.383 1 92.19 258 ASN B N 1
ATOM 7533 C CA . ASN B 1 258 ? 14.344 51.094 14.258 1 92.19 258 ASN B CA 1
ATOM 7534 C C . ASN B 1 258 ? 13.836 51.844 13.039 1 92.19 258 ASN B C 1
ATOM 7536 O O . ASN B 1 258 ? 12.922 51.375 12.352 1 92.19 258 ASN B O 1
ATOM 7540 N N . SER B 1 259 ? 14.414 53 12.805 1 87.56 259 SER B N 1
ATOM 7541 C CA . SER B 1 259 ? 13.953 53.906 11.75 1 87.56 259 SER B CA 1
ATOM 7542 C C . SER B 1 259 ? 14.297 53.344 10.375 1 87.56 259 SER B C 1
ATOM 7544 O O . SER B 1 259 ? 13.688 53.75 9.375 1 87.56 259 SER B O 1
ATOM 7546 N N . LYS B 1 260 ? 15.156 52.375 10.32 1 89.75 260 LYS B N 1
ATOM 7547 C CA . LYS B 1 260 ? 15.562 51.812 9.047 1 89.75 260 LYS B CA 1
ATOM 7548 C C . LYS B 1 260 ? 14.688 50.594 8.688 1 89.75 260 LYS B C 1
ATOM 7550 O O . LYS B 1 260 ? 14.914 49.938 7.668 1 89.75 260 LYS B O 1
ATOM 7555 N N . GLY B 1 261 ? 13.789 50.312 9.57 1 92.25 261 GLY B N 1
ATOM 7556 C CA . GLY B 1 261 ? 12.883 49.219 9.281 1 92.25 261 GLY B CA 1
ATOM 7557 C C . GLY B 1 261 ? 13.453 47.844 9.641 1 92.25 261 GLY B C 1
ATOM 7558 O O . GLY B 1 261 ? 13.219 46.875 8.938 1 92.25 261 GLY B O 1
ATOM 7559 N N . ARG B 1 262 ? 14.242 47.875 10.648 1 95.06 262 ARG B N 1
ATOM 7560 C CA . ARG B 1 262 ? 14.828 46.625 11.102 1 95.06 262 ARG B CA 1
ATOM 7561 C C . ARG B 1 262 ? 14.375 46.312 12.516 1 95.06 262 ARG B C 1
ATOM 7563 O O . ARG B 1 262 ? 14.375 47.156 13.391 1 95.06 262 ARG B O 1
ATOM 7570 N N . ALA B 1 263 ? 13.984 45.031 12.688 1 96.62 263 ALA B N 1
ATOM 7571 C CA . ALA B 1 263 ? 13.609 44.594 14.023 1 96.62 263 ALA B CA 1
ATOM 7572 C C . ALA B 1 263 ? 14.805 44.594 14.969 1 96.62 263 ALA B C 1
ATOM 7574 O O . ALA B 1 263 ? 15.914 44.219 14.594 1 96.62 263 ALA B O 1
ATOM 7575 N N . THR B 1 264 ? 14.578 45.094 16.203 1 96 264 THR B N 1
ATOM 7576 C CA . THR B 1 264 ? 15.68 45.219 17.141 1 96 264 THR B CA 1
ATOM 7577 C C . THR B 1 264 ? 15.391 44.5 18.438 1 96 264 THR B C 1
ATOM 7579 O O . THR B 1 264 ? 16.234 44.438 19.344 1 96 264 THR B O 1
ATOM 7582 N N . GLY B 1 265 ? 14.258 43.938 18.531 1 96.94 265 GLY B N 1
ATOM 7583 C CA . GLY B 1 265 ? 13.898 43.188 19.734 1 96.94 265 GLY B CA 1
ATOM 7584 C C . GLY B 1 265 ? 12.414 43.219 20.047 1 96.94 265 GLY B C 1
ATOM 7585 O O . GLY B 1 265 ? 11.594 43.344 19.125 1 96.94 265 GLY B O 1
ATOM 7586 N N . VAL B 1 266 ? 12.102 42.969 21.406 1 97.56 266 VAL B N 1
ATOM 7587 C CA . VAL B 1 266 ? 10.695 42.938 21.781 1 97.56 266 VAL B CA 1
ATOM 7588 C C . VAL B 1 266 ? 10.5 43.688 23.109 1 97.56 266 VAL B C 1
ATOM 7590 O O . VAL B 1 266 ? 11.445 43.812 23.891 1 97.56 266 VAL B O 1
ATOM 7593 N N . ARG B 1 267 ? 9.344 44.188 23.234 1 96.31 267 ARG B N 1
ATOM 7594 C CA . ARG B 1 267 ? 8.883 44.688 24.516 1 96.31 267 ARG B CA 1
ATOM 7595 C C . ARG B 1 267 ? 7.883 43.75 25.156 1 96.31 267 ARG B C 1
ATOM 7597 O O . ARG B 1 267 ? 6.895 43.344 24.531 1 96.31 267 ARG B O 1
ATOM 7604 N N . LEU B 1 268 ? 8.195 43.312 26.359 1 96.88 268 LEU B N 1
ATOM 7605 C CA . LEU B 1 268 ? 7.285 42.438 27.094 1 96.88 268 LEU B CA 1
ATOM 7606 C C . LEU B 1 268 ? 6.105 43.219 27.656 1 96.88 268 LEU B C 1
ATOM 7608 O O . LEU B 1 268 ? 6.117 44.469 27.656 1 96.88 268 LEU B O 1
ATOM 7612 N N . ASP B 1 269 ? 5.074 42.531 28.047 1 94.44 269 ASP B N 1
ATOM 7613 C CA . ASP B 1 269 ? 3.867 43.156 28.578 1 94.44 269 ASP B CA 1
ATOM 7614 C C . ASP B 1 269 ? 4.176 43.969 29.844 1 94.44 269 ASP B C 1
ATOM 7616 O O . ASP B 1 269 ? 3.486 44.938 30.141 1 94.44 269 ASP B O 1
ATOM 7620 N N . ASP B 1 270 ? 5.262 43.594 30.531 1 93.31 270 ASP B N 1
ATOM 7621 C CA . ASP B 1 270 ? 5.617 44.312 31.766 1 93.31 270 ASP B CA 1
ATOM 7622 C C . ASP B 1 270 ? 6.48 45.531 31.453 1 93.31 270 ASP B C 1
ATOM 7624 O O . ASP B 1 270 ? 6.883 46.25 32.375 1 93.31 270 ASP B O 1
ATOM 7628 N N . GLY B 1 271 ? 6.809 45.656 30.25 1 92.06 271 GLY B N 1
ATOM 7629 C CA . GLY B 1 271 ? 7.555 46.844 29.844 1 92.06 271 GLY B CA 1
ATOM 7630 C C . GLY B 1 271 ? 9.023 46.562 29.594 1 92.06 271 GLY B C 1
ATOM 7631 O O . GLY B 1 271 ? 9.727 47.375 28.984 1 92.06 271 GLY B O 1
ATOM 7632 N N . THR B 1 272 ? 9.477 45.438 30 1 95.88 272 THR B N 1
ATOM 7633 C CA . THR B 1 272 ? 10.883 45.094 29.828 1 95.88 272 THR B CA 1
ATOM 7634 C C . THR B 1 272 ? 11.234 44.969 28.359 1 95.88 272 THR B C 1
ATOM 7636 O O . THR B 1 272 ? 10.469 44.406 27.562 1 95.88 272 THR B O 1
ATOM 7639 N N . ILE B 1 273 ? 12.352 45.562 28.016 1 95.94 273 ILE B N 1
ATOM 7640 C CA . ILE B 1 273 ? 12.812 45.5 26.625 1 95.94 273 ILE B CA 1
ATOM 7641 C C . ILE B 1 273 ? 13.906 44.438 26.5 1 95.94 273 ILE B C 1
ATOM 7643 O O . ILE B 1 273 ? 14.82 44.375 27.328 1 95.94 273 ILE B O 1
ATOM 7647 N N . LYS B 1 274 ? 13.75 43.594 25.578 1 97.25 274 LYS B N 1
ATOM 7648 C CA . LYS B 1 274 ? 14.75 42.594 25.234 1 97.25 274 LYS B CA 1
ATOM 7649 C C . LYS B 1 274 ? 15.258 42.781 23.812 1 97.25 274 LYS B C 1
ATOM 7651 O O . LYS B 1 274 ? 14.477 42.781 22.859 1 97.25 274 LYS B O 1
ATOM 7656 N N . GLU B 1 275 ? 16.547 42.938 23.656 1 96.5 275 GLU B N 1
ATOM 7657 C CA . GLU B 1 275 ? 17.141 43.188 22.344 1 96.5 275 GLU B CA 1
ATOM 7658 C C . GLU B 1 275 ? 17.453 41.875 21.625 1 96.5 275 GLU B C 1
ATOM 7660 O O . GLU B 1 275 ? 17.719 40.844 22.266 1 96.5 275 GLU B O 1
ATOM 7665 N N . ALA B 1 276 ? 17.359 41.906 20.281 1 97.31 276 ALA B N 1
ATOM 7666 C CA . ALA B 1 276 ? 17.688 40.75 19.469 1 97.31 276 ALA B CA 1
ATOM 7667 C C . ALA B 1 276 ? 18.047 41.156 18.047 1 97.31 276 ALA B C 1
ATOM 7669 O O . ALA B 1 276 ? 17.688 42.25 17.594 1 97.31 276 ALA B O 1
ATOM 7670 N N . ASP B 1 277 ? 18.797 40.312 17.375 1 97.12 277 ASP B N 1
ATOM 7671 C CA . ASP B 1 277 ? 19.156 40.531 15.977 1 97.12 277 ASP B CA 1
ATOM 7672 C C . ASP B 1 277 ? 18 40.125 15.039 1 97.12 277 ASP B C 1
ATOM 7674 O O . ASP B 1 277 ? 17.844 40.719 13.969 1 97.12 277 ASP B O 1
ATOM 7678 N N . VAL B 1 278 ? 17.281 39.094 15.414 1 98.19 278 VAL B N 1
ATOM 7679 C CA . VAL B 1 278 ? 16.125 38.656 14.648 1 98.19 278 VAL B CA 1
ATOM 7680 C C . VAL B 1 278 ? 14.984 38.281 15.594 1 98.19 278 VAL B C 1
ATOM 7682 O O . VAL B 1 278 ? 15.219 37.875 16.734 1 98.19 278 VAL B O 1
ATOM 7685 N N . VAL B 1 279 ? 13.742 38.5 15.125 1 98.75 279 VAL B N 1
ATOM 7686 C CA . VAL B 1 279 ? 12.531 38.188 15.875 1 98.75 279 VAL B CA 1
ATOM 7687 C C . VAL B 1 279 ? 11.633 37.25 15.047 1 98.75 279 VAL B C 1
ATOM 7689 O O . VAL B 1 279 ? 11.305 37.594 13.898 1 98.75 279 VAL B O 1
ATOM 7692 N N . ILE B 1 280 ? 11.312 36.094 15.586 1 98.81 280 ILE B N 1
ATOM 7693 C CA . ILE B 1 280 ? 10.43 35.156 14.922 1 98.81 280 ILE B CA 1
ATOM 7694 C C . ILE B 1 280 ? 9.086 35.094 15.641 1 98.81 280 ILE B C 1
ATOM 7696 O O . ILE B 1 280 ? 9.031 34.938 16.859 1 98.81 280 ILE B O 1
ATOM 7700 N N . VAL B 1 281 ? 8.047 35.25 14.914 1 98.69 281 VAL B N 1
ATOM 7701 C CA . VAL B 1 281 ? 6.707 35.281 15.492 1 98.69 281 VAL B CA 1
ATOM 7702 C C . VAL B 1 281 ? 5.992 33.969 15.172 1 98.69 281 VAL B C 1
ATOM 7704 O O . VAL B 1 281 ? 5.738 33.656 14.008 1 98.69 281 VAL B O 1
ATOM 7707 N N . ASN B 1 282 ? 5.648 33.188 16.172 1 98.38 282 ASN B N 1
ATOM 7708 C CA . ASN B 1 282 ? 4.883 31.953 16.031 1 98.38 282 ASN B CA 1
ATOM 7709 C C . ASN B 1 282 ? 3.451 32.125 16.531 1 98.38 282 ASN B C 1
ATOM 7711 O O . ASN B 1 282 ? 2.674 31.156 16.547 1 98.38 282 ASN B O 1
ATOM 7715 N N . ALA B 1 283 ? 3.084 33.312 16.922 1 96.12 283 ALA B N 1
ATOM 7716 C CA . ALA B 1 283 ? 1.686 33.625 17.219 1 96.12 283 ALA B CA 1
ATOM 7717 C C . ALA B 1 283 ? 0.846 33.594 15.938 1 96.12 283 ALA B C 1
ATOM 7719 O O . ALA B 1 283 ? 1.388 33.625 14.828 1 96.12 283 ALA B O 1
ATOM 7720 N N . ASP B 1 284 ? -0.465 33.5 16.141 1 95.75 284 ASP B N 1
ATOM 7721 C CA . ASP B 1 284 ? -1.357 33.594 15 1 95.75 284 ASP B CA 1
ATOM 7722 C C . ASP B 1 284 ? -0.996 34.812 14.125 1 95.75 284 ASP B C 1
ATOM 7724 O O . ASP B 1 284 ? -0.841 35.906 14.625 1 95.75 284 ASP B O 1
ATOM 7728 N N . LEU B 1 285 ? -0.885 34.562 12.859 1 95.81 285 LEU B N 1
ATOM 7729 C CA . LEU B 1 285 ? -0.381 35.562 11.914 1 95.81 285 LEU B CA 1
ATOM 7730 C C . LEU B 1 285 ? -1.256 36.812 11.914 1 95.81 285 LEU B C 1
ATOM 7732 O O . LEU B 1 285 ? -0.744 37.938 11.953 1 95.81 285 LEU B O 1
ATOM 7736 N N . VAL B 1 286 ? -2.533 36.594 11.836 1 94.38 286 VAL B N 1
ATOM 7737 C CA . VAL B 1 286 ? -3.479 37.719 11.773 1 94.38 286 VAL B CA 1
ATOM 7738 C C . VAL B 1 286 ? -3.457 38.469 13.086 1 94.38 286 VAL B C 1
ATOM 7740 O O . VAL B 1 286 ? -3.414 39.719 13.094 1 94.38 286 VAL B O 1
ATOM 7743 N N . TRP B 1 287 ? -3.486 37.75 14.125 1 95.19 287 TRP B N 1
ATOM 7744 C CA . TRP B 1 287 ? -3.402 38.375 15.445 1 95.19 287 TRP B CA 1
ATOM 7745 C C . TRP B 1 287 ? -2.109 39.188 15.586 1 95.19 287 TRP B C 1
ATOM 7747 O O . TRP B 1 287 ? -2.115 40.312 16.109 1 95.19 287 TRP B O 1
ATOM 7757 N N . ALA B 1 288 ? -1.038 38.688 15.156 1 96.38 288 ALA B N 1
ATOM 7758 C CA . ALA B 1 288 ? 0.276 39.312 15.289 1 96.38 288 ALA B CA 1
ATOM 7759 C C . ALA B 1 288 ? 0.334 40.656 14.547 1 96.38 288 ALA B C 1
ATOM 7761 O O . ALA B 1 288 ? 0.817 41.656 15.086 1 96.38 288 ALA B O 1
ATOM 7762 N N . HIS B 1 289 ? -0.101 40.656 13.336 1 94.69 289 HIS B N 1
ATOM 7763 C CA . HIS B 1 289 ? -0.076 41.875 12.547 1 94.69 289 HIS B CA 1
ATOM 7764 C C . HIS B 1 289 ? -0.968 42.938 13.164 1 94.69 289 HIS B C 1
ATOM 7766 O O . HIS B 1 289 ? -0.725 44.156 12.977 1 94.69 289 HIS B O 1
ATOM 7772 N N . ASN B 1 290 ? -1.9 42.5 13.961 1 92.56 290 ASN B N 1
ATOM 7773 C CA . ASN B 1 290 ? -2.857 43.438 14.531 1 92.56 290 ASN B CA 1
ATOM 7774 C C . ASN B 1 290 ? -2.457 43.844 15.953 1 92.56 290 ASN B C 1
ATOM 7776 O O . ASN B 1 290 ? -2.984 44.812 16.484 1 92.56 290 ASN B O 1
ATOM 7780 N N . ASN B 1 291 ? -1.499 43.188 16.516 1 93.19 291 ASN B N 1
ATOM 7781 C CA . ASN B 1 291 ? -1.257 43.438 17.922 1 93.19 291 ASN B CA 1
ATOM 7782 C C . ASN B 1 291 ? 0.224 43.688 18.203 1 93.19 291 ASN B C 1
ATOM 7784 O O . ASN B 1 291 ? 0.573 44.406 19.141 1 93.19 291 ASN B O 1
ATOM 7788 N N . LEU B 1 292 ? 1.095 43.188 17.391 1 95.06 292 LEU B N 1
ATOM 7789 C CA . LEU B 1 292 ? 2.496 43.125 17.781 1 95.06 292 LEU B CA 1
ATOM 7790 C C . LEU B 1 292 ? 3.303 44.219 17.078 1 95.06 292 LEU B C 1
ATOM 7792 O O . LEU B 1 292 ? 4.402 44.562 17.5 1 95.06 292 LEU B O 1
ATOM 7796 N N . PHE B 1 293 ? 2.832 44.719 15.969 1 94.38 293 PHE B N 1
ATOM 7797 C CA . PHE B 1 293 ? 3.633 45.594 15.141 1 94.38 293 PHE B CA 1
ATOM 7798 C C . PHE B 1 293 ? 3.039 47 15.117 1 94.38 293 PHE B C 1
ATOM 7800 O O . PHE B 1 293 ? 2.033 47.25 14.445 1 94.38 293 PHE B O 1
ATOM 7807 N N . ALA B 1 294 ? 3.744 47.906 15.789 1 90.31 294 ALA B N 1
ATOM 7808 C CA . ALA B 1 294 ? 3.305 49.281 15.867 1 90.31 294 ALA B CA 1
ATOM 7809 C C . ALA B 1 294 ? 4.164 50.188 14.984 1 90.31 294 ALA B C 1
ATOM 7811 O O . ALA B 1 294 ? 5.348 49.906 14.773 1 90.31 294 ALA B O 1
ATOM 7812 N N . LYS B 1 295 ? 3.613 51.281 14.508 1 86.56 295 LYS B N 1
ATOM 7813 C CA . LYS B 1 295 ? 4.273 52.188 13.586 1 86.56 295 LYS B CA 1
ATOM 7814 C C . LYS B 1 295 ? 5.453 52.875 14.258 1 86.56 295 LYS B C 1
ATOM 7816 O O . LYS B 1 295 ? 6.492 53.094 13.633 1 86.56 295 LYS B O 1
ATOM 7821 N N . ASP B 1 296 ? 5.281 53.281 15.5 1 77.75 296 ASP B N 1
ATOM 7822 C CA . ASP B 1 296 ? 6.281 54.094 16.172 1 77.75 296 ASP B CA 1
ATOM 7823 C C . ASP B 1 296 ? 7.461 53.25 16.641 1 77.75 296 ASP B C 1
ATOM 7825 O O . ASP B 1 296 ? 8.445 53.781 17.172 1 77.75 296 ASP B O 1
ATOM 7829 N N . GLY B 1 297 ? 7.574 52 16.328 1 71.88 297 GLY B N 1
ATOM 7830 C CA . GLY B 1 297 ? 8.695 51.125 16.594 1 71.88 297 GLY B CA 1
ATOM 7831 C C . GLY B 1 297 ? 8.992 50.938 18.062 1 71.88 297 GLY B C 1
ATOM 7832 O O . GLY B 1 297 ? 10.062 50.438 18.438 1 71.88 297 GLY B O 1
ATOM 7833 N N . GLY B 1 298 ? 8.078 51.281 19.047 1 62.78 298 GLY B N 1
ATOM 7834 C CA . GLY B 1 298 ? 8.07 51 20.469 1 62.78 298 GLY B CA 1
ATOM 7835 C C . GLY B 1 298 ? 9.047 51.844 21.25 1 62.78 298 GLY B C 1
ATOM 7836 O O . GLY B 1 298 ? 9.312 51.594 22.422 1 62.78 298 GLY B O 1
ATOM 7837 N N . ARG B 1 299 ? 10.039 52.719 20.656 1 57.03 299 ARG B N 1
ATOM 7838 C CA . ARG B 1 299 ? 10.984 53.469 21.5 1 57.03 299 ARG B CA 1
ATOM 7839 C C . ARG B 1 299 ? 10.266 54.5 22.344 1 57.03 299 ARG B C 1
ATOM 7841 O O . ARG B 1 299 ? 10.828 55.031 23.312 1 57.03 299 ARG B O 1
ATOM 7848 N N . THR B 1 300 ? 9.289 55.125 21.734 1 50.88 300 THR B N 1
ATOM 7849 C CA . THR B 1 300 ? 8.766 56.219 22.516 1 50.88 300 THR B CA 1
ATOM 7850 C C . THR B 1 300 ? 7.875 55.719 23.656 1 50.88 300 THR B C 1
ATOM 7852 O O . THR B 1 300 ? 7.18 54.719 23.5 1 50.88 300 THR B O 1
ATOM 7855 N N . GLU B 1 301 ? 8.273 56.062 24.859 1 46.09 301 GLU B N 1
ATOM 7856 C CA . GLU B 1 301 ? 7.512 55.844 26.094 1 46.09 301 GLU B CA 1
ATOM 7857 C C . GLU B 1 301 ? 6.012 55.906 25.828 1 46.09 301 GLU B C 1
ATOM 7859 O O . GLU B 1 301 ? 5.535 56.844 25.188 1 46.09 301 GLU B O 1
ATOM 7864 N N . MET B 1 302 ? 5.438 54.844 25.609 1 45.44 302 MET B N 1
ATOM 7865 C CA . MET B 1 302 ? 3.984 54.844 25.469 1 45.44 302 MET B CA 1
ATOM 7866 C C . MET B 1 302 ? 3.342 55.844 26.406 1 45.44 302 MET B C 1
ATOM 7868 O O . MET B 1 302 ? 3.531 55.812 27.625 1 45.44 302 MET B O 1
ATOM 7872 N N . GLN B 1 303 ? 3.361 57.156 26.125 1 38.12 303 GLN B N 1
ATOM 7873 C CA . GLN B 1 303 ? 2.588 58.031 27 1 38.12 303 GLN B CA 1
ATOM 7874 C C . GLN B 1 303 ? 1.206 57.438 27.281 1 38.12 303 GLN B C 1
ATOM 7876 O O . GLN B 1 303 ? 0.609 56.812 26.422 1 38.12 303 GLN B O 1
ATOM 7881 N N . LYS B 1 304 ? 0.852 57.406 28.578 1 43.53 304 LYS B N 1
ATOM 7882 C CA . LYS B 1 304 ? -0.362 56.906 29.203 1 43.53 304 LYS B CA 1
ATOM 7883 C C . LYS B 1 304 ? -1.58 57.125 28.312 1 43.53 304 LYS B C 1
ATOM 7885 O O . LYS B 1 304 ? -2.502 56.312 28.281 1 43.53 304 LYS B O 1
ATOM 7890 N N . ASP B 1 305 ? -1.732 58.375 27.859 1 38.19 305 ASP B N 1
ATOM 7891 C CA . ASP B 1 305 ? -3.035 58.781 27.344 1 38.19 305 ASP B CA 1
ATOM 7892 C C . ASP B 1 305 ? -3.271 58.281 25.938 1 38.19 305 ASP B C 1
ATOM 7894 O O . ASP B 1 305 ? -4.266 58.625 25.297 1 38.19 305 ASP B O 1
ATOM 7898 N N . GLU B 1 306 ? -2.279 58.188 25.109 1 43.03 306 GLU B N 1
ATOM 7899 C CA . GLU B 1 306 ? -2.547 58.031 23.672 1 43.03 306 GLU B CA 1
ATOM 7900 C C . GLU B 1 306 ? -3.07 56.625 23.359 1 43.03 306 GLU B C 1
ATOM 7902 O O . GLU B 1 306 ? -2.363 55.656 23.531 1 43.03 306 GLU B O 1
ATOM 7907 N N . LYS B 1 307 ? -4.332 56.469 23.359 1 45.53 307 LYS B N 1
ATOM 7908 C CA . LYS B 1 307 ? -5.297 55.375 23.219 1 45.53 307 LYS B CA 1
ATOM 7909 C C . LYS B 1 307 ? -4.875 54.406 22.125 1 45.53 307 LYS B C 1
ATOM 7911 O O . LYS B 1 307 ? -4.906 53.188 22.312 1 45.53 307 LYS B O 1
ATOM 7916 N N . GLU B 1 308 ? -5.105 54.75 20.766 1 51.69 308 GLU B N 1
ATOM 7917 C CA . GLU B 1 308 ? -5.219 53.781 19.672 1 51.69 308 GLU B CA 1
ATOM 7918 C C . GLU B 1 308 ? -3.854 53.469 19.062 1 51.69 308 GLU B C 1
ATOM 7920 O O . GLU B 1 308 ? -3.172 54.375 18.578 1 51.69 308 GLU B O 1
ATOM 7925 N N . LYS B 1 309 ? -3.031 52.344 19.422 1 64.69 309 LYS B N 1
ATOM 7926 C CA . LYS B 1 309 ? -1.819 51.812 18.812 1 64.69 309 LYS B CA 1
ATOM 7927 C C . LYS B 1 309 ? -1.936 51.781 17.297 1 64.69 309 LYS B C 1
ATOM 7929 O O . LYS B 1 309 ? -2.795 51.094 16.75 1 64.69 309 LYS B O 1
ATOM 7934 N N . LYS B 1 310 ? -1.246 52.812 16.625 1 83.12 310 LYS B N 1
ATOM 7935 C CA . LYS B 1 310 ? -1.241 52.781 15.164 1 83.12 310 LYS B CA 1
ATOM 7936 C C . LYS B 1 310 ? -0.404 51.625 14.648 1 83.12 310 LYS B C 1
ATOM 7938 O O . LYS B 1 310 ? 0.747 51.438 15.055 1 83.12 310 LYS B O 1
ATOM 7943 N N . LEU B 1 311 ? -0.911 50.812 13.828 1 90.62 311 LEU B N 1
ATOM 7944 C CA . LEU B 1 311 ? -0.288 49.594 13.305 1 90.62 311 LEU B CA 1
ATOM 7945 C C . LEU B 1 311 ? 0.76 49.938 12.25 1 90.62 311 LEU B C 1
ATOM 7947 O O . LEU B 1 311 ? 0.646 50.969 11.562 1 90.62 311 LEU B O 1
ATOM 7951 N N . LEU B 1 312 ? 1.779 49.219 12.156 1 90.25 312 LEU B N 1
ATOM 7952 C CA . LEU B 1 312 ? 2.844 49.375 11.172 1 90.25 312 LEU B CA 1
ATOM 7953 C C . LEU B 1 312 ? 2.291 49.312 9.75 1 90.25 312 LEU B C 1
ATOM 7955 O O . LEU B 1 312 ? 2.668 50.094 8.891 1 90.25 312 LEU B O 1
ATOM 7959 N N . ASP B 1 313 ? 1.414 48.344 9.453 1 91.38 313 ASP B N 1
ATOM 7960 C CA . ASP B 1 313 ? 0.764 48.156 8.164 1 91.38 313 ASP B CA 1
ATOM 7961 C C . ASP B 1 313 ? -0.729 47.875 8.336 1 91.38 313 ASP B C 1
ATOM 7963 O O . ASP B 1 313 ? -1.168 46.719 8.227 1 91.38 313 ASP B O 1
ATOM 7967 N N . PRO B 1 314 ? -1.521 48.875 8.453 1 91.69 314 PRO B N 1
ATOM 7968 C CA . PRO B 1 314 ? -2.953 48.688 8.711 1 91.69 314 PRO B CA 1
ATOM 7969 C C . PRO B 1 314 ? -3.68 48.031 7.547 1 91.69 314 PRO B C 1
ATOM 7971 O O . PRO B 1 314 ? -4.637 47.281 7.762 1 91.69 314 PRO B O 1
ATOM 7974 N N . ARG B 1 315 ? -3.205 48.188 6.332 1 91.69 315 ARG B N 1
ATOM 7975 C CA . ARG B 1 315 ? -3.85 47.594 5.172 1 91.69 315 ARG B CA 1
ATOM 7976 C C . ARG B 1 315 ? -3.646 46.094 5.16 1 91.69 315 ARG B C 1
ATOM 7978 O O . ARG B 1 315 ? -4.586 45.312 4.91 1 91.69 315 ARG B O 1
ATOM 7985 N N . LEU B 1 316 ? -2.473 45.781 5.434 1 92 316 LEU B N 1
ATOM 7986 C CA . LEU B 1 316 ? -2.182 44.344 5.488 1 92 316 LEU B CA 1
ATOM 7987 C C . LEU B 1 316 ? -2.941 43.688 6.633 1 92 316 LEU B C 1
ATOM 7989 O O . LEU B 1 316 ? -3.477 42.594 6.473 1 92 316 LEU B O 1
ATOM 7993 N N . ALA B 1 317 ? -2.945 44.281 7.777 1 92.31 317 ALA B N 1
ATOM 7994 C CA . ALA B 1 317 ? -3.639 43.719 8.953 1 92.31 317 ALA B CA 1
ATOM 7995 C C . ALA B 1 317 ? -5.125 43.531 8.664 1 92.31 317 ALA B C 1
ATOM 7997 O O . ALA B 1 317 ? -5.703 42.5 9.039 1 92.31 317 ALA B O 1
ATOM 7998 N N . GLU B 1 318 ? -5.691 44.469 7.98 1 91.56 318 GLU B N 1
ATOM 7999 C CA . GLU B 1 318 ? -7.109 44.406 7.637 1 91.56 318 GLU B CA 1
ATOM 8000 C C . GLU B 1 318 ? -7.367 43.312 6.594 1 91.56 318 GLU B C 1
ATOM 8002 O O . GLU B 1 318 ? -8.367 42.594 6.672 1 91.56 318 GLU B O 1
ATOM 8007 N N . ARG B 1 319 ? -6.531 43.25 5.648 1 91.31 319 ARG B N 1
ATOM 8008 C CA . ARG B 1 319 ? -6.668 42.25 4.609 1 91.31 319 ARG B CA 1
ATOM 8009 C C . ARG B 1 319 ? -6.613 40.844 5.203 1 91.31 319 ARG B C 1
ATOM 8011 O O . ARG B 1 319 ? -7.426 39.969 4.852 1 91.31 319 ARG B O 1
ATOM 8018 N N . LEU B 1 320 ? -5.688 40.656 6.062 1 92 320 LEU B N 1
ATOM 8019 C CA . LEU B 1 320 ? -5.535 39.375 6.695 1 92 320 LEU B CA 1
ATOM 8020 C C . LEU B 1 320 ? -6.73 39.062 7.594 1 92 320 LEU B C 1
ATOM 8022 O O . LEU B 1 320 ? -7.168 37.906 7.672 1 92 320 LEU B O 1
ATOM 8026 N N . TRP B 1 321 ? -7.195 40.031 8.227 1 89.75 321 TRP B N 1
ATOM 8027 C CA . TRP B 1 321 ? -8.352 39.875 9.102 1 89.75 321 TRP B CA 1
ATOM 8028 C C . TRP B 1 321 ? -9.57 39.406 8.32 1 89.75 321 TRP B C 1
ATOM 8030 O O . TRP B 1 321 ? -10.375 38.625 8.828 1 89.75 321 TRP B O 1
ATOM 8040 N N . ASN B 1 322 ? -9.602 39.812 7.062 1 88.38 322 ASN B N 1
ATOM 8041 C CA . ASN B 1 322 ? -10.773 39.531 6.246 1 88.38 322 ASN B CA 1
ATOM 8042 C C . ASN B 1 322 ? -10.578 38.281 5.383 1 88.38 322 ASN B C 1
ATOM 8044 O O . ASN B 1 322 ? -11.508 37.844 4.707 1 88.38 322 ASN B O 1
ATOM 8048 N N . LYS B 1 323 ? -9.469 37.75 5.426 1 88.81 323 LYS B N 1
ATOM 8049 C CA . LYS B 1 323 ? -9.273 36.5 4.688 1 88.81 323 LYS B CA 1
ATOM 8050 C C . LYS B 1 323 ? -10.156 35.375 5.234 1 88.81 323 LYS B C 1
ATOM 8052 O O . LYS B 1 323 ? -10.414 35.344 6.438 1 88.81 323 LYS B O 1
ATOM 8057 N N . PRO B 1 324 ? -10.578 34.562 4.297 1 86.19 324 PRO B N 1
ATOM 8058 C CA . PRO B 1 324 ? -11.367 33.438 4.793 1 86.19 324 PRO B CA 1
ATOM 8059 C C . PRO B 1 324 ? -10.586 32.562 5.762 1 86.19 324 PRO B C 1
ATOM 8061 O O . PRO B 1 324 ? -9.43 32.188 5.492 1 86.19 324 PRO B O 1
ATOM 8064 N N . HIS B 1 325 ? -11.242 32.312 6.871 1 87.81 325 HIS B N 1
ATOM 8065 C CA . HIS B 1 325 ? -10.664 31.453 7.883 1 87.81 325 HIS B CA 1
ATOM 8066 C C . HIS B 1 325 ? -11.359 30.094 7.906 1 87.81 325 HIS B C 1
ATOM 8068 O O . HIS B 1 325 ? -12.492 29.969 7.445 1 87.81 325 HIS B O 1
ATOM 8074 N N . SER B 1 326 ? -10.625 29.172 8.422 1 86.44 326 SER B N 1
ATOM 8075 C CA . SER B 1 326 ? -11.148 27.812 8.539 1 86.44 326 SER B CA 1
ATOM 8076 C C . SER B 1 326 ? -12.18 27.719 9.656 1 86.44 326 SER B C 1
ATOM 8078 O O . SER B 1 326 ? -12.508 28.719 10.297 1 86.44 326 SER B O 1
ATOM 8080 N N . CYS B 1 327 ? -12.562 26.531 9.938 1 84.5 327 CYS B N 1
ATOM 8081 C CA . CYS B 1 327 ? -13.586 26.297 10.953 1 84.5 327 CYS B CA 1
ATOM 8082 C C . CYS B 1 327 ? -12.984 26.312 12.352 1 84.5 327 CYS B C 1
ATOM 8084 O O . CYS B 1 327 ? -11.766 26.359 12.508 1 84.5 327 CYS B O 1
ATOM 8086 N N . SER B 1 328 ? -13.867 26.469 13.297 1 90.06 328 SER B N 1
ATOM 8087 C CA . SER B 1 328 ? -13.516 26.234 14.695 1 90.06 328 SER B CA 1
ATOM 8088 C C . SER B 1 328 ? -14.047 24.891 15.188 1 90.06 328 SER B C 1
ATOM 8090 O O . SER B 1 328 ? -14.367 24.016 14.383 1 90.06 328 SER B O 1
ATOM 8092 N N . SER B 1 329 ? -13.969 24.641 16.484 1 91.88 329 SER B N 1
ATOM 8093 C CA . SER B 1 329 ? -14.461 23.375 17.016 1 91.88 329 SER B CA 1
ATOM 8094 C C . SER B 1 329 ? -14.953 23.531 18.453 1 91.88 329 SER B C 1
ATOM 8096 O O . SER B 1 329 ? -14.484 24.406 19.172 1 91.88 329 SER B O 1
ATOM 8098 N N . ILE B 1 330 ? -15.977 22.812 18.75 1 94 330 ILE B N 1
ATOM 8099 C CA . ILE B 1 330 ? -16.281 22.453 20.141 1 94 330 ILE B CA 1
ATOM 8100 C C . ILE B 1 330 ? -15.648 21.109 20.484 1 94 330 ILE B C 1
ATOM 8102 O O . ILE B 1 330 ? -15.984 20.094 19.875 1 94 330 ILE B O 1
ATOM 8106 N N . SER B 1 331 ? -14.742 21.141 21.391 1 97 331 SER B N 1
ATOM 8107 C CA . SER B 1 331 ? -14.047 19.922 21.766 1 97 331 SER B CA 1
ATOM 8108 C C . SER B 1 331 ? -14.398 19.484 23.188 1 97 331 SER B C 1
ATOM 8110 O O . SER B 1 331 ? -14.375 20.312 24.109 1 97 331 SER B O 1
ATOM 8112 N N . PHE B 1 332 ? -14.75 18.266 23.281 1 98.06 332 PHE B N 1
ATOM 8113 C CA . PHE B 1 332 ? -15.016 17.688 24.578 1 98.06 332 PHE B CA 1
ATOM 8114 C C . PHE B 1 332 ? -13.867 16.766 25.016 1 98.06 332 PHE B C 1
ATOM 8116 O O . PHE B 1 332 ? -13.305 16.047 24.203 1 98.06 332 PHE B O 1
ATOM 8123 N N . TYR B 1 333 ? -13.523 16.859 26.25 1 98.56 333 TYR B N 1
ATOM 8124 C CA . TYR B 1 333 ? -12.578 15.969 26.906 1 98.56 333 TYR B CA 1
ATOM 8125 C C . TYR B 1 333 ? -13.258 15.188 28.031 1 98.56 333 TYR B C 1
ATOM 8127 O O . TYR B 1 333 ? -13.633 15.766 29.047 1 98.56 333 TYR B O 1
ATOM 8135 N N . TRP B 1 334 ? -13.367 13.852 27.859 1 98.69 334 TRP B N 1
ATOM 8136 C CA . TRP B 1 334 ? -14.156 13.047 28.766 1 98.69 334 TRP B CA 1
ATOM 8137 C C . TRP B 1 334 ? -13.289 12.008 29.484 1 98.69 334 TRP B C 1
ATOM 8139 O O . TRP B 1 334 ? -12.625 11.203 28.828 1 98.69 334 TRP B O 1
ATOM 8149 N N . ALA B 1 335 ? -13.297 12.055 30.781 1 98.62 335 ALA B N 1
ATOM 8150 C CA . ALA B 1 335 ? -12.805 10.945 31.594 1 98.62 335 ALA B CA 1
ATOM 8151 C C . ALA B 1 335 ? -13.898 9.914 31.844 1 98.62 335 ALA B C 1
ATOM 8153 O O . ALA B 1 335 ? -14.953 10.25 32.406 1 98.62 335 ALA B O 1
ATOM 8154 N N . LEU B 1 336 ? -13.648 8.734 31.422 1 98.19 336 LEU B N 1
ATOM 8155 C CA . LEU B 1 336 ? -14.664 7.703 31.609 1 98.19 336 LEU B CA 1
ATOM 8156 C C . LEU B 1 336 ? -14.289 6.77 32.75 1 98.19 336 LEU B C 1
ATOM 8158 O O . LEU B 1 336 ? -13.102 6.551 33 1 98.19 336 LEU B O 1
ATOM 8162 N N . ASP B 1 337 ? -15.266 6.156 33.406 1 97.19 337 ASP B N 1
ATOM 8163 C CA . ASP B 1 337 ? -15.016 5.23 34.5 1 97.19 337 ASP B CA 1
ATOM 8164 C C . ASP B 1 337 ? -14.914 3.791 34 1 97.19 337 ASP B C 1
ATOM 8166 O O . ASP B 1 337 ? -14.805 2.855 34.781 1 97.19 337 ASP B O 1
ATOM 8170 N N . SER B 1 338 ? -15.023 3.621 32.688 1 96.56 338 SER B N 1
ATOM 8171 C CA . SER B 1 338 ? -14.922 2.32 32.031 1 96.56 338 SER B CA 1
ATOM 8172 C C . SER B 1 338 ? -14.398 2.453 30.594 1 96.56 338 SER B C 1
ATOM 8174 O O . SER B 1 338 ? -14.188 3.566 30.109 1 96.56 338 SER B O 1
ATOM 8176 N N . THR B 1 339 ? -14.133 1.264 30.016 1 96.31 339 THR B N 1
ATOM 8177 C CA . THR B 1 339 ? -13.695 1.257 28.625 1 96.31 339 THR B CA 1
ATOM 8178 C C . THR B 1 339 ? -14.883 1.083 27.688 1 96.31 339 THR B C 1
ATOM 8180 O O . THR B 1 339 ? -15.891 0.486 28.062 1 96.31 339 THR B O 1
ATOM 8183 N N . ILE B 1 340 ? -14.82 1.674 26.562 1 96.38 340 ILE B N 1
ATOM 8184 C CA . ILE B 1 340 ? -15.766 1.419 25.469 1 96.38 340 ILE B CA 1
ATOM 8185 C C . ILE B 1 340 ? -15.102 0.558 24.406 1 96.38 340 ILE B C 1
ATOM 8187 O O . ILE B 1 340 ? -14.531 1.082 23.438 1 96.38 340 ILE B O 1
ATOM 8191 N N . PRO B 1 341 ? -15.273 -0.725 24.359 1 94.5 341 PRO B N 1
ATOM 8192 C CA . PRO B 1 341 ? -14.516 -1.642 23.516 1 94.5 341 PRO B CA 1
ATOM 8193 C C . PRO B 1 341 ? -14.789 -1.432 22.031 1 94.5 341 PRO B C 1
ATOM 8195 O O . PRO B 1 341 ? -13.953 -1.758 21.188 1 94.5 341 PRO B O 1
ATOM 8198 N N . SER B 1 342 ? -15.898 -0.884 21.656 1 94.56 342 SER B N 1
ATOM 8199 C CA . SER B 1 342 ? -16.281 -0.721 20.266 1 94.56 342 SER B CA 1
ATOM 8200 C C . SER B 1 342 ? -15.531 0.44 19.625 1 94.56 342 SER B C 1
ATOM 8202 O O . SER B 1 342 ? -15.57 0.602 18.391 1 94.56 342 SER B O 1
ATOM 8204 N N . LEU B 1 343 ? -14.852 1.206 20.406 1 96.62 343 LEU B N 1
ATOM 8205 C CA . LEU B 1 343 ? -14.109 2.336 19.859 1 96.62 343 LEU B CA 1
ATOM 8206 C C . LEU B 1 343 ? -12.633 1.977 19.672 1 96.62 343 LEU B C 1
ATOM 8208 O O . LEU B 1 343 ? -12.023 1.361 20.547 1 96.62 343 LEU B O 1
ATOM 8212 N N . ASN B 1 344 ? -12.164 2.324 18.531 1 96.75 344 ASN B N 1
ATOM 8213 C CA . ASN B 1 344 ? -10.727 2.268 18.281 1 96.75 344 ASN B CA 1
ATOM 8214 C C . ASN B 1 344 ? -10.047 3.592 18.609 1 96.75 344 ASN B C 1
ATOM 8216 O O . ASN B 1 344 ? -10.68 4.5 19.156 1 96.75 344 ASN B O 1
ATOM 8220 N N . ALA B 1 345 ? -8.789 3.725 18.406 1 97.56 345 ALA B N 1
ATOM 8221 C CA . ALA B 1 345 ? -8.047 4.941 18.734 1 97.56 345 ALA B CA 1
ATOM 8222 C C . ALA B 1 345 ? -8.633 6.152 18.016 1 97.56 345 ALA B C 1
ATOM 8224 O O . ALA B 1 345 ? -8.734 7.234 18.594 1 97.56 345 ALA B O 1
ATOM 8225 N N . HIS B 1 346 ? -8.961 5.996 16.75 1 98 346 HIS B N 1
ATOM 8226 C CA . HIS B 1 346 ? -9.531 7.066 15.945 1 98 346 HIS B CA 1
ATOM 8227 C C . HIS B 1 346 ? -10.844 6.637 15.305 1 98 346 HIS B C 1
ATOM 8229 O O . HIS B 1 346 ? -10.906 5.609 14.625 1 98 346 HIS B O 1
ATOM 8235 N N . ASN B 1 347 ? -11.906 7.438 15.539 1 98.12 347 ASN B N 1
ATOM 8236 C CA . ASN B 1 347 ? -13.25 7.172 15.047 1 98.12 347 ASN B CA 1
ATOM 8237 C C . ASN B 1 347 ? -13.891 8.43 14.453 1 98.12 347 ASN B C 1
ATOM 8239 O O . ASN B 1 347 ? -13.734 9.523 15 1 98.12 347 ASN B O 1
ATOM 8243 N N . ILE B 1 348 ? -14.516 8.242 13.352 1 97.06 348 ILE B N 1
ATOM 8244 C CA . ILE B 1 348 ? -15.234 9.352 12.727 1 97.06 348 ILE B CA 1
ATOM 8245 C C . ILE B 1 348 ? -16.719 8.984 12.602 1 97.06 348 ILE B C 1
ATOM 8247 O O . ILE B 1 348 ? -17.062 7.895 12.141 1 97.06 348 ILE B O 1
ATOM 8251 N N . PHE B 1 349 ? -17.547 9.82 13.031 1 96.94 349 PHE B N 1
ATOM 8252 C CA . PHE B 1 349 ? -18.984 9.664 12.859 1 96.94 349 PHE B CA 1
ATOM 8253 C C . PHE B 1 349 ? -19.516 10.656 11.828 1 96.94 349 PHE B C 1
ATOM 8255 O O . PHE B 1 349 ? -19.453 11.867 12.031 1 96.94 349 PHE B O 1
ATOM 8262 N N . LEU B 1 350 ? -20.031 10.125 10.727 1 94.62 350 LEU B N 1
ATOM 8263 C CA . LEU B 1 350 ? -20.438 10.984 9.625 1 94.62 350 LEU B CA 1
ATOM 8264 C C . LEU B 1 350 ? -21.922 11.344 9.742 1 94.62 350 LEU B C 1
ATOM 8266 O O . LEU B 1 350 ? -22.734 10.508 10.117 1 94.62 350 LEU B O 1
ATOM 8270 N N . ALA B 1 351 ? -22.141 12.516 9.383 1 91.56 351 ALA B N 1
ATOM 8271 C CA . ALA B 1 351 ? -23.531 12.961 9.289 1 91.56 351 ALA B CA 1
ATOM 8272 C C . ALA B 1 351 ? -24.266 12.25 8.156 1 91.56 351 ALA B C 1
ATOM 8274 O O . ALA B 1 351 ? -23.641 11.852 7.164 1 91.56 351 ALA B O 1
ATOM 8275 N N . GLU B 1 352 ? -25.516 12.109 8.32 1 89.69 352 GLU B N 1
ATOM 8276 C CA . GLU B 1 352 ? -26.312 11.555 7.234 1 89.69 352 GLU B CA 1
ATOM 8277 C C . GLU B 1 352 ? -26.297 12.469 6.016 1 89.69 352 GLU B C 1
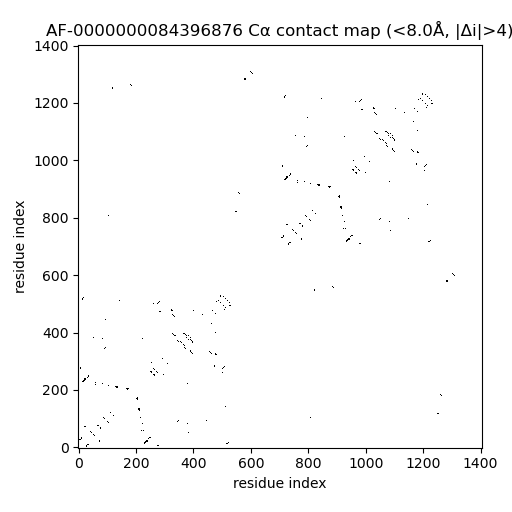ATOM 8279 O O . GLU B 1 352 ? -26.109 12.008 4.887 1 89.69 352 GLU B O 1
ATOM 8284 N N . ASP B 1 353 ? -26.5 13.727 6.281 1 88.69 353 ASP B N 1
ATOM 8285 C CA . ASP B 1 353 ? -26.344 14.719 5.227 1 88.69 353 ASP B CA 1
ATOM 8286 C C . ASP B 1 353 ? -24.891 15.188 5.117 1 88.69 353 ASP B C 1
ATOM 8288 O O . ASP B 1 353 ? -24.531 16.234 5.652 1 88.69 353 ASP B O 1
ATOM 8292 N N . TYR B 1 354 ? -24.203 14.539 4.344 1 88.12 354 TYR B N 1
ATOM 8293 C CA . TYR B 1 354 ? -22.766 14.75 4.254 1 88.12 354 TYR B CA 1
ATOM 8294 C C . TYR B 1 354 ? -22.438 16.125 3.684 1 88.12 354 TYR B C 1
ATOM 8296 O O . TYR B 1 354 ? -21.734 16.922 4.316 1 88.12 354 TYR B O 1
ATOM 8304 N N . LYS B 1 355 ? -22.938 16.453 2.605 1 84.56 355 LYS B N 1
ATOM 8305 C CA . LYS B 1 355 ? -22.656 17.734 1.973 1 84.56 355 LYS B CA 1
ATOM 8306 C C . LYS B 1 355 ? -23.234 18.891 2.797 1 84.56 355 LYS B C 1
ATOM 8308 O O . LYS B 1 355 ? -22.578 19.922 2.961 1 84.56 355 LYS B O 1
ATOM 8313 N N . GLY B 1 356 ? -24.438 18.672 3.303 1 82.5 356 GLY B N 1
ATOM 8314 C CA . GLY B 1 356 ? -25.078 19.703 4.098 1 82.5 356 GLY B CA 1
ATOM 8315 C C . GLY B 1 356 ? -24.312 20.047 5.359 1 82.5 356 GLY B C 1
ATOM 8316 O O . GLY B 1 356 ? -24.281 21.219 5.766 1 82.5 356 GLY B O 1
ATOM 8317 N N . SER B 1 357 ? -23.766 19.109 5.938 1 81.69 357 SER B N 1
ATOM 8318 C CA . SER B 1 357 ? -23 19.344 7.156 1 81.69 357 SER B CA 1
ATOM 8319 C C . SER B 1 357 ? -21.812 20.266 6.891 1 81.69 357 SER B C 1
ATOM 8321 O O . SER B 1 357 ? -21.453 21.094 7.73 1 81.69 357 SER B O 1
ATOM 8323 N N . PHE B 1 358 ? -21.219 20.172 5.797 1 78.81 358 PHE B N 1
ATOM 8324 C CA . PHE B 1 358 ? -20.094 21.047 5.441 1 78.81 358 PHE B CA 1
ATOM 8325 C C . PHE B 1 358 ? -20.594 22.453 5.121 1 78.81 358 PHE B C 1
ATOM 8327 O O . PHE B 1 358 ? -19.969 23.438 5.523 1 78.81 358 PHE B O 1
ATOM 8334 N N . ASP B 1 359 ? -21.672 22.469 4.434 1 77.38 359 ASP B N 1
ATOM 8335 C CA . ASP B 1 359 ? -22.234 23.766 4.09 1 77.38 359 ASP B CA 1
ATOM 8336 C C . ASP B 1 359 ? -22.594 24.562 5.348 1 77.38 359 ASP B C 1
ATOM 8338 O O . ASP B 1 359 ? -22.406 25.781 5.395 1 77.38 359 ASP B O 1
ATOM 8342 N N . ASP B 1 360 ? -23.078 23.891 6.285 1 75.81 360 ASP B N 1
ATOM 8343 C CA . ASP B 1 360 ? -23.453 24.531 7.547 1 75.81 360 ASP B CA 1
ATOM 8344 C C . ASP B 1 360 ? -22.219 25.125 8.234 1 75.81 360 ASP B C 1
ATOM 8346 O O . ASP B 1 360 ? -22.297 26.203 8.828 1 75.81 360 ASP B O 1
ATOM 8350 N N . ILE B 1 361 ? -21.188 24.469 8.156 1 72.12 361 ILE B N 1
ATOM 8351 C CA . ILE B 1 361 ? -19.953 24.875 8.836 1 72.12 361 ILE B CA 1
ATOM 8352 C C . ILE B 1 361 ? -19.266 25.984 8.055 1 72.12 361 ILE B C 1
ATOM 8354 O O . ILE B 1 361 ? -18.891 27 8.617 1 72.12 361 ILE B O 1
ATOM 8358 N N . PHE B 1 362 ? -19.172 25.828 6.777 1 70.62 362 PHE B N 1
ATOM 8359 C CA . PHE B 1 362 ? -18.234 26.656 6.016 1 70.62 362 PHE B CA 1
ATOM 8360 C C . PHE B 1 362 ? -18.984 27.797 5.309 1 70.62 362 PHE B C 1
ATOM 8362 O O . PHE B 1 362 ? -18.391 28.844 5.039 1 70.62 362 PHE B O 1
ATOM 8369 N N . LYS B 1 363 ? -20.156 27.516 4.957 1 69.69 363 LYS B N 1
ATOM 8370 C CA . LYS B 1 363 ? -20.906 28.562 4.266 1 69.69 363 LYS B CA 1
ATOM 8371 C C . LYS B 1 363 ? -21.797 29.328 5.234 1 69.69 363 LYS B C 1
ATOM 8373 O O . LYS B 1 363 ? -21.797 30.562 5.238 1 69.69 363 LYS B O 1
ATOM 8378 N N . ARG B 1 364 ? -22.453 28.609 6.121 1 69.12 364 ARG B N 1
ATOM 8379 C CA . ARG B 1 364 ? -23.391 29.266 7.02 1 69.12 364 ARG B CA 1
ATOM 8380 C C . ARG B 1 364 ? -22.734 29.609 8.352 1 69.12 364 ARG B C 1
ATOM 8382 O O . ARG B 1 364 ? -23.281 30.375 9.141 1 69.12 364 ARG B O 1
ATOM 8389 N N . LYS B 1 365 ? -21.578 29.125 8.586 1 67.12 365 LYS B N 1
ATOM 8390 C CA . LYS B 1 365 ? -20.719 29.406 9.734 1 67.12 365 LYS B CA 1
ATOM 8391 C C . LYS B 1 365 ? -21.453 29.141 11.047 1 67.12 365 LYS B C 1
ATOM 8393 O O . LYS B 1 365 ? -21.359 29.938 11.984 1 67.12 365 LYS B O 1
ATOM 8398 N N . GLY B 1 366 ? -22.281 28.125 10.984 1 69.44 366 GLY B N 1
ATOM 8399 C CA . GLY B 1 366 ? -23.031 27.719 12.164 1 69.44 366 GLY B CA 1
ATOM 8400 C C . GLY B 1 366 ? -22.797 26.281 12.547 1 69.44 366 GLY B C 1
ATOM 8401 O O . GLY B 1 366 ? -21.859 25.641 12.055 1 69.44 366 GLY B O 1
ATOM 8402 N N . MET B 1 367 ? -23.5 25.875 13.617 1 74.25 367 MET B N 1
ATOM 8403 C CA . MET B 1 367 ? -23.453 24.469 13.984 1 74.25 367 MET B CA 1
ATOM 8404 C C . MET B 1 367 ? -24.359 23.641 13.07 1 74.25 367 MET B C 1
ATOM 8406 O O . MET B 1 367 ? -25.516 23.984 12.844 1 74.25 367 MET B O 1
ATOM 8410 N N . PRO B 1 368 ? -23.75 22.594 12.531 1 74.69 368 PRO B N 1
ATOM 8411 C CA . PRO B 1 368 ? -24.578 21.75 11.672 1 74.69 368 PRO B CA 1
ATOM 8412 C C . PRO B 1 368 ? -25.766 21.141 12.414 1 74.69 368 PRO B C 1
ATOM 8414 O O . PRO B 1 368 ? -25.688 20.906 13.625 1 74.69 368 PRO B O 1
ATOM 8417 N N . ARG B 1 369 ? -26.859 20.906 11.695 1 76 369 ARG B N 1
ATOM 8418 C CA . ARG B 1 369 ? -28.031 20.234 12.25 1 76 369 ARG B CA 1
ATOM 8419 C C . ARG B 1 369 ? -27.688 18.844 12.758 1 76 369 ARG B C 1
ATOM 8421 O O . ARG B 1 369 ? -28.078 18.453 13.859 1 76 369 ARG B O 1
ATOM 8428 N N . GLU B 1 370 ? -26.891 18.141 11.945 1 83.62 370 GLU B N 1
ATOM 8429 C CA . GLU B 1 370 ? -26.281 16.859 12.297 1 83.62 370 GLU B CA 1
ATOM 8430 C C . GLU B 1 370 ? -24.781 16.875 12 1 83.62 370 GLU B C 1
ATOM 8432 O O . GLU B 1 370 ? -24.359 16.672 10.859 1 83.62 370 GLU B O 1
ATOM 8437 N N . PRO B 1 371 ? -24.078 17 13.062 1 86.12 371 PRO B N 1
ATOM 8438 C CA . PRO B 1 371 ? -22.656 17.203 12.805 1 86.12 371 PRO B CA 1
ATOM 8439 C C . PRO B 1 371 ? -21.906 15.883 12.602 1 86.12 371 PRO B C 1
ATOM 8441 O O . PRO B 1 371 ? -22.266 14.867 13.203 1 86.12 371 PRO B O 1
ATOM 8444 N N . SER B 1 372 ? -20.984 15.906 11.625 1 92.5 372 SER B N 1
ATOM 8445 C CA . SER B 1 372 ? -19.906 14.914 11.656 1 92.5 372 SER B CA 1
ATOM 8446 C C . SER B 1 372 ? -18.891 15.242 12.727 1 92.5 372 SER B C 1
ATOM 8448 O O . SER B 1 372 ? -18.547 16.406 12.938 1 92.5 372 SER B O 1
ATOM 8450 N N . PHE B 1 373 ? -18.484 14.258 13.445 1 94.5 373 PHE B N 1
ATOM 8451 C CA . PHE B 1 373 ? -17.516 14.555 14.5 1 94.5 373 PHE B CA 1
ATOM 8452 C C . PHE B 1 373 ? -16.5 13.43 14.625 1 94.5 373 PHE B C 1
ATOM 8454 O O . PHE B 1 373 ? -16.703 12.336 14.094 1 94.5 373 PHE B O 1
ATOM 8461 N N . TYR B 1 374 ? -15.414 13.82 15.219 1 96.06 374 TYR B N 1
ATOM 8462 C CA . TYR B 1 374 ? -14.258 12.953 15.398 1 96.06 374 TYR B CA 1
ATOM 8463 C C . TYR B 1 374 ? -14.094 12.562 16.859 1 96.06 374 TYR B C 1
ATOM 8465 O O . TYR B 1 374 ? -14.273 13.391 17.75 1 96.06 374 TYR B O 1
ATOM 8473 N N . VAL B 1 375 ? -13.789 11.258 17.109 1 97.94 375 VAL B N 1
ATOM 8474 C CA . VAL B 1 375 ? -13.578 10.75 18.469 1 97.94 375 VAL B CA 1
ATOM 8475 C C . VAL B 1 375 ? -12.219 10.07 18.562 1 97.94 375 VAL B C 1
ATOM 8477 O O . VAL B 1 375 ? -11.945 9.102 17.844 1 97.94 375 VAL B O 1
ATOM 8480 N N . ASN B 1 376 ? -11.43 10.57 19.438 1 98.25 376 ASN B N 1
ATOM 8481 C CA . ASN B 1 376 ? -10.117 9.992 19.719 1 98.25 376 ASN B CA 1
ATOM 8482 C C . ASN B 1 376 ? -10.094 9.305 21.094 1 98.25 376 ASN B C 1
ATOM 8484 O O . ASN B 1 376 ? -10.594 9.859 22.078 1 98.25 376 ASN B O 1
ATOM 8488 N N . VAL B 1 377 ? -9.609 8.086 21.125 1 98.25 377 VAL B N 1
ATOM 8489 C CA . VAL B 1 377 ? -9.391 7.359 22.375 1 98.25 377 VAL B CA 1
ATOM 8490 C C . VAL B 1 377 ? -7.902 7.051 22.547 1 98.25 377 VAL B C 1
ATOM 8492 O O . VAL B 1 377 ? -7.461 5.926 22.297 1 98.25 377 VAL B O 1
ATOM 8495 N N . PRO B 1 378 ? -7.18 7.992 23.125 1 97.5 378 PRO B N 1
ATOM 8496 C CA . PRO B 1 378 ? -5.727 7.82 23.203 1 97.5 378 PRO B CA 1
ATOM 8497 C C . PRO B 1 378 ? -5.316 6.621 24.062 1 97.5 378 PRO B C 1
ATOM 8499 O O . PRO B 1 378 ? -4.262 6.027 23.828 1 97.5 378 PRO B O 1
ATOM 8502 N N . SER B 1 379 ? -6.105 6.191 24.969 1 97.19 379 SER B N 1
ATOM 8503 C CA . SER B 1 379 ? -5.781 5.086 25.859 1 97.19 379 SER B CA 1
ATOM 8504 C C . SER B 1 379 ? -5.762 3.756 25.125 1 97.19 379 SER B C 1
ATOM 8506 O O . SER B 1 379 ? -5.262 2.754 25.641 1 97.19 379 SER B O 1
ATOM 8508 N N . ARG B 1 380 ? -6.25 3.721 23.891 1 96.19 380 ARG B N 1
ATOM 8509 C CA . ARG B 1 380 ? -6.219 2.512 23.078 1 96.19 380 ARG B CA 1
ATOM 8510 C C . ARG B 1 380 ? -4.805 2.205 22.594 1 96.19 380 ARG B C 1
ATOM 8512 O O . ARG B 1 380 ? -4.445 1.041 22.406 1 96.19 380 ARG B O 1
ATOM 8519 N N . VAL B 1 381 ? -4.02 3.205 22.438 1 95.81 381 VAL B N 1
ATOM 8520 C CA . VAL B 1 381 ? -2.682 3.012 21.891 1 95.81 381 VAL B CA 1
ATOM 8521 C C . VAL B 1 381 ? -1.636 3.346 22.953 1 95.81 381 VAL B C 1
ATOM 8523 O O . VAL B 1 381 ? -0.486 2.91 22.859 1 95.81 381 VAL B O 1
ATOM 8526 N N . ASP B 1 382 ? -1.99 4.145 23.906 1 97.5 382 ASP B N 1
ATOM 8527 C CA . ASP B 1 382 ? -1.127 4.539 25.016 1 97.5 382 ASP B CA 1
ATOM 8528 C C . ASP B 1 382 ? -1.848 4.387 26.359 1 97.5 382 ASP B C 1
ATOM 8530 O O . ASP B 1 382 ? -2.51 5.316 26.812 1 97.5 382 ASP B O 1
ATOM 8534 N N . PRO B 1 383 ? -1.62 3.299 26.984 1 96.69 383 PRO B N 1
ATOM 8535 C CA . PRO B 1 383 ? -2.344 3.004 28.219 1 96.69 383 PRO B CA 1
ATOM 8536 C C . PRO B 1 383 ? -2.1 4.047 29.312 1 96.69 383 PRO B C 1
ATOM 8538 O O . PRO B 1 383 ? -2.869 4.137 30.266 1 96.69 383 PRO B O 1
ATOM 8541 N N . SER B 1 384 ? -1.11 4.848 29.172 1 97.06 384 SER B N 1
ATOM 8542 C CA . SER B 1 384 ? -0.808 5.848 30.188 1 97.06 384 SER B CA 1
ATOM 8543 C C . SER B 1 384 ? -1.779 7.02 30.109 1 97.06 384 SER B C 1
ATOM 8545 O O . SER B 1 384 ? -1.812 7.863 31.016 1 97.06 384 SER B O 1
ATOM 8547 N N . ALA B 1 385 ? -2.65 7.062 29.141 1 98.25 385 ALA B N 1
ATOM 8548 C CA . ALA B 1 385 ? -3.551 8.195 28.938 1 98.25 385 ALA B CA 1
ATOM 8549 C C . ALA B 1 385 ? -4.742 8.133 29.875 1 98.25 385 ALA B C 1
ATOM 8551 O O . ALA B 1 385 ? -5.449 9.125 30.062 1 98.25 385 ALA B O 1
ATOM 8552 N N . ALA B 1 386 ? -5.004 6.988 30.422 1 98.38 386 ALA B N 1
ATOM 8553 C CA . ALA B 1 386 ? -6.102 6.824 31.375 1 98.38 386 ALA B CA 1
ATOM 8554 C C . ALA B 1 386 ? -5.746 5.809 32.469 1 98.38 386 ALA B C 1
ATOM 8556 O O . ALA B 1 386 ? -4.867 4.965 32.25 1 98.38 386 ALA B O 1
ATOM 8557 N N . PRO B 1 387 ? -6.387 5.895 33.562 1 97.69 387 PRO B N 1
ATOM 8558 C CA . PRO B 1 387 ? -6.203 4.832 34.562 1 97.69 387 PRO B CA 1
ATOM 8559 C C . PRO B 1 387 ? -6.582 3.453 34.031 1 97.69 387 PRO B C 1
ATOM 8561 O O . PRO B 1 387 ? -7.305 3.35 33.031 1 97.69 387 PRO B O 1
ATOM 8564 N N . GLU B 1 388 ? -6.059 2.436 34.656 1 96.56 388 GLU B N 1
ATOM 8565 C CA . GLU B 1 388 ? -6.285 1.063 34.188 1 96.56 388 GLU B CA 1
ATOM 8566 C C . GLU B 1 388 ? -7.773 0.75 34.125 1 96.56 388 GLU B C 1
ATOM 8568 O O . GLU B 1 388 ? -8.531 1.058 35.031 1 96.56 388 GLU B O 1
ATOM 8573 N N . GLY B 1 389 ? -8.133 0.178 33 1 96.25 389 GLY B N 1
ATOM 8574 C CA . GLY B 1 389 ? -9.516 -0.243 32.812 1 96.25 389 GLY B CA 1
ATOM 8575 C C . GLY B 1 389 ? -10.445 0.9 32.438 1 96.25 389 GLY B C 1
ATOM 8576 O O . GLY B 1 389 ? -11.664 0.735 32.438 1 96.25 389 GLY B O 1
ATOM 8577 N N . LYS B 1 390 ? -9.922 2.055 32.156 1 97.75 390 LYS B N 1
ATOM 8578 C CA . LYS B 1 390 ? -10.727 3.225 31.844 1 97.75 390 LYS B CA 1
ATOM 8579 C C . LYS B 1 390 ? -10.273 3.859 30.531 1 97.75 390 LYS B C 1
ATOM 8581 O O . LYS B 1 390 ? -9.219 3.504 30 1 97.75 390 LYS B O 1
ATOM 8586 N N . ASP B 1 391 ? -11.148 4.773 30.031 1 98 391 ASP B N 1
ATOM 8587 C CA . ASP B 1 391 ? -10.82 5.418 28.766 1 98 391 ASP B CA 1
ATOM 8588 C C . ASP B 1 391 ? -10.781 6.938 28.922 1 98 391 ASP B C 1
ATOM 8590 O O . ASP B 1 391 ? -11.578 7.512 29.672 1 98 391 ASP B O 1
ATOM 8594 N N . SER B 1 392 ? -9.844 7.598 28.328 1 98.38 392 SER B N 1
ATOM 8595 C CA . SER B 1 392 ? -9.898 9.016 28 1 98.38 392 SER B CA 1
ATOM 8596 C C . SER B 1 392 ? -10.414 9.227 26.578 1 98.38 392 SER B C 1
ATOM 8598 O O . SER B 1 392 ? -9.969 8.562 25.641 1 98.38 392 SER B O 1
ATOM 8600 N N . ILE B 1 393 ? -11.391 10.141 26.406 1 98.38 393 ILE B N 1
ATOM 8601 C CA . ILE B 1 393 ? -11.992 10.344 25.094 1 98.38 393 ILE B CA 1
ATOM 8602 C C . ILE B 1 393 ? -11.945 11.828 24.734 1 98.38 393 ILE B C 1
ATOM 8604 O O . ILE B 1 393 ? -12.266 12.688 25.562 1 98.38 393 ILE B O 1
ATOM 8608 N N . VAL B 1 394 ? -11.492 12.133 23.562 1 98.5 394 VAL B N 1
ATOM 8609 C CA . VAL B 1 394 ? -11.539 13.484 23 1 98.5 394 VAL B CA 1
ATOM 8610 C C . VAL B 1 394 ? -12.531 13.523 21.844 1 98.5 394 VAL B C 1
ATOM 8612 O O . VAL B 1 394 ? -12.43 12.727 20.906 1 98.5 394 VAL B O 1
ATOM 8615 N N . VAL B 1 395 ? -13.484 14.398 21.906 1 98.12 395 VAL B N 1
ATOM 8616 C CA . VAL B 1 395 ? -14.477 14.562 20.844 1 98.12 395 VAL B CA 1
ATOM 8617 C C . VAL B 1 395 ? -14.32 15.938 20.188 1 98.12 395 VAL B C 1
ATOM 8619 O O . VAL B 1 395 ? -14.328 16.953 20.875 1 98.12 395 VAL B O 1
ATOM 8622 N N . LEU B 1 396 ? -14.133 15.938 18.922 1 96.25 396 LEU B N 1
ATOM 8623 C CA . LEU B 1 396 ? -14.016 17.188 18.172 1 96.25 396 LEU B CA 1
ATOM 8624 C C . LEU B 1 396 ? -15.227 17.375 17.266 1 96.25 396 LEU B C 1
ATOM 8626 O O . LEU B 1 396 ? -15.453 16.578 16.344 1 96.25 396 LEU B O 1
ATOM 8630 N N . VAL B 1 397 ? -15.992 18.391 17.516 1 93.94 397 VAL B N 1
ATOM 8631 C CA . VAL B 1 397 ? -17.156 18.766 16.719 1 93.94 397 VAL B CA 1
ATOM 8632 C C . VAL B 1 397 ? -16.859 20.047 15.945 1 93.94 397 VAL B C 1
ATOM 8634 O O . VAL B 1 397 ? -16.875 21.141 16.516 1 93.94 397 VAL B O 1
ATOM 8637 N N . PRO B 1 398 ? -16.672 19.922 14.68 1 90.56 398 PRO B N 1
ATOM 8638 C CA . PRO B 1 398 ? -16.422 21.141 13.898 1 90.56 398 PRO B CA 1
ATOM 8639 C C . PRO B 1 398 ? -17.609 22.078 13.859 1 90.56 398 PRO B C 1
ATOM 8641 O O . PRO B 1 398 ? -18.75 21.641 13.672 1 90.56 398 PRO B O 1
ATOM 8644 N N . VAL B 1 399 ? -17.328 23.344 14.055 1 87 399 VAL B N 1
ATOM 8645 C CA . VAL B 1 399 ? -18.359 24.391 14 1 87 399 VAL B CA 1
ATOM 8646 C C . VAL B 1 399 ? -17.812 25.609 13.273 1 87 399 VAL B C 1
ATOM 8648 O O . VAL B 1 399 ? -16.609 25.703 13 1 87 399 VAL B O 1
ATOM 8651 N N . GLY B 1 400 ? -18.719 26.469 12.938 1 82 400 GLY B N 1
ATOM 8652 C CA . GLY B 1 400 ? -18.25 27.734 12.359 1 82 400 GLY B CA 1
ATOM 8653 C C . GLY B 1 400 ? -17.438 28.562 13.32 1 82 400 GLY B C 1
ATOM 8654 O O . GLY B 1 400 ? -17.562 28.422 14.539 1 82 400 GLY B O 1
ATOM 8655 N N . HIS B 1 401 ? -16.578 29.391 12.711 1 79.19 401 HIS B N 1
ATOM 8656 C CA . HIS B 1 401 ? -15.773 30.281 13.547 1 79.19 401 HIS B CA 1
ATOM 8657 C C . HIS B 1 401 ? -16.594 31.484 14 1 79.19 401 HIS B C 1
ATOM 8659 O O . HIS B 1 401 ? -17.734 31.672 13.562 1 79.19 401 HIS B O 1
ATOM 8665 N N . LEU B 1 402 ? -15.977 32.25 14.969 1 77.62 402 LEU B N 1
ATOM 8666 C CA . LEU B 1 402 ? -16.656 33.406 15.531 1 77.62 402 LEU B CA 1
ATOM 8667 C C . LEU B 1 402 ? -16.844 34.5 14.469 1 77.62 402 LEU B C 1
ATOM 8669 O O . LEU B 1 402 ? -15.961 34.688 13.625 1 77.62 402 LEU B O 1
ATOM 8673 N N . HIS B 1 403 ? -18.141 34.906 14.32 1 65.44 403 HIS B N 1
ATOM 8674 C CA . HIS B 1 403 ? -18.438 35.969 13.344 1 65.44 403 HIS B CA 1
ATOM 8675 C C . HIS B 1 403 ? -17.625 37.219 13.633 1 65.44 403 HIS B C 1
ATOM 8677 O O . HIS B 1 403 ? -17.406 37.562 14.797 1 65.44 403 HIS B O 1
ATOM 8683 N N . SER B 1 404 ? -16.906 37.688 12.609 1 55.97 404 SER B N 1
ATOM 8684 C CA . SER B 1 404 ? -16.078 38.875 12.648 1 55.97 404 SER B CA 1
ATOM 8685 C C . SER B 1 404 ? -16.922 40.094 13.039 1 55.97 404 SER B C 1
ATOM 8687 O O . SER B 1 404 ? -17.891 40.438 12.367 1 55.97 404 SER B O 1
ATOM 8689 N N . ILE B 1 405 ? -17.234 40.438 14.266 1 44.59 405 ILE B N 1
ATOM 8690 C CA . ILE B 1 405 ? -17.719 41.781 14.484 1 44.59 405 ILE B CA 1
ATOM 8691 C C . ILE B 1 405 ? -16.75 42.812 13.883 1 44.59 405 ILE B C 1
ATOM 8693 O O . ILE B 1 405 ? -15.539 42.656 13.984 1 44.59 405 ILE B O 1
ATOM 8697 N N . SER B 1 406 ? -17.109 43.625 12.93 1 43.88 406 SER B N 1
ATOM 8698 C CA . SER B 1 406 ? -16.25 44.688 12.367 1 43.88 406 SER B CA 1
ATOM 8699 C C . SER B 1 406 ? -15.344 45.281 13.422 1 43.88 406 SER B C 1
ATOM 8701 O O . SER B 1 406 ? -15.703 45.344 14.602 1 43.88 406 SER B O 1
ATOM 8703 N N . LYS B 1 407 ? -13.969 45.531 13.211 1 46.19 407 LYS B N 1
ATOM 8704 C CA . LYS B 1 407 ? -13.008 46.219 14.078 1 46.19 407 LYS B CA 1
ATOM 8705 C C . LYS B 1 407 ? -13.641 47.406 14.766 1 46.19 407 LYS B C 1
ATOM 8707 O O . LYS B 1 407 ? -13.281 47.75 15.898 1 46.19 407 LYS B O 1
ATOM 8712 N N . GLN B 1 408 ? -14.375 48.219 13.977 1 39.31 408 GLN B N 1
ATOM 8713 C CA . GLN B 1 408 ? -15.016 49.406 14.523 1 39.31 408 GLN B CA 1
ATOM 8714 C C . GLN B 1 408 ? -15.977 49.031 15.648 1 39.31 408 GLN B C 1
ATOM 8716 O O . GLN B 1 408 ? -16.062 49.75 16.656 1 39.31 408 GLN B O 1
ATOM 8721 N N . GLU B 1 409 ? -16.594 47.969 15.461 1 40.47 409 GLU B N 1
ATOM 8722 C CA . GLU B 1 409 ? -17.594 47.594 16.469 1 40.47 409 GLU B CA 1
ATOM 8723 C C . GLU B 1 409 ? -16.938 46.938 17.672 1 40.47 409 GLU B C 1
ATOM 8725 O O . GLU B 1 409 ? -17.438 47.062 18.797 1 40.47 409 GLU B O 1
ATOM 8730 N N . GLU B 1 410 ? -15.859 46.25 17.484 1 40.69 410 GLU B N 1
ATOM 8731 C CA . GLU B 1 410 ? -15.125 45.656 18.609 1 40.69 410 GLU B CA 1
ATOM 8732 C C . GLU B 1 410 ? -14.492 46.75 19.469 1 40.69 410 GLU B C 1
ATOM 8734 O O . GLU B 1 410 ? -14.469 46.656 20.703 1 40.69 410 GLU B O 1
ATOM 8739 N N . GLY B 1 411 ? -13.797 47.812 18.953 1 34.34 411 GLY B N 1
ATOM 8740 C CA . GLY B 1 411 ? -13.305 49 19.656 1 34.34 411 GLY B CA 1
ATOM 8741 C C . GLY B 1 411 ? -14.391 49.75 20.391 1 34.34 411 GLY B C 1
ATOM 8742 O O . GLY B 1 411 ? -14.102 50.531 21.312 1 34.34 411 GLY B O 1
ATOM 8743 N N . LEU B 1 412 ? -15.523 49.969 19.781 1 33.91 412 LEU B N 1
ATOM 8744 C CA . LEU B 1 412 ? -16.609 50.719 20.422 1 33.91 412 LEU B CA 1
ATOM 8745 C C . LEU B 1 412 ? -17.078 50 21.688 1 33.91 412 LEU B C 1
ATOM 8747 O O . LEU B 1 412 ? -17.734 50.594 22.547 1 33.91 412 LEU B O 1
ATOM 8751 N N . ARG B 1 413 ? -16.844 48.719 21.781 1 37.12 413 ARG B N 1
ATOM 8752 C CA . ARG B 1 413 ? -17.328 48.062 23 1 37.12 413 ARG B CA 1
ATOM 8753 C C . ARG B 1 413 ? -16.406 48.344 24.172 1 37.12 413 ARG B C 1
ATOM 8755 O O . ARG B 1 413 ? -16.797 48.188 25.328 1 37.12 413 ARG B O 1
ATOM 8762 N N . THR B 1 414 ? -15.094 48.531 23.906 1 33.44 414 THR B N 1
ATOM 8763 C CA . THR B 1 414 ? -14.32 48.844 25.109 1 33.44 414 THR B CA 1
ATOM 8764 C C . THR B 1 414 ? -14.727 50.219 25.656 1 33.44 414 THR B C 1
ATOM 8766 O O . THR B 1 414 ? -14.562 50.469 26.844 1 33.44 414 THR B O 1
ATOM 8769 N N . PHE B 1 415 ? -14.969 51.312 24.781 1 29.56 415 PHE B N 1
ATOM 8770 C CA . PHE B 1 415 ? -15.242 52.594 25.406 1 29.56 415 PHE B CA 1
ATOM 8771 C C . PHE B 1 415 ? -16.641 52.594 26.016 1 29.56 415 PHE B C 1
ATOM 8773 O O . PHE B 1 415 ? -16.984 53.531 26.766 1 29.56 415 PHE B O 1
ATOM 8780 N N . ALA B 1 416 ? -17.766 52.281 25.281 1 28.75 416 ALA B N 1
ATOM 8781 C CA . ALA B 1 416 ? -19.078 52.562 25.875 1 28.75 416 ALA B CA 1
ATOM 8782 C C . ALA B 1 416 ? -19.297 51.688 27.109 1 28.75 416 ALA B C 1
ATOM 8784 O O . ALA B 1 416 ? -19.406 50.469 27.016 1 28.75 416 ALA B O 1
ATOM 8785 N N . ASN B 1 417 ? -18.844 52.094 28.312 1 30.56 417 ASN B N 1
ATOM 8786 C CA . ASN B 1 417 ? -19.188 51.594 29.641 1 30.56 417 ASN B CA 1
ATOM 8787 C C . ASN B 1 417 ? -20.641 51.125 29.719 1 30.56 417 ASN B C 1
ATOM 8789 O O . ASN B 1 417 ? -20.969 50.219 30.469 1 30.56 417 ASN B O 1
ATOM 8793 N N . GLY B 1 418 ? -21.641 52.219 29.734 1 28.72 418 GLY B N 1
ATOM 8794 C CA . GLY B 1 418 ? -22.938 52.156 30.391 1 28.72 418 GLY B CA 1
ATOM 8795 C C . GLY B 1 418 ? -23.906 51.219 29.719 1 28.72 418 GLY B C 1
ATOM 8796 O O . GLY B 1 418 ? -24.562 50.406 30.406 1 28.72 418 GLY B O 1
ATOM 8797 N N . SER B 1 419 ? -24.75 51.781 28.688 1 29.56 419 SER B N 1
ATOM 8798 C CA . SER B 1 419 ? -25.969 51.094 28.297 1 29.56 419 SER B CA 1
ATOM 8799 C C . SER B 1 419 ? -25.672 49.812 27.531 1 29.56 419 SER B C 1
ATOM 8801 O O . SER B 1 419 ? -24.781 49.812 26.672 1 29.56 419 SER B O 1
ATOM 8803 N N . GLN B 1 420 ? -25.906 48.625 28.125 1 29.69 420 GLN B N 1
ATOM 8804 C CA . GLN B 1 420 ? -25.891 47.219 27.719 1 29.69 420 GLN B CA 1
ATOM 8805 C C . GLN B 1 420 ? -26.453 47.062 26.312 1 29.69 420 GLN B C 1
ATOM 8807 O O . GLN B 1 420 ? -27.672 47 26.141 1 29.69 420 GLN B O 1
ATOM 8812 N N . VAL B 1 421 ? -26.25 47.906 25.359 1 31.97 421 VAL B N 1
ATOM 8813 C CA . VAL B 1 421 ? -26.891 47.406 24.141 1 31.97 421 VAL B CA 1
ATOM 8814 C C . VAL B 1 421 ? -26.625 45.906 24 1 31.97 421 VAL B C 1
ATOM 8816 O O . VAL B 1 421 ? -25.484 45.438 24.062 1 31.97 421 VAL B O 1
ATOM 8819 N N . PRO B 1 422 ? -27.703 45.125 24.219 1 33.62 422 PRO B N 1
ATOM 8820 C CA . PRO B 1 422 ? -27.594 43.688 24.047 1 33.62 422 PRO B CA 1
ATOM 8821 C C . PRO B 1 422 ? -26.812 43.281 22.797 1 33.62 422 PRO B C 1
ATOM 8823 O O . PRO B 1 422 ? -27.047 43.844 21.719 1 33.62 422 PRO B O 1
ATOM 8826 N N . ASP B 1 423 ? -25.562 43.25 22.859 1 35.59 423 ASP B N 1
ATOM 8827 C CA . ASP B 1 423 ? -24.734 42.625 21.828 1 35.59 423 ASP B CA 1
ATOM 8828 C C . ASP B 1 423 ? -25.547 41.594 21.047 1 35.59 423 ASP B C 1
ATOM 8830 O O . ASP B 1 423 ? -26.062 40.625 21.609 1 35.59 423 ASP B O 1
ATOM 8834 N N . LYS B 1 424 ? -26.172 42.031 20.062 1 37.84 424 LYS B N 1
ATOM 8835 C CA . LYS B 1 424 ? -27.062 41.219 19.234 1 37.84 424 LYS B CA 1
ATOM 8836 C C . LYS B 1 424 ? -26.656 39.75 19.297 1 37.84 424 LYS B C 1
ATOM 8838 O O . LYS B 1 424 ? -27.281 38.969 20.016 1 37.84 424 LYS B O 1
ATOM 8843 N N . GLU B 1 425 ? -26.625 39.031 18.062 1 41.22 425 GLU B N 1
ATOM 8844 C CA . GLU B 1 425 ? -26.75 37.562 17.922 1 41.22 425 GLU B CA 1
ATOM 8845 C C . GLU B 1 425 ? -25.562 36.844 18.562 1 41.22 425 GLU B C 1
ATOM 8847 O O . GLU B 1 425 ? -24.547 36.594 17.906 1 41.22 425 GLU B O 1
ATOM 8852 N N . THR B 1 426 ? -25.094 37.188 19.625 1 49.34 426 THR B N 1
ATOM 8853 C CA . THR B 1 426 ? -24.125 36.469 20.438 1 49.34 426 THR B CA 1
ATOM 8854 C C . THR B 1 426 ? -24.5 34.969 20.516 1 49.34 426 THR B C 1
ATOM 8856 O O . THR B 1 426 ? -25.578 34.625 21 1 49.34 426 THR B O 1
ATOM 8859 N N . GLN B 1 427 ? -24.016 34.188 19.516 1 59.22 427 GLN B N 1
ATOM 8860 C CA . GLN B 1 427 ? -24.203 32.75 19.562 1 59.22 427 GLN B CA 1
ATOM 8861 C C . GLN B 1 427 ? -24.125 32.219 21 1 59.22 427 GLN B C 1
ATOM 8863 O O . GLN B 1 427 ? -23.203 32.594 21.734 1 59.22 427 GLN B O 1
ATOM 8868 N N . ASP B 1 428 ? -25.203 32 21.688 1 71.75 428 ASP B N 1
ATOM 8869 C CA . ASP B 1 428 ? -25.25 31.312 22.969 1 71.75 428 ASP B CA 1
ATOM 8870 C C . ASP B 1 428 ? -24.438 30.016 22.938 1 71.75 428 ASP B C 1
ATOM 8872 O O . ASP B 1 428 ? -24.984 28.953 22.672 1 71.75 428 ASP B O 1
ATOM 8876 N N . TRP B 1 429 ? -23.141 30.281 23.219 1 79.06 429 TRP B N 1
ATOM 8877 C CA . TRP B 1 429 ? -22.219 29.156 23.109 1 79.06 429 TRP B CA 1
ATOM 8878 C C . TRP B 1 429 ? -22.578 28.062 24.109 1 79.06 429 TRP B C 1
ATOM 8880 O O . TRP B 1 429 ? -22.406 26.875 23.828 1 79.06 429 TRP B O 1
ATOM 8890 N N . ASP B 1 430 ? -23.125 28.422 25.234 1 83.25 430 ASP B N 1
ATOM 8891 C CA . ASP B 1 430 ? -23.516 27.406 26.219 1 83.25 430 ASP B CA 1
ATOM 8892 C C . ASP B 1 430 ? -24.609 26.5 25.656 1 83.25 430 ASP B C 1
ATOM 8894 O O . ASP B 1 430 ? -24.562 25.281 25.828 1 83.25 430 ASP B O 1
ATOM 8898 N N . ALA B 1 431 ? -25.484 27.141 25.047 1 84.81 431 ALA B N 1
ATOM 8899 C CA . ALA B 1 431 ? -26.578 26.359 24.469 1 84.81 431 ALA B CA 1
ATOM 8900 C C . ALA B 1 431 ? -26.062 25.484 23.328 1 84.81 431 ALA B C 1
ATOM 8902 O O . ALA B 1 431 ? -26.531 24.344 23.156 1 84.81 431 ALA B O 1
ATOM 8903 N N . LEU B 1 432 ? -25.188 26.016 22.609 1 86.19 432 LEU B N 1
ATOM 8904 C CA . LEU B 1 432 ? -24.625 25.266 21.484 1 86.19 432 LEU B CA 1
ATOM 8905 C C . LEU B 1 432 ? -23.812 24.078 22 1 86.19 432 LEU B C 1
ATOM 8907 O O . LEU B 1 432 ? -23.812 23.016 21.375 1 86.19 432 LEU B O 1
ATOM 8911 N N . VAL B 1 433 ? -23.094 24.328 23.062 1 92.75 433 VAL B N 1
ATOM 8912 C CA . VAL B 1 433 ? -22.281 23.266 23.656 1 92.75 433 VAL B CA 1
ATOM 8913 C C . VAL B 1 433 ? -23.203 22.141 24.141 1 92.75 433 VAL B C 1
ATOM 8915 O O . VAL B 1 433 ? -22.922 20.953 23.922 1 92.75 433 VAL B O 1
ATOM 8918 N N . ASP B 1 434 ? -24.25 22.516 24.797 1 92.62 434 ASP B N 1
ATOM 8919 C CA . ASP B 1 434 ? -25.203 21.531 25.312 1 92.62 434 ASP B CA 1
ATOM 8920 C C . ASP B 1 434 ? -25.828 20.734 24.172 1 92.62 434 ASP B C 1
ATOM 8922 O O . ASP B 1 434 ? -26.016 19.516 24.281 1 92.62 434 ASP B O 1
ATOM 8926 N N . ARG B 1 435 ? -26.141 21.406 23.156 1 90.94 435 ARG B N 1
ATOM 8927 C CA . ARG B 1 435 ? -26.719 20.75 22 1 90.94 435 ARG B CA 1
ATOM 8928 C C . ARG B 1 435 ? -25.734 19.781 21.359 1 90.94 435 ARG B C 1
ATOM 8930 O O . ARG B 1 435 ? -26.094 18.656 21.016 1 90.94 435 ARG B O 1
ATOM 8937 N N . ALA B 1 436 ? -24.547 20.25 21.172 1 92.81 436 ALA B N 1
ATOM 8938 C CA . ALA B 1 436 ? -23.5 19.406 20.594 1 92.81 436 ALA B CA 1
ATOM 8939 C C . ALA B 1 436 ? -23.266 18.172 21.453 1 92.81 436 ALA B C 1
ATOM 8941 O O . ALA B 1 436 ? -23.141 17.062 20.922 1 92.81 436 ALA B O 1
ATOM 8942 N N . ARG B 1 437 ? -23.203 18.375 22.75 1 95.06 437 ARG B N 1
ATOM 8943 C CA . ARG B 1 437 ? -23 17.266 23.672 1 95.06 437 ARG B CA 1
ATOM 8944 C C . ARG B 1 437 ? -24.094 16.219 23.547 1 95.06 437 ARG B C 1
ATOM 8946 O O . ARG B 1 437 ? -23.812 15.023 23.469 1 95.06 437 ARG B O 1
ATOM 8953 N N . LYS B 1 438 ? -25.281 16.672 23.531 1 94.19 438 LYS B N 1
ATOM 8954 C CA . LYS B 1 438 ? -26.438 15.781 23.438 1 94.19 438 LYS B CA 1
ATOM 8955 C C . LYS B 1 438 ? -26.391 14.984 22.125 1 94.19 438 LYS B C 1
ATOM 8957 O O . LYS B 1 438 ? -26.609 13.773 22.125 1 94.19 438 LYS B O 1
ATOM 8962 N N . GLN B 1 439 ? -26.125 15.641 21.078 1 93.31 439 GLN B N 1
ATOM 8963 C CA . GLN B 1 439 ? -26.094 14.992 19.766 1 93.31 439 GLN B CA 1
ATOM 8964 C C . GLN B 1 439 ? -24.969 13.953 19.688 1 93.31 439 GLN B C 1
ATOM 8966 O O . GLN B 1 439 ? -25.172 12.867 19.156 1 93.31 439 GLN B O 1
ATOM 8971 N N . VAL B 1 440 ? -23.859 14.32 20.188 1 96.25 440 VAL B N 1
ATOM 8972 C CA . VAL B 1 440 ? -22.703 13.414 20.172 1 96.25 440 VAL B CA 1
ATOM 8973 C C . VAL B 1 440 ? -23.031 12.148 20.953 1 96.25 440 VAL B C 1
ATOM 8975 O O . VAL B 1 440 ? -22.797 11.039 20.484 1 96.25 440 VAL B O 1
ATOM 8978 N N . VAL B 1 441 ? -23.578 12.344 22.125 1 96.56 441 VAL B N 1
ATOM 8979 C CA . VAL B 1 441 ? -23.891 11.203 22.984 1 96.56 441 VAL B CA 1
ATOM 8980 C C . VAL B 1 441 ? -24.938 10.32 22.312 1 96.56 441 VAL B C 1
ATOM 8982 O O . VAL B 1 441 ? -24.797 9.094 22.297 1 96.56 441 VAL B O 1
ATOM 8985 N N . GLU B 1 442 ? -25.922 10.914 21.734 1 95 442 GLU B N 1
ATOM 8986 C CA . GLU B 1 442 ? -27 10.164 21.094 1 95 442 GLU B CA 1
ATOM 8987 C C . GLU B 1 442 ? -26.484 9.383 19.891 1 95 442 GLU B C 1
ATOM 8989 O O . GLU B 1 442 ? -26.812 8.203 19.719 1 95 442 GLU B O 1
ATOM 8994 N N . VAL B 1 443 ? -25.688 10 19.047 1 95.25 443 VAL B N 1
ATOM 8995 C CA . VAL B 1 443 ? -25.172 9.367 17.844 1 95.25 443 VAL B CA 1
ATOM 8996 C C . VAL B 1 443 ? -24.234 8.227 18.234 1 95.25 443 VAL B C 1
ATOM 8998 O O . VAL B 1 443 ? -24.297 7.141 17.641 1 95.25 443 VAL B O 1
ATOM 9001 N N . MET B 1 444 ? -23.375 8.484 19.219 1 96.44 444 MET B N 1
ATOM 9002 C CA . MET B 1 444 ? -22.438 7.445 19.641 1 96.44 444 MET B CA 1
ATOM 9003 C C . MET B 1 444 ? -23.188 6.246 20.219 1 96.44 444 MET B C 1
ATOM 9005 O O . MET B 1 444 ? -22.875 5.102 19.891 1 96.44 444 MET B O 1
ATOM 9009 N N . GLU B 1 445 ? -24.172 6.527 21.094 1 96.19 445 GLU B N 1
ATOM 9010 C CA . GLU B 1 445 ? -24.953 5.434 21.672 1 96.19 445 GLU B CA 1
ATOM 9011 C C . GLU B 1 445 ? -25.688 4.645 20.594 1 96.19 445 GLU B C 1
ATOM 9013 O O . GLU B 1 445 ? -25.672 3.41 20.594 1 96.19 445 GLU B O 1
ATOM 9018 N N . GLY B 1 446 ? -26.297 5.273 19.703 1 94.81 446 GLY B N 1
ATOM 9019 C CA . GLY B 1 446 ? -27.062 4.629 18.656 1 94.81 446 GLY B CA 1
ATOM 9020 C C . GLY B 1 446 ? -26.203 3.807 17.719 1 94.81 446 GLY B C 1
ATOM 9021 O O . GLY B 1 446 ? -26.531 2.664 17.391 1 94.81 446 GLY B O 1
ATOM 9022 N N . ARG B 1 447 ? -25.125 4.324 17.234 1 94.62 447 ARG B N 1
ATOM 9023 C CA . ARG B 1 447 ? -24.344 3.691 16.172 1 94.62 447 ARG B CA 1
ATOM 9024 C C . ARG B 1 447 ? -23.391 2.648 16.75 1 94.62 447 ARG B C 1
ATOM 9026 O O . ARG B 1 447 ? -23.016 1.705 16.047 1 94.62 447 ARG B O 1
ATOM 9033 N N . LEU B 1 448 ? -23 2.818 17.984 1 94.88 448 LEU B N 1
ATOM 9034 C CA . LEU B 1 448 ? -22.094 1.85 18.609 1 94.88 448 LEU B CA 1
ATOM 9035 C C . LEU B 1 448 ? -22.891 0.769 19.344 1 94.88 448 LEU B C 1
ATOM 9037 O O . LEU B 1 448 ? -22.328 -0.255 19.734 1 94.88 448 LEU B O 1
ATOM 9041 N N . GLY B 1 449 ? -24.141 0.971 19.562 1 92.38 449 GLY B N 1
ATOM 9042 C CA . GLY B 1 449 ? -24.984 0.02 20.281 1 92.38 449 GLY B CA 1
ATOM 9043 C C . GLY B 1 449 ? -24.688 -0.021 21.766 1 92.38 449 GLY B C 1
ATOM 9044 O O . GLY B 1 449 ? -24.641 -1.098 22.375 1 92.38 449 GLY B O 1
ATOM 9045 N N . ILE B 1 450 ? -24.344 1.107 22.297 1 91.69 450 ILE B N 1
ATOM 9046 C CA . ILE B 1 450 ? -24.078 1.174 23.734 1 91.69 450 ILE B CA 1
ATOM 9047 C C . ILE B 1 450 ? -25.109 2.068 24.422 1 91.69 450 ILE B C 1
ATOM 9049 O O . ILE B 1 450 ? -25.844 2.801 23.75 1 91.69 450 ILE B O 1
ATOM 9053 N N . SER B 1 451 ? -25.219 1.928 25.734 1 91.25 451 SER B N 1
ATOM 9054 C CA . SER B 1 451 ? -26.141 2.738 26.516 1 91.25 451 SER B CA 1
ATOM 9055 C C . SER B 1 451 ? -25.469 3.322 27.75 1 91.25 451 SER B C 1
ATOM 9057 O O . SER B 1 451 ? -24.469 2.783 28.234 1 91.25 451 SER B O 1
ATOM 9059 N N . GLY B 1 452 ? -25.969 4.473 28.141 1 92.69 452 GLY B N 1
ATOM 9060 C CA . GLY B 1 452 ? -25.516 5.07 29.375 1 92.69 452 GLY B CA 1
ATOM 9061 C C . GLY B 1 452 ? -24.172 5.758 29.25 1 92.69 452 GLY B C 1
ATOM 9062 O O . GLY B 1 452 ? -23.375 5.766 30.203 1 92.69 452 GLY B O 1
ATOM 9063 N N . LEU B 1 453 ? -23.844 6.258 28.125 1 95.62 453 LEU B N 1
ATOM 9064 C CA . LEU B 1 453 ? -22.562 6.934 27.906 1 95.62 453 LEU B CA 1
ATOM 9065 C C . LEU B 1 453 ? -22.438 8.148 28.828 1 95.62 453 LEU B C 1
ATOM 9067 O O . LEU B 1 453 ? -21.375 8.406 29.375 1 95.62 453 LEU B O 1
ATOM 9071 N N . LYS B 1 454 ? -23.5 8.852 29.031 1 94.62 454 LYS B N 1
ATOM 9072 C CA . LYS B 1 454 ? -23.516 10.047 29.875 1 94.62 454 LYS B CA 1
ATOM 9073 C C . LYS B 1 454 ? -23.094 9.711 31.297 1 94.62 454 LYS B C 1
ATOM 9075 O O . LYS B 1 454 ? -22.344 10.469 31.922 1 94.62 454 LYS B O 1
ATOM 9080 N N . ASP B 1 455 ? -23.562 8.594 31.75 1 94.5 455 ASP B N 1
ATOM 9081 C CA . ASP B 1 455 ? -23.312 8.195 33.125 1 94.5 455 ASP B CA 1
ATOM 9082 C C . ASP B 1 455 ? -21.859 7.723 33.312 1 94.5 455 ASP B C 1
ATOM 9084 O O . ASP B 1 455 ? -21.344 7.711 34.438 1 94.5 455 ASP B O 1
ATOM 9088 N N . LYS B 1 456 ? -21.25 7.336 32.219 1 96.5 456 LYS B N 1
ATOM 9089 C CA . LYS B 1 456 ? -19.875 6.84 32.281 1 96.5 456 LYS B CA 1
ATOM 9090 C C . LYS B 1 456 ? -18.875 7.988 32.344 1 96.5 456 LYS B C 1
ATOM 9092 O O . LYS B 1 456 ? -17.703 7.789 32.688 1 96.5 456 LYS B O 1
ATOM 9097 N N . ILE B 1 457 ? -19.297 9.172 32.031 1 97.75 457 ILE B N 1
ATOM 9098 C CA . ILE B 1 457 ? -18.438 10.352 32.031 1 97.75 457 ILE B CA 1
ATOM 9099 C C . ILE B 1 457 ? -18.297 10.875 33.469 1 97.75 457 ILE B C 1
ATOM 9101 O O . ILE B 1 457 ? -19.266 11.414 34.031 1 97.75 457 ILE B O 1
ATOM 9105 N N . VAL B 1 458 ? -17.109 10.844 34.031 1 97.62 458 VAL B N 1
ATOM 9106 C CA . VAL B 1 458 ? -16.906 11.25 35.406 1 97.62 458 VAL B CA 1
ATOM 9107 C C . VAL B 1 458 ? -16.359 12.68 35.469 1 97.62 458 VAL B C 1
ATOM 9109 O O . VAL B 1 458 ? -16.469 13.359 36.469 1 97.62 458 VAL B O 1
ATOM 9112 N N . TRP B 1 459 ? -15.695 13.109 34.375 1 98.12 459 TRP B N 1
ATOM 9113 C CA . TRP B 1 459 ? -15.211 14.477 34.25 1 98.12 459 TRP B CA 1
ATOM 9114 C C . TRP B 1 459 ? -15.297 14.938 32.781 1 98.12 459 TRP B C 1
ATOM 9116 O O . TRP B 1 459 ? -15.102 14.148 31.859 1 98.12 459 TRP B O 1
ATOM 9126 N N . GLU B 1 460 ? -15.594 16.219 32.625 1 97.81 460 GLU B N 1
ATOM 9127 C CA . GLU B 1 460 ? -15.727 16.797 31.281 1 97.81 460 GLU B CA 1
ATOM 9128 C C . GLU B 1 460 ? -15.062 18.172 31.203 1 97.81 460 GLU B C 1
ATOM 9130 O O . GLU B 1 460 ? -15.305 19.031 32.062 1 97.81 460 GLU B O 1
ATOM 9135 N N . GLY B 1 461 ? -14.07 18.281 30.344 1 97.38 461 GLY B N 1
ATOM 9136 C CA . GLY B 1 461 ? -13.57 19.578 29.906 1 97.38 461 GLY B CA 1
ATOM 9137 C C . GLY B 1 461 ? -14.07 19.969 28.531 1 97.38 461 GLY B C 1
ATOM 9138 O O . GLY B 1 461 ? -14.367 19.109 27.703 1 97.38 461 GLY B O 1
ATOM 9139 N N . VAL B 1 462 ? -14.219 21.328 28.297 1 97.12 462 VAL B N 1
ATOM 9140 C CA . VAL B 1 462 ? -14.742 21.781 27 1 97.12 462 VAL B CA 1
ATOM 9141 C C . VAL B 1 462 ? -13.914 22.953 26.5 1 97.12 462 VAL B C 1
ATOM 9143 O O . VAL B 1 462 ? -13.562 23.859 27.266 1 97.12 462 VAL B O 1
ATOM 9146 N N . ASN B 1 463 ? -13.469 22.891 25.312 1 96.12 463 ASN B N 1
ATOM 9147 C CA . ASN B 1 463 ? -12.93 24.047 24.594 1 96.12 463 ASN B CA 1
ATOM 9148 C C . ASN B 1 463 ? -13.906 24.531 23.531 1 96.12 463 ASN B C 1
ATOM 9150 O O . ASN B 1 463 ? -14.383 23.766 22.703 1 96.12 463 ASN B O 1
ATOM 9154 N N . THR B 1 464 ? -14.219 25.781 23.547 1 93.94 464 THR B N 1
ATOM 9155 C CA . THR B 1 464 ? -15.094 26.438 22.578 1 93.94 464 THR B CA 1
ATOM 9156 C C . THR B 1 464 ? -14.297 27.391 21.688 1 93.94 464 THR B C 1
ATOM 9158 O O . THR B 1 464 ? -13.117 27.641 21.938 1 93.94 464 THR B O 1
ATOM 9161 N N . PRO B 1 465 ? -14.922 27.891 20.625 1 91.31 465 PRO B N 1
ATOM 9162 C CA . PRO B 1 465 ? -14.227 28.891 19.812 1 91.31 465 PRO B CA 1
ATOM 9163 C C . PRO B 1 465 ? -13.711 30.078 20.625 1 91.31 465 PRO B C 1
ATOM 9165 O O . PRO B 1 465 ? -12.625 30.594 20.344 1 91.31 465 PRO B O 1
ATOM 9168 N N . GLN B 1 466 ? -14.445 30.406 21.641 1 92.06 466 GLN B N 1
ATOM 9169 C CA . GLN B 1 466 ? -14 31.484 22.516 1 92.06 466 GLN B CA 1
ATOM 9170 C C . GLN B 1 466 ? -12.773 31.062 23.328 1 92.06 466 GLN B C 1
ATOM 9172 O O . GLN B 1 466 ? -11.836 31.844 23.5 1 92.06 466 GLN B O 1
ATOM 9177 N N . THR B 1 467 ? -12.797 29.844 23.781 1 94.06 467 THR B N 1
ATOM 9178 C CA . THR B 1 467 ? -11.648 29.312 24.516 1 94.06 467 THR B CA 1
ATOM 9179 C C . THR B 1 467 ? -10.398 29.328 23.641 1 94.06 467 THR B C 1
ATOM 9181 O O . THR B 1 467 ? -9.32 29.719 24.078 1 94.06 467 THR B O 1
ATOM 9184 N N . TRP B 1 468 ? -10.57 28.906 22.438 1 94.5 468 TRP B N 1
ATOM 9185 C CA . TRP B 1 468 ? -9.461 28.859 21.484 1 94.5 468 TRP B CA 1
ATOM 9186 C C . TRP B 1 468 ? -8.906 30.25 21.234 1 94.5 468 TRP B C 1
ATOM 9188 O O . TRP B 1 468 ? -7.688 30.438 21.141 1 94.5 468 TRP B O 1
ATOM 9198 N N . LYS B 1 469 ? -9.766 31.203 21.031 1 94.19 469 LYS B N 1
ATOM 9199 C CA . LYS B 1 469 ? -9.367 32.594 20.797 1 94.19 469 LYS B CA 1
ATOM 9200 C C . LYS B 1 469 ? -8.594 33.156 21.984 1 94.19 469 LYS B C 1
ATOM 9202 O O . LYS B 1 469 ? -7.488 33.656 21.828 1 94.19 469 LYS B O 1
ATOM 9207 N N . ASP B 1 470 ? -9.094 32.938 23.172 1 93.88 470 ASP B N 1
ATOM 9208 C CA . ASP B 1 470 ? -8.547 33.594 24.359 1 93.88 470 ASP B CA 1
ATOM 9209 C C . ASP B 1 470 ? -7.258 32.875 24.812 1 93.88 470 ASP B C 1
ATOM 9211 O O . ASP B 1 470 ? -6.293 33.562 25.203 1 93.88 470 ASP B O 1
ATOM 9215 N N . LYS B 1 471 ? -7.242 31.625 24.688 1 95.19 471 LYS B N 1
ATOM 9216 C CA . LYS B 1 471 ? -6.121 30.844 25.203 1 95.19 471 LYS B CA 1
ATOM 9217 C C . LYS B 1 471 ? -4.938 30.875 24.234 1 95.19 471 LYS B C 1
ATOM 9219 O O . LYS B 1 471 ? -3.781 30.875 24.656 1 95.19 471 LYS B O 1
ATOM 9224 N N . PHE B 1 472 ? -5.234 30.969 22.938 1 95.88 472 PHE B N 1
ATOM 9225 C CA . PHE B 1 472 ? -4.148 30.781 21.984 1 95.88 472 PHE B CA 1
ATOM 9226 C C . PHE B 1 472 ? -4.086 31.953 21 1 95.88 472 PHE B C 1
ATOM 9228 O O . PHE B 1 472 ? -3.293 31.938 20.062 1 95.88 472 PHE B O 1
ATOM 9235 N N . ASN B 1 473 ? -4.898 32.969 21.188 1 95.06 473 ASN B N 1
ATOM 9236 C CA . ASN B 1 473 ? -4.93 34.156 20.344 1 95.06 473 ASN B CA 1
ATOM 9237 C C . ASN B 1 473 ? -5.297 33.812 18.906 1 95.06 473 ASN B C 1
ATOM 9239 O O . ASN B 1 473 ? -4.742 34.375 17.953 1 95.06 473 ASN B O 1
ATOM 9243 N N . LEU B 1 474 ? -6.184 32.875 18.766 1 94.12 474 LEU B N 1
ATOM 9244 C CA . LEU B 1 474 ? -6.594 32.469 17.438 1 94.12 474 LEU B CA 1
ATOM 9245 C C . LEU B 1 474 ? -7.66 33.406 16.891 1 94.12 474 LEU B C 1
ATOM 9247 O O . LEU B 1 474 ? -8.758 33.5 17.438 1 94.12 474 LEU B O 1
ATOM 9251 N N . THR B 1 475 ? -7.316 33.969 15.766 1 92.31 475 THR B N 1
ATOM 9252 C CA . THR B 1 475 ? -8.242 34.906 15.148 1 92.31 475 THR B CA 1
ATOM 9253 C C . THR B 1 475 ? -9.578 34.25 14.844 1 92.31 475 THR B C 1
ATOM 9255 O O . THR B 1 475 ? -9.609 33.156 14.234 1 92.31 475 THR B O 1
ATOM 9258 N N . HIS B 1 476 ? -10.648 34.781 15.305 1 89.5 476 HIS B N 1
ATOM 9259 C CA . HIS B 1 476 ? -12.016 34.312 15.117 1 89.5 476 HIS B CA 1
ATOM 9260 C C . HIS B 1 476 ? -12.227 32.938 15.766 1 89.5 476 HIS B C 1
ATOM 9262 O O . HIS B 1 476 ? -13.195 32.25 15.453 1 89.5 476 HIS B O 1
ATOM 9268 N N . GLY B 1 477 ? -11.273 32.531 16.516 1 90.31 477 GLY B N 1
ATOM 9269 C CA . GLY B 1 477 ? -11.375 31.234 17.141 1 90.31 477 GLY B CA 1
ATOM 9270 C C . GLY B 1 477 ? -11.148 30.094 16.172 1 90.31 477 GLY B C 1
ATOM 9271 O O . GLY B 1 477 ? -11.461 28.938 16.469 1 90.31 477 GLY B O 1
ATOM 9272 N N . SER B 1 478 ? -10.648 30.375 15.008 1 89.5 478 SER B N 1
ATOM 9273 C CA . SER B 1 478 ? -10.359 29.359 13.992 1 89.5 478 SER B CA 1
ATOM 9274 C C . SER B 1 478 ? -9.188 28.484 14.406 1 89.5 478 SER B C 1
ATOM 9276 O O . SER B 1 478 ? -8.086 28.984 14.648 1 89.5 478 SER B O 1
ATOM 9278 N N . ILE B 1 479 ? -9.406 27.25 14.398 1 89.75 479 ILE B N 1
ATOM 9279 C CA . ILE B 1 479 ? -8.406 26.344 14.969 1 89.75 479 ILE B CA 1
ATOM 9280 C C . ILE B 1 479 ? -7.379 25.969 13.906 1 89.75 479 ILE B C 1
ATOM 9282 O O . ILE B 1 479 ? -6.301 25.469 14.234 1 89.75 479 ILE B O 1
ATOM 9286 N N . LEU B 1 480 ? -7.664 26.25 12.609 1 88.56 480 LEU B N 1
ATOM 9287 C CA . LEU B 1 480 ? -6.73 25.891 11.547 1 88.56 480 LEU B CA 1
ATOM 9288 C C . LEU B 1 480 ? -6.246 27.125 10.805 1 88.56 480 LEU B C 1
ATOM 9290 O O . LEU B 1 480 ? -5.562 27.016 9.789 1 88.56 480 LEU B O 1
ATOM 9294 N N . GLY B 1 481 ? -6.645 28.297 11.273 1 88.69 481 GLY B N 1
ATOM 9295 C CA . GLY B 1 481 ? -6.156 29.547 10.703 1 88.69 481 GLY B CA 1
ATOM 9296 C C . GLY B 1 481 ? -6.777 29.875 9.359 1 88.69 481 GLY B C 1
ATOM 9297 O O . GLY B 1 481 ? -7.961 29.609 9.133 1 88.69 481 GLY B O 1
ATOM 9298 N N . ILE B 1 482 ? -5.98 30.5 8.531 1 88.38 482 ILE B N 1
ATOM 9299 C CA . ILE B 1 482 ? -6.422 30.906 7.203 1 88.38 482 ILE B CA 1
ATOM 9300 C C . ILE B 1 482 ? -6.648 29.656 6.34 1 88.38 482 ILE B C 1
ATOM 9302 O O . ILE B 1 482 ? -5.883 28.703 6.41 1 88.38 482 ILE B O 1
ATOM 9306 N N . THR B 1 483 ? -7.629 29.719 5.527 1 84.56 483 THR B N 1
ATOM 9307 C CA . THR B 1 483 ? -8.008 28.578 4.703 1 84.56 483 THR B CA 1
ATOM 9308 C C . THR B 1 483 ? -6.914 28.25 3.693 1 84.56 483 THR B C 1
ATOM 9310 O O . THR B 1 483 ? -5.977 29.031 3.508 1 84.56 483 THR B O 1
ATOM 9313 N N . HIS B 1 484 ? -7.113 27.094 3.023 1 83.38 484 HIS B N 1
ATOM 9314 C CA . HIS B 1 484 ? -6.129 26.641 2.051 1 83.38 484 HIS B CA 1
ATOM 9315 C C . HIS B 1 484 ? -6.719 26.609 0.645 1 83.38 484 HIS B C 1
ATOM 9317 O O . HIS B 1 484 ? -6.434 25.688 -0.13 1 83.38 484 HIS B O 1
ATOM 9323 N N . ASP B 1 485 ? -7.473 27.5 0.463 1 79 485 ASP B N 1
ATOM 9324 C CA . ASP B 1 485 ? -7.973 27.641 -0.899 1 79 485 ASP B CA 1
ATOM 9325 C C . ASP B 1 485 ? -6.883 28.156 -1.836 1 79 485 ASP B C 1
ATOM 9327 O O . ASP B 1 485 ? -5.812 28.562 -1.384 1 79 485 ASP B O 1
ATOM 9331 N N . PHE B 1 486 ? -7.141 28.156 -3.072 1 74.25 486 PHE B N 1
ATOM 9332 C CA . PHE B 1 486 ? -6.168 28.438 -4.121 1 74.25 486 PHE B CA 1
ATOM 9333 C C . PHE B 1 486 ? -5.449 29.75 -3.859 1 74.25 486 PHE B C 1
ATOM 9335 O O . PHE B 1 486 ? -4.227 29.844 -3.99 1 74.25 486 PHE B O 1
ATOM 9342 N N . PHE B 1 487 ? -6.094 30.703 -3.432 1 74.75 487 PHE B N 1
ATOM 9343 C CA . PHE B 1 487 ? -5.516 32.031 -3.271 1 74.75 487 PHE B CA 1
ATOM 9344 C C . PHE B 1 487 ? -4.922 32.219 -1.879 1 74.75 487 PHE B C 1
ATOM 9346 O O . PHE B 1 487 ? -4.527 33.312 -1.496 1 74.75 487 PHE B O 1
ATOM 9353 N N . ASN B 1 488 ? -4.848 31.156 -1.136 1 83.12 488 ASN B N 1
ATOM 9354 C CA . ASN B 1 488 ? -4.281 31.203 0.207 1 83.12 488 ASN B CA 1
ATOM 9355 C C . ASN B 1 488 ? -3.154 30.188 0.375 1 83.12 488 ASN B C 1
ATOM 9357 O O . ASN B 1 488 ? -2.838 29.781 1.496 1 83.12 488 ASN B O 1
ATOM 9361 N N . VAL B 1 489 ? -2.654 29.766 -0.817 1 82.06 489 VAL B N 1
ATOM 9362 C CA . VAL B 1 489 ? -1.549 28.812 -0.736 1 82.06 489 VAL B CA 1
ATOM 9363 C C . VAL B 1 489 ? -0.383 29.312 -1.592 1 82.06 489 VAL B C 1
ATOM 9365 O O . VAL B 1 489 ? -0.521 30.266 -2.35 1 82.06 489 VAL B O 1
ATOM 9368 N N . LEU B 1 490 ? 0.774 28.734 -1.384 1 84.19 490 LEU B N 1
ATOM 9369 C CA . LEU B 1 490 ? 1.972 29.031 -2.164 1 84.19 490 LEU B CA 1
ATOM 9370 C C . LEU B 1 490 ? 2.354 30.5 -2.049 1 84.19 490 LEU B C 1
ATOM 9372 O O . LEU B 1 490 ? 2.521 31.016 -0.941 1 84.19 490 LEU B O 1
ATOM 9376 N N . SER B 1 491 ? 2.432 31.188 -3.193 1 82.31 491 SER B N 1
ATOM 9377 C CA . SER B 1 491 ? 2.908 32.562 -3.17 1 82.31 491 SER B CA 1
ATOM 9378 C C . SER B 1 491 ? 1.847 33.5 -2.619 1 82.31 491 SER B C 1
ATOM 9380 O O . SER B 1 491 ? 2.15 34.656 -2.246 1 82.31 491 SER B O 1
ATOM 9382 N N . PHE B 1 492 ? 0.658 33 -2.486 1 82.75 492 PHE B N 1
ATOM 9383 C CA . PHE B 1 492 ? -0.431 33.844 -2.008 1 82.75 492 PHE B CA 1
ATOM 9384 C C . PHE B 1 492 ? -0.509 33.812 -0.485 1 82.75 492 PHE B C 1
ATOM 9386 O O . PHE B 1 492 ? -1.229 34.594 0.121 1 82.75 492 PHE B O 1
ATOM 9393 N N . ARG B 1 493 ? 0.221 32.969 0.065 1 88 493 ARG B N 1
ATOM 9394 C CA . ARG B 1 493 ? 0.271 32.844 1.52 1 88 493 ARG B CA 1
ATOM 9395 C C . ARG B 1 493 ? 1.477 33.594 2.084 1 88 493 ARG B C 1
ATOM 9397 O O . ARG B 1 493 ? 2.523 33.656 1.438 1 88 493 ARG B O 1
ATOM 9404 N N . GLN B 1 494 ? 1.272 34.188 3.275 1 89.81 494 GLN B N 1
ATOM 9405 C CA . GLN B 1 494 ? 2.369 34.875 3.936 1 89.81 494 GLN B CA 1
ATOM 9406 C C . GLN B 1 494 ? 3.592 33.969 4.082 1 89.81 494 GLN B C 1
ATOM 9408 O O . GLN B 1 494 ? 3.486 32.875 4.578 1 89.81 494 GLN B O 1
ATOM 9413 N N . GLN B 1 495 ? 4.691 34.469 3.59 1 92.5 495 GLN B N 1
ATOM 9414 C CA . GLN B 1 495 ? 5.953 33.75 3.695 1 92.5 495 GLN B CA 1
ATOM 9415 C C . GLN B 1 495 ? 6.621 34 5.043 1 92.5 495 GLN B C 1
ATOM 9417 O O . GLN B 1 495 ? 6.09 34.75 5.879 1 92.5 495 GLN B O 1
ATOM 9422 N N . ALA B 1 496 ? 7.816 33.438 5.207 1 94.81 496 ALA B N 1
ATOM 9423 C CA . ALA B 1 496 ? 8.523 33.531 6.484 1 94.81 496 ALA B CA 1
ATOM 9424 C C . ALA B 1 496 ? 8.93 34.969 6.785 1 94.81 496 ALA B C 1
ATOM 9426 O O . ALA B 1 496 ? 8.797 35.438 7.918 1 94.81 496 ALA B O 1
ATOM 9427 N N . ARG B 1 497 ? 9.359 35.688 5.793 1 95.62 497 ARG B N 1
ATOM 9428 C CA . ARG B 1 497 ? 9.859 37.062 5.965 1 95.62 497 ARG B CA 1
ATOM 9429 C C . ARG B 1 497 ? 8.711 38.062 6.133 1 95.62 497 ARG B C 1
ATOM 9431 O O . ARG B 1 497 ? 7.703 37.969 5.426 1 95.62 497 ARG B O 1
ATOM 9438 N N . HIS B 1 498 ? 8.828 38.875 7.184 1 95.5 498 HIS B N 1
ATOM 9439 C CA . HIS B 1 498 ? 7.914 40 7.23 1 95.5 498 HIS B CA 1
ATOM 9440 C C . HIS B 1 498 ? 8.055 40.875 5.98 1 95.5 498 HIS B C 1
ATOM 9442 O O . HIS B 1 498 ? 9.164 41.125 5.512 1 95.5 498 HIS B O 1
ATOM 9448 N N . PRO B 1 499 ? 6.969 41.312 5.484 1 91.5 499 PRO B N 1
ATOM 9449 C CA . PRO B 1 499 ? 7.043 42.031 4.211 1 91.5 499 PRO B CA 1
ATOM 9450 C C . PRO B 1 499 ? 7.742 43.375 4.336 1 91.5 499 PRO B C 1
ATOM 9452 O O . PRO B 1 499 ? 8.359 43.875 3.375 1 91.5 499 PRO B O 1
ATOM 9455 N N . SER B 1 500 ? 7.734 44.062 5.469 1 91.12 500 SER B N 1
ATOM 9456 C CA . SER B 1 500 ? 8.211 45.438 5.543 1 91.12 500 SER B CA 1
ATOM 9457 C C . SER B 1 500 ? 9.297 45.594 6.602 1 91.12 500 SER B C 1
ATOM 9459 O O . SER B 1 500 ? 9.938 46.656 6.699 1 91.12 500 SER B O 1
ATOM 9461 N N . LEU B 1 501 ? 9.43 44.656 7.395 1 94.5 501 LEU B N 1
ATOM 9462 C CA . LEU B 1 501 ? 10.391 44.75 8.492 1 94.5 501 LEU B CA 1
ATOM 9463 C C . LEU B 1 501 ? 11.5 43.719 8.328 1 94.5 501 LEU B C 1
ATOM 9465 O O . LEU B 1 501 ? 11.273 42.531 8.508 1 94.5 501 LEU B O 1
ATOM 9469 N N . LYS B 1 502 ? 12.688 44.219 8.102 1 96 502 LYS B N 1
ATOM 9470 C CA . LYS B 1 502 ? 13.828 43.312 8.023 1 96 502 LYS B CA 1
ATOM 9471 C C . LYS B 1 502 ? 14.156 42.719 9.383 1 96 502 LYS B C 1
ATOM 9473 O O . LYS B 1 502 ? 14.07 43.406 10.406 1 96 502 LYS B O 1
ATOM 9478 N N . GLY B 1 503 ? 14.422 41.438 9.414 1 97.19 503 GLY B N 1
ATOM 9479 C CA . GLY B 1 503 ? 14.797 40.781 10.656 1 97.19 503 GLY B CA 1
ATOM 9480 C C . GLY B 1 503 ? 13.609 40.25 11.43 1 97.19 503 GLY B C 1
ATOM 9481 O O . GLY B 1 503 ? 13.781 39.656 12.508 1 97.19 503 GLY B O 1
ATOM 9482 N N . ALA B 1 504 ? 12.438 40.438 10.898 1 97.81 504 ALA B N 1
ATOM 9483 C CA . ALA B 1 504 ? 11.227 39.844 11.477 1 97.81 504 ALA B CA 1
ATOM 9484 C C . ALA B 1 504 ? 10.695 38.719 10.602 1 97.81 504 ALA B C 1
ATOM 9486 O O . ALA B 1 504 ? 10.664 38.844 9.375 1 97.81 504 ALA B O 1
ATOM 9487 N N . TYR B 1 505 ? 10.383 37.625 11.242 1 98.38 505 TYR B N 1
ATOM 9488 C CA . TYR B 1 505 ? 9.961 36.438 10.5 1 98.38 505 TYR B CA 1
ATOM 9489 C C . TYR B 1 505 ? 8.719 35.812 11.133 1 98.38 505 TYR B C 1
ATOM 9491 O O . TYR B 1 505 ? 8.414 36.094 12.297 1 98.38 505 TYR B O 1
ATOM 9499 N N . PHE B 1 506 ? 8.016 35 10.32 1 98 506 PHE B N 1
ATOM 9500 C CA . PHE B 1 506 ? 6.82 34.312 10.773 1 98 506 PHE B CA 1
ATOM 9501 C C . PHE B 1 506 ? 6.977 32.812 10.586 1 98 506 PHE B C 1
ATOM 9503 O O . PHE B 1 506 ? 7.617 32.344 9.633 1 98 506 PHE B O 1
ATOM 9510 N N . VAL B 1 507 ? 6.398 32.031 11.453 1 97.62 507 VAL B N 1
ATOM 9511 C CA . VAL B 1 507 ? 6.301 30.578 11.336 1 97.62 507 VAL B CA 1
ATOM 9512 C C . VAL B 1 507 ? 5.027 30.078 12.016 1 97.62 507 VAL B C 1
ATOM 9514 O O . VAL B 1 507 ? 4.574 30.672 13 1 97.62 507 VAL B O 1
ATOM 9517 N N . GLY B 1 508 ? 4.418 29.094 11.438 1 94.25 508 GLY B N 1
ATOM 9518 C CA . GLY B 1 508 ? 3.219 28.547 12.047 1 94.25 508 GLY B CA 1
ATOM 9519 C C . GLY B 1 508 ? 2.121 28.25 11.047 1 94.25 508 GLY B C 1
ATOM 9520 O O . GLY B 1 508 ? 2.369 28.188 9.844 1 94.25 508 GLY B O 1
ATOM 9521 N N . ALA B 1 509 ? 0.903 28.078 11.531 1 90.12 509 ALA B N 1
ATOM 9522 C CA . ALA B 1 509 ? -0.219 27.516 10.781 1 90.12 509 ALA B CA 1
ATOM 9523 C C . ALA B 1 509 ? -0.657 28.453 9.664 1 90.12 509 ALA B C 1
ATOM 9525 O O . ALA B 1 509 ? -1.15 28.016 8.625 1 90.12 509 ALA B O 1
ATOM 9526 N N . SER B 1 510 ? -0.513 29.781 9.859 1 90.06 510 SER B N 1
ATOM 9527 C CA . SER B 1 510 ? -1.036 30.719 8.867 1 90.06 510 SER B CA 1
ATOM 9528 C C . SER B 1 510 ? 0.076 31.266 7.977 1 90.06 510 SER B C 1
ATOM 9530 O O . SER B 1 510 ? -0.175 32.062 7.09 1 90.06 510 SER B O 1
ATOM 9532 N N . ALA B 1 511 ? 1.272 30.844 8.242 1 92.19 511 ALA B N 1
ATOM 9533 C CA . ALA B 1 511 ? 2.396 31.125 7.359 1 92.19 511 ALA B CA 1
ATOM 9534 C C . ALA B 1 511 ? 2.652 29.969 6.406 1 92.19 511 ALA B C 1
ATOM 9536 O O . ALA B 1 511 ? 2.172 28.859 6.633 1 92.19 511 ALA B O 1
ATOM 9537 N N . HIS B 1 512 ? 3.275 30.281 5.332 1 91.69 512 HIS B N 1
ATOM 9538 C CA . HIS B 1 512 ? 3.668 29.203 4.426 1 91.69 512 HIS B CA 1
ATOM 9539 C C . HIS B 1 512 ? 4.5 28.156 5.148 1 91.69 512 HIS B C 1
ATOM 9541 O O . HIS B 1 512 ? 5.434 28.484 5.883 1 91.69 512 HIS B O 1
ATOM 9547 N N . PRO B 1 513 ? 4.156 26.891 4.992 1 92.12 513 PRO B N 1
ATOM 9548 C CA . PRO B 1 513 ? 3.35 26.328 3.906 1 92.12 513 PRO B CA 1
ATOM 9549 C C . PRO B 1 513 ? 1.883 26.156 4.293 1 92.12 513 PRO B C 1
ATOM 9551 O O . PRO B 1 513 ? 1.031 25.953 3.422 1 92.12 513 PRO B O 1
ATOM 9554 N N . GLY B 1 514 ? 1.657 26.078 5.574 1 89.06 514 GLY B N 1
ATOM 9555 C CA . GLY B 1 514 ? 0.248 25.969 5.918 1 89.06 514 GLY B CA 1
ATOM 9556 C C . GLY B 1 514 ? 0.015 25.391 7.297 1 89.06 514 GLY B C 1
ATOM 9557 O O . GLY B 1 514 ? 0.897 25.438 8.156 1 89.06 514 GLY B O 1
ATOM 9558 N N . THR B 1 515 ? -1.23 24.875 7.434 1 88.94 515 THR B N 1
ATOM 9559 C CA . THR B 1 515 ? -1.66 24.453 8.766 1 88.94 515 THR B CA 1
ATOM 9560 C C . THR B 1 515 ? -1.359 22.984 8.984 1 88.94 515 THR B C 1
ATOM 9562 O O . THR B 1 515 ? -1.226 22.219 8.031 1 88.94 515 THR B O 1
ATOM 9565 N N . GLY B 1 516 ? -1.238 22.641 10.305 1 92.62 516 GLY B N 1
ATOM 9566 C CA . GLY B 1 516 ? -0.912 21.281 10.719 1 92.62 516 GLY B CA 1
ATOM 9567 C C . GLY B 1 516 ? 0.459 21.156 11.352 1 92.62 516 GLY B C 1
ATOM 9568 O O . GLY B 1 516 ? 1.383 21.891 10.992 1 92.62 516 GLY B O 1
ATOM 9569 N N . VAL B 1 517 ? 0.594 20.219 12.164 1 95.75 517 VAL B N 1
ATOM 9570 C CA . VAL B 1 517 ? 1.83 20.078 12.93 1 95.75 517 VAL B CA 1
ATOM 9571 C C . VAL B 1 517 ? 2.994 19.797 11.977 1 95.75 517 VAL B C 1
ATOM 9573 O O . VAL B 1 517 ? 4.008 20.5 12.008 1 95.75 517 VAL B O 1
ATOM 9576 N N . PRO B 1 518 ? 2.848 18.812 11.086 1 96.06 518 PRO B N 1
ATOM 9577 C CA . PRO B 1 518 ? 3.971 18.562 10.18 1 96.06 518 PRO B CA 1
ATOM 9578 C C . PRO B 1 518 ? 4.246 19.734 9.242 1 96.06 518 PRO B C 1
ATOM 9580 O O . PRO B 1 518 ? 5.402 19.984 8.891 1 96.06 518 PRO B O 1
ATOM 9583 N N . ILE B 1 519 ? 3.244 20.406 8.898 1 94.56 519 ILE B N 1
ATOM 9584 C CA . ILE B 1 519 ? 3.4 21.516 7.961 1 94.56 519 ILE B CA 1
ATOM 9585 C C . ILE B 1 519 ? 4.078 22.688 8.664 1 94.56 519 ILE B C 1
ATOM 9587 O O . ILE B 1 519 ? 4.902 23.391 8.062 1 94.56 519 ILE B O 1
ATOM 9591 N N . ALA B 1 520 ? 3.729 22.891 9.922 1 96.31 520 ALA B N 1
ATOM 9592 C CA . ALA B 1 520 ? 4.422 23.891 10.719 1 96.31 520 ALA B CA 1
ATOM 9593 C C . ALA B 1 520 ? 5.902 23.547 10.867 1 96.31 520 ALA B C 1
ATOM 9595 O O . ALA B 1 520 ? 6.754 24.453 10.875 1 96.31 520 ALA B O 1
ATOM 9596 N N . ILE B 1 521 ? 6.164 22.312 10.969 1 97.31 521 ILE B N 1
ATOM 9597 C CA . ILE B 1 521 ? 7.547 21.844 11.047 1 97.31 521 ILE B CA 1
ATOM 9598 C C . ILE B 1 521 ? 8.273 22.156 9.742 1 97.31 521 ILE B C 1
ATOM 9600 O O . ILE B 1 521 ? 9.398 22.656 9.75 1 97.31 521 ILE B O 1
ATOM 9604 N N . ALA B 1 522 ? 7.609 21.875 8.672 1 96 522 ALA B N 1
ATOM 9605 C CA . ALA B 1 522 ? 8.188 22.234 7.375 1 96 522 ALA B CA 1
ATOM 9606 C C . ALA B 1 522 ? 8.453 23.734 7.277 1 96 522 ALA B C 1
ATOM 9608 O O . ALA B 1 522 ? 9.492 24.156 6.77 1 96 522 ALA B O 1
ATOM 9609 N N . GLY B 1 523 ? 7.52 24.484 7.773 1 96.56 523 GLY B N 1
ATOM 9610 C CA . GLY B 1 523 ? 7.672 25.938 7.785 1 96.56 523 GLY B CA 1
ATOM 9611 C C . GLY B 1 523 ? 8.852 26.406 8.617 1 96.56 523 GLY B C 1
ATOM 9612 O O . GLY B 1 523 ? 9.508 27.391 8.273 1 96.56 523 GLY B O 1
ATOM 9613 N N . SER B 1 524 ? 9.148 25.734 9.672 1 98.12 524 SER B N 1
ATOM 9614 C CA . SER B 1 524 ? 10.266 26.109 10.539 1 98.12 524 SER B CA 1
ATOM 9615 C C . SER B 1 524 ? 11.594 25.969 9.812 1 98.12 524 SER B C 1
ATOM 9617 O O . SER B 1 524 ? 12.516 26.75 10.047 1 98.12 524 SER B O 1
ATOM 9619 N N . ARG B 1 525 ? 11.656 24.953 8.969 1 96.56 525 ARG B N 1
ATOM 9620 C CA . ARG B 1 525 ? 12.875 24.781 8.18 1 96.56 525 ARG B CA 1
ATOM 9621 C C . ARG B 1 525 ? 13.055 25.938 7.195 1 96.56 525 ARG B C 1
ATOM 9623 O O . ARG B 1 525 ? 14.148 26.484 7.062 1 96.56 525 ARG B O 1
ATOM 9630 N N . LEU B 1 526 ? 12 26.281 6.559 1 95.31 526 LEU B N 1
ATOM 9631 C CA . LEU B 1 526 ? 12.031 27.375 5.594 1 95.31 526 LEU B CA 1
ATOM 9632 C C . LEU B 1 526 ? 12.359 28.703 6.277 1 95.31 526 LEU B C 1
ATOM 9634 O O . LEU B 1 526 ? 13.141 29.5 5.746 1 95.31 526 LEU B O 1
ATOM 9638 N N . CYS B 1 527 ? 11.766 28.891 7.398 1 97.44 527 CYS B N 1
ATOM 9639 C CA . CYS B 1 527 ? 12.016 30.094 8.18 1 97.44 527 CYS B CA 1
ATOM 9640 C C . CYS B 1 527 ? 13.484 30.188 8.586 1 97.44 527 CYS B C 1
ATOM 9642 O O . CYS B 1 527 ? 14.117 31.219 8.406 1 97.44 527 CYS B O 1
ATOM 9644 N N . THR B 1 528 ? 13.984 29.094 9.055 1 97.94 528 THR B N 1
ATOM 9645 C CA . THR B 1 528 ? 15.383 29.047 9.484 1 97.94 528 THR B CA 1
ATOM 9646 C C . THR B 1 528 ? 16.312 29.312 8.297 1 97.94 528 THR B C 1
ATOM 9648 O O . THR B 1 528 ? 17.281 30.062 8.414 1 97.94 528 THR B O 1
ATOM 9651 N N . GLN B 1 529 ? 16 28.688 7.223 1 96.06 529 GLN B N 1
ATOM 9652 C CA . GLN B 1 529 ? 16.828 28.875 6.031 1 96.06 529 GLN B CA 1
ATOM 9653 C C . GLN B 1 529 ? 16.812 30.312 5.555 1 96.06 529 GLN B C 1
ATOM 9655 O O . GLN B 1 529 ? 17.828 30.844 5.113 1 96.06 529 GLN B O 1
ATOM 9660 N N . ALA B 1 530 ? 15.703 30.953 5.617 1 96.12 530 ALA B N 1
ATOM 9661 C CA . ALA B 1 530 ? 15.594 32.375 5.254 1 96.12 530 ALA B CA 1
ATOM 9662 C C . ALA B 1 530 ? 16.469 33.219 6.156 1 96.12 530 ALA B C 1
ATOM 9664 O O . ALA B 1 530 ? 17.141 34.156 5.68 1 96.12 530 ALA B O 1
ATOM 9665 N N . ILE B 1 531 ? 16.453 32.969 7.418 1 97.88 531 ILE B N 1
ATOM 9666 C CA . ILE B 1 531 ? 17.219 33.719 8.398 1 97.88 531 ILE B CA 1
ATOM 9667 C C . ILE B 1 531 ? 18.719 33.562 8.125 1 97.88 531 ILE B C 1
ATOM 9669 O O . ILE B 1 531 ? 19.453 34.531 8.078 1 97.88 531 ILE B O 1
ATOM 9673 N N . LEU B 1 532 ? 19.094 32.344 7.949 1 96.88 532 LEU B N 1
ATOM 9674 C CA . LEU B 1 532 ? 20.516 32.094 7.688 1 96.88 532 LEU B CA 1
ATOM 9675 C C . LEU B 1 532 ? 20.969 32.781 6.402 1 96.88 532 LEU B C 1
ATOM 9677 O O . LEU B 1 532 ? 22.062 33.312 6.348 1 96.88 532 LEU B O 1
ATOM 9681 N N . SER B 1 533 ? 20.125 32.688 5.434 1 95.19 533 SER B N 1
ATOM 9682 C CA . SER B 1 533 ? 20.438 33.312 4.16 1 95.19 533 SER B CA 1
ATOM 9683 C C . SER B 1 533 ? 20.562 34.844 4.316 1 95.19 533 SER B C 1
ATOM 9685 O O . SER B 1 533 ? 21.5 35.438 3.803 1 95.19 533 SER B O 1
ATOM 9687 N N . ASP B 1 534 ? 19.656 35.469 5.012 1 95.94 534 ASP B N 1
ATOM 9688 C CA . ASP B 1 534 ? 19.641 36.906 5.199 1 95.94 534 ASP B CA 1
ATOM 9689 C C . ASP B 1 534 ? 20.859 37.375 5.992 1 95.94 534 ASP B C 1
ATOM 9691 O O . ASP B 1 534 ? 21.359 38.5 5.773 1 95.94 534 ASP B O 1
ATOM 9695 N N . LEU B 1 535 ? 21.328 36.531 6.871 1 96.12 535 LEU B N 1
ATOM 9696 C CA . LEU B 1 535 ? 22.469 36.906 7.715 1 96.12 535 LEU B CA 1
ATOM 9697 C C . LEU B 1 535 ? 23.766 36.375 7.129 1 96.12 535 LEU B C 1
ATOM 9699 O O . LEU B 1 535 ? 24.828 36.5 7.746 1 96.12 535 LEU B O 1
ATOM 9703 N N . SER B 1 536 ? 23.734 35.688 5.949 1 94.75 536 SER B N 1
ATOM 9704 C CA . SER B 1 536 ? 24.875 35.125 5.262 1 94.75 536 SER B CA 1
ATOM 9705 C C . SER B 1 536 ? 25.609 34.125 6.156 1 94.75 536 SER B C 1
ATOM 9707 O O . SER B 1 536 ? 26.844 34.156 6.254 1 94.75 536 SER B O 1
ATOM 9709 N N . ILE B 1 537 ? 24.844 33.406 6.871 1 94.56 537 ILE B N 1
ATOM 9710 C CA . ILE B 1 537 ? 25.359 32.312 7.684 1 94.56 537 ILE B CA 1
ATOM 9711 C C . ILE B 1 537 ? 25.125 31 6.969 1 94.56 537 ILE B C 1
ATOM 9713 O O . ILE B 1 537 ? 24.016 30.719 6.516 1 94.56 537 ILE B O 1
ATOM 9717 N N . PRO B 1 538 ? 26.109 30.172 6.883 1 92.69 538 PRO B N 1
ATOM 9718 C CA . PRO B 1 538 ? 25.922 28.891 6.199 1 92.69 538 PRO B CA 1
ATOM 9719 C C . PRO B 1 538 ? 25.047 27.922 6.988 1 92.69 538 PRO B C 1
ATOM 9721 O O . PRO B 1 538 ? 25.062 27.922 8.227 1 92.69 538 PRO B O 1
ATOM 9724 N N . GLU B 1 539 ? 24.297 27.094 6.336 1 92.44 539 GLU B N 1
ATOM 9725 C CA . GLU B 1 539 ? 23.484 26.047 6.977 1 92.44 539 GLU B CA 1
ATOM 9726 C C . GLU B 1 539 ? 24.359 25.016 7.676 1 92.44 539 GLU B C 1
ATOM 9728 O O . GLU B 1 539 ? 25.469 24.719 7.215 1 92.44 539 GLU B O 1
ATOM 9733 N N . PRO B 1 540 ? 23.859 24.547 8.734 1 92.19 540 PRO B N 1
ATOM 9734 C CA . PRO B 1 540 ? 24.594 23.469 9.375 1 92.19 540 PRO B CA 1
ATOM 9735 C C . PRO B 1 540 ? 24.828 22.266 8.453 1 92.19 540 PRO B C 1
ATOM 9737 O O . PRO B 1 540 ? 24 22 7.582 1 92.19 540 PRO B O 1
ATOM 9740 N N . ARG B 1 541 ? 25.875 21.453 8.648 1 87.75 541 ARG B N 1
ATOM 9741 C CA . ARG B 1 541 ? 26.266 20.328 7.816 1 87.75 541 ARG B CA 1
ATOM 9742 C C . ARG B 1 541 ? 25.172 19.25 7.812 1 87.75 541 ARG B C 1
ATOM 9744 O O . ARG B 1 541 ? 25.016 18.516 6.836 1 87.75 541 ARG B O 1
ATOM 9751 N N . THR B 1 542 ? 24.406 19.188 8.875 1 87.69 542 THR B N 1
ATOM 9752 C CA . THR B 1 542 ? 23.375 18.156 9.016 1 87.69 542 THR B CA 1
ATOM 9753 C C . THR B 1 542 ? 22.25 18.391 8.008 1 87.69 542 THR B C 1
ATOM 9755 O O . THR B 1 542 ? 21.484 17.469 7.711 1 87.69 542 THR B O 1
ATOM 9758 N N . TYR B 1 543 ? 22.156 19.641 7.512 1 83.06 543 TYR B N 1
ATOM 9759 C CA . TYR B 1 543 ? 21.109 19.953 6.555 1 83.06 543 TYR B CA 1
ATOM 9760 C C . TYR B 1 543 ? 21.422 19.359 5.188 1 83.06 543 TYR B C 1
ATOM 9762 O O . TYR B 1 543 ? 20.5 19.125 4.391 1 83.06 543 TYR B O 1
ATOM 9770 N N . THR B 1 544 ? 22.656 19.234 4.844 1 72.44 544 THR B N 1
ATOM 9771 C CA . THR B 1 544 ? 23.062 18.781 3.52 1 72.44 544 THR B CA 1
ATOM 9772 C C . THR B 1 544 ? 23.547 17.344 3.568 1 72.44 544 THR B C 1
ATOM 9774 O O . THR B 1 544 ? 23.734 16.703 2.525 1 72.44 544 THR B O 1
ATOM 9777 N N . ALA B 1 545 ? 23.906 16.938 4.691 1 59.38 545 ALA B N 1
ATOM 9778 C CA . ALA B 1 545 ? 24.469 15.586 4.797 1 59.38 545 ALA B CA 1
ATOM 9779 C C . ALA B 1 545 ? 23.453 14.539 4.332 1 59.38 545 ALA B C 1
ATOM 9781 O O . ALA B 1 545 ? 22.266 14.625 4.652 1 59.38 545 ALA B O 1
ATOM 9782 N N . SER B 1 546 ? 23.688 14.039 3.158 1 53.97 546 SER B N 1
ATOM 9783 C CA . SER B 1 546 ? 22.859 12.93 2.684 1 53.97 546 SER B CA 1
ATOM 9784 C C . SER B 1 546 ? 22.641 11.898 3.781 1 53.97 546 SER B C 1
ATOM 9786 O O . SER B 1 546 ? 23.578 11.508 4.477 1 53.97 546 SER B O 1
ATOM 9788 N N . SER B 1 547 ? 21.5 11.938 4.41 1 50 547 SER B N 1
ATOM 9789 C CA . SER B 1 547 ? 21.062 11.031 5.461 1 50 547 SER B CA 1
ATOM 9790 C C . SER B 1 547 ? 21.688 9.648 5.309 1 50 547 SER B C 1
ATOM 9792 O O . SER B 1 547 ? 21.531 8.789 6.168 1 50 547 SER B O 1
ATOM 9794 N N . SER B 1 548 ? 21.984 9.258 4.023 1 46.62 548 SER B N 1
ATOM 9795 C CA . SER B 1 548 ? 22.422 7.891 3.727 1 46.62 548 SER B CA 1
ATOM 9796 C C . SER B 1 548 ? 23.594 7.473 4.602 1 46.62 548 SER B C 1
ATOM 9798 O O . SER B 1 548 ? 23.75 6.293 4.93 1 46.62 548 SER B O 1
ATOM 9800 N N . SER B 1 549 ? 24.547 8.43 4.727 1 43.69 549 SER B N 1
ATOM 9801 C CA . SER B 1 549 ? 25.859 7.988 5.184 1 43.69 549 SER B CA 1
ATOM 9802 C C . SER B 1 549 ? 25.859 7.727 6.688 1 43.69 549 SER B C 1
ATOM 9804 O O . SER B 1 549 ? 26.547 6.82 7.16 1 43.69 549 SER B O 1
ATOM 9806 N N . SER B 1 550 ? 25.344 8.656 7.359 1 43.56 550 SER B N 1
ATOM 9807 C CA . SER B 1 550 ? 25.844 8.672 8.734 1 43.56 550 SER B CA 1
ATOM 9808 C C . SER B 1 550 ? 25.219 7.543 9.555 1 43.56 550 SER B C 1
ATOM 9810 O O . SER B 1 550 ? 25.828 7.039 10.492 1 43.56 550 SER B O 1
ATOM 9812 N N . TYR B 1 551 ? 23.922 7.32 9.32 1 45.47 551 TYR B N 1
ATOM 9813 C CA . TYR B 1 551 ? 23.391 6.445 10.352 1 45.47 551 TYR B CA 1
ATOM 9814 C C . TYR B 1 551 ? 23.375 4.996 9.891 1 45.47 551 TYR B C 1
ATOM 9816 O O . TYR B 1 551 ? 22.984 4.098 10.641 1 45.47 551 TYR B O 1
ATOM 9824 N N . ILE B 1 552 ? 23.516 4.836 8.594 1 49.53 552 ILE B N 1
ATOM 9825 C CA . ILE B 1 552 ? 23.469 3.414 8.266 1 49.53 552 ILE B CA 1
ATOM 9826 C C . ILE B 1 552 ? 24.859 2.809 8.406 1 49.53 552 ILE B C 1
ATOM 9828 O O . ILE B 1 552 ? 25.672 2.889 7.484 1 49.53 552 ILE B O 1
ATOM 9832 N N . ARG B 1 553 ? 25.594 3.145 9.453 1 46.56 553 ARG B N 1
ATOM 9833 C CA . ARG B 1 553 ? 26.906 2.57 9.742 1 46.56 553 ARG B CA 1
ATOM 9834 C C . ARG B 1 553 ? 26.922 1.073 9.453 1 46.56 553 ARG B C 1
ATOM 9836 O O . ARG B 1 553 ? 27.688 0.324 10.07 1 46.56 553 ARG B O 1
ATOM 9843 N N . ARG B 1 554 ? 26.047 0.356 8.75 1 54.66 554 ARG B N 1
ATOM 9844 C CA . ARG B 1 554 ? 26.406 -1.046 8.945 1 54.66 554 ARG B CA 1
ATOM 9845 C C . ARG B 1 554 ? 27.469 -1.488 7.945 1 54.66 554 ARG B C 1
ATOM 9847 O O . ARG B 1 554 ? 27.344 -1.219 6.75 1 54.66 554 ARG B O 1
ATOM 9854 N N . ASN B 1 555 ? 28.688 -1.676 8.438 1 61.53 555 ASN B N 1
ATOM 9855 C CA . ASN B 1 555 ? 29.906 -2.227 7.855 1 61.53 555 ASN B CA 1
ATOM 9856 C C . ASN B 1 555 ? 29.641 -3.525 7.102 1 61.53 555 ASN B C 1
ATOM 9858 O O . ASN B 1 555 ? 30.531 -4.363 6.953 1 61.53 555 ASN B O 1
ATOM 9862 N N . ASN B 1 556 ? 28.312 -3.709 6.746 1 80.06 556 ASN B N 1
ATOM 9863 C CA . ASN B 1 556 ? 28.062 -4.965 6.039 1 80.06 556 ASN B CA 1
ATOM 9864 C C . ASN B 1 556 ? 27.875 -4.738 4.543 1 80.06 556 ASN B C 1
ATOM 9866 O O . ASN B 1 556 ? 27.328 -3.715 4.133 1 80.06 556 ASN B O 1
ATOM 9870 N N . SER B 1 557 ? 28.594 -5.5 3.709 1 84.5 557 SER B N 1
ATOM 9871 C CA . SER B 1 557 ? 28.516 -5.43 2.254 1 84.5 557 SER B CA 1
ATOM 9872 C C . SER B 1 557 ? 27.062 -5.41 1.771 1 84.5 557 SER B C 1
ATOM 9874 O O . SER B 1 557 ? 26.766 -4.848 0.715 1 84.5 557 SER B O 1
ATOM 9876 N N . LEU B 1 558 ? 26.188 -5.859 2.557 1 90.12 558 LEU B N 1
ATOM 9877 C CA . LEU B 1 558 ? 24.781 -5.934 2.195 1 90.12 558 LEU B CA 1
ATOM 9878 C C . LEU B 1 558 ? 24.125 -4.555 2.266 1 90.12 558 LEU B C 1
ATOM 9880 O O . LEU B 1 558 ? 23.094 -4.316 1.625 1 90.12 558 LEU B O 1
ATOM 9884 N N . ASP B 1 559 ? 24.734 -3.584 2.986 1 88.19 559 ASP B N 1
ATOM 9885 C CA . ASP B 1 559 ? 24.062 -2.322 3.285 1 88.19 559 ASP B CA 1
ATOM 9886 C C . ASP B 1 559 ? 24.766 -1.152 2.604 1 88.19 559 ASP B C 1
ATOM 9888 O O . ASP B 1 559 ? 24.5 0.009 2.916 1 88.19 559 ASP B O 1
ATOM 9892 N N . GLU B 1 560 ? 25.719 -1.534 1.665 1 85.19 560 GLU B N 1
ATOM 9893 C CA . GLU B 1 560 ? 26.406 -0.489 0.916 1 85.19 560 GLU B CA 1
ATOM 9894 C C . GLU B 1 560 ? 25.469 0.168 -0.1 1 85.19 560 GLU B C 1
ATOM 9896 O O . GLU B 1 560 ? 24.75 -0.521 -0.825 1 85.19 560 GLU B O 1
ATOM 9901 N N . ILE B 1 561 ? 25.484 1.459 -0.089 1 80.5 561 ILE B N 1
ATOM 9902 C CA . ILE B 1 561 ? 24.641 2.213 -1.017 1 80.5 561 ILE B CA 1
ATOM 9903 C C . ILE B 1 561 ? 25.266 2.195 -2.408 1 80.5 561 ILE B C 1
ATOM 9905 O O . ILE B 1 561 ? 26.391 2.664 -2.596 1 80.5 561 ILE B O 1
ATOM 9909 N N . GLN B 1 562 ? 24.547 1.614 -3.352 1 80.75 562 GLN B N 1
ATOM 9910 C CA . GLN B 1 562 ? 25.016 1.543 -4.734 1 80.75 562 GLN B CA 1
ATOM 9911 C C . GLN B 1 562 ? 24.422 2.682 -5.57 1 80.75 562 GLN B C 1
ATOM 9913 O O . GLN B 1 562 ? 23.25 3.023 -5.43 1 80.75 562 GLN B O 1
ATOM 9918 N N . PRO B 1 563 ? 25.281 3.295 -6.352 1 72.25 563 PRO B N 1
ATOM 9919 C CA . PRO B 1 563 ? 24.797 4.395 -7.184 1 72.25 563 PRO B CA 1
ATOM 9920 C C . PRO B 1 563 ? 23.828 3.922 -8.266 1 72.25 563 PRO B C 1
ATOM 9922 O O . PRO B 1 563 ? 23.875 2.762 -8.688 1 72.25 563 PRO B O 1
ATOM 9925 N N . LEU B 1 564 ? 22.953 4.809 -8.578 1 72.62 564 LEU B N 1
ATOM 9926 C CA . LEU B 1 564 ? 22.016 4.508 -9.648 1 72.62 564 LEU B CA 1
ATOM 9927 C C . LEU B 1 564 ? 22.719 4.465 -11 1 72.62 564 LEU B C 1
ATOM 9929 O O . LEU B 1 564 ? 23.484 5.371 -11.328 1 72.62 564 LEU B O 1
ATOM 9933 N N . SER B 1 565 ? 22.5 3.326 -11.641 1 71.5 565 SER B N 1
ATOM 9934 C CA . SER B 1 565 ? 23.062 3.199 -12.977 1 71.5 565 SER B CA 1
ATOM 9935 C C . SER B 1 565 ? 22.547 4.297 -13.906 1 71.5 565 SER B C 1
ATOM 9937 O O . SER B 1 565 ? 21.391 4.676 -13.836 1 71.5 565 SER B O 1
ATOM 9939 N N . VAL B 1 566 ? 23.406 4.926 -14.656 1 70.31 566 VAL B N 1
ATOM 9940 C CA . VAL B 1 566 ? 23.078 5.957 -15.633 1 70.31 566 VAL B CA 1
ATOM 9941 C C . VAL B 1 566 ? 22.031 5.43 -16.625 1 70.31 566 VAL B C 1
ATOM 9943 O O . VAL B 1 566 ? 21.25 6.199 -17.172 1 70.31 566 VAL B O 1
ATOM 9946 N N . LEU B 1 567 ? 22.016 4.113 -16.688 1 68.62 567 LEU B N 1
ATOM 9947 C CA . LEU B 1 567 ? 21.094 3.473 -17.625 1 68.62 567 LEU B CA 1
ATOM 9948 C C . LEU B 1 567 ? 19.641 3.732 -17.234 1 68.62 567 LEU B C 1
ATOM 9950 O O . LEU B 1 567 ? 18.781 3.904 -18.109 1 68.62 567 LEU B O 1
ATOM 9954 N N . TYR B 1 568 ? 19.516 3.893 -15.992 1 68.94 568 TYR B N 1
ATOM 9955 C CA . TYR B 1 568 ? 18.141 4.098 -15.547 1 68.94 568 TYR B CA 1
ATOM 9956 C C . TYR B 1 568 ? 17.703 5.535 -15.805 1 68.94 568 TYR B C 1
ATOM 9958 O O . TYR B 1 568 ? 16.531 5.781 -16.109 1 68.94 568 TYR B O 1
ATOM 9966 N N . THR B 1 569 ? 18.547 6.379 -15.703 1 67.81 569 THR B N 1
ATOM 9967 C CA . THR B 1 569 ? 18.25 7.766 -16.047 1 67.81 569 THR B CA 1
ATOM 9968 C C . THR B 1 569 ? 17.922 7.898 -17.531 1 67.81 569 THR B C 1
ATOM 9970 O O . THR B 1 569 ? 16.984 8.617 -17.906 1 67.81 569 THR B O 1
ATOM 9973 N N . LEU B 1 570 ? 18.703 7.141 -18.281 1 64.5 570 LEU B N 1
ATOM 9974 C CA . LEU B 1 570 ? 18.469 7.164 -19.719 1 64.5 570 LEU B CA 1
ATOM 9975 C C . LEU B 1 570 ? 17.109 6.547 -20.062 1 64.5 570 LEU B C 1
ATOM 9977 O O . LEU B 1 570 ? 16.406 7.039 -20.938 1 64.5 570 LEU B O 1
ATOM 9981 N N . GLU B 1 571 ? 16.828 5.578 -19.375 1 72.56 571 GLU B N 1
ATOM 9982 C CA . GLU B 1 571 ? 15.523 4.949 -19.562 1 72.56 571 GLU B CA 1
ATOM 9983 C C . GLU B 1 571 ? 14.391 5.918 -19.25 1 72.56 571 GLU B C 1
ATOM 9985 O O . GLU B 1 571 ? 13.398 5.984 -19.984 1 72.56 571 GLU B O 1
ATOM 9990 N N . ASN B 1 572 ? 14.508 6.652 -18.234 1 67.19 572 ASN B N 1
ATOM 9991 C CA . ASN B 1 572 ? 13.5 7.633 -17.844 1 67.19 572 ASN B CA 1
ATOM 9992 C C . ASN B 1 572 ? 13.328 8.711 -18.906 1 67.19 572 ASN B C 1
ATOM 9994 O O . ASN B 1 572 ? 12.203 9.086 -19.25 1 67.19 572 ASN B O 1
ATOM 9998 N N . ILE B 1 573 ? 14.43 9.094 -19.359 1 60.19 573 ILE B N 1
ATOM 9999 C CA . ILE B 1 573 ? 14.406 10.117 -20.391 1 60.19 573 ILE B CA 1
ATOM 10000 C C . ILE B 1 573 ? 13.727 9.578 -21.656 1 60.19 573 ILE B C 1
ATOM 10002 O O . ILE B 1 573 ? 12.883 10.25 -22.25 1 60.19 573 ILE B O 1
ATOM 10006 N N . LEU B 1 574 ? 14.055 8.359 -21.938 1 61.28 574 LEU B N 1
ATOM 10007 C CA . LEU B 1 574 ? 13.492 7.742 -23.141 1 61.28 574 LEU B CA 1
ATOM 10008 C C . LEU B 1 574 ? 11.984 7.555 -23 1 61.28 574 LEU B C 1
ATOM 10010 O O . LEU B 1 574 ? 11.227 7.887 -23.922 1 61.28 574 LEU B O 1
ATOM 10014 N N . TRP B 1 575 ? 11.609 7.195 -21.891 1 65 575 TRP B N 1
ATOM 10015 C CA . TRP B 1 575 ? 10.188 6.922 -21.672 1 65 575 TRP B CA 1
ATOM 10016 C C . TRP B 1 575 ? 9.375 8.211 -21.672 1 65 575 TRP B C 1
ATOM 10018 O O . TRP B 1 575 ? 8.25 8.242 -22.172 1 65 575 TRP B O 1
ATOM 10028 N N . ARG B 1 576 ? 9.938 9.141 -21.156 1 61.41 576 ARG B N 1
ATOM 10029 C CA . ARG B 1 576 ? 9.25 10.422 -21.109 1 61.41 576 ARG B CA 1
ATOM 10030 C C . ARG B 1 576 ? 9.18 11.055 -22.484 1 61.41 576 ARG B C 1
ATOM 10032 O O . ARG B 1 576 ? 8.266 11.836 -22.781 1 61.41 576 ARG B O 1
ATOM 10039 N N . SER B 1 577 ? 10.094 10.594 -23.297 1 61.41 577 SER B N 1
ATOM 10040 C CA . SER B 1 577 ? 10.219 11.25 -24.594 1 61.41 577 SER B CA 1
ATOM 10041 C C . SER B 1 577 ? 9.383 10.531 -25.656 1 61.41 577 SER B C 1
ATOM 10043 O O . SER B 1 577 ? 9.039 11.125 -26.688 1 61.41 577 SER B O 1
ATOM 10045 N N . ILE B 1 578 ? 8.984 9.336 -25.406 1 63.56 578 ILE B N 1
ATOM 10046 C CA . ILE B 1 578 ? 8.383 8.484 -26.422 1 63.56 578 ILE B CA 1
ATOM 10047 C C . ILE B 1 578 ? 7.086 9.125 -26.922 1 63.56 578 ILE B C 1
ATOM 10049 O O . ILE B 1 578 ? 6.887 9.273 -28.141 1 63.56 578 ILE B O 1
ATOM 10053 N N . PRO B 1 579 ? 6.297 9.594 -26.047 1 65 579 PRO B N 1
ATOM 10054 C CA . PRO B 1 579 ? 5.07 10.203 -26.562 1 65 579 PRO B CA 1
ATOM 10055 C C . PRO B 1 579 ? 5.344 11.453 -27.391 1 65 579 PRO B C 1
ATOM 10057 O O . PRO B 1 579 ? 4.656 11.695 -28.391 1 65 579 PRO B O 1
ATOM 10060 N N . TYR B 1 580 ? 6.273 12.133 -26.953 1 61.84 580 TYR B N 1
ATOM 10061 C CA . TYR B 1 580 ? 6.645 13.32 -27.719 1 61.84 580 TYR B CA 1
ATOM 10062 C C . TYR B 1 580 ? 7.145 12.938 -29.109 1 61.84 580 TYR B C 1
ATOM 10064 O O . TYR B 1 580 ? 6.773 13.57 -30.109 1 61.84 580 TYR B O 1
ATOM 10072 N N . ILE B 1 581 ? 7.891 11.891 -29.156 1 63.66 581 ILE B N 1
ATOM 10073 C CA . ILE B 1 581 ? 8.477 11.422 -30.406 1 63.66 581 ILE B CA 1
ATOM 10074 C C . ILE B 1 581 ? 7.375 10.883 -31.328 1 63.66 581 ILE B C 1
ATOM 10076 O O . ILE B 1 581 ? 7.375 11.148 -32.531 1 63.66 581 ILE B O 1
ATOM 10080 N N . ILE B 1 582 ? 6.5 10.273 -30.719 1 63.34 582 ILE B N 1
ATOM 10081 C CA . ILE B 1 582 ? 5.379 9.75 -31.5 1 63.34 582 ILE B CA 1
ATOM 10082 C C . ILE B 1 582 ? 4.555 10.906 -32.062 1 63.34 582 ILE B C 1
ATOM 10084 O O . ILE B 1 582 ? 4.125 10.867 -33.219 1 63.34 582 ILE B O 1
ATOM 10088 N N . GLY B 1 583 ? 4.355 11.844 -31.234 1 60.53 583 GLY B N 1
ATOM 10089 C CA . GLY B 1 583 ? 3.678 13.031 -31.719 1 60.53 583 GLY B CA 1
ATOM 10090 C C . GLY B 1 583 ? 4.41 13.711 -32.875 1 60.53 583 GLY B C 1
ATOM 10091 O O . GLY B 1 583 ? 3.789 14.133 -33.844 1 60.53 583 GLY B O 1
ATOM 10092 N N . MET B 1 584 ? 5.613 13.75 -32.688 1 61.81 584 MET B N 1
ATOM 10093 C CA . MET B 1 584 ? 6.438 14.336 -33.75 1 61.81 584 MET B CA 1
ATOM 10094 C C . MET B 1 584 ? 6.32 13.539 -35.031 1 61.81 584 MET B C 1
ATOM 10096 O O . MET B 1 584 ? 6.156 14.117 -36.094 1 61.81 584 MET B O 1
ATOM 10100 N N . ILE B 1 585 ? 6.289 12.297 -34.812 1 60.16 585 ILE B N 1
ATOM 10101 C CA . ILE B 1 585 ? 6.191 11.406 -35.969 1 60.16 585 ILE B CA 1
ATOM 10102 C C . ILE B 1 585 ? 4.82 11.547 -36.625 1 60.16 585 ILE B C 1
ATOM 10104 O O . ILE B 1 585 ? 4.707 11.602 -37.844 1 60.16 585 ILE B O 1
ATOM 10108 N N . PHE B 1 586 ? 3.979 11.648 -35.781 1 62.5 586 PHE B N 1
ATOM 10109 C CA . PHE B 1 586 ? 2.621 11.797 -36.281 1 62.5 586 PHE B CA 1
ATOM 10110 C C . PHE B 1 586 ? 2.488 13.078 -37.094 1 62.5 586 PHE B C 1
ATOM 10112 O O . PHE B 1 586 ? 1.818 13.102 -38.125 1 62.5 586 PHE B O 1
ATOM 10119 N N . THR B 1 587 ? 3.002 14.117 -36.594 1 60.16 587 THR B N 1
ATOM 10120 C CA . THR B 1 587 ? 2.955 15.391 -37.312 1 60.16 587 THR B CA 1
ATOM 10121 C C . THR B 1 587 ? 3.674 15.273 -38.656 1 60.16 587 THR B C 1
ATOM 10123 O O . THR B 1 587 ? 3.184 15.773 -39.688 1 60.16 587 THR B O 1
ATOM 10126 N N . LEU B 1 588 ? 4.695 14.602 -38.594 1 58.66 588 LEU B N 1
ATOM 10127 C CA . LEU B 1 588 ? 5.473 14.422 -39.812 1 58.66 588 LEU B CA 1
ATOM 10128 C C . LEU B 1 588 ? 4.703 13.578 -40.844 1 58.66 588 LEU B C 1
ATOM 10130 O O . LEU B 1 588 ? 4.66 13.914 -42.031 1 58.66 588 LEU B O 1
ATOM 10134 N N . VAL B 1 589 ? 4.102 12.641 -40.25 1 56.28 589 VAL B N 1
ATOM 10135 C CA . VAL B 1 589 ? 3.312 11.766 -41.125 1 56.28 589 VAL B CA 1
ATOM 10136 C C . VAL B 1 589 ? 2.113 12.531 -41.656 1 56.28 589 VAL B C 1
ATOM 10138 O O . VAL B 1 589 ? 1.778 12.414 -42.844 1 56.28 589 VAL B O 1
ATOM 10141 N N . SER B 1 590 ? 1.563 13.25 -40.844 1 58.22 590 SER B N 1
ATOM 10142 C CA . SER B 1 590 ? 0.414 14.055 -41.25 1 58.22 590 SER B CA 1
ATOM 10143 C C . SER B 1 590 ? 0.798 15.062 -42.344 1 58.22 590 SER B C 1
ATOM 10145 O O . SER B 1 590 ? 0.029 15.312 -43.25 1 58.22 590 SER B O 1
ATOM 10147 N N . LEU B 1 591 ? 1.912 15.562 -42.156 1 57.84 591 LEU B N 1
ATOM 10148 C CA . LEU B 1 591 ? 2.389 16.531 -43.156 1 57.84 591 LEU B CA 1
ATOM 10149 C C . LEU B 1 591 ? 2.684 15.859 -44.469 1 57.84 591 LEU B C 1
ATOM 10151 O O . LEU B 1 591 ? 2.393 16.406 -45.531 1 57.84 591 LEU B O 1
ATOM 10155 N N . VAL B 1 592 ? 3.184 14.734 -44.344 1 53.28 592 VAL B N 1
ATOM 10156 C CA . VAL B 1 592 ? 3.479 13.977 -45.562 1 53.28 592 VAL B CA 1
ATOM 10157 C C . VAL B 1 592 ? 2.178 13.594 -46.25 1 53.28 592 VAL B C 1
ATOM 10159 O O . VAL B 1 592 ? 2.055 13.75 -47.469 1 53.28 592 VAL B O 1
ATOM 10162 N N . VAL B 1 593 ? 1.317 13.211 -45.5 1 49.12 593 VAL B N 1
ATOM 10163 C CA . VAL B 1 593 ? 0.023 12.828 -46.062 1 49.12 593 VAL B CA 1
ATOM 10164 C C . VAL B 1 593 ? -0.665 14.055 -46.656 1 49.12 593 VAL B C 1
ATOM 10166 O O . VAL B 1 593 ? -1.255 13.969 -47.75 1 49.12 593 VAL B O 1
ATOM 10169 N N . TYR B 1 594 ? -0.558 15.07 -45.969 1 48.28 594 TYR B N 1
ATOM 10170 C CA . TYR B 1 594 ? -1.104 16.328 -46.469 1 48.28 594 TYR B CA 1
ATOM 10171 C C . TYR B 1 594 ? -0.471 16.703 -47.812 1 48.28 594 TYR B C 1
ATOM 10173 O O . TYR B 1 594 ? -1.17 17.094 -48.75 1 48.28 594 TYR B O 1
ATOM 10181 N N . THR B 1 595 ? 0.729 16.578 -47.906 1 50.84 595 THR B N 1
ATOM 10182 C CA . THR B 1 595 ? 1.455 16.922 -49.125 1 50.84 595 THR B CA 1
ATOM 10183 C C . THR B 1 595 ? 1.066 15.984 -50.25 1 50.84 595 THR B C 1
ATOM 10185 O O . THR B 1 595 ? 0.95 16.422 -51.406 1 50.84 595 THR B O 1
ATOM 10188 N N . ILE B 1 596 ? 0.795 14.922 -49.844 1 47.5 596 ILE B N 1
ATOM 10189 C CA . ILE B 1 596 ? 0.422 13.938 -50.844 1 47.5 596 ILE B CA 1
ATOM 10190 C C . ILE B 1 596 ? -0.993 14.219 -51.344 1 47.5 596 ILE B C 1
ATOM 10192 O O . ILE B 1 596 ? -1.257 14.164 -52.562 1 47.5 596 ILE B O 1
ATOM 10196 N N . ILE B 1 597 ? -1.682 14.562 -50.469 1 47.28 597 ILE B N 1
ATOM 10197 C CA . ILE B 1 597 ? -3.088 14.75 -50.812 1 47.28 597 ILE B CA 1
ATOM 10198 C C . ILE B 1 597 ? -3.275 16.094 -51.531 1 47.28 597 ILE B C 1
ATOM 10200 O O . ILE B 1 597 ? -3.996 16.188 -52.5 1 47.28 597 ILE B O 1
ATOM 10204 N N . PHE B 1 598 ? -2.615 17.062 -51.031 1 48.53 598 PHE B N 1
ATOM 10205 C CA . PHE B 1 598 ? -2.922 18.406 -51.5 1 48.53 598 PHE B CA 1
ATOM 10206 C C . PHE B 1 598 ? -1.818 18.922 -52.438 1 48.53 598 PHE B C 1
ATOM 10208 O O . PHE B 1 598 ? -1.959 19.969 -53.062 1 48.53 598 PHE B O 1
ATOM 10215 N N . GLY B 1 599 ? -0.903 18.062 -52.688 1 44.06 599 GLY B N 1
ATOM 10216 C CA . GLY B 1 599 ? 0.147 18.391 -53.625 1 44.06 599 GLY B CA 1
ATOM 10217 C C . GLY B 1 599 ? 1.038 19.516 -53.156 1 44.06 599 GLY B C 1
ATOM 10218 O O . GLY B 1 599 ? 1.938 19.938 -53.906 1 44.06 599 GLY B O 1
ATOM 10219 N N . SER B 1 600 ? 0.59 20.344 -52.188 1 42.62 600 SER B N 1
ATOM 10220 C CA . SER B 1 600 ? 1.412 21.453 -51.719 1 42.62 600 SER B CA 1
ATOM 10221 C C . SER B 1 600 ? 1.749 21.297 -50.25 1 42.62 600 SER B C 1
ATOM 10223 O O . SER B 1 600 ? 0.963 20.734 -49.469 1 42.62 600 SER B O 1
ATOM 10225 N N . SER B 1 601 ? 2.994 21.5 -50 1 44.03 601 SER B N 1
ATOM 10226 C CA . SER B 1 601 ? 3.463 21.344 -48.625 1 44.03 601 SER B CA 1
ATOM 10227 C C . SER B 1 601 ? 2.848 22.391 -47.719 1 44.03 601 SER B C 1
ATOM 10229 O O . SER B 1 601 ? 2.703 23.547 -48.094 1 44.03 601 SER B O 1
ATOM 10231 N N . PRO B 1 602 ? 2.258 22.031 -46.719 1 45.25 602 PRO B N 1
ATOM 10232 C CA . PRO B 1 602 ? 1.704 23.047 -45.812 1 45.25 602 PRO B CA 1
ATOM 10233 C C . PRO B 1 602 ? 2.719 24.141 -45.438 1 45.25 602 PRO B C 1
ATOM 10235 O O . PRO B 1 602 ? 2.338 25.266 -45.156 1 45.25 602 PRO B O 1
ATOM 10238 N N . THR B 1 603 ? 3.926 23.797 -45.406 1 43.09 603 THR B N 1
ATOM 10239 C CA . THR B 1 603 ? 4.973 24.766 -45.125 1 43.09 603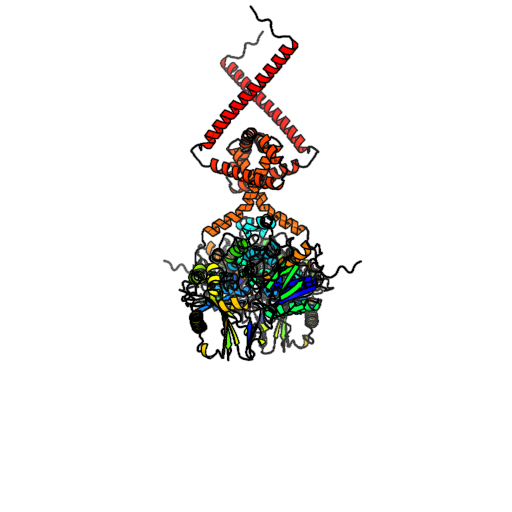 THR B CA 1
ATOM 10240 C C . THR B 1 603 ? 5.078 25.812 -46.219 1 43.09 603 THR B C 1
ATOM 10242 O O . THR B 1 603 ? 5.441 26.953 -45.969 1 43.09 603 THR B O 1
ATOM 10245 N N . PHE B 1 604 ? 4.863 25.422 -47.406 1 40.56 604 PHE B N 1
ATOM 10246 C CA . PHE B 1 604 ? 4.824 26.406 -48.5 1 40.56 604 PHE B CA 1
ATOM 10247 C C . PHE B 1 604 ? 3.768 27.469 -48.219 1 40.56 604 PHE B C 1
ATOM 10249 O O . PHE B 1 604 ? 3.984 28.656 -48.5 1 40.56 604 PHE B O 1
ATOM 10256 N N . VAL B 1 605 ? 2.867 26.984 -47.656 1 37.81 605 VAL B N 1
ATOM 10257 C CA . VAL B 1 605 ? 1.827 27.953 -47.312 1 37.81 605 VAL B CA 1
ATOM 10258 C C . VAL B 1 605 ? 2.326 28.875 -46.219 1 37.81 605 VAL B C 1
ATOM 10260 O O . VAL B 1 605 ? 2.086 30.094 -46.25 1 37.81 605 VAL B O 1
ATOM 10263 N N . ILE B 1 606 ? 3.094 28.297 -45.375 1 39.41 606 ILE B N 1
ATOM 10264 C CA . ILE B 1 606 ? 3.65 29.125 -44.281 1 39.41 606 ILE B CA 1
ATOM 10265 C C . ILE B 1 606 ? 4.738 30.031 -44.844 1 39.41 606 ILE B C 1
ATOM 10267 O O . ILE B 1 606 ? 4.797 31.219 -44.5 1 39.41 606 ILE B O 1
ATOM 10271 N N . GLU B 1 607 ? 5.637 29.547 -45.688 1 38.22 607 GLU B N 1
ATOM 10272 C CA . GLU B 1 607 ? 6.699 30.328 -46.281 1 38.22 607 GLU B CA 1
ATOM 10273 C C . GLU B 1 607 ? 6.125 31.484 -47.125 1 38.22 607 GLU B C 1
ATOM 10275 O O . GLU B 1 607 ? 6.629 32.625 -47.031 1 38.22 607 GLU B O 1
ATOM 10280 N N . ARG B 1 608 ? 5.27 31.156 -47.906 1 37.19 608 ARG B N 1
ATOM 10281 C CA . ARG B 1 608 ? 4.672 32.219 -48.719 1 37.19 608 ARG B CA 1
ATOM 10282 C C . ARG B 1 608 ? 4.035 33.281 -47.812 1 37.19 608 ARG B C 1
ATOM 10284 O O . ARG B 1 608 ? 4.082 34.469 -48.125 1 37.19 608 ARG B O 1
ATOM 10291 N N . ASN B 1 609 ? 3.602 32.781 -46.75 1 33.72 609 ASN B N 1
ATOM 10292 C CA . ASN B 1 609 ? 2.965 33.75 -45.844 1 33.72 609 ASN B CA 1
ATOM 10293 C C . ASN B 1 609 ? 3.965 34.375 -44.875 1 33.72 609 ASN B C 1
ATOM 10295 O O . ASN B 1 609 ? 3.791 35.5 -44.438 1 33.72 609 ASN B O 1
ATOM 10299 N N . MET B 1 610 ? 4.941 33.688 -44.5 1 35.38 610 MET B N 1
ATOM 10300 C CA . MET B 1 610 ? 5.984 34.25 -43.625 1 35.38 610 MET B CA 1
ATOM 10301 C C . MET B 1 610 ? 6.816 35.25 -44.406 1 35.38 610 MET B C 1
ATOM 10303 O O . MET B 1 610 ? 7.336 36.219 -43.812 1 35.38 610 MET B O 1
ATOM 10307 N N . ASP B 1 611 ? 7.16 35.062 -45.594 1 35.22 611 ASP B N 1
ATOM 10308 C CA . ASP B 1 611 ? 7.797 36.094 -46.375 1 35.22 611 ASP B CA 1
ATOM 10309 C C . ASP B 1 611 ? 6.988 37.406 -46.312 1 35.22 611 ASP B C 1
ATOM 10311 O O . ASP B 1 611 ? 7.551 38.5 -46.375 1 35.22 611 ASP B O 1
ATOM 10315 N N . ARG B 1 612 ? 5.773 37.344 -46.312 1 32.03 612 ARG B N 1
ATOM 10316 C CA . ARG B 1 612 ? 4.941 38.531 -46.125 1 32.03 612 ARG B CA 1
ATOM 10317 C C . ARG B 1 612 ? 5.047 39.031 -44.688 1 32.03 612 ARG B C 1
ATOM 10319 O O . ARG B 1 612 ? 4.688 40.188 -44.406 1 32.03 612 ARG B O 1
ATOM 10326 N N . PHE B 1 613 ? 5.219 38.25 -43.688 1 32.41 613 PHE B N 1
ATOM 10327 C CA . PHE B 1 613 ? 5.465 38.688 -42.312 1 32.41 613 PHE B CA 1
ATOM 10328 C C . PHE B 1 613 ? 6.93 39.062 -42.125 1 32.41 613 PHE B C 1
ATOM 10330 O O . PHE B 1 613 ? 7.824 38.25 -42.438 1 32.41 613 PHE B O 1
ATOM 10337 N N . SER B 1 614 ? 7.328 40.344 -42.312 1 29.94 614 SER B N 1
ATOM 10338 C CA . SER B 1 614 ? 8.656 40.938 -42.25 1 29.94 614 SER B CA 1
ATOM 10339 C C . SER B 1 614 ? 9.5 40.344 -41.156 1 29.94 614 SER B C 1
ATOM 10341 O O . SER B 1 614 ? 9.039 40.219 -40 1 29.94 614 SER B O 1
ATOM 10343 N N . TRP B 1 615 ? 10.477 39.562 -41.5 1 33.16 615 TRP B N 1
ATOM 10344 C CA . TRP B 1 615 ? 11.602 39.156 -40.688 1 33.16 615 TRP B CA 1
ATOM 10345 C C . TRP B 1 615 ? 11.992 40.25 -39.688 1 33.16 615 TRP B C 1
ATOM 10347 O O . TRP B 1 615 ? 12.477 39.969 -38.594 1 33.16 615 TRP B O 1
ATOM 10357 N N . LYS B 1 616 ? 11.82 41.469 -40.031 1 32.94 616 LYS B N 1
ATOM 10358 C CA . LYS B 1 616 ? 12.18 42.594 -39.188 1 32.94 616 LYS B CA 1
ATOM 10359 C C . LYS B 1 616 ? 11.414 42.562 -37.875 1 32.94 616 LYS B C 1
ATOM 10361 O O . LYS B 1 616 ? 11.977 42.875 -36.812 1 32.94 616 LYS B O 1
ATOM 10366 N N . TYR B 1 617 ? 10.148 42.156 -37.938 1 31.05 617 TYR B N 1
ATOM 10367 C CA . TYR B 1 617 ? 9.43 42.156 -36.656 1 31.05 617 TYR B CA 1
ATOM 10368 C C . TYR B 1 617 ? 9.867 40.969 -35.812 1 31.05 617 TYR B C 1
ATOM 10370 O O . TYR B 1 617 ? 10.023 41.094 -34.594 1 31.05 617 TYR B O 1
ATOM 10378 N N . LEU B 1 618 ? 10.156 39.875 -36.5 1 31.75 618 LEU B N 1
ATOM 10379 C CA . LEU B 1 618 ? 10.664 38.781 -35.688 1 31.75 618 LEU B CA 1
ATOM 10380 C C . LEU B 1 618 ? 12.086 39.062 -35.219 1 31.75 618 LEU B C 1
ATOM 10382 O O . LEU B 1 618 ? 12.43 38.75 -34.062 1 31.75 618 LEU B O 1
ATOM 10386 N N . ARG B 1 619 ? 12.906 39.656 -36.062 1 30.8 619 ARG B N 1
ATOM 10387 C CA . ARG B 1 619 ? 14.25 40.031 -35.625 1 30.8 619 ARG B CA 1
ATOM 10388 C C . ARG B 1 619 ? 14.188 41.031 -34.5 1 30.8 619 ARG B C 1
ATOM 10390 O O . ARG B 1 619 ? 15.008 41 -33.562 1 30.8 619 ARG B O 1
ATOM 10397 N N . SER B 1 620 ? 13.289 42.031 -34.594 1 30.42 620 SER B N 1
ATOM 10398 C CA . SER B 1 620 ? 13.211 42.969 -33.5 1 30.42 620 SER B CA 1
ATOM 10399 C C . SER B 1 620 ? 12.75 42.312 -32.219 1 30.42 620 SER B C 1
ATOM 10401 O O . SER B 1 620 ? 13.133 42.719 -31.125 1 30.42 620 SER B O 1
ATOM 10403 N N . VAL B 1 621 ? 11.812 41.375 -32.375 1 30.98 621 VAL B N 1
ATOM 10404 C CA . VAL B 1 621 ? 11.375 40.688 -31.172 1 30.98 621 VAL B CA 1
ATOM 10405 C C . VAL B 1 621 ? 12.516 39.844 -30.609 1 30.98 621 VAL B C 1
ATOM 10407 O O . VAL B 1 621 ? 12.711 39.781 -29.391 1 30.98 621 VAL B O 1
ATOM 10410 N N . PHE B 1 622 ? 13.164 39.125 -31.5 1 31.33 622 PHE B N 1
ATOM 10411 C CA . PHE B 1 622 ? 14.242 38.281 -30.984 1 31.33 622 PHE B CA 1
ATOM 10412 C C . PHE B 1 622 ? 15.422 39.125 -30.547 1 31.33 622 PHE B C 1
ATOM 10414 O O . PHE B 1 622 ? 16.312 38.656 -29.828 1 31.33 622 PHE B O 1
ATOM 10421 N N . THR B 1 623 ? 15.617 40.188 -31.234 1 28.84 623 THR B N 1
ATOM 10422 C CA . THR B 1 623 ? 16.781 40.938 -30.766 1 28.84 623 THR B CA 1
ATOM 10423 C C . THR B 1 623 ? 16.531 41.5 -29.375 1 28.84 623 THR B C 1
ATOM 10425 O O . THR B 1 623 ? 17.375 42.188 -28.812 1 28.84 623 THR B O 1
ATOM 10428 N N . THR B 1 624 ? 15.195 41.656 -29 1 29.89 624 THR B N 1
ATOM 10429 C CA . THR B 1 624 ? 15.266 42.156 -27.625 1 29.89 624 THR B CA 1
ATOM 10430 C C . THR B 1 624 ? 15.734 41.062 -26.688 1 29.89 624 THR B C 1
ATOM 10432 O O . THR B 1 624 ? 15.5 39.875 -26.938 1 29.89 624 THR B O 1
ATOM 10435 N N . GLY B 1 625 ? 16.812 41.156 -25.891 1 28.38 625 GLY B N 1
ATOM 10436 C CA . GLY B 1 625 ? 17.719 40.438 -24.984 1 28.38 625 GLY B CA 1
ATOM 10437 C C . GLY B 1 625 ? 17 39.469 -24.094 1 28.38 625 GLY B C 1
ATOM 10438 O O . GLY B 1 625 ? 17.641 38.781 -23.281 1 28.38 625 GLY B O 1
ATOM 10439 N N . ASP B 1 626 ? 15.68 39.781 -23.656 1 30.94 626 ASP B N 1
ATOM 10440 C CA . ASP B 1 626 ? 15.297 38.969 -22.5 1 30.94 626 ASP B CA 1
ATOM 10441 C C . ASP B 1 626 ? 14.852 37.562 -22.922 1 30.94 626 ASP B C 1
ATOM 10443 O O . ASP B 1 626 ? 13.984 37.438 -23.781 1 30.94 626 ASP B O 1
ATOM 10447 N N . GLY B 1 627 ? 15.688 36.531 -22.844 1 30.64 627 GLY B N 1
ATOM 10448 C CA . GLY B 1 627 ? 15.805 35.125 -23.203 1 30.64 627 GLY B CA 1
ATOM 10449 C C . GLY B 1 627 ? 14.547 34.344 -22.906 1 30.64 627 GLY B C 1
ATOM 10450 O O . GLY B 1 627 ? 14.289 33.312 -23.547 1 30.64 627 GLY B O 1
ATOM 10451 N N . GLU B 1 628 ? 13.859 34.594 -21.797 1 32.31 628 GLU B N 1
ATOM 10452 C CA . GLU B 1 628 ? 12.812 33.719 -21.281 1 32.31 628 GLU B CA 1
ATOM 10453 C C . GLU B 1 628 ? 11.547 33.812 -22.125 1 32.31 628 GLU B C 1
ATOM 10455 O O . GLU B 1 628 ? 10.844 32.812 -22.281 1 32.31 628 GLU B O 1
ATOM 10460 N N . ILE B 1 629 ? 11.328 34.969 -22.75 1 32.88 629 ILE B N 1
ATOM 10461 C CA . ILE B 1 629 ? 10.062 35.25 -23.406 1 32.88 629 ILE B CA 1
ATOM 10462 C C . ILE B 1 629 ? 10.016 34.531 -24.75 1 32.88 629 ILE B C 1
ATOM 10464 O O . ILE B 1 629 ? 8.938 34.25 -25.281 1 32.88 629 ILE B O 1
ATOM 10468 N N . ASP B 1 630 ? 11.148 34.031 -25.188 1 32.78 630 ASP B N 1
ATOM 10469 C CA . ASP B 1 630 ? 11.156 33.531 -26.547 1 32.78 630 ASP B CA 1
ATOM 10470 C C . ASP B 1 630 ? 10.469 32.156 -26.625 1 32.78 630 ASP B C 1
ATOM 10472 O O . ASP B 1 630 ? 9.734 31.875 -27.578 1 32.78 630 ASP B O 1
ATOM 10476 N N . LEU B 1 631 ? 10.594 31.484 -25.594 1 32.31 631 LEU B N 1
ATOM 10477 C CA . LEU B 1 631 ? 10.023 30.141 -25.609 1 32.31 631 LEU B CA 1
ATOM 10478 C C . LEU B 1 631 ? 8.5 30.188 -25.547 1 32.31 631 LEU B C 1
ATOM 10480 O O . LEU B 1 631 ? 7.82 29.469 -26.281 1 32.31 631 LEU B O 1
ATOM 10484 N N . VAL B 1 632 ? 7.957 31.125 -24.781 1 32.34 632 VAL B N 1
ATOM 10485 C CA . VAL B 1 632 ? 6.508 31.25 -24.641 1 32.34 632 VAL B CA 1
ATOM 10486 C C . VAL B 1 632 ? 5.91 31.75 -25.969 1 32.34 632 VAL B C 1
ATOM 10488 O O . VAL B 1 632 ? 4.898 31.219 -26.422 1 32.34 632 VAL B O 1
ATOM 10491 N N . ILE B 1 633 ? 6.609 32.594 -26.641 1 35.88 633 ILE B N 1
ATOM 10492 C CA . ILE B 1 633 ? 6.09 33.156 -27.875 1 35.88 633 ILE B CA 1
ATOM 10493 C C . ILE B 1 633 ? 6.105 32.094 -28.969 1 35.88 633 ILE B C 1
ATOM 10495 O O . ILE B 1 633 ? 5.145 31.969 -29.734 1 35.88 633 ILE B O 1
ATOM 10499 N N . SER B 1 634 ? 7.082 31.203 -28.891 1 34.22 634 SER B N 1
ATOM 10500 C CA . SER B 1 634 ? 7.148 30.125 -29.875 1 34.22 634 SER B CA 1
ATOM 10501 C C . SER B 1 634 ? 6.035 29.109 -29.656 1 34.22 634 SER B C 1
ATOM 10503 O O . SER B 1 634 ? 5.426 28.625 -30.609 1 34.22 634 SER B O 1
ATOM 10505 N N . ILE B 1 635 ? 5.621 28.969 -28.422 1 37.09 635 ILE B N 1
ATOM 10506 C CA . ILE B 1 635 ? 4.527 28.062 -28.109 1 37.09 635 ILE B CA 1
ATOM 10507 C C . ILE B 1 635 ? 3.199 28.672 -28.531 1 37.09 635 ILE B C 1
ATOM 10509 O O . ILE B 1 635 ? 2.363 28 -29.141 1 37.09 635 ILE B O 1
ATOM 10513 N N . VAL B 1 636 ? 3.047 29.969 -28.359 1 36.97 636 VAL B N 1
ATOM 10514 C CA . VAL B 1 636 ? 1.803 30.641 -28.719 1 36.97 636 VAL B CA 1
ATOM 10515 C C . VAL B 1 636 ? 1.653 30.656 -30.234 1 36.97 636 VAL B C 1
ATOM 10517 O O . VAL B 1 636 ? 0.57 30.406 -30.766 1 36.97 636 VAL B O 1
ATOM 10520 N N . LEU B 1 637 ? 2.752 30.781 -30.906 1 38.12 637 LEU B N 1
ATOM 10521 C CA . LEU B 1 637 ? 2.676 30.844 -32.375 1 38.12 637 LEU B CA 1
ATOM 10522 C C . LEU B 1 637 ? 2.391 29.453 -32.938 1 38.12 637 LEU B C 1
ATOM 10524 O O . LEU B 1 637 ? 1.599 29.328 -33.875 1 38.12 637 LEU B O 1
ATOM 10528 N N . ALA B 1 638 ? 2.836 28.484 -32.25 1 39.75 638 ALA B N 1
ATOM 10529 C CA . ALA B 1 638 ? 2.604 27.125 -32.688 1 39.75 638 ALA B CA 1
ATOM 10530 C C . ALA B 1 638 ? 1.158 26.703 -32.438 1 39.75 638 ALA B C 1
ATOM 10532 O O . ALA B 1 638 ? 0.525 26.078 -33.312 1 39.75 638 ALA B O 1
ATOM 10533 N N . VAL B 1 639 ? 0.566 27.078 -31.328 1 39.62 639 VAL B N 1
ATOM 10534 C CA . VAL B 1 639 ? -0.834 26.797 -31.047 1 39.62 639 VAL B CA 1
ATOM 10535 C C . VAL B 1 639 ? -1.733 27.578 -32 1 39.62 639 VAL B C 1
ATOM 10537 O O . VAL B 1 639 ? -2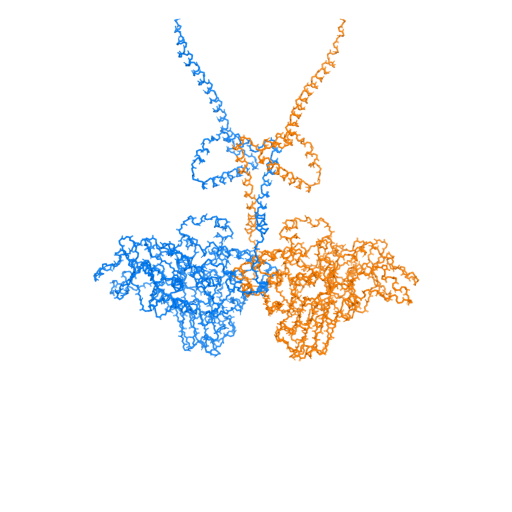.711 27.031 -32.531 1 39.62 639 VAL B O 1
ATOM 10540 N N . THR B 1 640 ? -1.346 28.781 -32.312 1 37.38 640 THR B N 1
ATOM 10541 C CA . THR B 1 640 ? -2.145 29.594 -33.219 1 37.38 640 THR B CA 1
ATOM 10542 C C . THR B 1 640 ? -2.107 29 -34.625 1 37.38 640 THR B C 1
ATOM 10544 O O . THR B 1 640 ? -3.135 28.922 -35.312 1 37.38 640 THR B O 1
ATOM 10547 N N . ALA B 1 641 ? -0.971 28.484 -34.969 1 39.34 641 ALA B N 1
ATOM 10548 C CA . ALA B 1 641 ? -0.854 27.891 -36.312 1 39.34 641 ALA B CA 1
ATOM 10549 C C . ALA B 1 641 ? -1.626 26.562 -36.375 1 39.34 641 ALA B C 1
ATOM 10551 O O . ALA B 1 641 ? -2.332 26.312 -37.375 1 39.34 641 ALA B O 1
ATOM 10552 N N . ALA B 1 642 ? -1.616 25.812 -35.344 1 40.22 642 ALA B N 1
ATOM 10553 C CA . ALA B 1 642 ? -2.377 24.578 -35.281 1 40.22 642 ALA B CA 1
ATOM 10554 C C . ALA B 1 642 ? -3.879 24.844 -35.312 1 40.22 642 ALA B C 1
ATOM 10556 O O . ALA B 1 642 ? -4.625 24.156 -36 1 40.22 642 ALA B O 1
ATOM 10557 N N . LEU B 1 643 ? -4.277 25.797 -34.625 1 36.66 643 LEU B N 1
ATOM 10558 C CA . LEU B 1 643 ? -5.684 26.188 -34.656 1 36.66 643 LEU B CA 1
ATOM 10559 C C . LEU B 1 643 ? -6.074 26.656 -36.062 1 36.66 643 LEU B C 1
ATOM 10561 O O . LEU B 1 643 ? -7.16 26.328 -36.531 1 36.66 643 LEU B O 1
ATOM 10565 N N . CYS B 1 644 ? -5.148 27.25 -36.656 1 35.59 644 CYS B N 1
ATOM 10566 C CA . CYS B 1 644 ? -5.441 27.703 -38 1 35.59 644 CYS B CA 1
ATOM 10567 C C . CYS B 1 644 ? -5.621 26.531 -38.969 1 35.59 644 CYS B C 1
ATOM 10569 O O . CYS B 1 644 ? -6.531 26.531 -39.781 1 35.59 644 CYS B O 1
ATOM 10571 N N . ILE B 1 645 ? -4.859 25.562 -38.781 1 39.38 645 ILE B N 1
ATOM 10572 C CA . ILE B 1 645 ? -4.965 24.391 -39.656 1 39.38 645 ILE B CA 1
ATOM 10573 C C . ILE B 1 645 ? -6.266 23.641 -39.375 1 39.38 645 ILE B C 1
ATOM 10575 O O . ILE B 1 645 ? -6.98 23.25 -40.281 1 39.38 645 ILE B O 1
ATOM 10579 N N . ALA B 1 646 ? -6.617 23.438 -38.125 1 35.38 646 ALA B N 1
ATOM 10580 C CA . ALA B 1 646 ? -7.852 22.75 -37.781 1 35.38 646 ALA B CA 1
ATOM 10581 C C . ALA B 1 646 ? -9.07 23.469 -38.375 1 35.38 646 ALA B C 1
ATOM 10583 O O . ALA B 1 646 ? -10.016 22.812 -38.844 1 35.38 646 ALA B O 1
ATOM 10584 N N . LEU B 1 647 ? -9.086 24.719 -38.281 1 32.59 647 LEU B N 1
ATOM 10585 C CA . LEU B 1 647 ? -10.203 25.484 -38.812 1 32.59 647 LEU B CA 1
ATOM 10586 C C . LEU B 1 647 ? -10.305 25.359 -40.312 1 32.59 647 LEU B C 1
ATOM 10588 O O . LEU B 1 647 ? -11.398 25.422 -40.875 1 32.59 647 LEU B O 1
ATOM 10592 N N . ARG B 1 648 ? -9.188 25.234 -40.938 1 33.16 648 ARG B N 1
ATOM 10593 C CA . ARG B 1 648 ? -9.258 25.125 -42.406 1 33.16 648 ARG B CA 1
ATOM 10594 C C . ARG B 1 648 ? -9.828 23.781 -42.812 1 33.16 648 ARG B C 1
ATOM 10596 O O . ARG B 1 648 ? -10.328 23.641 -43.938 1 33.16 648 ARG B O 1
ATOM 10603 N N . LEU B 1 649 ? -9.672 22.828 -42.094 1 32.72 649 LEU B N 1
ATOM 10604 C CA . LEU B 1 649 ? -10.234 21.562 -42.531 1 32.72 649 LEU B CA 1
ATOM 10605 C C . LEU B 1 649 ? -11.75 21.547 -42.344 1 32.72 649 LEU B C 1
ATOM 10607 O O . LEU B 1 649 ? -12.398 20.531 -42.625 1 32.72 649 LEU B O 1
ATOM 10611 N N . ALA B 1 650 ? -12.289 22.516 -41.594 1 29.97 650 ALA B N 1
ATOM 10612 C CA . ALA B 1 650 ? -13.75 22.531 -41.562 1 29.97 650 ALA B CA 1
ATOM 10613 C C . ALA B 1 650 ? -14.32 22.781 -42.938 1 29.97 650 ALA B C 1
ATOM 10615 O O . ALA B 1 650 ? -13.75 23.531 -43.75 1 29.97 650 ALA B O 1
ATOM 10616 N N . PRO B 1 651 ? -15.234 22.016 -43.469 1 31.78 651 PRO B N 1
ATOM 10617 C CA . PRO B 1 651 ? -15.781 21.984 -44.812 1 31.78 651 PRO B CA 1
ATOM 10618 C C . PRO B 1 651 ? -15.867 23.375 -45.469 1 31.78 651 PRO B C 1
ATOM 10620 O O . PRO B 1 651 ? -15.375 23.562 -46.562 1 31.78 651 PRO B O 1
ATOM 10623 N N . GLU B 1 652 ? -17.109 23.891 -45.75 1 33.75 652 GLU B N 1
ATOM 10624 C CA . GLU B 1 652 ? -17.547 24.688 -46.906 1 33.75 652 GLU B CA 1
ATOM 10625 C C . GLU B 1 652 ? -16.875 26.062 -46.875 1 33.75 652 GLU B C 1
ATOM 10627 O O . GLU B 1 652 ? -16.344 26.5 -47.906 1 33.75 652 GLU B O 1
ATOM 10632 N N . GLY B 1 653 ? -17.672 27.125 -46.281 1 32.28 653 GLY B N 1
ATOM 10633 C CA . GLY B 1 653 ? -17.641 28.547 -46.625 1 32.28 653 GLY B CA 1
ATOM 10634 C C . GLY B 1 653 ? -16.312 29.203 -46.281 1 32.28 653 GLY B C 1
ATOM 10635 O O . GLY B 1 653 ? -15.664 28.844 -45.312 1 32.28 653 GLY B O 1
ATOM 10636 N N . GLU B 1 654 ? -15.594 29.594 -47.344 1 34.88 654 GLU B N 1
ATOM 10637 C CA . GLU B 1 654 ? -14.289 30.25 -47.25 1 34.88 654 GLU B CA 1
ATOM 10638 C C . GLU B 1 654 ? -14.227 31.188 -46.031 1 34.88 654 GLU B C 1
ATOM 10640 O O . GLU B 1 654 ? -15.031 32.094 -45.906 1 34.88 654 GLU B O 1
ATOM 10645 N N . PRO B 1 655 ? -14.008 30.688 -45 1 32.94 655 PRO B N 1
ATOM 10646 C CA . PRO B 1 655 ? -14.148 31.688 -43.906 1 32.94 655 PRO B CA 1
ATOM 10647 C C . PRO B 1 655 ? -13.523 33.031 -44.281 1 32.94 655 PRO B C 1
ATOM 10649 O O . PRO B 1 655 ? -12.57 33.094 -45.062 1 32.94 655 PRO B O 1
ATOM 10652 N N . ARG B 1 656 ? -14.203 34.156 -44.094 1 37.53 656 ARG B N 1
ATOM 10653 C CA . ARG B 1 656 ? -13.938 35.531 -44.5 1 37.53 656 ARG B CA 1
ATOM 10654 C C . ARG B 1 656 ? -12.453 35.875 -44.344 1 37.53 656 ARG B C 1
ATOM 10656 O O . ARG B 1 656 ? -11.891 36.594 -45.156 1 37.53 656 ARG B O 1
ATOM 10663 N N . TRP B 1 657 ? -11.875 35.219 -43.438 1 32.91 657 TRP B N 1
ATOM 10664 C CA . TRP B 1 657 ? -10.5 35.625 -43.156 1 32.91 657 TRP B CA 1
ATOM 10665 C C . TRP B 1 657 ? -9.547 35.062 -44.188 1 32.91 657 TRP B C 1
ATOM 10667 O O . TRP B 1 657 ? -8.5 35.656 -44.469 1 32.91 657 TRP B O 1
ATOM 10677 N N . MET B 1 658 ? -9.93 33.969 -44.844 1 34.94 658 MET B N 1
ATOM 10678 C CA . MET B 1 658 ? -9.141 33.469 -45.969 1 34.94 658 MET B CA 1
ATOM 10679 C C . MET B 1 658 ? -9.289 34.344 -47.188 1 34.94 658 MET B C 1
ATOM 10681 O O . MET B 1 658 ? -8.328 34.562 -47.938 1 34.94 658 MET B O 1
ATOM 10685 N N . THR B 1 659 ? -10.562 34.719 -47.344 1 39.09 659 THR B N 1
ATOM 10686 C CA . THR B 1 659 ? -10.773 35.719 -48.406 1 39.09 659 THR B CA 1
ATOM 10687 C C . THR B 1 659 ? -9.969 37 -48.125 1 39.09 659 THR B C 1
ATOM 10689 O O . THR B 1 659 ? -9.383 37.562 -49.031 1 39.09 659 THR B O 1
ATOM 10692 N N . ASP B 1 660 ? -10 37.375 -46.844 1 36.72 660 ASP B N 1
ATOM 10693 C CA . ASP B 1 660 ? -9.25 38.562 -46.438 1 36.72 660 ASP B CA 1
ATOM 10694 C C . ASP B 1 660 ? -7.746 38.344 -46.594 1 36.72 660 ASP B C 1
ATOM 10696 O O . ASP B 1 660 ? -7.012 39.219 -47.031 1 36.72 660 ASP B O 1
ATOM 10700 N N . ALA B 1 661 ? -7.375 37.125 -46.344 1 36.94 661 ALA B N 1
ATOM 10701 C CA . ALA B 1 661 ? -5.961 36.781 -46.469 1 36.94 661 ALA B CA 1
ATOM 10702 C C . ALA B 1 661 ? -5.551 36.688 -47.938 1 36.94 661 ALA B C 1
ATOM 10704 O O . ALA B 1 661 ? -4.469 37.156 -48.312 1 36.94 661 ALA B O 1
ATOM 10705 N N . ARG B 1 662 ? -6.465 36.188 -48.719 1 40.91 662 ARG B N 1
ATOM 10706 C CA . ARG B 1 662 ? -6.234 36.188 -50.156 1 40.91 662 ARG B CA 1
ATOM 10707 C C . ARG B 1 662 ? -6.16 37.594 -50.719 1 40.91 662 ARG B C 1
ATOM 10709 O O . ARG B 1 662 ? -5.32 37.906 -51.562 1 40.91 662 ARG B O 1
ATOM 10716 N N . GLU B 1 663 ? -7.133 38.438 -50.188 1 41.22 663 GLU B N 1
ATOM 10717 C CA . GLU B 1 663 ? -7.125 39.844 -50.562 1 41.22 663 GLU B CA 1
ATOM 10718 C C . GLU B 1 663 ? -5.867 40.531 -50.094 1 41.22 663 GLU B C 1
ATOM 10720 O O . GLU B 1 663 ? -5.27 41.344 -50.812 1 41.22 663 GLU B O 1
ATOM 10725 N N . ALA B 1 664 ? -5.508 40.188 -48.906 1 39.12 664 ALA B N 1
ATOM 10726 C CA . ALA B 1 664 ? -4.285 40.781 -48.375 1 39.12 664 ALA B CA 1
ATOM 10727 C C . ALA B 1 664 ? -3.055 40.281 -49.125 1 39.12 664 ALA B C 1
ATOM 10729 O O . ALA B 1 664 ? -2.145 41.062 -49.406 1 39.12 664 ALA B O 1
ATOM 10730 N N . GLN B 1 665 ? -3.152 39.062 -49.531 1 41.38 665 GLN B N 1
ATOM 10731 C CA . GLN B 1 665 ? -2.113 38.469 -50.406 1 41.38 665 GLN B CA 1
ATOM 10732 C C . GLN B 1 665 ? -2.09 39.156 -51.75 1 41.38 665 GLN B C 1
ATOM 10734 O O . GLN B 1 665 ? -1.019 39.469 -52.281 1 41.38 665 GLN B O 1
ATOM 10739 N N . ARG B 1 666 ? -3.246 39.219 -52.281 1 44.28 666 ARG B N 1
ATOM 10740 C CA . ARG B 1 666 ? -3.379 39.969 -53.531 1 44.28 666 ARG B CA 1
ATOM 10741 C C . ARG B 1 666 ? -2.828 41.375 -53.406 1 44.28 666 ARG B C 1
ATOM 10743 O O . ARG B 1 666 ? -2.131 41.875 -54.281 1 44.28 666 ARG B O 1
ATOM 10750 N N . GLN B 1 667 ? -3.141 41.969 -52.219 1 40.56 667 GLN B N 1
ATOM 10751 C CA . GLN B 1 667 ? -2.674 43.344 -51.969 1 40.56 667 GLN B CA 1
ATOM 10752 C C . GLN B 1 667 ? -1.169 43.375 -51.719 1 40.56 667 GLN B C 1
ATOM 10754 O O . GLN B 1 667 ? -0.472 44.25 -52.219 1 40.56 667 GLN B O 1
ATOM 10759 N N . ALA B 1 668 ? -0.717 42.375 -51.062 1 41.69 668 ALA B N 1
ATOM 10760 C CA . ALA B 1 668 ? 0.718 42.281 -50.781 1 41.69 668 ALA B CA 1
ATOM 10761 C C . ALA B 1 668 ? 1.488 42 -52.094 1 41.69 668 ALA B C 1
ATOM 10763 O O . ALA B 1 668 ? 2.547 42.562 -52.312 1 41.69 668 ALA B O 1
ATOM 10764 N N . MET B 1 669 ? 0.96 41.094 -52.875 1 43.84 669 MET B N 1
ATOM 10765 C CA . MET B 1 669 ? 1.535 40.844 -54.188 1 43.84 669 MET B CA 1
ATOM 10766 C C . MET B 1 669 ? 1.505 42.125 -55.031 1 43.84 669 MET B C 1
ATOM 10768 O O . MET B 1 669 ? 2.463 42.406 -55.75 1 43.84 669 MET B O 1
ATOM 10772 N N . LEU B 1 670 ? 0.381 42.812 -54.906 1 44.97 670 LEU B N 1
ATOM 10773 C CA . LEU B 1 670 ? 0.268 44.094 -55.594 1 44.97 670 LEU B CA 1
ATOM 10774 C C . LEU B 1 670 ? 1.26 45.125 -55.062 1 44.97 670 LEU B C 1
ATOM 10776 O O . LEU B 1 670 ? 1.869 45.875 -55.812 1 44.97 670 LEU B O 1
ATOM 10780 N N . LEU B 1 671 ? 1.431 44.969 -53.719 1 41.84 671 LEU B N 1
ATOM 10781 C CA . LEU B 1 671 ? 2.367 45.906 -53.094 1 41.84 671 LEU B CA 1
ATOM 10782 C C . LEU B 1 671 ? 3.807 45.531 -53.438 1 41.84 671 LEU B C 1
ATOM 10784 O O . LEU B 1 671 ? 4.637 46.406 -53.688 1 41.84 671 LEU B O 1
ATOM 10788 N N . GLU B 1 672 ? 4.082 44.312 -53.5 1 46.41 672 GLU B N 1
ATOM 10789 C CA . GLU B 1 672 ? 5.402 43.844 -53.906 1 46.41 672 GLU B CA 1
ATOM 10790 C C . GLU B 1 672 ? 5.691 44.188 -55.375 1 46.41 672 GLU B C 1
ATOM 10792 O O . GLU B 1 672 ? 6.797 44.625 -55.688 1 46.41 672 GLU B O 1
ATOM 10797 N N . LYS B 1 673 ? 4.742 43.906 -56.156 1 50.41 673 LYS B N 1
ATOM 10798 C CA . LYS B 1 673 ? 4.867 44.375 -57.531 1 50.41 673 LYS B CA 1
ATOM 10799 C C . LYS B 1 673 ? 5.082 45.875 -57.594 1 50.41 673 LYS B C 1
ATOM 10801 O O . LYS B 1 673 ? 5.875 46.375 -58.406 1 50.41 673 LYS B O 1
ATOM 10806 N N . GLN B 1 674 ? 4.379 46.562 -56.688 1 45.03 674 GLN B N 1
ATOM 10807 C CA . GLN B 1 674 ? 4.535 48 -56.625 1 45.03 674 GLN B CA 1
ATOM 10808 C C . GLN B 1 674 ? 5.906 48.375 -56.062 1 45.03 674 GLN B C 1
ATOM 10810 O O . GLN B 1 674 ? 6.535 49.312 -56.562 1 45.03 674 GLN B O 1
ATOM 10815 N N . ASN B 1 675 ? 6.312 47.656 -55.125 1 46.78 675 ASN B N 1
ATOM 10816 C CA . ASN B 1 675 ? 7.633 47.938 -54.562 1 46.78 675 ASN B CA 1
ATOM 10817 C C . ASN B 1 675 ? 8.742 47.594 -55.562 1 46.78 675 ASN B C 1
ATOM 10819 O O . ASN B 1 675 ? 9.734 48.312 -55.656 1 46.78 675 ASN B O 1
ATOM 10823 N N . GLN B 1 676 ? 8.633 46.438 -56.188 1 51.59 676 GLN B N 1
ATOM 10824 C CA . GLN B 1 676 ? 9.57 46.094 -57.25 1 51.59 676 GLN B CA 1
ATOM 10825 C C . GLN B 1 676 ? 9.555 47.156 -58.375 1 51.59 676 GLN B C 1
ATOM 10827 O O . GLN B 1 676 ? 10.617 47.562 -58.844 1 51.59 676 GLN B O 1
ATOM 10832 N N . LYS B 1 677 ? 8.32 47.531 -58.594 1 51.31 677 LYS B N 1
ATOM 10833 C CA . LYS B 1 677 ? 8.195 48.625 -59.562 1 51.31 677 LYS B CA 1
ATOM 10834 C C . LYS B 1 677 ? 8.82 49.906 -59.031 1 51.31 677 LYS B C 1
ATOM 10836 O O . LYS B 1 677 ? 9.484 50.625 -59.75 1 51.31 677 LYS B O 1
ATOM 10841 N N . ASN B 1 678 ? 8.586 50.062 -57.781 1 47.84 678 ASN B N 1
ATOM 10842 C CA . ASN B 1 678 ? 9.148 51.281 -57.156 1 47.84 678 ASN B CA 1
ATOM 10843 C C . ASN B 1 678 ? 10.672 51.188 -57.062 1 47.84 678 ASN B C 1
ATOM 10845 O O . ASN B 1 678 ? 11.359 52.188 -57.25 1 47.84 678 ASN B O 1
ATOM 10849 N N . ALA B 1 679 ? 11.18 50.031 -56.719 1 53.22 679 ALA B N 1
ATOM 10850 C CA . ALA B 1 679 ? 12.625 49.844 -56.688 1 53.22 679 ALA B CA 1
ATOM 10851 C C . ALA B 1 679 ? 13.227 50.031 -58.094 1 53.22 679 ALA B C 1
ATOM 10853 O O . ALA B 1 679 ? 14.281 50.625 -58.25 1 53.22 679 ALA B O 1
ATOM 10854 N N . GLU B 1 680 ? 12.539 49.406 -59.062 1 54.66 680 GLU B N 1
ATOM 10855 C CA . GLU B 1 680 ? 12.945 49.656 -60.469 1 54.66 680 GLU B CA 1
ATOM 10856 C C . GLU B 1 680 ? 12.898 51.125 -60.812 1 54.66 680 GLU B C 1
ATOM 10858 O O . GLU B 1 680 ? 13.805 51.656 -61.469 1 54.66 680 GLU B O 1
ATOM 10863 N N . TYR B 1 681 ? 11.828 51.812 -60.281 1 48.38 681 TYR B N 1
ATOM 10864 C CA . TYR B 1 681 ? 11.711 53.25 -60.531 1 48.38 681 TYR B CA 1
ATOM 10865 C C . TYR B 1 681 ? 12.797 54.031 -59.781 1 48.38 681 TYR B C 1
ATOM 10867 O O . TYR B 1 681 ? 13.398 54.938 -60.344 1 48.38 681 TYR B O 1
ATOM 10875 N N . ARG B 1 682 ? 13.078 53.562 -58.594 1 54.06 682 ARG B N 1
ATOM 10876 C CA . ARG B 1 682 ? 14.133 54.219 -57.844 1 54.06 682 ARG B CA 1
ATOM 10877 C C . ARG B 1 682 ? 15.492 54 -58.5 1 54.06 682 ARG B C 1
ATOM 10879 O O . ARG B 1 682 ? 16.312 54.906 -58.562 1 54.06 682 ARG B O 1
ATOM 10886 N N . ALA B 1 683 ? 15.703 52.812 -58.938 1 56.12 683 ALA B N 1
ATOM 10887 C CA . ALA B 1 683 ? 16.953 52.531 -59.656 1 56.12 683 ALA B CA 1
ATOM 10888 C C . ALA B 1 683 ? 17.047 53.344 -60.938 1 56.12 683 ALA B C 1
ATOM 10890 O O . ALA B 1 683 ? 18.109 53.875 -61.281 1 56.12 683 ALA B O 1
ATOM 10891 N N . GLN B 1 684 ? 15.867 53.469 -61.594 1 53.22 684 GLN B N 1
ATOM 10892 C CA . GLN B 1 684 ? 15.82 54.312 -62.781 1 53.22 684 GLN B CA 1
ATOM 10893 C C . GLN B 1 684 ? 16.062 55.781 -62.438 1 53.22 684 GLN B C 1
ATOM 10895 O O . GLN B 1 684 ? 16.797 56.469 -63.156 1 53.22 684 GLN B O 1
ATOM 10900 N N . VAL B 1 685 ? 15.484 56.188 -61.375 1 52.72 685 VAL B N 1
ATOM 10901 C CA . VAL B 1 685 ? 15.664 57.562 -60.938 1 52.72 685 VAL B CA 1
ATOM 10902 C C . VAL B 1 685 ? 17.125 57.781 -60.531 1 52.72 685 VAL B C 1
ATOM 10904 O O . VAL B 1 685 ? 17.734 58.781 -60.906 1 52.72 685 VAL B O 1
ATOM 10907 N N . LYS B 1 686 ? 17.594 56.844 -59.75 1 56.41 686 LYS B N 1
ATOM 10908 C CA . LYS B 1 686 ? 19 56.969 -59.344 1 56.41 686 LYS B CA 1
ATOM 10909 C C . LYS B 1 686 ? 19.922 56.969 -60.562 1 56.41 686 LYS B C 1
ATOM 10911 O O . LYS B 1 686 ? 20.875 57.75 -60.625 1 56.41 686 LYS B O 1
ATOM 10916 N N . ALA B 1 687 ? 19.641 56.062 -61.5 1 57.03 687 ALA B N 1
ATOM 10917 C CA . ALA B 1 687 ? 20.422 56.031 -62.75 1 57.03 687 ALA B CA 1
ATOM 10918 C C . ALA B 1 687 ? 20.281 57.344 -63.5 1 57.03 687 ALA B C 1
ATOM 10920 O O . ALA B 1 687 ? 21.266 57.875 -64.062 1 57.03 687 ALA B O 1
ATOM 10921 N N . GLN B 1 688 ? 19 57.844 -63.5 1 51.22 688 GLN B N 1
ATOM 10922 C CA . GLN B 1 688 ? 18.766 59.125 -64.125 1 51.22 688 GLN B CA 1
ATOM 10923 C C . GLN B 1 688 ? 19.484 60.25 -63.375 1 51.22 688 GLN B C 1
ATOM 10925 O O . GLN B 1 688 ? 20.062 61.156 -64 1 51.22 688 GLN B O 1
ATOM 10930 N N . GLN B 1 689 ? 19.359 60.156 -62.094 1 55.59 689 GLN B N 1
ATOM 10931 C CA . GLN B 1 689 ? 20.031 61.156 -61.312 1 55.59 689 GLN B CA 1
ATOM 10932 C C . GLN B 1 689 ? 21.547 61.094 -61.469 1 55.59 689 GLN B C 1
ATOM 10934 O O . GLN B 1 689 ? 22.219 62.125 -61.594 1 55.59 689 GLN B O 1
ATOM 10939 N N . ASP B 1 690 ? 22.047 59.938 -61.438 1 56.59 690 ASP B N 1
ATOM 10940 C CA . ASP B 1 690 ? 23.484 59.75 -61.656 1 56.59 690 ASP B CA 1
ATOM 10941 C C . ASP B 1 690 ? 23.875 60.219 -63.062 1 56.59 690 ASP B C 1
ATOM 10943 O O . ASP B 1 690 ? 24.922 60.844 -63.25 1 56.59 690 ASP B O 1
ATOM 10947 N N . TRP B 1 691 ? 23 59.875 -64.062 1 52.84 691 TRP B N 1
ATOM 10948 C CA . TRP B 1 691 ? 23.219 60.344 -65.438 1 52.84 691 TRP B CA 1
ATOM 10949 C C . TRP B 1 691 ? 23.141 61.875 -65.5 1 52.84 691 TRP B C 1
ATOM 10951 O O . TRP B 1 691 ? 24.016 62.5 -66.125 1 52.84 691 TRP B O 1
ATOM 10961 N N . ILE B 1 692 ? 22.125 62.438 -64.875 1 54 692 ILE B N 1
ATOM 10962 C CA . ILE B 1 692 ? 22 63.875 -64.812 1 54 692 ILE B CA 1
ATOM 10963 C C . ILE B 1 692 ? 23.203 64.5 -64.125 1 54 692 ILE B C 1
ATOM 10965 O O . ILE B 1 692 ? 23.75 65.5 -64.562 1 54 692 ILE B O 1
ATOM 10969 N N . SER B 1 693 ? 23.484 63.906 -62.938 1 54.72 693 SER B N 1
ATOM 10970 C CA . SER B 1 693 ? 24.641 64.438 -62.25 1 54.72 693 SER B CA 1
ATOM 10971 C C . SER B 1 693 ? 25.906 64.375 -63.094 1 54.72 693 SER B C 1
ATOM 10973 O O . SER B 1 693 ? 26.75 65.312 -63.031 1 54.72 693 SER B O 1
ATOM 10975 N N . LYS B 1 694 ? 26.047 63.25 -63.781 1 54.81 694 LYS B N 1
ATOM 10976 C CA . LYS B 1 694 ? 27.25 63.094 -64.562 1 54.81 694 LYS B CA 1
ATOM 10977 C C . LYS B 1 694 ? 27.125 63.812 -65.875 1 54.81 694 LYS B C 1
ATOM 10979 O O . LYS B 1 694 ? 28.109 64.375 -66.375 1 54.81 694 LYS B O 1
ATOM 10984 N N . TYR B 1 695 ? 26.109 63.656 -66.75 1 55.56 695 TYR B N 1
ATOM 10985 C CA . TYR B 1 695 ? 26.125 64.188 -68.125 1 55.56 695 TYR B CA 1
ATOM 10986 C C . TYR B 1 695 ? 25.203 65.375 -68.25 1 55.56 695 TYR B C 1
ATOM 10988 O O . TYR B 1 695 ? 25.031 65.875 -69.375 1 55.56 695 TYR B O 1
ATOM 10996 N N . GLY B 1 696 ? 24.984 66.188 -67.25 1 52.25 696 GLY B N 1
ATOM 10997 C CA . GLY B 1 696 ? 24.281 67.5 -67.188 1 52.25 696 GLY B CA 1
ATOM 10998 C C . GLY B 1 696 ? 22.859 67.375 -67.688 1 52.25 696 GLY B C 1
ATOM 10999 O O . GLY B 1 696 ? 22.453 66.375 -68.25 1 52.25 696 GLY B O 1
ATOM 11000 N N . PRO B 1 697 ? 21.828 68.188 -67.188 1 49.66 697 PRO B N 1
ATOM 11001 C CA . PRO B 1 697 ? 20.406 68.125 -67.5 1 49.66 697 PRO B CA 1
ATOM 11002 C C . PRO B 1 697 ? 20.141 68.312 -69 1 49.66 697 PRO B C 1
ATOM 11004 O O . PRO B 1 697 ? 20.938 68.938 -69.688 1 49.66 697 PRO B O 1
ATOM 11007 N N . PRO B 1 698 ? 19.453 67.562 -69.75 1 46.91 698 PRO B N 1
ATOM 11008 C CA . PRO B 1 698 ? 19.281 67.75 -71.188 1 46.91 698 PRO B CA 1
ATOM 11009 C C . PRO B 1 698 ? 18.734 69.125 -71.562 1 46.91 698 PRO B C 1
ATOM 11011 O O . PRO B 1 698 ? 18.047 69.75 -70.75 1 46.91 698 PRO B O 1
ATOM 11014 N N . PRO B 1 699 ? 19.344 69.938 -72.438 1 42.5 699 PRO B N 1
ATOM 11015 C CA . PRO B 1 699 ? 18.938 71.25 -72.875 1 42.5 699 PRO B CA 1
ATOM 11016 C C . PRO B 1 699 ? 17.438 71.375 -73.125 1 42.5 699 PRO B C 1
ATOM 11018 O O . PRO B 1 699 ? 16.812 70.375 -73.5 1 42.5 699 PRO B O 1
ATOM 11021 N N . ALA B 1 700 ? 16.656 72.25 -72.438 1 35.78 700 ALA B N 1
ATOM 11022 C CA . ALA B 1 700 ? 15.258 72.625 -72.562 1 35.78 700 ALA B CA 1
ATOM 11023 C C . ALA B 1 700 ? 14.898 72.812 -74.062 1 35.78 700 ALA B C 1
ATOM 11025 O O . ALA B 1 700 ? 15.578 73.562 -74.812 1 35.78 700 ALA B O 1
ATOM 11026 N N . GLN B 1 701 ? 14.531 71.75 -74.812 1 28.69 701 GLN B N 1
ATOM 11027 C CA . GLN B 1 701 ? 14.094 71.938 -76.188 1 28.69 701 GLN B CA 1
ATOM 11028 C C . GLN B 1 701 ? 13.148 73.125 -76.312 1 28.69 701 GLN B C 1
ATOM 11030 O O . GLN B 1 701 ? 12.18 73.25 -75.562 1 28.69 701 GLN B O 1
ATOM 11035 N N . SER B 1 702 ? 13.438 74.25 -77.062 1 28.45 702 SER B N 1
ATOM 11036 C CA . SER B 1 702 ? 12.547 75.312 -77.562 1 28.45 702 SER B CA 1
ATOM 11037 C C . SER B 1 702 ? 11.336 74.688 -78.312 1 28.45 702 SER B C 1
ATOM 11039 O O . SER B 1 702 ? 11.469 73.75 -79.062 1 28.45 702 SER B O 1
#

Sequence (1404 aa):
MADKGKKKAIIIGAGVGGTATAARLAHAGFDVEVYEKNDFSGGRCSLIHHDGYRFDQGPSLLLLPPLFRKLYHDLGTKLEDHVDLVQCNPNYVIHYHDGEKVVLSSDRAQLGAEVEKWEGQGGAARLEGFLREAGIHGQLSYDQVLGKPFDSFLAMLRPGVVMNLMKLHPFGSLWGRCARYFKTERMRRAFSFGSMYLGSSPFDAPGTYTLLQWTETCEGIWYPKGGFHAVVQSLVNISETHGAKYHFSTPVAQVLHNSKGRATGVRLDDGTIKEADVVIVNADLVWAHNNLFAKDGGRTEMQKDEKEKKLLDPRLAERLWNKPHSCSSISFYWALDSTIPSLNAHNIFLAEDYKGSFDDIFKRKGMPREPSFYVNVPSRVDPSAAPEGKDSIVVLVPVGHLHSISKQEEGLRTFANGSQVPDKETQDWDALVDRARKQVVEVMEGRLGISGLKDKIVWEGVNTPQTWKDKFNLTHGSILGITHDFFNVLSFRQQARHPSLKGAYFVGASAHPGTGVPIAIAGSRLCTQAILSDLSIPEPRTYTASSSSSYIRRNNSLDEIQPLSVLYTLENILWRSIPYIIGMIFTLVSLVVYTIIFGSSPTFVIERNMDRFSWKYLRSVFTTGDGEIDLVISIVLAVTAALCIALRLAPEGEPRWMTDAREAQRQAMLLEKQNQKNAEYRAQVKAQQDWISKYGPPPAQSMADKGKKKAIIIGAGVGGTATAARLAHAGFDVEVYEKNDFSGGRCSLIHHDGYRFDQGPSLLLLPPLFRKLYHDLGTKLEDHVDLVQCNPNYVIHYHDGEKVVLSSDRAQLGAEVEKWEGQGGAARLEGFLREAGIHGQLSYDQVLGKPFDSFLAMLRPGVVMNLMKLHPFGSLWGRCARYFKTERMRRAFSFGSMYLGSSPFDAPGTYTLLQWTETCEGIWYPKGGFHAVVQSLVNISETHGAKYHFSTPVAQVLHNSKGRATGVRLDDGTIKEADVVIVNADLVWAHNNLFAKDGGRTEMQKDEKEKKLLDPRLAERLWNKPHSCSSISFYWALDSTIPSLNAHNIFLAEDYKGSFDDIFKRKGMPREPSFYVNVPSRVDPSAAPEGKDSIVVLVPVGHLHSISKQEEGLRTFANGSQVPDKETQDWDALVDRARKQVVEVMEGRLGISGLKDKIVWEGVNTPQTWKDKFNLTHGSILGITHDFFNVLSFRQQARHPSLKGAYFVGASAHPGTGVPIAIAGSRLCTQAILSDLSIPEPRTYTASSSSSYIRRNNSLDEIQPLSVLYTLENILWRSIPYIIGMIFTLVSLVVYTIIFGSSPTFVIERNMDRFSWKYLRSVFTTGDGEIDLVISIVLAVTAALCIALRLAPEGEPRWMTDAREAQRQAMLLEKQNQKNAEYRAQVKAQQDWISKYGPPPAQS

Organism: NCBI:txid1296121

Nearest PDB structures (foldseek):
  4rep-assembly1_A  TM=9.202E-01  e=5.892E-46  Nonlabens dokdonensis DSW-6
  4dgk-assembly1_A  TM=7.651E-01  e=3.527E-31  Pantoea ananatis
  6kgq-assembly1_A  TM=5.190E-01  e=3.726E-16  Homo sapiens
  1sez-assembly1_A  TM=6.244E-01  e=3.312E-14  Nicotiana tabacum
  3abu-assembly1_A  TM=5.169E-01  e=4.418E-16  Homo sapiens

Foldseek 3Di:
DPPPDAFEEEEEAQALLRLLLLLQSLLLGHAYEYEAQAQDHHFQQDWDDDPLFIDGNHDFWDFDVVLVQLSQLLNVHGPVVQWPKDFFPALEWEFEPVLDIQTAHLPLVVNLVSQCVPQNPCRSVLVVVLLVLLVLLQVLCVVQFLQDAQQDPVSCVPCSNVVCVVSLQQPQFLLVSLVVRGPDPVSSCVQQVQCVVQQADSRAGGNSCSNSSNRCRNVGIMGTAVGSCSSSVSSNVSSVVSPYYYDYSWHWQAFADDPVQATFFTAIPVGDTDGGRFYEYAAFPLLCQVTHAACVRPPPDPPPPPPDRHGNDPPVSVVQLPFQFGWAKKKKKFWFPADDVLGGQKYKYAFNPRNQQSCQCRVVQAHGPQWIKMKGWNCRRHVSNHPPRITIIMIITIGGFAPPPDPVVVVVVVPPPDDCPPPPPPPPVVVVSVVVVVNVVVSCCVSSVHPDPVVRGPDMDIDDLVNQCVSRVANSSRPQTGGDRPCQARNNFAEQDDPRHHNYGYAAARYPHHGDSSSSSSRSVRNSVVNCVSVVHDRDPSSVPPPLPDPVPPPDPVSDDDDDDVVVVVVVVCVVCVVVVVVVVVVVVVQVVCCVVVVDGVVVVVVVVVVVVPPVVVCVVVPPPPPPVVVVVVVVVVVVVVVVVVVVVPDDDCPVVNVVVVVVVVVVVVVVVVVVVVVVVVVVVVVVVVCCVVVNDPPDDD/DPPPDAFEEEEEAQALLRLLLLLQSLLLGHAYEYEAQAQDHHFQQDWDDDPLFIDGNHDFWDFDVVLVQLSQLLNVHGPVVQWPKDFFPALEWEFEPVLDIQTAHLPLVVNLVSQCVPQNPCRSVLVVVLLVLLVLLQVLCVVQFLQDAQQDPVSCVPCSNVVCVVSLQQPQFLLVSLVVRGPDPVSSCVQQVQCVVQQADSRAGGNSCSNSSNRCRNVGIMGTAVGSCSSSVSSNVSSVVSPYHYDYSWHWQAFADDPVQATFFTAIPVGDTDGGRFYEYAAFPLLCQLTHAACVRSPPDPPPPPPDRHGNDPPVSVVQLPFQFGWAKKKKKFWFPADDVLGGQKYKYAFNPRNQQSCQCRVVQAHGPQWIKMKGWNCRRHVSNHPPRITIIMIITTGGFAPPPDPVVVVVVVPPPDDCPPPPPPPPVVVVSVVVVVNVVVSCCVSSVHPDPVVRGPDMDIDDLVNQCVSRVANSSRPQTGGDRPCQARNNFAEQDDPRHHNYGYAAARYPHHGDSSSSSSRSVRNSVVNCVSVVHDRDPSSVPPPLPDPVPPPDPVSDDDDDDVVVVVVVVCVVCVVVVVVVVVVVVVQVVVCVVVVDGVVVVVVLVVVVVDPVVVCVVVPPPPPPVVVVVVVVVVVVVVVVVVVVVPDDDCPVVNVVVVVVSVVVVVVVVVVVVVVVVVVVVVVVVVCCVVVNDPPPDD

Secondary structure (DSSP, 8-state):
-----PPEEEEE--SHHHHHHHHHHHHTT-EEEEE-SSSSSSGGG-EEEETTEEEESS---B--HHHHHHHHHHTTS-GGGT--EEE-SSSEEEEPTTS-EEEE-SBHHHHHHHHHHHH-TTHHHHHHHHHHHHHHHHHHIIIIIITS---SGGGGG-HHHHHHTGGG-TTSBHHHHHHHH--SHHHHHHHHGGGGGGT--TTTSBGGGGHHHHIIIII--EEETT-THHHHHHHHHHHHHTT-EEE-S--EEEEEE-TTSBEEEEEETTS-EEE-SEEEE-S-HHHHHHHTBBTTTT-S---TT--S--BS-HHHHHHHHHS-B--EEEEEEEEESS--TT--SEEEE--SSHHHHHIIIIIS-S--SS--EEEE-GGGT-GGGS-TT--EEEEEEEEPPPP---HHHHHHHHH--S-----TT---HHHHHHHHHHHHHHHHHHHHT---HHHHEEEEEEE-HHHHHHHH--GGG-SS-B--SGGGSGGGS--SB-SS-BTEEE-STTSTT-SSHHHHHHHHHHHHHHHHHHTTPPPPGGGTS-HHHHH-----GGGPPPPPPHHHHHHHHHHHHHHHHHHHHHHHHHHHHHHHHHSS-HHHHHHHHHHHS-HHHHHHHHTSS-THHHHHHHHHHHHHHHHHHHHHTS-SS--HHHHHHHHHHHHHHHHHHHHHHHHHHHHHHHHHHHHHHHH-PPP---/-----PPEEEEE--SHHHHHHHHHHHHTT-EEEEE-SSSSSSGGG-EEEETTEEEESS---B--HHHHHHHHHHTTS-GGGT--EEE-SSSEEEEPTTS-EEEE-SBHHHHHHHHHHHH-TTHHHHHHHHHHHHHHHHHHHIIIIITS---SGGGGG-HHHHHHTGGG-TTSBHHHHHHHH--SHHHHHHHHGGGGGGT--TTTSBGGGGHHHHIIIII--EEETT-THHHHHHHHHHHHHTT-EEE-S--EEEEEE-TTSBEEEEEETTS-EEE-SEEEE-S-HHHHHHHTBBTTTT-S---TT--S--BS-HHHHHHHHHS-B--EEEEEEEEESS--TT--SEEEE--SSHHHHHIIIIIS-S--SS--EEEE-GGGT-GGGS-TT--EEEEEEEEPPPP---HHHHHHHHH--S-----TT---HHHHHHHHHHHHHHHHHHHHT---HHHHEEEEEEE-HHHHHHHH--GGG-SS-B--SGGGSGGGS--SB-SS-BTEEE-STTSTT-SSHHHHHHHHHHHHHHHHHHTTPPPPGGGTS-HHHHS-----GGGPPPPPPHHHHHHHHHHHHHHHHHHHHHHHHHHHHHHHHHSS-HHHHHHHHHHHS-HHHHHHHHTSS-TTHHHHHHHHHHHHHHHHHHHHTS-SS--HHHHHHHHHHHHHHHHHHHHHHHHHHHHHHHHHHHHHHHH-------

InterPro domains:
  IPR002937 Amine oxidase [PF01593] (18-289)
  IPR008150 Phytoene dehydrogenase, bacterial-type, conserved site [PS00982] (503-523)
  IPR014105 Carotenoid/retinoid oxidoreductase [TIGR02734] (9-537)
  IPR036188 FAD/NAD(P)-binding domain superfamily [G3DSA:3.50.50.60] (6-120)
  IPR036188 FAD/NAD(P)-binding domain superfamily [G3DSA:3.50.50.60] (203-325)
  IPR036188 FAD/NAD(P)-binding domain superfamily [SSF51905] (4-535)

Solvent-accessible surface area (backbone atoms only — not comparable to full-atom values): 72241 Å² total; per-residue (Å²): 126,76,79,76,71,65,56,29,35,37,29,39,25,38,22,57,17,25,30,47,32,44,26,53,43,12,70,66,54,31,44,33,39,35,32,15,57,48,85,63,61,18,57,59,34,22,74,44,76,54,95,62,29,45,39,56,67,49,58,74,71,46,50,54,60,67,55,50,42,48,52,26,33,49,68,71,46,55,44,74,80,67,41,57,72,40,75,44,83,57,44,32,38,38,36,40,76,87,56,50,70,50,67,43,36,25,32,33,26,61,28,30,52,49,40,24,69,64,51,21,76,63,25,37,59,30,48,51,52,46,44,53,54,17,41,51,23,38,52,50,38,52,68,64,44,53,72,44,84,35,89,39,73,66,52,60,60,34,65,73,48,54,73,40,44,72,72,31,34,65,86,42,24,24,39,56,57,36,47,73,50,35,42,20,52,50,55,29,51,67,66,27,56,55,33,51,82,58,47,41,46,29,77,70,32,39,24,35,58,37,18,50,49,29,36,42,30,44,61,21,34,30,38,39,54,88,34,55,33,38,57,45,51,43,32,48,51,53,11,40,76,44,62,31,42,79,39,58,59,37,41,74,45,31,47,22,31,50,96,85,33,33,34,44,28,35,28,32,67,86,61,53,72,45,77,24,58,30,39,37,36,30,50,39,55,51,40,38,47,67,56,27,38,42,55,78,19,72,74,62,75,78,57,89,78,73,77,81,84,55,45,58,51,59,66,59,30,50,52,50,64,65,45,66,59,16,34,13,38,42,33,40,38,35,38,33,76,40,64,64,86,89,58,55,44,31,33,35,39,48,29,78,52,57,70,57,28,41,42,24,25,72,71,64,42,30,71,31,96,48,59,43,34,38,38,36,22,58,28,73,81,29,61,80,22,14,52,89,73,28,29,19,38,38,35,42,34,61,20,26,32,52,79,78,66,55,69,71,57,54,59,49,54,74,66,60,78,74,82,77,66,73,71,69,87,62,78,56,56,68,59,50,50,53,50,51,51,52,51,51,52,52,51,50,28,65,54,70,71,50,78,65,65,74,76,36,46,77,42,79,48,76,42,38,35,66,48,41,20,71,75,61,45,24,63,49,11,16,76,46,32,51,30,73,47,80,76,39,32,64,56,56,21,48,49,31,61,43,92,76,33,47,45,30,32,36,25,16,38,51,19,38,65,22,52,53,71,48,33,8,46,38,12,16,52,54,33,49,51,51,51,30,57,75,67,72,43,82,76,56,67,45,69,68,49,62,58,53,60,73,75,54,65,57,93,42,84,44,48,45,77,50,80,75,58,66,64,54,55,49,48,50,52,49,61,67,39,44,43,25,51,48,14,26,41,46,42,50,42,49,47,50,49,41,23,66,73,64,70,46,38,68,51,52,55,45,48,64,47,42,68,69,48,55,61,60,59,53,46,55,57,63,62,48,79,69,72,73,58,53,60,55,51,52,51,51,51,36,52,52,51,49,51,51,53,58,58,62,68,52,82,78,77,71,52,66,62,56,54,46,44,48,47,48,44,52,47,45,50,49,43,46,54,45,44,52,47,43,48,52,46,46,50,48,44,48,48,46,47,51,42,32,73,68,72,48,74,79,77,82,82,128,126,76,79,75,70,64,56,28,36,36,29,40,23,38,23,58,16,25,31,49,30,44,26,52,41,12,70,66,54,31,45,31,39,35,31,14,57,47,83,65,62,18,56,60,34,22,74,44,76,56,96,61,29,43,39,58,68,50,59,72,69,46,52,55,61,66,55,52,43,49,51,26,33,48,68,71,46,54,44,74,80,68,41,56,72,40,76,44,84,56,44,32,36,37,36,40,77,87,55,49,72,50,66,42,36,24,32,32,26,60,29,28,52,49,39,24,68,64,51,20,77,61,26,38,59,29,49,51,53,46,44,52,53,18,41,51,23,37,53,48,37,51,67,64,45,52,70,46,83,35,86,40,74,66,51,59,60,32,66,75,48,53,76,38,44,73,72,30,33,65,87,41,24,24,40,55,57,38,46,72,49,36,40,18,52,50,56,32,51,68,65,27,54,54,33,52,81,59,45,39,45,30,77,71,32,37,25,35,58,36,19,52,46,30,37,43,32,45,61,21,33,29,39,38,56,88,35,56,34,38,58,45,51,43,31,47,51,56,10,41,76,46,63,31,42,80,39,57,59,37,43,73,46,31,47,23,31,52,96,84,35,33,33,43,28,35,28,32,68,88,61,52,74,45,79,24,59,29,39,36,37,31,48,39,55,50,41,37,47,67,57,27,38,43,56,77,20,72,73,60,73,76,58,88,77,74,76,82,84,56,45,57,51,58,66,59,29,50,50,51,65,65,44,66,59,17,35,12,39,43,31,41,37,34,37,31,78,41,64,63,85,90,57,56,44,31,34,36,39,47,27,79,53,56,68,58,30,41,42,24,23,74,73,65,42,30,72,32,96,50,59,42,32,39,38,36,22,58,28,72,81,26,60,79,21,14,53,90,71,27,29,19,38,37,35,43,34,64,19,26,32,53,77,80,66,56,71,70,57,56,59,51,54,73,67,63,79,76,82,75,66,75,70,69,90,62,76,56,58,69,60,50,49,52,50,51,52,52,50,50,52,50,52,50,28,64,56,70,72,48,79,64,65,74,77,36,46,77,44,79,48,77,43,39,34,64,47,40,21,72,76,61,46,23,62,48,11,15,75,48,32,51,31,73,48,81,75,38,33,63,56,55,21,49,48,31,61,44,92,75,34,46,46,30,33,36,24,16,38,52,19,38,66,22,52,54,70,49,34,6,45,38,12,15,52,54,31,49,52,50,51,30,57,76,68,71,42,81,76,56,67,44,69,68,50,63,59,52,60,73,74,53,66,58,94,42,83,45,48,45,78,51,79,74,58,67,64,56,56,51,48,52,53,49,61,67,38,45,43,26,51,48,16,26,39,47,44,52,42,48,47,50,49,42,23,65,71,64,70,46,39,69,48,54,56,46,49,64,47,42,70,70,48,56,61,62,58,54,48,55,58,63,61,47,80,70,72,73,59,53,59,56,51,51,49,52,52,35,52,52,50,49,52,51,53,58,57,61,67,53,78,80,78,72,52,66,62,54,54,48,46,48,48,47,43,52,46,46,53,49,45,46,52,44,44,52,47,44,50,53,47,46,51,48,46,48,49,46,47,50,44,32,71,68,72,50,73,77,78,82,80,130